Protein AF-A0A0R1P846-F1 (afdb_monomer_lite)

Organism: NCBI:txid1423771

Secondary structure (DSSP, 8-state):
--TTHHHHHHHTT---------HHHHHHHHHHHHHTTSHHHHTS-HHHHHHHHHHHHHHHHHHH-TT--HHHHHHHHHHHHHHHHH----PPP-TTHHHHHHHHHHHTTSHHHHTS-HHHHHHHHHHHHHHHHHHH-TT--HHHHHHHHHHHHHHHHH--------HHHHHHHHHHHHHTTSHHHHTS-HHHHHHHHHHHHHHHHHHH-TT--HHHHHHHHHHHHHHHHH--PPP---HHHHHHHHHHHHHTTSHHHHTS-HHHHHHHHHHHHHHHHHHH-TT--HHHHHHHHHHHHHHHHT--PPP---HHHHHHHHHHHHGGGSHHHHTS-HHHHHHHHHHHHHHHHHHH-TT--HHHHHHHHHHHHHHHHH--------HHHHHHHHHHHHHTTSHHHHTS-HHHHHHHHHHHHHHHHHHH-TT--HHHHHHHHHHHHHHHHS--PPP---HHHHHHHHHHHHHTTSHHHHTS-HHHHHHHHHHHHHHHHHHH-TT--HHHHHHHHHHHHHHHHH--------HHHHHHHHHHHHHTTSHHHHTS-HHHHHHHHHHHHHHHHHHH-TT--HHHHHHHHHHHHHHHHH--PPP---HHHHHHHHHHHHHTTSHHHHTS-HHHHHHHHHHHHHHHHHHH-TT--HHHHHHHHHHHHHHHHT--PPP---HHHHHHHHHHHHHTTSHHHHTS-HHHHHHHHHHHHHHHHHHH-TT--HHHHHHHHHHHHHHHHT--PPPPP-HHHHHHHHHHHHHHHSHHHHHS-HHHHHHHHHHHHHHHHHHH-TT--HHHHHHHHHHHHHHHHTTSSSS------------------------------------------------------------------------------------PPP---------

pLDDT: mean 81.08, std 17.82, range [26.23, 97.06]

Sequence (907 aa):
MDDADQAIKDALKNLNGQATDKSQLQNDVNQGNQTKQDDKYRNADPDKQKSLDDAINHGQDVLNDQNADQKTVDQADQAIKDALKNLNGQATDKSQLQKDIDQGNQTKQDDKYRNADPDKQKALDDAVNHGQDVLNDPTADQKKVDDADQAIKDALKNLNGQATDKTQLQKDVDQGNQTKDDDSYKNADADKQKALDDAIKHGQDVLDDKNTDQKTVDDADRAIKDALKDLNGQVTDKSQLQKDVVLGNQTKNKDTYKNASQDAQKALDDAVNHGQDVLNDQNADQKTVDQADQAIKDALKNLNGQATDKTQLQQDINQGNQIKQDDKYQKADPDKQKALDDAVKYGQDILNDPTVDQKTVDDADQTIKDALNDLNGQATDKTQLQKDVNQGNQAKNDDSYKNADADKQKALDDAIKHGQDVLNDKNADQKAVDDADQAIKNALKDLNGQVTDKTQLQKDINQGNQIKQDDKYQKADPDKQKALDDAINYGEDVLNNKNADQKTVDDADRSIKDALKDLNGKATDKSQLQNDVDQASQTKQDDKYRNADPDKQKELDDAIKHGQDVLNDPTADQKTVDAADQAIKDAQKDLNGQATDKSQLQKDVDKDKQTKQTDAYKNASQAVQKALDDAVNYGEDVLNDQNADQKTVNDADHAITDALKNLNGETTDKSQLQKDVNQASQAKNTDTYKNTDSDKQKALDDAIKHGQEVLNDPTADQKTVDAADQAIKDAQKDLNGQATDKGQLQNDVNQANQIKNGDAYKNASQAAQKALDNAIKHGQDVLNDPNADQEAVDEAAAELEQAMKAIQGNDSEIPNDNGTNQNGNSQSAATATDSKSQNNDSTAIQAPNSQSSAENQKQNGQSNMQTLPQTGNQEGAWTVLTGLMATMLGSLGLMLGKKKGHDEEKN

InterPro domains:
  IPR009063 Immunoglobulin/albumin-binding domain superfamily [SSF46997] (24-87)
  IPR009063 Immunoglobulin/albumin-binding domain superfamily [SSF46997] (96-159)
  IPR009063 Immunoglobulin/albumin-binding domain superfamily [SSF46997] (168-231)
  IPR009063 Immunoglobulin/albumin-binding domain superfamily [SSF46997] (240-303)
  IPR009063 Immunoglobulin/albumin-binding domain superfamily [SSF46997] (312-375)
  IPR009063 Immunoglobulin/albumin-binding domain superfamily [SSF46997] (384-447)
  IPR009063 Immunoglobulin/albumin-binding domain superfamily [SSF46997] (456-519)
  IPR009063 Immunoglobulin/albumin-binding domain superfamily [SSF46997] (528-591)
  IPR009063 Immunoglobulin/albumin-binding domain superfamily [SSF46997] (600-663)
  IPR009063 Immunoglobulin/albumin-binding domain superfamily [SSF46997] (672-735)
  IPR009063 Immunoglobulin/albumin-binding domain superfamily [SSF46997] (743-805)
  IPR019931 LPXTG cell wall anchor motif [PF00746] (863-900)

Foldseek 3Di:
DDPPPVVVVVVPPPDDDDDADQVLLVVLLVVLVVCCQPLLLVQFDVVLVVQLVVLSVLSVVLSPDPPDDNVSSVVSSVSNVVSSVNRPGDHADLPLLVVLLVVLVVCCQAQLLLQFDVVLVVQSVVLSVLSVVLSPDPSDHNVSSVVSSVSSVVSSVNRPGDHQDLPLLVVLLVVLVVCCQPLLLLQFDPVLVVQSVVLSVLSVVQVPDPRDHNVSSVVSSVSSVVSSVPRDGDDADLPLLVVLLVVLVVCCQAQLQLQFDPVLVVQSVVLSVLSVVLVVDPRRHNVSSVVSSVSSVVSSVPSPGDQADLPLLVVLLVVLVVCCVPQLQVQFDPVLVVQSVVLSVLSVVVVPDNRDHNVSSVVSSVSSVVSSVNRDGDQADLPLLVVLLVVLVVCCQPQLQLQFDPVLVVQSVVLSVQSVVLVPDRPRHNVSSVVSSVSSVVSSVNRDGDHADLPLLVVLLVVLVVCCVPLLQVQFDPVLVVQLVVLSVQSVVLVPPPRRHNVSSVVSSVSSVVSSVPRDGDQQDLPLLVVLLVVLVVLCQDLLLLQFDPVLVVQLVVLSVLSVVLVPDRPRHNVSSVVSSVSNVVSSVPRRGDHADLPLLVVLLVCVVVVCQDLLQVQFDPVLVVQLVVLSVQSVVLVPDPRRHNVSSVVSSVSNVVSSVPRHGDDADLPLLVVLLVVLVVCCVDQLNVQFDVVLVVQLVVLSVLSVVLVPDPRDHNVSSVVSSVSNVVSSPRRGGDDADQVLLVVLLVLLVVLLVDVLVVPADPVLNVQSVVLNVLSVVQSPDPPDHNVSRVVSNVSSVVSSVRRHDDDDDDDDDDDYYYDDDYYYDYYDDDDDDDDDDDDDDDDDDDDDDDDDDDDDDDDDDDDDDDDDDDDDDDDDDDDDDDDDDDDDDDDDDDDDDDDDDDD

Radius of gyration: 127.14 Å; chains: 1; bounding box: 257×85×390 Å

Structure (mmCIF, N/CA/C/O backbone):
data_AF-A0A0R1P846-F1
#
_entry.id   AF-A0A0R1P846-F1
#
loop_
_atom_site.group_PDB
_atom_site.id
_atom_site.type_symbol
_atom_site.label_atom_id
_atom_site.label_alt_id
_atom_site.label_comp_id
_atom_site.label_asym_id
_atom_site.label_entity_id
_atom_site.label_seq_id
_atom_site.pdbx_PDB_ins_code
_atom_site.Cartn_x
_atom_site.Cartn_y
_atom_site.Cartn_z
_atom_site.occupancy
_atom_site.B_iso_or_equiv
_atom_site.auth_seq_id
_atom_site.auth_comp_id
_atom_site.auth_asym_id
_atom_site.auth_atom_id
_atom_site.pdbx_PDB_model_num
ATOM 1 N N . MET A 1 1 ? 155.005 59.562 -192.009 1.00 41.97 1 MET A N 1
ATOM 2 C CA . MET A 1 1 ? 155.366 60.812 -191.308 1.00 41.97 1 MET A CA 1
ATOM 3 C C . MET A 1 1 ? 154.054 61.509 -190.983 1.00 41.97 1 MET A C 1
ATOM 5 O O . MET A 1 1 ? 153.473 62.096 -191.885 1.00 41.97 1 MET A O 1
ATOM 9 N N . ASP A 1 2 ? 153.472 61.328 -189.794 1.00 49.75 2 ASP A N 1
ATOM 10 C CA . ASP A 1 2 ? 154.051 60.704 -188.587 1.00 49.75 2 ASP A CA 1
ATOM 11 C C . ASP A 1 2 ? 153.063 59.778 -187.846 1.00 49.75 2 ASP A C 1
ATOM 13 O O . ASP A 1 2 ? 152.290 60.206 -186.993 1.00 49.75 2 ASP A O 1
ATOM 17 N N . ASP A 1 3 ? 153.142 58.474 -188.132 1.00 51.78 3 ASP A N 1
ATOM 18 C CA . ASP A 1 3 ? 152.271 57.407 -187.599 1.00 51.78 3 ASP A CA 1
ATOM 19 C C . ASP A 1 3 ? 152.625 56.948 -186.165 1.00 51.78 3 ASP A C 1
ATOM 21 O O . ASP A 1 3 ? 152.497 55.775 -185.823 1.00 51.78 3 ASP A O 1
ATOM 25 N N . ALA A 1 4 ? 153.106 57.862 -185.318 1.00 53.44 4 ALA A N 1
ATOM 26 C CA . ALA A 1 4 ? 153.513 57.559 -183.938 1.00 53.44 4 ALA A CA 1
ATOM 27 C C . ALA A 1 4 ? 152.973 58.571 -182.914 1.00 53.44 4 ALA A C 1
ATOM 29 O O . ALA A 1 4 ? 152.515 58.192 -181.836 1.00 53.44 4 ALA A O 1
ATOM 30 N N . ASP A 1 5 ? 152.987 59.860 -183.256 1.00 52.47 5 ASP A N 1
ATOM 31 C CA . ASP A 1 5 ? 152.788 60.937 -182.280 1.00 52.47 5 ASP A CA 1
ATOM 32 C C . ASP A 1 5 ? 151.314 61.129 -181.870 1.00 52.47 5 ASP A C 1
ATOM 34 O O . ASP A 1 5 ? 151.022 61.543 -180.747 1.00 52.47 5 ASP A O 1
ATOM 38 N N . GLN A 1 6 ? 150.370 60.784 -182.755 1.00 54.34 6 GLN A N 1
ATOM 39 C CA . GLN A 1 6 ? 148.935 60.867 -182.462 1.00 54.34 6 GLN A CA 1
ATOM 40 C C . GLN A 1 6 ? 148.482 59.756 -181.500 1.00 54.34 6 GLN A C 1
ATOM 42 O O . GLN A 1 6 ? 147.804 60.037 -180.514 1.00 54.34 6 GLN A O 1
ATOM 47 N N . ALA A 1 7 ? 148.938 58.515 -181.712 1.00 56.75 7 ALA A N 1
ATOM 48 C CA . ALA A 1 7 ? 148.606 57.380 -180.846 1.00 56.75 7 ALA A CA 1
ATOM 49 C C . ALA A 1 7 ? 149.097 57.575 -179.397 1.00 56.75 7 ALA A C 1
ATOM 51 O O . ALA A 1 7 ? 148.431 57.157 -178.452 1.00 56.75 7 ALA A O 1
ATOM 52 N N . ILE A 1 8 ? 150.237 58.252 -179.208 1.00 56.75 8 ILE A N 1
ATOM 53 C CA . ILE A 1 8 ? 150.782 58.562 -177.878 1.00 56.75 8 ILE A CA 1
ATOM 54 C C . ILE A 1 8 ? 150.009 59.708 -177.199 1.00 56.75 8 ILE A C 1
ATOM 56 O O . ILE A 1 8 ? 149.812 59.673 -175.984 1.00 56.75 8 ILE A O 1
ATOM 60 N N . LYS A 1 9 ? 149.516 60.700 -177.955 1.00 54.44 9 LYS A N 1
ATOM 61 C CA . LYS A 1 9 ? 148.683 61.787 -177.405 1.00 54.44 9 LYS A CA 1
ATOM 62 C C . LYS A 1 9 ? 147.311 61.301 -176.945 1.00 54.44 9 LYS A C 1
ATOM 64 O O . LYS A 1 9 ? 146.871 61.704 -175.869 1.00 54.44 9 LYS A O 1
ATOM 69 N N . ASP A 1 10 ? 146.681 60.402 -177.697 1.00 54.84 10 ASP A N 1
ATOM 70 C CA . ASP A 1 10 ? 145.367 59.858 -177.333 1.00 54.84 10 ASP A CA 1
ATOM 71 C C . ASP A 1 10 ? 145.452 58.865 -176.152 1.00 54.84 10 ASP A C 1
ATOM 73 O O . ASP A 1 10 ? 144.509 58.749 -175.369 1.00 54.84 10 ASP A O 1
ATOM 77 N N . ALA A 1 11 ? 146.611 58.229 -175.934 1.00 54.03 11 ALA A N 1
ATOM 78 C CA . ALA A 1 11 ? 146.864 57.382 -174.765 1.00 54.03 11 ALA A CA 1
ATOM 79 C C . ALA A 1 11 ? 147.031 58.158 -173.437 1.00 54.03 11 ALA A C 1
ATOM 81 O O . ALA A 1 11 ? 146.820 57.589 -172.366 1.00 54.03 11 ALA A O 1
ATOM 82 N N . LEU A 1 12 ? 147.403 59.445 -173.474 1.00 50.75 12 LEU A N 1
ATOM 83 C CA . LEU A 1 12 ? 147.879 60.201 -172.300 1.00 50.75 12 LEU A CA 1
ATOM 84 C C . LEU A 1 12 ? 146.830 61.087 -171.598 1.00 50.75 12 LEU A C 1
ATOM 86 O O . LEU A 1 12 ? 147.194 61.923 -170.769 1.00 50.75 12 LEU A O 1
ATOM 90 N N . LYS A 1 13 ? 145.531 60.913 -171.883 1.00 48.78 13 LYS A N 1
ATOM 91 C CA . LYS A 1 13 ? 144.443 61.650 -171.196 1.00 48.78 13 LYS A CA 1
ATOM 92 C C . LYS A 1 13 ? 143.456 60.811 -170.377 1.00 48.78 13 LYS A C 1
ATOM 94 O O . LYS A 1 13 ? 142.609 61.389 -169.699 1.00 48.78 13 LYS A O 1
ATOM 99 N N . ASN A 1 14 ? 143.606 59.488 -170.350 1.00 54.59 14 ASN A N 1
ATOM 100 C CA . ASN A 1 14 ? 142.885 58.620 -169.415 1.00 54.59 14 ASN A CA 1
ATOM 101 C C . ASN A 1 14 ? 143.639 58.515 -168.080 1.00 54.59 14 ASN A C 1
ATOM 103 O O . ASN A 1 14 ? 144.415 57.581 -167.903 1.00 54.59 14 ASN A O 1
ATOM 107 N N . LEU A 1 15 ? 143.424 59.459 -167.151 1.00 50.69 15 LEU A N 1
ATOM 108 C CA . LEU A 1 15 ? 143.822 59.315 -165.736 1.00 50.69 15 LEU A CA 1
ATOM 109 C C . LEU A 1 15 ? 143.179 60.386 -164.824 1.00 50.69 15 LEU A C 1
ATOM 111 O O . LEU A 1 15 ? 143.779 61.421 -164.546 1.00 50.69 15 LEU A O 1
ATOM 115 N N . ASN A 1 16 ? 141.958 60.131 -164.337 1.00 45.94 16 ASN A N 1
ATOM 116 C CA . ASN A 1 16 ? 141.455 60.661 -163.058 1.00 45.94 16 ASN A CA 1
ATOM 117 C C . ASN A 1 16 ? 140.252 59.820 -162.574 1.00 45.94 16 ASN A C 1
ATOM 119 O O . ASN A 1 16 ? 139.553 59.250 -163.409 1.00 45.94 16 ASN A O 1
ATOM 123 N N . GLY A 1 17 ? 140.012 59.726 -161.260 1.00 48.12 17 GLY A N 1
ATOM 124 C CA . GLY A 1 17 ? 139.004 58.820 -160.673 1.00 48.12 17 GLY A CA 1
ATOM 125 C C . GLY A 1 17 ? 137.981 59.487 -159.741 1.00 48.12 17 GLY A C 1
ATOM 126 O O . GLY A 1 17 ? 138.118 60.654 -159.383 1.00 48.12 17 GLY A O 1
ATOM 127 N N . GLN A 1 18 ? 136.968 58.716 -159.330 1.00 46.28 18 GLN A N 1
ATOM 128 C CA . GLN A 1 18 ? 135.983 59.046 -158.284 1.00 46.28 18 GLN A CA 1
ATOM 129 C C . GLN A 1 18 ? 135.829 57.855 -157.315 1.00 46.28 18 GLN A C 1
ATOM 131 O O . GLN A 1 18 ? 136.267 56.751 -157.635 1.00 46.28 18 GLN A O 1
ATOM 136 N N . ALA A 1 19 ? 135.243 58.083 -156.134 1.00 58.78 19 ALA A N 1
ATOM 137 C CA . ALA A 1 19 ? 135.142 57.108 -155.040 1.00 58.78 19 ALA A CA 1
ATOM 138 C C . ALA A 1 19 ? 133.708 56.575 -154.817 1.00 58.78 19 ALA A C 1
ATOM 140 O O . ALA A 1 19 ? 132.741 57.217 -155.222 1.00 58.78 19 ALA A O 1
ATOM 141 N N . THR A 1 20 ? 133.604 55.417 -154.155 1.00 68.50 20 THR A N 1
ATOM 142 C CA . THR A 1 20 ? 132.366 54.690 -153.798 1.00 68.50 20 THR A CA 1
ATOM 143 C C . THR A 1 20 ? 131.559 55.383 -152.684 1.00 68.50 20 THR A C 1
ATOM 145 O O . THR A 1 20 ? 132.155 55.916 -151.746 1.00 68.50 20 THR A O 1
ATOM 148 N N . ASP A 1 21 ? 130.222 55.312 -152.727 1.00 79.75 21 ASP A N 1
ATOM 149 C CA . ASP A 1 21 ? 129.320 55.722 -151.630 1.00 79.75 21 ASP A CA 1
ATOM 150 C C . ASP A 1 21 ? 128.760 54.487 -150.893 1.00 79.75 21 ASP A C 1
ATOM 152 O O . ASP A 1 21 ? 128.464 53.456 -151.499 1.00 79.75 21 ASP A O 1
ATOM 156 N N . LYS A 1 22 ? 128.620 54.596 -149.568 1.00 82.50 22 LYS A N 1
ATOM 157 C CA . LYS A 1 22 ? 128.136 53.545 -148.653 1.00 82.50 22 LYS A CA 1
ATOM 158 C C . LYS A 1 22 ? 126.974 53.974 -147.751 1.00 82.50 22 LYS A C 1
ATOM 160 O O . LYS A 1 22 ? 126.527 53.195 -146.910 1.00 82.50 22 LYS A O 1
ATOM 165 N N . SER A 1 23 ? 126.502 55.212 -147.883 1.00 84.25 23 SER A N 1
ATOM 166 C CA . SER A 1 23 ? 125.568 55.843 -146.942 1.00 84.25 23 SER A CA 1
ATOM 167 C C . SER A 1 23 ? 124.235 55.098 -146.788 1.00 84.25 23 SER A C 1
ATOM 169 O O . SER A 1 23 ? 123.730 54.987 -145.671 1.00 84.25 23 SER A O 1
ATOM 171 N N . GLN A 1 24 ? 123.690 54.535 -147.872 1.00 82.56 24 GLN A N 1
ATOM 172 C CA . GLN A 1 24 ? 122.415 53.811 -147.839 1.00 82.56 24 GLN A CA 1
ATOM 173 C C . GLN A 1 24 ? 122.496 52.504 -147.032 1.00 82.56 24 GLN A C 1
ATOM 175 O O . GLN A 1 24 ? 121.678 52.297 -146.138 1.00 82.56 24 GLN A O 1
ATOM 180 N N . LEU A 1 25 ? 123.521 51.679 -147.273 1.00 85.31 25 LEU A N 1
ATOM 181 C CA . LEU A 1 25 ? 123.703 50.377 -146.617 1.00 85.31 25 LEU A CA 1
ATOM 182 C C . LEU A 1 25 ? 123.756 50.493 -145.081 1.00 85.31 25 LEU A C 1
ATOM 184 O O . LEU A 1 25 ? 123.266 49.621 -144.365 1.00 85.31 25 LEU A O 1
ATOM 188 N N . GLN A 1 26 ? 124.294 51.599 -144.559 1.00 85.94 26 GLN A N 1
ATOM 189 C CA . GLN A 1 26 ? 124.313 51.879 -143.122 1.00 85.94 26 GLN A CA 1
ATOM 190 C C . GLN A 1 26 ? 122.911 52.143 -142.546 1.00 85.94 26 GLN A C 1
ATOM 192 O O . GLN A 1 26 ? 122.647 51.767 -141.401 1.00 85.94 26 GLN A O 1
ATOM 197 N N . ASN A 1 27 ? 122.006 52.755 -143.315 1.00 85.19 27 ASN A N 1
ATOM 198 C CA . ASN A 1 27 ? 120.617 52.955 -142.898 1.00 85.19 27 ASN A CA 1
ATOM 199 C C . ASN A 1 27 ? 119.852 51.630 -142.891 1.00 85.19 27 ASN A C 1
ATOM 201 O O . ASN A 1 27 ? 119.150 51.344 -141.924 1.00 85.19 27 ASN A O 1
ATOM 205 N N . ASP A 1 28 ? 120.037 50.799 -143.916 1.00 85.81 28 ASP A N 1
ATOM 206 C CA . ASP A 1 28 ? 119.376 49.498 -144.026 1.00 85.81 28 ASP A CA 1
ATOM 207 C C . ASP A 1 28 ? 119.837 48.510 -142.943 1.00 85.81 28 ASP A C 1
ATOM 209 O O . ASP A 1 28 ? 119.001 47.876 -142.298 1.00 85.81 28 ASP A O 1
ATOM 213 N N . VAL A 1 29 ? 121.135 48.470 -142.620 1.00 85.75 29 VAL A N 1
ATOM 214 C CA . VAL A 1 29 ? 121.665 47.763 -141.435 1.00 85.75 29 VAL A CA 1
ATOM 215 C C . VAL A 1 29 ? 120.986 48.226 -140.139 1.00 85.75 29 VAL A C 1
ATOM 217 O O . VAL A 1 29 ? 120.641 47.402 -139.286 1.00 85.75 29 VAL A O 1
ATOM 220 N N . ASN A 1 30 ? 120.777 49.535 -139.968 1.00 86.12 30 ASN A N 1
ATOM 221 C CA . ASN A 1 30 ? 120.133 50.080 -138.771 1.00 86.12 30 ASN A CA 1
ATOM 222 C C . ASN A 1 30 ? 118.638 49.727 -138.725 1.00 86.12 30 ASN A C 1
ATOM 224 O O . ASN A 1 30 ? 118.144 49.314 -137.677 1.00 86.12 30 ASN A O 1
ATOM 228 N N . GLN A 1 31 ? 117.934 49.820 -139.858 1.00 85.38 31 GLN A N 1
ATOM 229 C CA . GLN A 1 31 ? 116.527 49.440 -139.976 1.00 85.38 31 GLN A CA 1
ATOM 230 C C . GLN A 1 31 ? 116.329 47.939 -139.719 1.00 85.38 31 GLN A C 1
ATOM 232 O O . GLN A 1 31 ? 115.442 47.567 -138.956 1.00 85.38 31 GLN A O 1
ATOM 237 N N . GLY A 1 32 ? 117.202 47.088 -140.267 1.00 84.12 32 GLY A N 1
ATOM 238 C CA . GLY A 1 32 ? 117.241 45.654 -139.986 1.00 84.12 32 GLY A CA 1
ATOM 239 C C . GLY A 1 32 ? 117.342 45.354 -138.490 1.00 84.12 32 GLY A C 1
ATOM 240 O O . GLY A 1 32 ? 116.535 44.597 -137.951 1.00 84.12 32 GLY A O 1
ATOM 241 N N . ASN A 1 33 ? 118.294 45.989 -137.799 1.00 85.81 33 ASN A N 1
ATOM 242 C CA . ASN A 1 33 ? 118.468 45.820 -136.354 1.00 85.81 33 ASN A CA 1
ATOM 243 C C . ASN A 1 33 ? 117.298 46.381 -135.531 1.00 85.81 33 ASN A C 1
ATOM 245 O O . ASN A 1 33 ? 116.964 45.808 -134.494 1.00 85.81 33 ASN A O 1
ATOM 249 N N . GLN A 1 34 ? 116.648 47.458 -135.983 1.00 85.69 34 GLN A N 1
ATOM 250 C CA . GLN A 1 34 ? 115.459 47.997 -135.322 1.00 85.69 34 GLN A CA 1
ATOM 251 C C . GLN A 1 34 ? 114.259 47.047 -135.457 1.00 85.69 34 GLN A C 1
ATOM 253 O O . GLN A 1 34 ? 113.608 46.750 -134.456 1.00 85.69 34 GLN A O 1
ATOM 258 N N . THR A 1 35 ? 114.019 46.491 -136.650 1.00 84.38 35 THR A N 1
ATOM 259 C CA . THR A 1 35 ? 112.913 45.549 -136.893 1.00 84.38 35 THR A CA 1
ATOM 260 C C . THR A 1 35 ? 113.028 44.257 -136.075 1.00 84.38 35 THR A C 1
ATOM 262 O O . THR A 1 35 ? 112.005 43.626 -135.823 1.00 84.38 35 THR A O 1
ATOM 265 N N . LYS A 1 36 ? 114.211 43.890 -135.550 1.00 83.44 36 LYS A N 1
ATOM 266 C CA . LYS A 1 36 ? 114.347 42.762 -134.602 1.00 83.44 36 LYS A CA 1
ATOM 267 C C . LYS A 1 36 ? 113.536 42.919 -133.307 1.00 83.44 36 LYS A C 1
ATOM 269 O O . LYS A 1 36 ? 113.240 41.919 -132.656 1.00 83.44 36 LYS A O 1
ATOM 274 N N . GLN A 1 37 ? 113.194 44.149 -132.917 1.00 80.94 37 GLN A N 1
ATOM 275 C CA . GLN A 1 37 ? 112.365 44.421 -131.735 1.00 80.94 37 GLN A CA 1
ATOM 276 C C . GLN A 1 37 ? 110.864 44.231 -132.022 1.00 80.94 37 GLN A C 1
ATOM 278 O O . GLN A 1 37 ? 110.090 43.914 -131.112 1.00 80.94 37 GLN A O 1
ATOM 283 N N . ASP A 1 38 ? 110.447 44.390 -133.280 1.00 82.25 38 ASP A N 1
ATOM 284 C CA . ASP A 1 38 ? 109.047 44.308 -133.690 1.00 82.25 38 ASP A CA 1
ATOM 285 C C . ASP A 1 38 ? 108.532 42.861 -133.668 1.00 82.25 38 ASP A C 1
ATOM 287 O O . ASP A 1 38 ? 109.252 41.907 -133.981 1.00 82.25 38 ASP A O 1
ATOM 291 N N . ASP A 1 39 ? 107.231 42.699 -133.416 1.00 81.31 39 ASP A N 1
ATOM 292 C CA . ASP A 1 39 ? 106.509 41.429 -133.594 1.00 81.31 39 ASP A CA 1
ATOM 293 C C . ASP A 1 39 ? 106.721 40.852 -135.009 1.00 81.31 39 ASP A C 1
ATOM 295 O O . ASP A 1 39 ? 106.790 39.638 -135.195 1.00 81.31 39 ASP A O 1
ATOM 299 N N . LYS A 1 40 ? 106.920 41.726 -136.010 1.00 82.94 40 LYS A N 1
ATOM 300 C CA . LYS A 1 40 ? 107.211 41.343 -137.399 1.00 82.94 40 LYS A CA 1
ATOM 301 C C . LYS A 1 40 ? 108.490 40.506 -137.546 1.00 82.94 40 LYS A C 1
ATOM 303 O O . LYS A 1 40 ? 108.590 39.741 -138.502 1.00 82.94 40 LYS A O 1
ATOM 308 N N . TYR A 1 41 ? 109.449 40.638 -136.627 1.00 84.56 41 TYR A N 1
ATOM 309 C CA . TYR A 1 41 ? 110.582 39.720 -136.495 1.00 84.56 41 TYR A CA 1
ATOM 310 C C . TYR A 1 41 ? 110.296 38.632 -135.457 1.00 84.56 41 TYR A C 1
ATOM 312 O O . TYR A 1 41 ? 110.452 37.454 -135.772 1.00 84.56 41 TYR A O 1
ATOM 320 N N . ARG A 1 42 ? 109.850 38.990 -134.241 1.00 83.94 42 ARG A N 1
ATOM 321 C CA . ARG A 1 42 ? 109.695 38.029 -133.126 1.00 83.94 42 ARG A CA 1
ATOM 322 C C . ARG A 1 42 ? 108.750 36.862 -133.448 1.00 83.94 42 ARG A C 1
ATOM 324 O O . ARG A 1 42 ? 109.046 35.741 -133.051 1.00 83.94 42 ARG A O 1
ATOM 331 N N . ASN A 1 43 ? 107.695 37.107 -134.227 1.00 82.62 43 ASN A N 1
ATOM 332 C CA . ASN A 1 43 ? 106.727 36.105 -134.685 1.00 82.62 43 ASN A CA 1
ATOM 333 C C . ASN A 1 43 ? 106.967 35.634 -136.144 1.00 82.62 43 ASN A C 1
ATOM 335 O O . ASN A 1 43 ? 106.089 34.999 -136.726 1.00 82.62 43 ASN A O 1
ATOM 339 N N . ALA A 1 44 ? 108.097 35.974 -136.781 1.00 80.88 44 ALA A N 1
ATOM 340 C CA . ALA A 1 44 ? 108.460 35.449 -138.105 1.00 80.88 44 ALA A CA 1
ATOM 341 C C . ALA A 1 44 ? 109.078 34.046 -138.019 1.00 80.88 44 ALA A C 1
ATOM 343 O O . ALA A 1 44 ? 109.641 33.669 -136.990 1.00 80.88 44 ALA A O 1
ATOM 344 N N . ASP A 1 45 ? 109.035 33.298 -139.124 1.00 81.94 45 ASP A N 1
ATOM 345 C CA . ASP A 1 45 ? 109.613 31.951 -139.167 1.00 81.94 45 ASP A CA 1
ATOM 346 C C . ASP A 1 45 ? 111.139 32.004 -138.890 1.00 81.94 45 ASP A C 1
ATOM 348 O O . ASP A 1 45 ? 111.813 32.932 -139.361 1.00 81.94 45 ASP A O 1
ATOM 352 N N . PRO A 1 46 ? 111.730 31.029 -138.167 1.00 83.38 46 PRO A N 1
ATOM 353 C CA . PRO A 1 46 ? 113.135 31.102 -137.743 1.00 83.38 46 PRO A CA 1
ATOM 354 C C . PRO A 1 46 ? 114.162 31.193 -138.883 1.00 83.38 46 PRO A C 1
ATOM 356 O O . PRO A 1 46 ? 115.245 31.748 -138.700 1.00 83.38 46 PRO A O 1
ATOM 359 N N . ASP A 1 47 ? 113.845 30.678 -140.072 1.00 80.56 47 ASP A N 1
ATOM 360 C CA . ASP A 1 47 ? 114.673 30.808 -141.274 1.00 80.56 47 ASP A CA 1
ATOM 361 C C . ASP A 1 47 ? 114.641 32.233 -141.852 1.00 80.56 47 ASP A C 1
ATOM 363 O O . ASP A 1 47 ? 115.661 32.715 -142.347 1.00 80.56 47 ASP A O 1
ATOM 367 N N . LYS A 1 48 ? 113.515 32.945 -141.734 1.00 86.44 48 LYS A N 1
ATOM 368 C CA . LYS A 1 48 ? 113.367 34.355 -142.138 1.00 86.44 48 LYS A CA 1
ATOM 369 C C . LYS A 1 48 ? 113.992 35.305 -141.124 1.00 86.44 48 LYS A C 1
ATOM 371 O O . LYS A 1 48 ? 114.659 36.252 -141.536 1.00 86.44 48 LYS A O 1
ATOM 376 N N . GLN A 1 49 ? 113.856 35.010 -139.827 1.00 87.06 49 GLN A N 1
ATOM 377 C CA . GLN A 1 49 ? 114.639 35.659 -138.769 1.00 87.06 49 GLN A CA 1
ATOM 378 C C . GLN A 1 49 ? 116.137 35.540 -139.081 1.00 87.06 49 GLN A C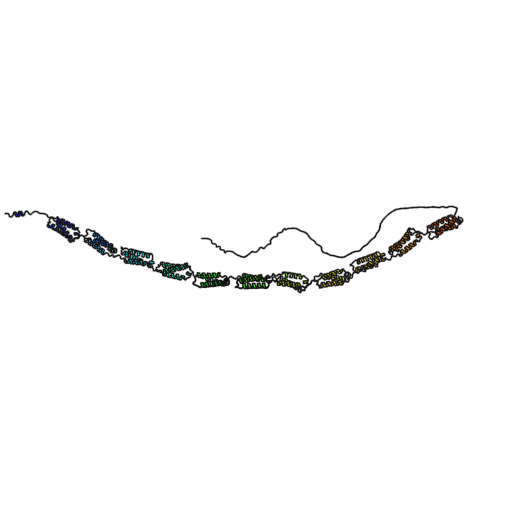 1
ATOM 380 O O . GLN A 1 49 ? 116.818 36.549 -139.259 1.00 87.06 49 GLN A O 1
ATOM 385 N N . LYS A 1 50 ? 116.632 34.306 -139.274 1.00 86.12 50 LYS A N 1
ATOM 386 C CA . LYS A 1 50 ? 118.039 34.057 -139.611 1.00 86.12 50 LYS A CA 1
ATOM 387 C C . LYS A 1 50 ? 118.464 34.719 -140.929 1.00 86.12 50 LYS A C 1
ATOM 389 O O . LYS A 1 50 ? 119.573 35.229 -141.009 1.00 86.12 50 LYS A O 1
ATOM 394 N N . SER A 1 51 ? 117.600 34.746 -141.945 1.00 86.19 51 SER A N 1
ATOM 395 C CA . SER A 1 51 ? 117.902 35.402 -143.227 1.00 86.19 51 SER A CA 1
ATOM 396 C C . SER A 1 51 ? 118.127 36.907 -143.070 1.00 86.19 51 SER A C 1
ATOM 398 O O . SER A 1 51 ? 118.999 37.461 -143.737 1.00 86.19 51 SER A O 1
ATOM 400 N N . LEU A 1 52 ? 117.379 37.572 -142.180 1.00 86.81 52 LEU A N 1
ATOM 401 C CA . LEU A 1 52 ? 117.619 38.978 -141.857 1.00 86.81 52 LEU A CA 1
ATOM 402 C C . LEU A 1 52 ? 118.904 39.160 -141.045 1.00 86.81 52 LEU A C 1
ATOM 404 O O . LEU A 1 52 ? 119.678 40.065 -141.343 1.00 86.81 52 LEU A O 1
ATOM 408 N N . ASP A 1 53 ? 119.169 38.286 -140.077 1.00 88.75 53 ASP A N 1
ATOM 409 C CA . ASP A 1 53 ? 120.414 38.300 -139.304 1.00 88.75 53 ASP A CA 1
ATOM 410 C C . ASP A 1 53 ? 121.652 38.139 -140.198 1.00 88.75 53 ASP A C 1
ATOM 412 O O . ASP A 1 53 ? 122.576 38.948 -140.122 1.00 88.75 53 ASP A O 1
ATOM 416 N N . ASP A 1 54 ? 121.648 37.147 -141.089 1.00 88.12 54 ASP A N 1
ATOM 417 C CA . ASP A 1 54 ? 122.722 36.899 -142.055 1.00 88.12 54 ASP A CA 1
ATOM 418 C C . ASP A 1 54 ? 122.917 38.099 -143.003 1.00 88.12 54 ASP A C 1
ATOM 420 O O . ASP A 1 54 ? 124.053 38.504 -143.255 1.00 88.12 54 ASP A O 1
ATOM 424 N N . ALA A 1 55 ? 121.826 38.704 -143.492 1.00 87.00 55 ALA A N 1
ATOM 425 C CA . ALA A 1 55 ? 121.884 39.864 -144.382 1.00 87.00 55 ALA A CA 1
ATOM 426 C C . ALA A 1 55 ? 122.415 41.129 -143.681 1.00 87.00 55 ALA A C 1
ATOM 428 O O . ALA A 1 55 ? 123.251 41.832 -144.248 1.00 87.00 55 ALA A O 1
ATOM 429 N N . ILE A 1 56 ? 121.979 41.402 -142.445 1.00 88.12 56 ILE A N 1
ATOM 430 C CA . ILE A 1 56 ? 122.478 42.514 -141.617 1.00 88.12 56 ILE A CA 1
ATOM 431 C C . ILE A 1 56 ? 123.985 42.371 -141.390 1.00 88.12 56 ILE A C 1
ATOM 433 O O . ILE A 1 56 ? 124.733 43.320 -141.634 1.00 88.12 56 ILE A O 1
ATOM 437 N N . ASN A 1 57 ? 124.427 41.179 -140.973 1.00 87.81 57 ASN A N 1
ATOM 438 C CA . ASN A 1 57 ? 125.839 40.884 -140.734 1.00 87.81 57 ASN A CA 1
ATOM 439 C C . ASN A 1 57 ? 126.665 41.099 -142.014 1.00 87.81 57 ASN A C 1
ATOM 441 O O . ASN A 1 57 ? 127.673 41.802 -141.985 1.00 87.81 57 ASN A O 1
ATOM 445 N N . HIS A 1 58 ? 126.197 40.583 -143.157 1.00 87.19 58 HIS A N 1
ATOM 446 C CA . HIS A 1 58 ? 126.874 40.772 -144.441 1.00 87.19 58 HIS A CA 1
ATOM 447 C C . HIS A 1 58 ? 126.940 42.250 -144.868 1.00 87.19 58 HIS A C 1
ATOM 449 O O . HIS A 1 58 ? 127.971 42.704 -145.367 1.00 87.19 58 HIS A O 1
ATOM 455 N N . GLY A 1 59 ? 125.884 43.032 -144.621 1.00 87.56 59 GLY A N 1
ATOM 456 C CA . GLY A 1 59 ? 125.907 44.480 -144.827 1.00 87.56 59 GLY A CA 1
ATOM 457 C C . GLY A 1 59 ? 126.935 45.193 -143.951 1.00 87.56 59 GLY A C 1
ATOM 458 O O . GLY A 1 59 ? 127.612 46.105 -144.422 1.00 87.56 59 GLY A O 1
ATOM 459 N N . GLN A 1 60 ? 127.123 44.750 -142.708 1.00 88.19 60 GLN A N 1
ATOM 460 C CA . GLN A 1 60 ? 128.158 45.288 -141.821 1.00 88.19 60 GLN A CA 1
ATOM 461 C C . GLN A 1 60 ? 129.575 44.905 -142.273 1.00 88.19 60 GLN A C 1
ATOM 463 O O . GLN A 1 60 ? 130.457 45.765 -142.251 1.00 88.19 60 GLN A O 1
ATOM 468 N N . ASP A 1 61 ? 129.797 43.693 -142.784 1.00 88.00 61 ASP A N 1
ATOM 469 C CA . ASP A 1 61 ? 131.073 43.322 -143.414 1.00 88.00 61 ASP A CA 1
ATOM 470 C C . ASP A 1 61 ? 131.381 44.209 -144.636 1.00 88.00 61 ASP A C 1
ATOM 472 O O . ASP A 1 61 ? 132.476 44.769 -144.751 1.00 88.00 61 ASP A O 1
ATOM 476 N N . VAL A 1 62 ? 130.397 44.414 -145.519 1.00 85.44 62 VAL A N 1
ATOM 477 C CA . VAL A 1 62 ? 130.547 45.241 -146.731 1.00 85.44 62 VAL A CA 1
ATOM 478 C C . VAL A 1 62 ? 130.700 46.732 -146.408 1.00 85.44 62 VAL A C 1
ATOM 480 O O . VAL A 1 62 ? 131.414 47.437 -147.125 1.00 85.44 62 VAL A O 1
ATOM 483 N N . LEU A 1 63 ? 130.130 47.238 -145.308 1.00 85.75 63 LEU A N 1
ATOM 484 C CA . LEU A 1 63 ? 130.416 48.593 -144.814 1.00 85.75 63 LEU A CA 1
ATOM 485 C C . LEU A 1 63 ? 131.901 48.768 -144.453 1.00 85.75 63 LEU A C 1
ATOM 487 O O . LEU A 1 63 ? 132.487 49.801 -144.789 1.00 85.75 63 LEU A O 1
ATOM 491 N N . ASN A 1 64 ? 132.529 47.747 -143.864 1.00 86.50 64 ASN A N 1
ATOM 492 C CA . ASN A 1 64 ? 133.898 47.814 -143.349 1.00 86.50 64 ASN A CA 1
ATOM 493 C C . ASN A 1 64 ? 135.010 47.712 -144.421 1.00 86.50 64 ASN A C 1
ATOM 495 O O . ASN A 1 64 ? 136.099 48.243 -144.200 1.00 86.50 64 ASN A O 1
ATOM 499 N N . ASP A 1 65 ? 134.779 47.082 -145.582 1.00 84.38 65 ASP A N 1
ATOM 500 C CA . ASP A 1 65 ? 135.828 46.914 -146.613 1.00 84.38 65 ASP A CA 1
ATOM 501 C C . ASP A 1 65 ? 136.158 48.218 -147.368 1.00 84.38 65 ASP A C 1
ATOM 503 O O . ASP A 1 65 ? 135.346 48.739 -148.133 1.00 84.38 65 ASP A O 1
ATOM 507 N N . GLN A 1 66 ? 137.378 48.737 -147.217 1.00 79.06 66 GLN A N 1
ATOM 508 C CA . GLN A 1 66 ? 137.820 49.965 -147.893 1.00 79.06 66 GLN A CA 1
ATOM 509 C C . GLN A 1 66 ? 138.037 49.825 -149.412 1.00 79.06 66 GLN A C 1
ATOM 511 O O . GLN A 1 66 ? 138.164 50.847 -150.083 1.00 79.06 66 GLN A O 1
ATOM 516 N N . ASN A 1 67 ? 138.059 48.607 -149.964 1.00 77.75 67 ASN A N 1
ATOM 517 C CA . ASN A 1 67 ? 138.232 48.361 -151.403 1.00 77.75 67 ASN A CA 1
ATOM 518 C C . ASN A 1 67 ? 136.921 48.012 -152.130 1.00 77.75 67 ASN A C 1
ATOM 520 O O . ASN A 1 67 ? 136.955 47.753 -153.334 1.00 77.75 67 ASN A O 1
ATOM 524 N N . ALA A 1 68 ? 135.785 48.004 -151.424 1.00 79.38 68 ALA A N 1
ATOM 525 C CA . ALA A 1 68 ? 134.491 47.645 -151.993 1.00 79.38 68 ALA A CA 1
ATOM 526 C C . ALA A 1 68 ? 134.121 48.538 -153.194 1.00 79.38 68 ALA A C 1
ATOM 528 O O . ALA A 1 68 ? 134.099 49.773 -153.101 1.00 79.38 68 ALA A O 1
ATOM 529 N N . ASP A 1 69 ? 133.784 47.901 -154.318 1.00 79.56 69 ASP A N 1
ATOM 530 C CA . ASP A 1 69 ? 133.167 48.585 -155.450 1.00 79.56 69 ASP A CA 1
ATOM 531 C C . ASP A 1 69 ? 131.686 48.889 -155.160 1.00 79.56 69 ASP A C 1
ATOM 533 O O . ASP A 1 69 ? 131.068 48.303 -154.267 1.00 79.56 69 ASP A O 1
ATOM 537 N N . GLN A 1 70 ? 131.101 49.823 -155.917 1.00 81.75 70 GLN A N 1
ATOM 538 C CA . GLN A 1 70 ? 129.704 50.227 -155.707 1.00 81.75 70 GLN A CA 1
ATOM 539 C C . GLN A 1 70 ? 128.746 49.035 -155.836 1.00 81.75 70 GLN A C 1
ATOM 541 O O . GLN A 1 70 ? 127.829 48.879 -155.041 1.00 81.75 70 GLN A O 1
ATOM 546 N N . LYS A 1 71 ? 129.028 48.126 -156.774 1.00 81.56 71 LYS A N 1
ATOM 547 C CA . LYS A 1 71 ? 128.230 46.924 -157.015 1.00 81.56 71 LYS A CA 1
ATOM 548 C C . LYS A 1 71 ? 128.139 46.021 -155.778 1.00 81.56 71 LYS A C 1
ATOM 550 O O . LYS A 1 71 ? 127.074 45.466 -155.523 1.00 81.56 71 LYS A O 1
ATOM 555 N N . THR A 1 72 ? 129.224 45.870 -155.021 1.00 82.06 72 THR A N 1
ATOM 556 C CA . THR A 1 72 ? 129.249 45.064 -153.790 1.00 82.06 72 THR A CA 1
ATOM 557 C C . THR A 1 72 ? 128.394 45.705 -152.691 1.00 82.06 72 THR A C 1
ATOM 559 O O . THR A 1 72 ? 127.652 45.004 -152.004 1.00 82.06 72 THR A O 1
ATOM 562 N N . VAL A 1 73 ? 128.435 47.038 -152.568 1.00 84.44 73 VAL A N 1
ATOM 563 C CA . VAL A 1 73 ? 127.585 47.808 -151.638 1.00 84.44 73 VAL A CA 1
ATOM 564 C C . VAL A 1 73 ? 126.104 47.641 -151.988 1.00 84.44 73 VAL A C 1
ATOM 566 O O . VAL A 1 73 ? 125.309 47.262 -151.127 1.00 84.44 73 VAL A O 1
ATOM 569 N N . ASP A 1 74 ? 125.751 47.850 -153.257 1.00 84.56 74 ASP A N 1
ATOM 570 C CA . ASP A 1 74 ? 124.374 47.772 -153.757 1.00 84.56 74 ASP A CA 1
ATOM 571 C C . ASP A 1 74 ? 123.775 46.355 -153.584 1.00 84.56 74 ASP A C 1
ATOM 573 O O . ASP A 1 74 ? 122.577 46.196 -153.342 1.00 84.56 74 ASP A O 1
ATOM 577 N N . GLN A 1 75 ? 124.602 45.304 -153.671 1.00 84.19 75 GLN A N 1
ATOM 578 C CA . GLN A 1 75 ? 124.173 43.915 -153.456 1.00 84.19 75 GLN A CA 1
ATOM 579 C C . GLN A 1 75 ? 123.829 43.609 -151.991 1.00 84.19 75 GLN A C 1
ATOM 581 O O . GLN A 1 75 ? 122.827 42.938 -151.736 1.00 84.19 75 GLN A O 1
ATOM 586 N N . ALA A 1 76 ? 124.622 44.096 -151.033 1.00 85.44 76 ALA A N 1
ATOM 587 C CA . ALA A 1 76 ? 124.339 43.897 -149.611 1.00 85.44 76 ALA A CA 1
ATOM 588 C C . ALA A 1 76 ? 123.110 44.703 -149.148 1.00 85.44 76 ALA A C 1
ATOM 590 O O . ALA A 1 76 ? 122.307 44.222 -148.349 1.00 85.44 76 ALA A O 1
ATOM 591 N N . ASP A 1 77 ? 122.926 45.898 -149.714 1.00 86.81 77 ASP A N 1
ATOM 592 C CA . ASP A 1 77 ? 121.777 46.774 -149.469 1.00 86.81 77 ASP A CA 1
ATOM 593 C C . ASP A 1 77 ? 120.463 46.109 -149.918 1.00 86.81 77 ASP A C 1
ATOM 595 O O . ASP A 1 77 ? 119.495 46.017 -149.157 1.00 86.81 77 ASP A O 1
ATOM 599 N N . GLN A 1 78 ? 120.458 45.529 -151.123 1.00 86.50 78 GLN A N 1
ATOM 600 C CA . GLN A 1 78 ? 119.325 44.755 -151.629 1.00 86.50 78 GLN A CA 1
ATOM 601 C C . GLN A 1 78 ? 119.046 43.493 -150.787 1.00 86.50 78 GLN A C 1
ATOM 603 O O . GLN A 1 78 ? 117.882 43.180 -150.532 1.00 86.50 78 GLN A O 1
ATOM 608 N N . ALA A 1 79 ? 120.082 42.796 -150.302 1.00 85.44 79 ALA A N 1
ATOM 609 C CA . ALA A 1 79 ? 119.917 41.598 -149.475 1.00 85.44 79 ALA A CA 1
ATOM 610 C C . ALA A 1 79 ? 119.187 41.885 -148.148 1.00 85.44 79 ALA A C 1
ATOM 612 O O . ALA A 1 79 ? 118.304 41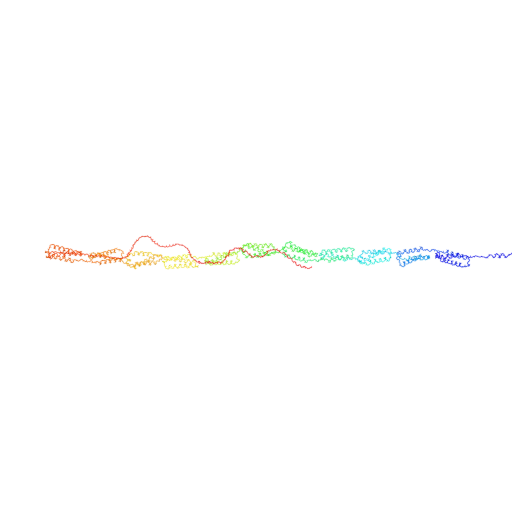.119 -147.753 1.00 85.44 79 ALA A O 1
ATOM 613 N N . ILE A 1 80 ? 119.494 43.009 -147.486 1.00 86.12 80 ILE A N 1
ATOM 614 C CA . ILE A 1 80 ? 118.793 43.426 -146.261 1.00 86.12 80 ILE A CA 1
ATOM 615 C C . ILE A 1 80 ? 117.335 43.790 -146.566 1.00 86.12 80 ILE A C 1
ATOM 617 O O . ILE A 1 80 ? 116.436 43.359 -145.841 1.00 86.12 80 ILE A O 1
ATOM 621 N N . LYS A 1 81 ? 117.077 44.512 -147.666 1.00 87.44 81 LYS A N 1
ATOM 622 C CA . LYS A 1 81 ? 115.716 44.885 -148.101 1.00 87.44 81 LYS A CA 1
ATOM 623 C C . LYS A 1 81 ? 114.851 43.666 -148.386 1.00 87.44 81 LYS A C 1
ATOM 625 O O . LYS A 1 81 ? 113.702 43.615 -147.942 1.00 87.44 81 LYS A O 1
ATOM 630 N N . ASP A 1 82 ? 115.396 42.671 -149.078 1.00 85.62 82 ASP A N 1
ATOM 631 C CA . ASP A 1 82 ? 114.677 41.435 -149.377 1.00 85.62 82 ASP A CA 1
ATOM 632 C C . ASP A 1 82 ? 114.420 40.606 -148.111 1.00 85.62 82 ASP A C 1
ATOM 634 O O . ASP A 1 82 ? 113.309 40.104 -147.935 1.00 85.62 82 ASP A O 1
ATOM 638 N N . ALA A 1 83 ? 115.366 40.535 -147.170 1.00 84.62 83 ALA A N 1
ATOM 639 C CA . ALA A 1 83 ? 115.144 39.857 -145.892 1.00 84.62 83 ALA A CA 1
ATOM 640 C C . ALA A 1 83 ? 114.098 40.572 -145.004 1.00 84.62 83 ALA A C 1
ATOM 642 O O . ALA A 1 83 ? 113.156 39.935 -144.529 1.00 84.62 83 ALA A O 1
ATOM 643 N N . LEU A 1 84 ? 114.182 41.903 -144.860 1.00 85.25 84 LEU A N 1
ATOM 644 C CA . LEU A 1 84 ? 113.185 42.742 -144.167 1.00 85.25 84 LEU A CA 1
ATOM 645 C C . LEU A 1 84 ? 111.773 42.581 -144.748 1.00 85.25 84 LEU A C 1
ATOM 647 O O . LEU A 1 84 ? 110.771 42.604 -144.021 1.00 85.25 84 LEU A O 1
ATOM 651 N N . LYS A 1 85 ? 111.685 42.428 -146.072 1.00 85.62 85 LYS A N 1
ATOM 652 C CA . LYS A 1 85 ? 110.436 42.221 -146.807 1.00 85.62 85 LYS A CA 1
ATOM 653 C C . LYS A 1 85 ? 109.899 40.797 -146.655 1.00 85.62 85 LYS A C 1
ATOM 655 O O . LYS A 1 85 ? 108.685 40.642 -146.547 1.00 85.62 85 LYS A O 1
ATOM 660 N N . ASN A 1 86 ? 110.781 39.798 -146.593 1.00 83.25 86 ASN A N 1
ATOM 661 C CA . ASN A 1 86 ? 110.434 38.386 -146.415 1.00 83.25 86 ASN A CA 1
ATOM 662 C C . ASN A 1 86 ? 110.033 38.018 -144.976 1.00 83.25 86 ASN A C 1
ATOM 664 O O . ASN A 1 86 ? 109.383 36.987 -144.799 1.00 83.25 86 ASN A O 1
ATOM 668 N N . LEU A 1 87 ? 110.355 38.842 -143.965 1.00 83.56 87 LEU A N 1
ATOM 669 C CA . LEU A 1 87 ? 109.785 38.705 -142.618 1.00 83.56 87 LEU A CA 1
ATOM 670 C C . LEU A 1 87 ? 108.250 38.650 -142.679 1.00 83.56 87 LEU A C 1
ATOM 672 O O . LEU A 1 87 ? 107.602 39.599 -143.130 1.00 83.56 87 LEU A O 1
ATOM 676 N N . ASN A 1 88 ? 107.686 37.548 -142.187 1.00 83.00 88 ASN A N 1
ATOM 677 C CA . ASN A 1 88 ? 106.260 37.226 -142.243 1.00 83.00 88 ASN A CA 1
ATOM 678 C C . ASN A 1 88 ? 105.547 37.288 -140.883 1.00 83.00 88 ASN A C 1
ATOM 680 O O . ASN A 1 88 ? 104.372 36.929 -140.818 1.00 83.00 88 ASN A O 1
ATOM 684 N N . GLY A 1 89 ? 106.238 37.716 -139.822 1.00 79.94 89 GLY A N 1
ATOM 685 C CA . GLY A 1 89 ? 105.652 37.829 -138.493 1.00 79.94 89 GLY A CA 1
ATOM 686 C C . GLY A 1 89 ? 104.474 38.801 -138.471 1.00 79.94 89 GLY A C 1
ATOM 687 O O . GLY A 1 89 ? 104.503 39.854 -139.116 1.00 79.94 89 GLY A O 1
ATOM 688 N N . GLN A 1 90 ? 103.436 38.433 -137.727 1.00 79.88 90 GLN A N 1
ATOM 689 C CA . GLN A 1 90 ? 102.273 39.276 -137.448 1.00 79.88 90 GLN A CA 1
ATOM 690 C C . GLN A 1 90 ? 102.331 39.776 -135.999 1.00 79.88 90 GLN A C 1
ATOM 692 O O . GLN A 1 90 ? 103.112 39.261 -135.197 1.00 79.88 90 GLN A O 1
ATOM 697 N N . ALA A 1 91 ? 101.527 40.787 -135.667 1.00 80.19 91 ALA A N 1
ATOM 698 C CA . ALA A 1 91 ? 101.380 41.237 -134.283 1.00 80.19 91 ALA A CA 1
ATOM 699 C C . ALA A 1 91 ? 100.787 40.119 -133.408 1.00 80.19 91 ALA A C 1
ATOM 701 O O . ALA A 1 91 ? 99.925 39.380 -133.884 1.00 80.19 91 ALA A O 1
ATOM 702 N N . THR A 1 92 ? 101.232 39.999 -132.155 1.00 83.06 92 THR A N 1
ATOM 703 C CA . THR A 1 92 ? 100.720 38.976 -131.223 1.00 83.06 92 THR A CA 1
ATOM 704 C C . THR A 1 92 ? 99.242 39.236 -130.888 1.00 83.06 92 THR A C 1
ATOM 706 O O . THR A 1 92 ? 98.906 40.292 -130.346 1.00 83.06 92 THR A O 1
ATOM 709 N N . ASP A 1 93 ? 98.351 38.274 -131.155 1.00 87.00 93 ASP A N 1
ATOM 710 C CA . ASP A 1 93 ? 96.932 38.343 -130.779 1.00 87.00 93 ASP A CA 1
ATOM 711 C C . ASP A 1 93 ? 96.699 37.674 -129.417 1.00 87.00 93 ASP A C 1
ATOM 713 O O . ASP A 1 93 ? 96.957 36.485 -129.227 1.00 87.00 93 ASP A O 1
ATOM 717 N N . LYS A 1 94 ? 96.172 38.455 -128.466 1.00 88.75 94 LYS A N 1
ATOM 718 C CA . LYS A 1 94 ? 95.818 38.024 -127.103 1.00 88.75 94 LYS A CA 1
ATOM 719 C C . LYS A 1 94 ? 94.308 37.927 -126.855 1.00 88.75 94 LYS A C 1
ATOM 721 O O . LYS A 1 94 ? 93.875 37.660 -125.734 1.00 88.75 94 LYS A O 1
ATOM 726 N N . SER A 1 95 ? 93.487 38.153 -127.881 1.00 88.88 95 SER A N 1
ATOM 727 C CA . SER A 1 95 ? 92.029 38.272 -127.766 1.00 88.88 95 SER A CA 1
ATOM 728 C C . SER A 1 95 ? 91.314 36.969 -127.405 1.00 88.88 95 SER A C 1
ATOM 730 O O . SER A 1 95 ? 90.139 37.007 -127.035 1.00 88.88 95 SER A O 1
ATOM 732 N N . GLN A 1 96 ? 91.971 35.811 -127.526 1.00 90.69 96 GLN A N 1
ATOM 733 C CA . GLN A 1 96 ? 91.435 34.540 -127.037 1.00 90.69 96 GLN A CA 1
ATOM 734 C C . GLN A 1 96 ? 91.783 34.306 -125.563 1.00 90.69 96 GLN A C 1
ATOM 736 O O . GLN A 1 96 ? 90.867 34.079 -124.779 1.00 90.69 96 GLN A O 1
ATOM 741 N N . LEU A 1 97 ? 93.046 34.507 -125.171 1.00 91.69 97 LEU A N 1
ATOM 742 C CA . LEU A 1 97 ? 93.518 34.346 -123.790 1.00 91.69 97 LEU A CA 1
ATOM 743 C C . LEU A 1 97 ? 92.677 35.142 -122.772 1.00 91.69 97 LEU A C 1
ATOM 745 O O . LEU A 1 97 ? 92.351 34.614 -121.714 1.00 91.69 97 LEU A O 1
ATOM 749 N N . GLN A 1 98 ? 92.247 36.369 -123.101 1.00 92.00 98 GLN A N 1
ATOM 750 C CA . GLN A 1 98 ? 91.321 37.135 -122.247 1.00 92.00 98 GLN A CA 1
ATOM 751 C C . GLN A 1 98 ? 89.981 36.411 -122.022 1.00 92.00 98 GLN A C 1
ATOM 753 O O . GLN A 1 98 ? 89.507 36.355 -120.893 1.00 92.00 98 GLN A O 1
ATOM 758 N N . LYS A 1 99 ? 89.375 35.831 -123.068 1.00 92.12 99 LYS A N 1
ATOM 759 C CA . LYS A 1 99 ? 88.085 35.124 -122.954 1.00 92.12 99 LYS A CA 1
ATOM 760 C C . LYS A 1 99 ? 88.212 33.870 -122.098 1.00 92.12 99 LYS A C 1
ATOM 762 O O . LYS A 1 99 ? 87.299 33.553 -121.347 1.00 92.12 99 LYS A O 1
ATOM 767 N N . ASP A 1 100 ? 89.330 33.163 -122.222 1.00 91.62 100 ASP A N 1
ATOM 768 C CA . ASP A 1 100 ? 89.596 31.959 -121.444 1.00 91.62 100 ASP A CA 1
ATOM 769 C C . ASP A 1 100 ? 89.908 32.296 -119.973 1.00 91.62 100 ASP A C 1
ATOM 771 O O . ASP A 1 100 ? 89.406 31.612 -119.084 1.00 91.62 100 ASP A O 1
ATOM 775 N N . ILE A 1 101 ? 90.595 33.411 -119.685 1.00 91.75 101 ILE A N 1
ATOM 776 C CA . ILE A 1 101 ? 90.695 33.992 -118.328 1.00 91.75 101 ILE A CA 1
ATOM 777 C C . ILE A 1 101 ? 89.304 34.339 -117.769 1.00 91.75 101 ILE A C 1
ATOM 779 O O . ILE A 1 101 ? 88.994 33.984 -116.628 1.00 91.75 101 ILE A O 1
ATOM 783 N N . ASP A 1 102 ? 88.457 35.007 -118.557 1.00 91.06 102 ASP A N 1
ATOM 784 C CA . ASP A 1 102 ? 87.106 35.408 -118.147 1.00 91.06 102 ASP A CA 1
ATOM 785 C C . ASP A 1 102 ? 86.226 34.182 -117.863 1.00 91.06 102 ASP A C 1
ATOM 787 O O . ASP A 1 102 ? 85.578 34.110 -116.817 1.00 91.06 102 ASP A O 1
ATOM 791 N N . GLN A 1 103 ? 86.254 33.177 -118.744 1.00 90.81 103 GLN A N 1
ATOM 792 C CA . GLN A 1 103 ? 85.533 31.917 -118.566 1.00 90.81 103 GLN A CA 1
ATOM 793 C C . GLN A 1 103 ? 86.090 31.108 -117.386 1.00 90.81 103 GLN A C 1
ATOM 795 O O . GLN A 1 103 ? 85.315 30.547 -116.614 1.00 90.81 103 GLN A O 1
ATOM 800 N N . GLY A 1 104 ? 87.410 31.118 -117.181 1.00 89.50 104 GLY A N 1
ATOM 801 C CA . GLY A 1 104 ? 88.071 30.580 -115.995 1.00 89.50 104 GLY A CA 1
ATOM 802 C C . GLY A 1 104 ? 87.528 31.189 -114.704 1.00 89.50 104 GLY A C 1
ATOM 803 O O . GLY A 1 104 ? 87.107 30.465 -113.804 1.00 89.50 104 GLY A O 1
ATOM 804 N N . ASN A 1 105 ? 87.477 32.520 -114.623 1.00 90.56 105 ASN A N 1
ATOM 805 C CA . ASN A 1 105 ? 86.954 33.233 -113.456 1.00 90.56 105 ASN A CA 1
ATOM 806 C C . ASN A 1 105 ? 85.432 33.099 -113.285 1.00 90.56 105 ASN A C 1
ATOM 808 O O . ASN A 1 105 ? 84.961 33.068 -112.148 1.00 90.56 105 ASN A O 1
ATOM 812 N N . GLN A 1 106 ? 84.666 32.965 -114.373 1.00 89.94 106 GLN A N 1
ATOM 813 C CA . GLN A 1 106 ? 83.238 32.659 -114.300 1.00 89.94 106 GLN A CA 1
ATOM 814 C C . GLN A 1 106 ? 83.006 31.260 -113.712 1.00 89.94 106 GLN A C 1
ATOM 816 O O . GLN A 1 106 ? 82.238 31.124 -112.763 1.00 89.94 106 GLN A O 1
ATOM 821 N N . THR A 1 107 ? 83.715 30.235 -114.201 1.00 87.62 107 THR A N 1
ATOM 822 C CA . THR A 1 107 ? 83.551 28.853 -113.720 1.00 87.62 107 THR A CA 1
ATOM 823 C C . THR A 1 107 ? 83.903 28.692 -112.237 1.00 87.62 107 THR A C 1
ATOM 825 O O . THR A 1 107 ? 83.326 27.830 -111.580 1.00 87.62 107 THR A O 1
ATOM 828 N N . LYS A 1 108 ? 84.756 29.552 -111.657 1.00 87.75 108 LYS A N 1
ATOM 829 C CA . LYS A 1 108 ? 85.027 29.575 -110.202 1.00 87.75 108 LYS A CA 1
ATOM 830 C C . LYS A 1 108 ? 83.797 29.886 -109.332 1.00 87.75 108 LYS A C 1
ATOM 832 O O . LYS A 1 108 ? 83.829 29.613 -108.136 1.00 87.75 108 LYS A O 1
ATOM 837 N N . GLN A 1 109 ? 82.731 30.450 -109.906 1.00 84.31 109 GLN A N 1
ATOM 838 C CA . GLN A 1 109 ? 81.462 30.706 -109.209 1.00 84.31 109 GLN A CA 1
ATOM 839 C C . GLN A 1 109 ? 80.475 29.526 -109.300 1.00 84.31 109 GLN A C 1
ATOM 841 O O . GLN A 1 109 ? 79.506 29.488 -108.543 1.00 84.31 109 GLN A O 1
ATOM 846 N N . ASP A 1 110 ? 80.714 28.567 -110.201 1.00 84.88 110 ASP A N 1
ATOM 847 C CA . ASP A 1 110 ? 79.822 27.432 -110.450 1.00 84.88 110 ASP A CA 1
ATOM 848 C C . ASP A 1 110 ? 80.109 26.251 -109.504 1.00 84.88 110 ASP A C 1
ATOM 850 O O . ASP A 1 110 ? 81.248 26.006 -109.091 1.00 84.88 110 ASP A O 1
ATOM 854 N N . ASP A 1 111 ? 79.097 25.412 -109.257 1.00 82.94 111 ASP A N 1
ATOM 855 C CA . ASP A 1 111 ? 79.239 24.135 -108.533 1.00 82.94 111 ASP A CA 1
ATOM 856 C C . ASP A 1 111 ? 80.344 23.239 -109.115 1.00 82.94 111 ASP A C 1
ATOM 858 O O . ASP A 1 111 ? 81.039 22.536 -108.381 1.00 82.94 111 ASP A O 1
ATOM 862 N N . LYS A 1 112 ? 80.564 23.312 -110.438 1.00 84.81 112 LYS A N 1
ATOM 863 C CA . LYS A 1 112 ? 81.616 22.562 -111.139 1.00 84.81 112 LYS A CA 1
ATOM 864 C C . LYS A 1 112 ? 83.028 22.895 -110.631 1.00 84.81 112 LYS A C 1
ATOM 866 O O . LYS A 1 112 ? 83.935 22.084 -110.803 1.00 84.81 112 LYS A O 1
ATOM 871 N N . TYR A 1 113 ? 83.215 24.068 -110.024 1.00 87.44 113 TYR A N 1
ATOM 872 C CA . TYR A 1 113 ? 84.418 24.428 -109.279 1.00 87.44 113 TYR A CA 1
ATOM 873 C C . TYR A 1 113 ? 84.274 24.109 -107.789 1.00 87.44 113 TYR A C 1
ATOM 875 O O . TYR A 1 113 ? 85.133 23.423 -107.239 1.00 87.44 113 TYR A O 1
ATOM 883 N N . ARG A 1 114 ? 83.183 24.546 -107.138 1.00 87.25 114 ARG A N 1
ATOM 884 C CA . ARG A 1 114 ? 82.984 24.382 -105.680 1.00 87.25 114 ARG A CA 1
ATOM 885 C C . ARG A 1 114 ? 83.079 22.927 -105.212 1.00 87.25 114 ARG A C 1
ATOM 887 O O . ARG A 1 114 ? 83.708 22.663 -104.195 1.00 87.25 114 ARG A O 1
ATOM 894 N N . ASN A 1 115 ? 82.533 21.998 -105.995 1.00 86.38 115 ASN A N 1
ATOM 895 C CA . ASN A 1 115 ? 82.528 20.560 -105.717 1.00 86.38 115 ASN A CA 1
ATOM 896 C C . ASN A 1 115 ? 83.663 19.788 -106.432 1.00 86.38 115 ASN A C 1
ATOM 898 O O . ASN A 1 115 ? 83.625 18.560 -106.471 1.00 86.38 115 ASN A O 1
ATOM 902 N N . ALA A 1 116 ? 84.635 20.466 -107.060 1.00 85.12 116 ALA A N 1
ATOM 903 C CA . ALA A 1 116 ? 85.815 19.812 -107.637 1.00 85.12 116 ALA A CA 1
ATOM 904 C C . ALA A 1 116 ? 86.876 19.510 -106.568 1.00 85.12 116 ALA A C 1
ATOM 906 O O . ALA A 1 116 ? 86.932 20.172 -105.532 1.00 85.12 116 ALA A O 1
ATOM 907 N N . ASP A 1 117 ? 87.756 18.545 -106.844 1.00 85.56 117 ASP A N 1
ATOM 908 C CA . ASP A 1 117 ? 88.833 18.200 -105.909 1.00 85.56 117 ASP A CA 1
ATOM 909 C C . ASP A 1 117 ? 89.764 19.421 -105.681 1.00 85.56 117 ASP A C 1
ATOM 911 O O . ASP A 1 117 ? 90.043 20.160 -106.636 1.00 85.56 117 ASP A O 1
ATOM 915 N N . PRO A 1 118 ? 90.291 19.653 -104.460 1.00 86.69 118 PRO A N 1
ATOM 916 C CA . PRO A 1 118 ? 91.059 20.867 -104.148 1.00 86.69 118 PRO A CA 1
ATOM 917 C C . PRO A 1 118 ? 92.326 21.085 -104.992 1.00 86.69 118 PRO A C 1
ATOM 919 O O . PRO A 1 118 ? 92.756 22.221 -105.187 1.00 86.69 118 PRO A O 1
ATOM 922 N N . ASP A 1 119 ? 92.932 20.020 -105.522 1.00 84.88 119 ASP A N 1
ATOM 923 C CA . ASP A 1 119 ? 94.062 20.102 -106.453 1.00 84.88 119 ASP A CA 1
ATOM 924 C C . ASP A 1 119 ? 93.636 20.606 -107.842 1.00 84.88 119 ASP A C 1
ATOM 926 O O . ASP A 1 119 ? 94.372 21.368 -108.469 1.00 84.88 119 ASP A O 1
ATOM 930 N N . LYS A 1 120 ? 92.426 20.260 -108.299 1.00 90.31 120 LYS A N 1
ATOM 931 C CA . LYS A 1 120 ? 91.835 20.738 -109.563 1.00 90.31 120 LYS A CA 1
ATOM 932 C C . LYS A 1 120 ? 91.293 22.158 -109.448 1.00 90.31 120 LYS A C 1
ATOM 934 O O . LYS A 1 120 ? 91.444 22.930 -110.393 1.00 90.31 120 LYS A O 1
ATOM 939 N N . GLN A 1 121 ? 90.734 22.519 -108.290 1.00 90.00 121 GLN A N 1
ATOM 940 C CA . GLN A 1 121 ? 90.438 23.914 -107.951 1.00 90.00 121 GLN A CA 1
ATOM 941 C C . GLN A 1 121 ? 91.712 24.761 -108.070 1.00 90.00 121 GLN A C 1
ATOM 943 O O . GLN A 1 121 ? 91.776 25.693 -108.875 1.00 90.00 121 GLN A O 1
ATOM 948 N N . LYS A 1 122 ? 92.778 24.351 -107.365 1.00 90.62 122 LYS A N 1
ATOM 949 C CA . LYS A 1 122 ? 94.074 25.034 -107.415 1.00 90.62 122 LYS A CA 1
ATOM 950 C C . LYS A 1 122 ? 94.674 25.068 -108.826 1.00 90.62 122 LYS A C 1
ATOM 952 O O . LYS A 1 122 ? 95.235 26.087 -109.209 1.00 90.62 122 LYS A O 1
ATOM 957 N N . ALA A 1 123 ? 94.543 24.000 -109.615 1.00 90.56 123 ALA A N 1
ATOM 958 C CA . ALA A 1 123 ? 95.043 23.972 -110.990 1.00 90.56 123 ALA A CA 1
ATOM 959 C C . ALA A 1 123 ? 94.367 25.023 -111.891 1.00 90.56 123 ALA A C 1
ATOM 961 O O . ALA A 1 123 ? 95.041 25.620 -112.729 1.00 90.56 123 ALA A O 1
ATOM 962 N N . LEU A 1 124 ? 93.067 25.292 -111.705 1.00 92.12 124 LEU A N 1
ATOM 963 C CA . LEU A 1 124 ? 92.386 26.387 -112.404 1.00 92.12 124 LEU A CA 1
ATOM 964 C C . LEU A 1 124 ? 92.821 27.761 -111.884 1.00 92.12 124 LEU A C 1
ATOM 966 O O . LEU A 1 124 ? 93.024 28.668 -112.689 1.00 92.12 124 LEU A O 1
ATOM 970 N N . ASP A 1 125 ? 92.980 27.929 -110.570 1.00 92.81 125 ASP A N 1
ATOM 971 C CA . ASP A 1 125 ? 93.516 29.171 -110.001 1.00 92.81 125 ASP A CA 1
ATOM 972 C C . ASP A 1 125 ? 94.911 29.489 -110.559 1.00 92.81 125 ASP A C 1
ATOM 974 O O . ASP A 1 125 ? 95.120 30.578 -111.093 1.00 92.81 125 ASP A O 1
ATOM 978 N N . ASP A 1 126 ? 95.835 28.527 -110.513 1.00 92.19 126 ASP A N 1
ATOM 979 C CA . ASP A 1 126 ? 97.198 28.661 -111.033 1.00 92.19 126 ASP A CA 1
ATOM 980 C C . ASP A 1 126 ? 97.206 28.980 -112.540 1.00 92.19 126 ASP A C 1
ATOM 982 O O . ASP A 1 126 ? 97.914 29.892 -112.969 1.00 92.19 126 ASP A O 1
ATOM 986 N N . ALA A 1 127 ? 96.400 28.274 -113.345 1.00 92.69 127 ALA A N 1
ATOM 987 C CA . ALA A 1 127 ? 96.340 28.477 -114.794 1.00 92.69 127 ALA A CA 1
ATOM 988 C C . ALA A 1 127 ? 95.759 29.847 -115.179 1.00 92.69 127 ALA A C 1
ATOM 990 O O . ALA A 1 127 ? 96.315 30.531 -116.038 1.00 92.69 127 ALA A O 1
ATOM 991 N N . VAL A 1 128 ? 94.671 30.280 -114.530 1.00 93.00 128 VAL A N 1
ATOM 992 C CA . VAL A 1 128 ? 94.047 31.589 -114.795 1.00 93.00 128 VAL A CA 1
ATOM 993 C C . VAL A 1 128 ? 94.968 32.733 -114.364 1.00 93.00 128 VAL A C 1
ATOM 995 O O . VAL A 1 128 ? 95.101 33.713 -115.097 1.00 93.00 128 VAL A O 1
ATOM 998 N N . ASN A 1 129 ? 95.663 32.592 -113.230 1.00 92.75 129 ASN A N 1
ATOM 999 C CA . ASN A 1 129 ? 96.667 33.564 -112.792 1.00 92.75 129 ASN A CA 1
ATOM 1000 C C . ASN A 1 129 ? 97.843 33.641 -113.783 1.00 92.75 129 ASN A C 1
ATOM 1002 O O . ASN A 1 129 ? 98.225 34.734 -114.195 1.00 92.75 129 ASN A O 1
ATOM 1006 N N . HIS A 1 130 ? 98.368 32.499 -114.240 1.00 92.38 130 HIS A N 1
ATOM 1007 C CA . HIS A 1 130 ? 99.452 32.479 -115.226 1.00 92.38 130 HIS A CA 1
ATOM 1008 C C . HIS A 1 130 ? 99.036 33.087 -116.576 1.00 92.38 130 HIS A C 1
ATOM 1010 O O . HIS A 1 130 ? 99.794 33.856 -117.170 1.00 92.38 130 HIS A O 1
ATOM 1016 N N . GLY A 1 131 ? 97.814 32.810 -117.041 1.00 92.56 131 GLY A N 1
ATOM 1017 C CA . GLY A 1 131 ? 97.258 33.468 -118.221 1.00 92.56 131 GLY A CA 1
ATOM 1018 C C . GLY A 1 131 ? 97.159 34.982 -118.049 1.00 92.56 131 GLY A C 1
ATOM 1019 O O . GLY A 1 131 ? 97.500 35.721 -118.970 1.00 92.56 131 GLY A O 1
ATOM 1020 N N . GLN A 1 132 ? 96.770 35.460 -116.864 1.00 92.19 132 GLN A N 1
ATOM 1021 C CA . GLN A 1 132 ? 96.712 36.889 -116.563 1.00 92.19 132 GLN A CA 1
ATOM 1022 C C . GLN A 1 132 ? 98.097 37.559 -116.621 1.00 92.19 132 GLN A C 1
ATOM 1024 O O . GLN A 1 132 ? 98.203 38.668 -117.149 1.00 92.19 132 GLN A O 1
ATOM 1029 N N . ASP A 1 133 ? 99.157 36.885 -116.163 1.00 93.25 133 ASP A N 1
ATOM 1030 C CA . ASP A 1 133 ? 100.544 37.356 -116.304 1.00 93.25 133 ASP A CA 1
ATOM 1031 C C . ASP A 1 133 ? 100.977 37.426 -117.781 1.00 93.25 133 ASP A C 1
ATOM 1033 O O . ASP A 1 133 ? 101.500 38.447 -118.236 1.00 93.25 133 ASP A O 1
ATOM 1037 N N . VAL A 1 134 ? 100.710 36.371 -118.563 1.00 91.94 134 VAL A N 1
ATOM 1038 C CA . VAL A 1 134 ? 101.040 36.313 -120.002 1.00 91.94 134 VAL A CA 1
ATOM 1039 C C . VAL A 1 134 ? 100.238 37.333 -120.814 1.00 91.94 134 VAL A C 1
ATOM 1041 O O . VAL A 1 134 ? 100.761 37.910 -121.772 1.00 91.94 134 VAL A O 1
ATOM 1044 N N . LEU A 1 135 ? 98.997 37.633 -120.420 1.00 90.56 135 LEU A N 1
ATOM 1045 C CA . LEU A 1 135 ? 98.204 38.713 -121.006 1.00 90.56 135 LEU A CA 1
ATOM 1046 C C . LEU A 1 135 ? 98.908 40.070 -120.832 1.00 90.56 135 LEU A C 1
ATOM 1048 O O . LEU A 1 135 ? 98.992 40.849 -121.785 1.00 90.56 135 LEU A O 1
ATOM 1052 N N . ASN A 1 136 ? 99.482 40.308 -119.652 1.00 90.75 136 ASN A N 1
ATOM 1053 C CA . ASN A 1 136 ? 100.104 41.573 -119.266 1.00 90.75 136 ASN A CA 1
ATOM 1054 C C . ASN A 1 136 ? 101.539 41.779 -119.807 1.00 90.75 136 ASN A C 1
ATOM 1056 O O . ASN A 1 136 ? 101.971 42.926 -119.894 1.00 90.75 136 ASN A O 1
ATOM 1060 N N . ASP A 1 137 ? 102.274 40.729 -120.203 1.00 88.50 137 ASP A N 1
ATOM 1061 C CA . ASP A 1 137 ? 103.637 40.837 -120.771 1.00 88.50 137 ASP A CA 1
ATOM 1062 C C . ASP A 1 137 ? 103.639 41.457 -122.194 1.00 88.50 137 ASP A C 1
ATOM 1064 O O . ASP A 1 137 ? 103.222 40.787 -123.146 1.00 88.50 137 ASP A O 1
ATOM 1068 N N . PRO A 1 138 ? 104.143 42.690 -122.415 1.00 81.50 138 PRO A N 1
ATOM 1069 C CA . PRO A 1 138 ? 104.191 43.301 -123.749 1.00 81.50 138 PRO A CA 1
ATOM 1070 C C . PRO A 1 138 ? 105.245 42.670 -124.677 1.00 81.50 138 PRO A C 1
ATOM 1072 O O . PRO A 1 138 ? 105.273 42.980 -125.864 1.00 81.50 138 PRO A O 1
ATOM 1075 N N . THR A 1 139 ? 106.124 41.804 -124.162 1.00 81.81 139 THR A N 1
ATOM 1076 C CA . THR A 1 139 ? 107.176 41.121 -124.935 1.00 81.81 139 THR A CA 1
ATOM 1077 C C . THR A 1 139 ? 106.782 39.708 -125.372 1.00 81.81 139 THR A C 1
ATOM 1079 O O . THR A 1 139 ? 107.557 39.049 -126.070 1.00 81.81 139 THR A O 1
ATOM 1082 N N . ALA A 1 140 ? 105.583 39.244 -125.000 1.00 86.06 140 ALA A N 1
ATOM 1083 C CA . ALA A 1 140 ? 105.091 37.915 -125.337 1.00 86.06 140 ALA A CA 1
ATOM 1084 C C . ALA A 1 140 ? 104.990 37.694 -126.860 1.00 86.06 140 ALA A C 1
ATOM 1086 O O . ALA A 1 140 ? 104.291 38.414 -127.577 1.00 86.06 140 ALA A O 1
ATOM 1087 N N . ASP A 1 141 ? 105.689 36.667 -127.337 1.00 84.75 141 ASP A N 1
ATOM 1088 C CA . ASP A 1 141 ? 105.451 36.029 -128.631 1.00 84.75 141 ASP A CA 1
ATOM 1089 C C . ASP A 1 141 ? 104.116 35.263 -128.631 1.00 84.75 141 ASP A C 1
ATOM 1091 O O . ASP A 1 141 ? 103.551 34.968 -127.572 1.00 84.75 141 ASP A O 1
ATOM 1095 N N . GLN A 1 142 ? 103.617 34.916 -129.821 1.00 87.19 142 GLN A N 1
ATOM 1096 C CA . GLN A 1 142 ? 102.348 34.190 -129.949 1.00 87.19 142 GLN A CA 1
ATOM 1097 C C . GLN A 1 142 ? 102.370 32.828 -129.235 1.00 87.19 142 GLN A C 1
ATOM 1099 O O . GLN A 1 142 ? 101.373 32.439 -128.633 1.00 87.19 142 GLN A O 1
ATOM 1104 N N . LYS A 1 143 ? 103.510 32.123 -129.219 1.00 85.94 143 LYS A N 1
ATOM 1105 C CA . LYS A 1 143 ? 103.586 30.773 -128.647 1.00 85.94 143 LYS A CA 1
ATOM 1106 C C . LYS A 1 143 ? 103.336 30.775 -127.135 1.00 85.94 143 LYS A C 1
ATOM 1108 O O . LYS A 1 143 ? 102.638 29.895 -126.643 1.00 85.94 143 LYS A O 1
ATOM 1113 N N . LYS A 1 144 ? 103.853 31.765 -126.396 1.00 88.56 144 LYS A N 1
ATOM 1114 C CA . LYS A 1 144 ? 103.540 31.936 -124.962 1.00 88.56 144 LYS A CA 1
ATOM 1115 C C . LYS A 1 144 ? 102.046 32.148 -124.709 1.00 88.56 144 LYS A C 1
ATOM 1117 O O . LYS A 1 144 ? 101.522 31.646 -123.719 1.00 88.56 144 LYS A O 1
ATOM 1122 N N . VAL A 1 145 ? 101.379 32.915 -125.575 1.00 88.81 145 VAL A N 1
ATOM 1123 C CA . VAL A 1 145 ? 99.940 33.199 -125.466 1.00 88.81 145 VAL A CA 1
ATOM 1124 C C . VAL A 1 145 ? 99.136 31.920 -125.696 1.00 88.81 145 VAL A C 1
ATOM 1126 O O . VAL A 1 145 ? 98.276 31.600 -124.879 1.00 88.81 145 VAL A O 1
ATOM 1129 N N . ASP A 1 146 ? 99.478 31.163 -126.739 1.00 89.00 146 ASP A N 1
ATOM 1130 C CA . ASP A 1 146 ? 98.841 29.887 -127.080 1.00 89.00 146 ASP A CA 1
ATOM 1131 C C . ASP A 1 146 ? 99.067 28.815 -125.986 1.00 89.00 146 ASP A C 1
ATOM 1133 O O . ASP A 1 146 ? 98.144 28.079 -125.635 1.00 89.00 146 ASP A O 1
ATOM 1137 N N . ASP A 1 147 ? 100.268 28.751 -125.393 1.00 89.69 147 ASP A N 1
ATOM 1138 C CA . ASP A 1 147 ? 100.586 27.840 -124.279 1.00 89.69 147 ASP A CA 1
ATOM 1139 C C . ASP A 1 147 ? 99.725 28.132 -123.031 1.00 89.69 147 ASP A C 1
ATOM 1141 O O . ASP A 1 147 ? 99.230 27.207 -122.380 1.00 89.69 147 ASP A O 1
ATOM 1145 N N . ALA A 1 148 ? 99.531 29.412 -122.691 1.00 92.00 148 ALA A N 1
ATOM 1146 C CA . ALA A 1 148 ? 98.744 29.830 -121.529 1.00 92.00 148 ALA A CA 1
ATOM 1147 C C . ALA A 1 148 ? 97.229 29.652 -121.743 1.00 92.00 148 ALA A C 1
ATOM 1149 O O . ALA A 1 148 ? 96.513 29.217 -120.840 1.00 92.00 148 ALA A O 1
ATOM 1150 N N . ASP A 1 149 ? 96.754 29.934 -122.957 1.00 91.12 149 ASP A N 1
ATOM 1151 C CA . ASP A 1 149 ? 95.382 29.695 -123.410 1.00 91.12 149 ASP A CA 1
ATOM 1152 C C . ASP A 1 149 ? 95.021 28.198 -123.319 1.00 91.12 149 ASP A C 1
ATOM 1154 O O . ASP A 1 149 ? 93.989 27.826 -122.751 1.00 91.12 149 ASP A O 1
ATOM 1158 N N . GLN A 1 150 ? 95.922 27.316 -123.764 1.00 92.50 150 GLN A N 1
ATOM 1159 C CA . GLN A 1 150 ? 95.759 25.868 -123.632 1.00 92.50 150 GLN A CA 1
ATOM 1160 C C . GLN A 1 150 ? 95.775 25.398 -122.163 1.00 92.50 150 GLN A C 1
ATOM 1162 O O . GLN A 1 150 ? 94.976 24.535 -121.791 1.00 92.50 150 GLN A O 1
ATOM 1167 N N . ALA A 1 151 ? 96.623 25.980 -121.306 1.00 92.56 151 ALA A N 1
ATOM 1168 C CA . ALA A 1 151 ? 96.689 25.623 -119.885 1.00 92.56 151 ALA A CA 1
ATOM 1169 C C . ALA A 1 151 ? 95.366 25.891 -119.139 1.00 92.56 151 ALA A C 1
ATOM 1171 O O . ALA A 1 151 ? 94.926 25.057 -118.341 1.00 92.56 151 ALA A O 1
ATOM 1172 N N . ILE A 1 152 ? 94.692 27.012 -119.428 1.00 92.31 152 ILE A N 1
ATOM 1173 C CA . ILE A 1 152 ? 93.373 27.319 -118.850 1.00 92.31 152 ILE A CA 1
ATOM 1174 C C . ILE A 1 152 ? 92.310 26.335 -119.361 1.00 92.31 152 ILE A C 1
ATOM 1176 O O . ILE A 1 152 ? 91.521 25.816 -118.566 1.00 92.31 152 ILE A O 1
ATOM 1180 N N . LYS A 1 153 ? 92.321 26.010 -120.662 1.00 92.31 153 LYS A N 1
ATOM 1181 C CA . LYS A 1 153 ? 91.388 25.042 -121.272 1.00 92.31 153 LYS A CA 1
ATOM 1182 C C . LYS A 1 153 ? 91.505 23.656 -120.652 1.00 92.31 153 LYS A C 1
ATOM 1184 O O . LYS A 1 153 ? 90.483 23.036 -120.348 1.00 92.31 153 LYS A O 1
ATOM 1189 N N . ASP A 1 154 ? 92.725 23.178 -120.421 1.00 90.62 154 ASP A N 1
ATOM 1190 C CA . ASP A 1 154 ? 92.941 21.883 -119.778 1.00 90.62 154 ASP A CA 1
ATOM 1191 C C . ASP A 1 154 ? 92.534 21.896 -118.297 1.00 90.62 154 ASP A C 1
ATOM 1193 O O . ASP A 1 154 ? 91.909 20.938 -117.839 1.00 90.62 154 ASP A O 1
ATOM 1197 N N . ALA A 1 155 ? 92.768 22.985 -117.555 1.00 90.62 155 ALA A N 1
ATOM 1198 C CA . ALA A 1 155 ? 92.274 23.113 -116.181 1.00 90.62 155 ALA A CA 1
ATOM 1199 C C . ALA A 1 155 ? 90.729 23.111 -116.109 1.00 90.62 155 ALA A C 1
ATOM 1201 O O . ALA A 1 155 ? 90.145 22.307 -115.377 1.00 90.62 155 ALA A O 1
ATOM 1202 N N . LEU A 1 156 ? 90.054 23.924 -116.933 1.00 90.00 156 LEU A N 1
ATOM 1203 C CA . LEU A 1 156 ? 88.586 23.977 -117.047 1.00 90.00 156 LEU A CA 1
ATOM 1204 C C . LEU A 1 156 ? 87.963 22.618 -117.405 1.00 90.00 156 LEU A C 1
ATOM 1206 O O . LEU A 1 156 ? 86.893 22.246 -116.901 1.00 90.00 156 LEU A O 1
ATOM 1210 N N . LYS A 1 157 ? 88.637 21.864 -118.276 1.00 89.31 157 LYS A N 1
ATOM 1211 C CA . LYS A 1 157 ? 88.246 20.517 -118.702 1.00 89.31 157 LYS A CA 1
ATOM 1212 C C . LYS A 1 157 ? 88.446 19.475 -117.599 1.00 89.31 157 LYS A C 1
ATOM 1214 O O . LYS A 1 157 ? 87.594 18.600 -117.459 1.00 89.31 157 LYS A O 1
ATOM 1219 N N . ASN A 1 158 ? 89.519 19.588 -116.815 1.00 88.56 158 ASN A N 1
ATOM 1220 C CA . ASN A 1 158 ? 89.869 18.652 -115.744 1.00 88.56 158 ASN A CA 1
ATOM 1221 C C . ASN A 1 158 ? 89.074 18.853 -114.440 1.00 88.56 158 ASN A C 1
ATOM 1223 O O . ASN A 1 158 ? 89.073 17.947 -113.605 1.00 88.56 158 ASN A O 1
ATOM 1227 N N . LEU A 1 159 ? 88.364 19.980 -114.270 1.00 88.94 159 LEU A N 1
ATOM 1228 C CA . LEU A 1 159 ? 87.364 20.143 -113.205 1.00 88.94 159 LEU A CA 1
ATOM 1229 C C . LEU A 1 159 ? 86.354 18.985 -113.218 1.00 88.94 159 LEU A C 1
ATOM 1231 O O . LEU A 1 159 ? 85.634 18.792 -114.202 1.00 88.94 159 LEU A O 1
ATOM 1235 N N . ASN A 1 160 ? 86.275 18.261 -112.103 1.00 87.62 160 ASN A N 1
ATOM 1236 C CA . ASN A 1 160 ? 85.419 17.088 -111.914 1.00 87.62 160 ASN A CA 1
ATOM 1237 C C . ASN A 1 160 ? 84.193 17.339 -111.022 1.00 87.62 160 ASN A C 1
ATOM 1239 O O . ASN A 1 160 ? 83.429 16.400 -110.796 1.00 87.62 160 ASN A O 1
ATOM 1243 N N . GLY A 1 161 ? 84.014 18.563 -110.516 1.00 83.25 161 GLY A N 1
ATOM 1244 C CA . GLY A 1 161 ? 82.874 18.914 -109.677 1.00 83.25 161 GLY A CA 1
ATOM 1245 C C . GLY A 1 161 ? 81.547 18.726 -110.406 1.00 83.25 161 GLY A C 1
ATOM 1246 O O . GLY A 1 161 ? 81.435 18.979 -111.609 1.00 83.25 161 GLY A O 1
ATOM 1247 N N . GLN A 1 162 ? 80.542 18.269 -109.666 1.00 83.50 162 GLN A N 1
ATOM 1248 C CA . GLN A 1 162 ? 79.163 18.124 -110.136 1.00 83.50 162 GLN A CA 1
ATOM 1249 C C . GLN A 1 162 ? 78.282 19.216 -109.512 1.00 83.50 162 GLN A C 1
ATOM 1251 O O . GLN A 1 162 ? 78.720 19.920 -108.603 1.00 83.50 162 GLN A O 1
ATOM 1256 N N . ALA A 1 163 ? 77.053 19.376 -110.008 1.00 84.50 163 ALA A N 1
ATOM 1257 C CA . ALA A 1 163 ? 76.060 20.227 -109.350 1.00 84.50 163 ALA A CA 1
ATOM 1258 C C . ALA A 1 163 ? 75.740 19.688 -107.944 1.00 84.50 163 ALA A C 1
ATOM 1260 O O . ALA A 1 163 ? 75.729 18.471 -107.761 1.00 84.50 163 ALA A O 1
ATOM 1261 N N . THR A 1 164 ? 75.476 20.568 -106.975 1.00 86.62 164 THR A N 1
ATOM 1262 C CA . THR A 1 164 ? 75.132 20.149 -105.604 1.00 86.62 164 THR A CA 1
ATOM 1263 C C . THR A 1 164 ? 73.744 19.486 -105.587 1.00 86.62 164 THR A C 1
ATOM 1265 O O . THR A 1 164 ? 72.731 20.146 -105.830 1.00 86.62 164 THR A O 1
ATOM 1268 N N . ASP A 1 165 ? 73.675 18.185 -105.289 1.00 89.38 165 ASP A N 1
ATOM 1269 C CA . ASP A 1 165 ? 72.428 17.418 -105.186 1.00 89.38 165 ASP A CA 1
ATOM 1270 C C . ASP A 1 165 ? 71.900 17.437 -103.745 1.00 89.38 165 ASP A C 1
ATOM 1272 O O . ASP A 1 165 ? 72.492 16.861 -102.830 1.00 89.38 165 ASP A O 1
ATOM 1276 N N . LYS A 1 166 ? 70.744 18.084 -103.560 1.00 91.38 166 LYS A N 1
ATOM 1277 C CA . LYS A 1 166 ? 70.027 18.174 -102.278 1.00 91.38 166 LYS A CA 1
ATOM 1278 C C . LYS A 1 166 ? 68.813 17.246 -102.172 1.00 91.38 166 LYS A C 1
ATOM 1280 O O . LYS A 1 166 ? 68.076 17.304 -101.188 1.00 91.38 166 LYS A O 1
ATOM 1285 N N . THR A 1 167 ? 68.558 16.408 -103.178 1.00 92.31 167 THR A N 1
ATOM 1286 C CA . THR A 1 167 ? 67.315 15.627 -103.272 1.00 92.31 167 THR A CA 1
ATOM 1287 C C . THR A 1 167 ? 67.173 14.574 -102.180 1.00 92.31 167 THR A C 1
ATOM 1289 O O . THR A 1 167 ? 66.049 14.162 -101.904 1.00 92.31 167 THR A O 1
ATOM 1292 N N . GLN A 1 168 ? 68.266 14.128 -101.552 1.00 92.62 168 GLN A N 1
ATOM 1293 C CA . GLN A 1 168 ? 68.181 13.246 -100.389 1.00 92.62 168 GLN A CA 1
ATOM 1294 C C . GLN A 1 168 ? 67.902 14.027 -99.099 1.00 92.62 168 GLN A C 1
ATOM 1296 O O . GLN A 1 168 ? 66.938 13.695 -98.417 1.00 92.62 168 GLN A O 1
ATOM 1301 N N . LEU A 1 169 ? 68.631 15.121 -98.843 1.00 94.19 169 LEU A N 1
ATOM 1302 C CA . LEU A 1 169 ? 68.427 15.981 -97.671 1.00 94.19 169 LEU A CA 1
ATOM 1303 C C . LEU A 1 169 ? 66.971 16.462 -97.532 1.00 94.19 169 LEU A C 1
ATOM 1305 O O . LEU A 1 169 ? 66.445 16.474 -96.424 1.00 94.19 169 LEU A O 1
ATOM 1309 N N . GLN A 1 170 ? 66.288 16.785 -98.640 1.00 94.50 170 GLN A N 1
ATOM 1310 C CA . GLN A 1 170 ? 64.858 17.126 -98.602 1.00 94.50 170 GLN A CA 1
ATOM 1311 C C . GLN A 1 170 ? 63.998 15.972 -98.063 1.00 94.50 170 GLN A C 1
ATOM 1313 O O . GLN A 1 170 ? 63.168 16.199 -97.191 1.00 94.50 170 GLN A O 1
ATOM 1318 N N . LYS A 1 171 ? 64.209 14.733 -98.532 1.00 94.00 171 LYS A N 1
ATOM 1319 C CA . LYS A 1 171 ? 63.439 13.563 -98.066 1.00 94.00 171 LYS A CA 1
ATOM 1320 C C . LYS A 1 171 ? 63.679 13.289 -96.588 1.00 94.00 171 LYS A C 1
ATOM 1322 O O . LYS A 1 171 ? 62.755 12.885 -95.897 1.00 94.00 171 LYS A O 1
ATOM 1327 N N . ASP A 1 172 ? 64.908 13.483 -96.120 1.00 93.62 172 ASP A N 1
ATOM 1328 C CA . ASP A 1 172 ? 65.269 13.275 -94.722 1.00 93.62 172 ASP A CA 1
ATOM 1329 C C . ASP A 1 172 ? 64.700 14.385 -93.817 1.00 93.62 172 ASP A C 1
ATOM 1331 O O . ASP A 1 172 ? 64.186 14.080 -92.743 1.00 93.62 172 ASP A O 1
ATOM 1335 N N . VAL A 1 173 ? 64.653 15.643 -94.275 1.00 93.56 173 VAL A N 1
ATOM 1336 C CA . VAL A 1 173 ? 63.895 16.731 -93.619 1.00 93.56 173 VAL A CA 1
ATOM 1337 C C . VAL A 1 173 ? 62.389 16.431 -93.586 1.00 93.56 173 VAL A C 1
ATOM 1339 O O . VAL A 1 173 ? 61.750 16.611 -92.546 1.00 93.56 173 VAL A O 1
ATOM 1342 N N . ASP A 1 174 ? 61.813 15.938 -94.685 1.00 92.44 174 ASP A N 1
ATOM 1343 C CA . ASP A 1 174 ? 60.392 15.574 -94.769 1.00 92.44 174 ASP A CA 1
ATOM 1344 C C . ASP A 1 174 ? 60.065 14.400 -93.825 1.00 92.44 174 ASP A C 1
ATOM 1346 O O . ASP A 1 174 ? 59.119 14.476 -93.037 1.00 92.44 174 ASP A O 1
ATOM 1350 N N . GLN A 1 175 ? 60.888 13.343 -93.841 1.00 92.62 175 GLN A N 1
ATOM 1351 C CA . GLN A 1 175 ? 60.773 12.181 -92.955 1.00 92.62 175 GLN A CA 1
ATOM 1352 C C . GLN A 1 175 ? 60.947 12.582 -91.487 1.00 92.62 175 GLN A C 1
ATOM 1354 O O . GLN A 1 175 ? 60.147 12.177 -90.649 1.00 92.62 175 GLN A O 1
ATOM 1359 N N . GLY A 1 176 ? 61.940 13.420 -91.176 1.00 91.25 176 GLY A N 1
ATOM 1360 C CA . GLY A 1 176 ? 62.162 13.952 -89.836 1.00 91.25 176 GLY A CA 1
ATOM 1361 C C . GLY A 1 176 ? 60.943 14.693 -89.289 1.00 91.25 176 GLY A C 1
ATOM 1362 O O . GLY A 1 176 ? 60.584 14.513 -88.127 1.00 91.25 176 GLY A O 1
ATOM 1363 N N . ASN A 1 177 ? 60.272 15.497 -90.119 1.00 91.31 177 ASN A N 1
ATOM 1364 C CA . ASN A 1 177 ? 59.030 16.158 -89.722 1.00 91.31 177 ASN A CA 1
ATOM 1365 C C . ASN A 1 177 ? 57.867 15.168 -89.566 1.00 91.31 177 ASN A C 1
ATOM 1367 O O . ASN A 1 177 ? 57.121 15.285 -88.597 1.00 91.31 177 ASN A O 1
ATOM 1371 N N . GLN A 1 178 ? 57.738 14.171 -90.449 1.00 91.38 178 GLN A N 1
ATOM 1372 C CA . GLN A 1 178 ? 56.705 13.135 -90.332 1.00 91.38 178 GLN A CA 1
ATOM 1373 C C . GLN A 1 178 ? 56.858 12.291 -89.053 1.00 91.38 178 GLN A C 1
ATOM 1375 O O . GLN A 1 178 ? 55.861 11.955 -88.417 1.00 91.38 178 GLN A O 1
ATOM 1380 N N . THR A 1 179 ? 58.087 11.978 -88.632 1.00 89.56 179 THR A N 1
ATOM 1381 C CA . THR A 1 179 ? 58.346 11.200 -87.409 1.00 89.56 179 THR A CA 1
ATOM 1382 C C . THR A 1 179 ? 57.886 11.917 -86.131 1.00 89.56 179 THR A C 1
ATOM 1384 O O . THR A 1 179 ? 57.650 11.251 -85.130 1.00 89.56 179 THR A O 1
ATOM 1387 N N . LYS A 1 180 ? 57.653 13.239 -86.144 1.00 88.12 180 LYS A N 1
ATOM 1388 C CA . LYS A 1 180 ? 57.144 13.971 -84.964 1.00 88.12 180 LYS A CA 1
ATOM 1389 C C . LYS A 1 180 ? 55.719 13.580 -84.558 1.00 88.12 180 LYS A C 1
ATOM 1391 O O . LYS A 1 180 ? 55.342 13.758 -83.400 1.00 88.12 180 LYS A O 1
ATOM 1396 N N . ASP A 1 181 ? 54.947 13.020 -85.488 1.00 83.25 181 ASP A N 1
ATOM 1397 C CA . ASP A 1 181 ? 53.610 12.484 -85.220 1.00 83.25 181 ASP A CA 1
ATOM 1398 C C . ASP A 1 181 ? 53.626 11.034 -84.694 1.00 83.25 181 ASP A C 1
ATOM 1400 O O . ASP A 1 181 ? 52.575 10.517 -84.309 1.00 83.25 181 ASP A O 1
ATOM 1404 N N . ASP A 1 182 ? 54.789 10.384 -84.624 1.00 83.88 182 ASP A N 1
ATOM 1405 C CA . ASP A 1 182 ? 54.958 8.998 -84.174 1.00 83.88 182 ASP A CA 1
ATOM 1406 C C . ASP A 1 182 ? 55.279 8.916 -82.665 1.00 83.88 182 ASP A C 1
ATOM 1408 O O . ASP A 1 182 ? 55.936 9.797 -82.098 1.00 83.88 182 ASP A O 1
ATOM 1412 N N . ASP A 1 183 ? 54.848 7.839 -82.000 1.00 81.75 183 ASP A N 1
ATOM 1413 C CA . ASP A 1 183 ? 55.165 7.555 -80.589 1.00 81.75 183 ASP A CA 1
ATOM 1414 C C . ASP A 1 183 ? 56.684 7.511 -80.338 1.00 81.75 183 ASP A C 1
ATOM 1416 O O . ASP A 1 183 ? 57.154 7.926 -79.276 1.00 81.75 183 ASP A O 1
ATOM 1420 N N . SER A 1 184 ? 57.466 7.075 -81.333 1.00 83.44 184 SER A N 1
ATOM 1421 C CA . SER A 1 184 ? 58.933 7.061 -81.290 1.00 83.44 184 SER A CA 1
ATOM 1422 C C . SER A 1 184 ? 59.562 8.443 -81.098 1.00 83.44 184 SER A C 1
ATOM 1424 O O . SER A 1 184 ? 60.649 8.523 -80.527 1.00 83.44 184 SER A O 1
ATOM 1426 N N . TYR A 1 185 ? 58.872 9.522 -81.484 1.00 86.56 185 TYR A N 1
ATOM 1427 C CA . TYR A 1 185 ? 59.221 10.895 -81.115 1.00 86.56 185 TYR A CA 1
ATOM 1428 C C . TYR A 1 185 ? 58.483 11.352 -79.854 1.00 86.56 185 TYR A C 1
ATOM 1430 O O . TYR A 1 185 ? 59.116 11.823 -78.910 1.00 86.56 185 TYR A O 1
ATOM 1438 N N . LYS A 1 186 ? 57.151 11.209 -79.806 1.00 84.38 186 LYS A N 1
ATOM 1439 C CA . LYS A 1 186 ? 56.301 11.761 -78.730 1.00 84.38 186 LYS A CA 1
ATOM 1440 C C . LYS A 1 186 ? 56.679 11.255 -77.335 1.00 84.38 186 LYS A C 1
ATOM 1442 O O . LYS A 1 186 ? 56.687 12.043 -76.394 1.00 84.38 186 LYS A O 1
ATOM 1447 N N . ASN A 1 187 ? 57.046 9.978 -77.223 1.00 83.00 187 ASN A N 1
ATOM 1448 C CA . ASN A 1 187 ? 57.465 9.336 -75.975 1.00 83.00 187 ASN A CA 1
ATOM 1449 C C . ASN A 1 187 ? 59.005 9.291 -75.794 1.00 83.00 187 ASN A C 1
ATOM 1451 O O . ASN A 1 187 ? 59.479 8.619 -74.879 1.00 83.00 187 ASN A O 1
ATOM 1455 N N . ALA A 1 188 ? 59.802 9.937 -76.660 1.00 84.12 188 ALA A N 1
ATOM 1456 C CA . ALA A 1 188 ? 61.263 10.004 -76.515 1.00 84.12 188 ALA A CA 1
ATOM 1457 C C . ALA A 1 188 ? 61.708 11.005 -75.436 1.00 84.12 188 ALA A C 1
ATOM 1459 O O . ALA A 1 188 ? 60.962 11.911 -75.061 1.00 84.12 188 ALA A O 1
ATOM 1460 N N . ASP A 1 189 ? 62.961 10.885 -74.982 1.00 84.44 189 ASP A N 1
ATOM 1461 C CA . ASP A 1 189 ? 63.545 11.874 -74.069 1.00 84.44 189 ASP A CA 1
ATOM 1462 C C . ASP A 1 189 ? 63.586 13.275 -74.718 1.00 84.44 189 ASP A C 1
ATOM 1464 O O . ASP A 1 189 ? 63.856 13.436 -75.912 1.00 84.44 189 ASP A O 1
ATOM 1468 N N . ALA A 1 190 ? 63.330 14.317 -73.923 1.00 85.31 190 ALA A N 1
ATOM 1469 C CA . ALA A 1 190 ? 63.154 15.683 -74.427 1.00 85.31 190 ALA A CA 1
ATOM 1470 C C . ALA A 1 190 ? 64.421 16.290 -75.069 1.00 85.31 190 ALA A C 1
ATOM 1472 O O . ALA A 1 190 ? 64.325 17.189 -75.905 1.00 85.31 190 ALA A O 1
ATOM 1473 N N . ASP A 1 191 ? 65.614 15.812 -74.707 1.00 84.62 191 ASP A N 1
ATOM 1474 C CA . ASP A 1 191 ? 66.874 16.182 -75.358 1.00 84.62 191 ASP A CA 1
ATOM 1475 C C . ASP A 1 191 ? 67.014 15.550 -76.752 1.00 84.62 191 ASP A C 1
ATOM 1477 O O . ASP A 1 191 ? 67.555 16.187 -77.655 1.00 84.62 191 ASP A O 1
ATOM 1481 N N . LYS A 1 192 ? 66.453 14.355 -76.964 1.00 90.44 192 LYS A N 1
ATOM 1482 C CA . LYS A 1 192 ? 66.418 13.656 -78.259 1.00 90.44 192 LYS A CA 1
ATOM 1483 C C . LYS A 1 192 ? 65.355 14.204 -79.200 1.00 90.44 192 LYS A C 1
ATOM 1485 O O . LYS A 1 192 ? 65.640 14.400 -80.379 1.00 90.44 192 LYS A O 1
ATOM 1490 N N . GLN A 1 193 ? 64.174 14.534 -78.670 1.00 90.44 193 GLN A N 1
ATOM 1491 C CA . GLN A 1 193 ? 63.170 15.324 -79.395 1.00 90.44 193 GLN A CA 1
ATOM 1492 C C . GLN A 1 193 ? 63.810 16.613 -79.931 1.00 90.44 193 GLN A C 1
ATOM 1494 O O . GLN A 1 193 ? 63.793 16.878 -81.134 1.00 90.44 193 GLN A O 1
ATOM 1499 N N . LYS A 1 194 ? 64.491 17.354 -79.044 1.00 91.81 194 LYS A N 1
ATOM 1500 C CA . LYS A 1 194 ? 65.204 18.581 -79.405 1.00 91.81 194 LYS A CA 1
ATOM 1501 C C . LYS A 1 194 ? 66.349 18.341 -80.400 1.00 91.81 194 LYS A C 1
ATOM 1503 O O . LYS A 1 194 ? 66.546 19.165 -81.288 1.00 91.81 194 LYS A O 1
ATOM 1508 N N . ALA A 1 195 ? 67.100 17.245 -80.278 1.00 92.25 195 ALA A N 1
ATOM 1509 C CA . ALA A 1 195 ? 68.176 16.916 -81.214 1.00 92.25 195 ALA A CA 1
ATOM 1510 C C . ALA A 1 195 ? 67.648 16.714 -82.644 1.00 92.25 195 ALA A C 1
ATOM 1512 O O . ALA A 1 195 ? 68.255 17.212 -83.592 1.00 92.25 195 ALA A O 1
ATOM 1513 N N . LEU A 1 196 ? 66.493 16.056 -82.802 1.00 93.88 196 LEU A N 1
ATOM 1514 C CA . LEU A 1 196 ? 65.839 15.919 -84.102 1.00 93.88 196 LEU A CA 1
ATOM 1515 C C . LEU A 1 196 ? 65.268 17.256 -84.608 1.00 93.88 196 LEU A C 1
ATOM 1517 O O . LEU A 1 196 ? 65.446 17.576 -85.782 1.00 93.88 196 LEU A O 1
ATOM 1521 N N . ASP A 1 197 ? 64.647 18.068 -83.746 1.00 94.56 197 ASP A N 1
ATOM 1522 C CA . ASP A 1 197 ? 64.198 19.427 -84.098 1.00 94.56 197 ASP A CA 1
ATOM 1523 C C . ASP A 1 197 ? 65.350 20.312 -84.612 1.00 94.56 197 ASP A C 1
ATOM 1525 O O . ASP A 1 197 ? 65.223 20.951 -85.662 1.00 94.56 197 ASP A O 1
ATOM 1529 N N . ASP A 1 198 ? 66.483 20.330 -83.900 1.00 93.81 198 ASP A N 1
ATOM 1530 C CA . ASP A 1 198 ? 67.681 21.085 -84.279 1.00 93.81 198 ASP A CA 1
ATOM 1531 C C . ASP A 1 198 ? 68.277 20.563 -85.603 1.00 93.81 198 ASP A C 1
ATOM 1533 O O . ASP A 1 198 ? 68.654 21.364 -86.463 1.00 93.81 198 ASP A O 1
ATOM 1537 N N . ALA A 1 199 ? 68.337 19.238 -85.795 1.00 94.62 199 ALA A N 1
ATOM 1538 C CA . ALA A 1 199 ? 68.879 18.615 -87.005 1.00 94.62 199 ALA A CA 1
ATOM 1539 C C . ALA A 1 199 ? 68.013 18.890 -88.246 1.00 94.62 199 ALA A C 1
ATOM 1541 O O . ALA A 1 199 ? 68.540 19.288 -89.285 1.00 94.62 199 ALA A O 1
ATOM 1542 N N . ILE A 1 200 ? 66.687 18.750 -88.134 1.00 94.81 200 ILE A N 1
ATOM 1543 C CA . ILE A 1 200 ? 65.731 19.085 -89.205 1.00 94.81 200 ILE A CA 1
ATOM 1544 C C . ILE A 1 200 ? 65.863 20.555 -89.591 1.00 94.81 200 ILE A C 1
ATOM 1546 O O . ILE A 1 200 ? 65.915 20.883 -90.777 1.00 94.81 200 ILE A O 1
ATOM 1550 N N . LYS A 1 201 ? 65.945 21.445 -88.595 1.00 94.75 201 LYS A N 1
ATOM 1551 C CA . LYS A 1 201 ? 66.126 22.873 -88.841 1.00 94.75 201 LYS A CA 1
ATOM 1552 C C . LYS A 1 201 ? 67.436 23.149 -89.581 1.00 94.75 201 LYS A C 1
ATOM 1554 O O . LYS A 1 201 ? 67.417 23.877 -90.568 1.00 94.75 201 LYS A O 1
ATOM 1559 N N . HIS A 1 202 ? 68.544 22.546 -89.150 1.00 93.31 202 HIS A N 1
ATOM 1560 C CA . HIS A 1 202 ? 69.825 22.707 -89.833 1.00 93.31 202 HIS A CA 1
ATOM 1561 C C . HIS A 1 202 ? 69.777 22.182 -91.278 1.00 93.31 202 HIS A C 1
ATOM 1563 O O . HIS A 1 202 ? 70.297 22.838 -92.179 1.00 93.31 202 HIS A O 1
ATOM 1569 N N . GLY A 1 203 ? 69.092 21.060 -91.520 1.00 94.31 203 GLY A N 1
ATOM 1570 C CA . GLY A 1 203 ? 68.831 20.557 -92.869 1.00 94.31 203 GLY A CA 1
ATOM 1571 C C . GLY A 1 203 ? 68.038 21.539 -93.732 1.00 94.31 203 GLY A C 1
ATOM 1572 O O . GLY A 1 203 ? 68.398 21.745 -94.887 1.00 94.31 203 GLY A O 1
ATOM 1573 N N . GLN A 1 204 ? 67.023 22.208 -93.177 1.00 93.88 204 GLN A N 1
ATOM 1574 C CA . GLN A 1 204 ? 66.282 23.259 -93.884 1.00 93.88 204 GLN A CA 1
ATOM 1575 C C . GLN A 1 204 ? 67.155 24.488 -94.190 1.00 93.88 204 GLN A C 1
ATOM 1577 O O . GLN A 1 204 ? 67.151 24.966 -95.323 1.00 93.88 204 GLN A O 1
ATOM 1582 N N . ASP A 1 205 ? 67.962 24.950 -93.227 1.00 93.94 205 ASP A N 1
ATOM 1583 C CA . ASP A 1 205 ? 68.912 26.053 -93.435 1.00 93.94 205 ASP A CA 1
ATOM 1584 C C . ASP A 1 205 ? 69.917 25.715 -94.572 1.00 93.94 205 ASP A C 1
ATOM 1586 O O . ASP A 1 205 ? 70.244 26.568 -95.401 1.00 93.94 205 ASP A O 1
ATOM 1590 N N . VAL A 1 206 ? 70.365 24.453 -94.664 1.00 93.19 206 VAL A N 1
ATOM 1591 C CA . VAL A 1 206 ? 71.254 23.952 -95.735 1.00 93.19 206 VAL A CA 1
ATOM 1592 C C . VAL A 1 206 ? 70.516 23.726 -97.061 1.00 93.19 206 VAL A C 1
ATOM 1594 O O . VAL A 1 206 ? 71.116 23.905 -98.123 1.00 93.19 206 VAL A O 1
ATOM 1597 N N . LEU A 1 207 ? 69.222 23.387 -97.059 1.00 91.38 207 LEU A N 1
ATOM 1598 C CA . LEU A 1 207 ? 68.395 23.321 -98.274 1.00 91.38 207 LEU A CA 1
ATOM 1599 C C . LEU A 1 207 ? 68.262 24.701 -98.933 1.00 91.38 207 LEU A C 1
ATOM 1601 O O . LEU A 1 207 ? 68.455 24.811 -100.150 1.00 91.38 207 LEU A O 1
ATOM 1605 N N . ASP A 1 208 ? 68.045 25.747 -98.137 1.00 91.56 208 ASP A N 1
ATOM 1606 C CA . ASP A 1 208 ? 67.818 27.111 -98.624 1.00 91.56 208 ASP A CA 1
ATOM 1607 C C . ASP A 1 208 ? 69.102 27.819 -99.121 1.00 91.56 208 ASP A C 1
ATOM 1609 O O . ASP A 1 208 ? 69.024 28.691 -99.997 1.00 91.56 208 ASP A O 1
ATOM 1613 N N . ASP A 1 209 ? 70.298 27.432 -98.647 1.00 90.38 209 ASP A N 1
ATOM 1614 C CA . ASP A 1 209 ? 71.570 28.019 -99.107 1.00 90.38 209 ASP A CA 1
ATOM 1615 C C . ASP A 1 209 ? 71.953 27.593 -100.539 1.00 90.38 209 ASP A C 1
ATOM 1617 O O . ASP A 1 209 ? 72.468 26.502 -100.797 1.00 90.38 209 ASP A O 1
ATOM 1621 N N . LYS A 1 210 ? 71.773 28.505 -101.496 1.00 83.50 210 LYS A N 1
ATOM 1622 C CA . LYS A 1 210 ? 72.105 28.321 -102.922 1.00 83.50 210 LYS A CA 1
ATOM 1623 C C . LYS A 1 210 ? 73.607 28.215 -103.227 1.00 83.50 210 LYS A C 1
ATOM 1625 O O . LYS A 1 210 ? 73.960 27.968 -104.379 1.00 83.50 210 LYS A O 1
ATOM 1630 N N . ASN A 1 211 ? 74.479 28.442 -102.246 1.00 82.94 211 ASN A N 1
ATOM 1631 C CA . ASN A 1 211 ? 75.932 28.439 -102.418 1.00 82.94 211 ASN A CA 1
ATOM 1632 C C . ASN A 1 211 ? 76.657 27.305 -101.680 1.00 82.94 211 ASN A C 1
ATOM 1634 O O . ASN A 1 211 ? 77.886 27.253 -101.724 1.00 82.94 211 ASN A O 1
ATOM 1638 N N . THR A 1 212 ? 75.908 26.404 -101.044 1.00 87.56 212 THR A N 1
ATOM 1639 C CA . THR A 1 212 ? 76.451 25.290 -100.263 1.00 87.56 212 THR A CA 1
ATOM 1640 C C . THR A 1 212 ? 77.149 24.230 -101.133 1.00 87.56 212 THR A C 1
ATOM 1642 O O . THR A 1 212 ? 76.755 23.984 -102.280 1.00 87.56 212 THR A O 1
ATOM 1645 N N . ASP A 1 213 ? 78.180 23.590 -100.579 1.00 87.19 213 ASP A N 1
ATOM 1646 C CA . ASP A 1 213 ? 78.890 22.471 -101.209 1.00 87.19 213 ASP A CA 1
ATOM 1647 C C . ASP A 1 213 ? 78.223 21.118 -100.901 1.00 87.19 213 ASP A C 1
ATOM 1649 O O . ASP A 1 213 ? 77.415 20.989 -99.976 1.00 87.19 213 ASP A O 1
ATOM 1653 N N . GLN A 1 214 ? 78.561 20.082 -101.676 1.00 89.00 214 GLN A N 1
ATOM 1654 C CA . GLN A 1 214 ? 77.987 18.746 -101.472 1.00 89.00 214 GLN A CA 1
ATOM 1655 C C . GLN A 1 214 ? 78.302 18.179 -100.080 1.00 89.00 214 GLN A C 1
ATOM 1657 O O . GLN A 1 214 ? 77.462 17.516 -99.480 1.00 89.00 214 GLN A O 1
ATOM 1662 N N . LYS A 1 215 ? 79.484 18.470 -99.523 1.00 88.19 215 LYS A N 1
ATOM 1663 C CA . LYS A 1 215 ? 79.885 17.954 -98.207 1.00 88.19 215 LYS A CA 1
ATOM 1664 C C . LYS A 1 215 ? 78.970 18.481 -97.093 1.00 88.19 215 LYS A C 1
ATOM 1666 O O . LYS A 1 215 ? 78.638 17.742 -96.171 1.00 88.19 215 LYS A O 1
ATOM 1671 N N . THR A 1 216 ? 78.563 19.743 -97.174 1.00 91.38 216 THR A N 1
ATOM 1672 C CA . THR A 1 216 ? 77.665 20.382 -96.205 1.00 91.38 216 THR A CA 1
ATOM 1673 C C . THR A 1 216 ? 76.261 19.773 -96.268 1.00 91.38 216 THR A C 1
ATOM 1675 O O . THR A 1 216 ? 75.646 19.541 -95.227 1.00 91.38 216 THR A O 1
ATOM 1678 N N . VAL A 1 217 ? 75.790 19.417 -97.469 1.00 91.69 217 VAL A N 1
ATOM 1679 C CA . VAL A 1 217 ? 74.546 18.651 -97.664 1.00 91.69 217 VAL A CA 1
ATOM 1680 C C . VAL A 1 217 ? 74.661 17.247 -97.060 1.00 91.69 217 VAL A C 1
ATOM 1682 O O . VAL A 1 217 ? 73.799 16.854 -96.275 1.00 91.69 217 VAL A O 1
ATOM 1685 N N . ASP A 1 218 ? 75.741 16.521 -97.361 1.00 91.62 218 ASP A N 1
ATOM 1686 C CA . ASP A 1 218 ? 75.989 15.151 -96.887 1.00 91.62 218 ASP A CA 1
ATOM 1687 C C . ASP A 1 218 ? 76.167 15.061 -95.356 1.00 91.62 218 ASP A C 1
ATOM 1689 O O . ASP A 1 218 ? 75.912 14.015 -94.752 1.00 91.62 218 ASP A O 1
ATOM 1693 N N . ASP A 1 219 ? 76.639 16.133 -94.711 1.00 92.12 219 ASP A N 1
ATOM 1694 C CA . ASP A 1 219 ? 76.772 16.218 -93.254 1.00 92.12 219 ASP A CA 1
ATOM 1695 C C . ASP A 1 219 ? 75.433 16.540 -92.564 1.00 92.12 219 ASP A C 1
ATOM 1697 O O . ASP A 1 219 ? 75.135 15.943 -91.527 1.00 92.12 219 ASP A O 1
ATOM 1701 N N . ALA A 1 220 ? 74.598 17.407 -93.149 1.00 94.31 220 ALA A N 1
ATOM 1702 C CA . ALA A 1 220 ? 73.248 17.686 -92.647 1.00 94.31 220 ALA A CA 1
ATOM 1703 C C . ALA A 1 220 ? 72.305 16.474 -92.807 1.00 94.31 220 ALA A C 1
ATOM 1705 O O . ALA A 1 220 ? 71.555 16.140 -91.889 1.00 94.31 220 ALA A O 1
ATOM 1706 N N . ASP A 1 221 ? 72.407 15.769 -93.938 1.00 94.06 221 ASP A N 1
ATOM 1707 C CA . ASP A 1 221 ? 71.713 14.506 -94.229 1.00 94.06 221 ASP A CA 1
ATOM 1708 C C . ASP A 1 221 ? 71.994 13.450 -93.147 1.00 94.06 221 ASP A C 1
ATOM 1710 O O . ASP A 1 221 ? 71.083 12.816 -92.607 1.00 94.06 221 ASP A O 1
ATOM 1714 N N . ARG A 1 222 ? 73.266 13.321 -92.758 1.00 94.12 222 ARG A N 1
ATOM 1715 C CA . ARG A 1 222 ? 73.702 12.398 -91.707 1.00 94.12 222 ARG A CA 1
ATOM 1716 C C . ARG A 1 222 ? 73.209 12.806 -90.323 1.00 94.12 222 ARG A C 1
ATOM 1718 O O . ARG A 1 222 ? 72.759 11.943 -89.577 1.00 94.12 222 ARG A O 1
ATOM 1725 N N . ALA A 1 223 ? 73.248 14.100 -89.997 1.00 94.12 223 ALA A N 1
ATOM 1726 C CA . ALA A 1 223 ? 72.783 14.608 -88.707 1.00 94.12 223 ALA A CA 1
ATOM 1727 C C . ALA A 1 223 ? 71.300 14.284 -88.451 1.00 94.12 223 ALA A C 1
ATOM 1729 O O . ALA A 1 223 ? 70.942 13.898 -87.339 1.00 94.12 223 ALA A O 1
ATOM 1730 N N . ILE A 1 224 ? 70.448 14.372 -89.481 1.00 94.31 224 ILE A N 1
ATOM 1731 C CA . ILE A 1 224 ? 69.031 13.994 -89.373 1.00 94.31 224 ILE A CA 1
ATOM 1732 C C . ILE A 1 224 ? 68.875 12.477 -89.201 1.00 94.31 224 ILE A C 1
ATOM 1734 O O . ILE A 1 224 ? 68.107 12.044 -88.344 1.00 94.31 224 ILE A O 1
ATOM 1738 N N . LYS A 1 225 ? 69.629 11.660 -89.948 1.00 93.75 225 LYS A N 1
ATOM 1739 C CA . LYS A 1 225 ? 69.585 10.186 -89.843 1.00 93.75 225 LYS A CA 1
ATOM 1740 C C . LYS A 1 225 ? 70.038 9.669 -88.483 1.00 93.75 225 LYS A C 1
ATOM 1742 O O . LYS A 1 225 ? 69.421 8.747 -87.951 1.00 93.75 225 LYS A O 1
ATOM 1747 N N . ASP A 1 226 ? 71.089 10.256 -87.916 1.00 92.50 226 ASP A N 1
ATOM 1748 C CA . ASP A 1 226 ? 71.563 9.900 -86.581 1.00 92.50 226 ASP A CA 1
ATOM 1749 C C . ASP A 1 226 ? 70.556 10.351 -85.503 1.00 92.50 226 ASP A C 1
ATOM 1751 O O . ASP A 1 226 ? 70.198 9.548 -84.643 1.00 92.50 226 ASP A O 1
ATOM 1755 N N . ALA A 1 227 ? 69.986 11.561 -85.602 1.00 92.75 227 ALA A N 1
ATOM 1756 C CA . ALA A 1 227 ? 68.952 12.027 -84.670 1.00 92.75 227 ALA A CA 1
ATOM 1757 C C . ALA A 1 227 ? 67.651 11.197 -84.732 1.00 92.75 227 ALA A C 1
ATOM 1759 O O . ALA A 1 227 ? 67.096 10.849 -83.691 1.00 92.75 227 ALA A O 1
ATOM 1760 N N . LEU A 1 228 ? 67.194 10.817 -85.934 1.00 91.62 228 LEU A N 1
ATOM 1761 C CA . LEU A 1 228 ? 66.055 9.908 -86.147 1.00 91.62 228 LEU A CA 1
ATOM 1762 C C . LEU A 1 228 ? 66.271 8.529 -85.512 1.00 91.62 228 LEU A C 1
ATOM 1764 O O . LEU A 1 228 ? 65.318 7.891 -85.071 1.00 91.62 228 LEU A O 1
ATOM 1768 N N . LYS A 1 229 ? 67.517 8.054 -85.495 1.00 90.75 229 LYS A N 1
ATOM 1769 C CA . LYS A 1 229 ? 67.905 6.734 -84.986 1.00 90.75 229 LYS A CA 1
ATOM 1770 C C . LYS A 1 229 ? 68.122 6.716 -83.470 1.00 90.75 229 LYS A C 1
ATOM 1772 O O . LYS A 1 229 ? 67.916 5.673 -82.854 1.00 90.75 229 LYS A O 1
ATOM 1777 N N . ASP A 1 230 ? 68.540 7.835 -82.883 1.00 90.94 230 ASP A N 1
ATOM 1778 C CA . ASP A 1 230 ? 68.749 7.959 -81.436 1.00 90.94 230 ASP A CA 1
ATOM 1779 C C . ASP A 1 230 ? 67.441 8.185 -80.652 1.00 90.94 230 ASP A C 1
ATOM 1781 O O . ASP A 1 230 ? 67.433 8.007 -79.425 1.00 90.94 230 ASP A O 1
ATOM 1785 N N . LEU A 1 231 ? 66.334 8.505 -81.341 1.00 90.50 231 LEU A N 1
ATOM 1786 C CA . LEU A 1 231 ? 64.976 8.463 -80.789 1.00 90.50 231 LEU A CA 1
ATOM 1787 C C . LEU A 1 231 ? 64.706 7.134 -80.068 1.00 90.50 231 LEU A C 1
ATOM 1789 O O . LEU A 1 231 ? 65.008 6.048 -80.559 1.00 90.50 231 LEU A O 1
ATOM 1793 N N . ASN A 1 232 ? 64.117 7.228 -78.879 1.00 86.06 232 ASN A N 1
ATOM 1794 C CA . ASN A 1 232 ? 63.860 6.090 -77.996 1.00 86.06 232 ASN A CA 1
ATOM 1795 C C . ASN A 1 232 ? 62.441 6.058 -77.424 1.00 86.06 232 ASN A C 1
ATOM 1797 O O . ASN A 1 232 ? 62.199 5.318 -76.468 1.00 86.06 232 ASN A O 1
ATOM 1801 N N . GLY A 1 233 ? 61.515 6.825 -78.006 1.00 80.88 233 GLY A N 1
ATOM 1802 C CA . GLY A 1 233 ? 60.104 6.677 -77.693 1.00 80.88 233 GLY A CA 1
ATOM 1803 C C . GLY A 1 233 ? 59.648 5.254 -77.997 1.00 80.88 233 GLY A C 1
ATOM 1804 O O . GLY A 1 233 ? 60.015 4.662 -79.015 1.00 80.88 233 GLY A O 1
ATOM 1805 N N . GLN A 1 234 ? 58.879 4.685 -77.079 1.00 78.56 234 GLN A N 1
ATOM 1806 C CA . GLN A 1 234 ? 58.203 3.408 -77.282 1.00 78.56 234 GLN A CA 1
ATOM 1807 C C . GLN A 1 234 ? 56.728 3.676 -77.570 1.00 78.56 234 GLN A C 1
ATOM 1809 O O . GLN A 1 234 ? 56.207 4.730 -77.204 1.00 78.56 234 GLN A O 1
ATOM 1814 N N . VAL A 1 235 ? 56.058 2.721 -78.215 1.00 80.69 235 VAL A N 1
ATOM 1815 C CA . VAL A 1 235 ? 54.599 2.767 -78.375 1.00 80.69 235 VAL A CA 1
ATOM 1816 C C . VAL A 1 235 ? 53.923 2.850 -77.005 1.00 80.69 235 VAL A C 1
ATOM 1818 O O . VAL A 1 235 ? 54.346 2.151 -76.082 1.00 80.69 235 VAL A O 1
ATOM 1821 N N . THR A 1 236 ? 52.894 3.686 -76.862 1.00 83.00 236 THR A N 1
ATOM 1822 C CA . THR A 1 236 ? 52.229 3.900 -75.564 1.00 83.00 236 THR A CA 1
ATOM 1823 C C . THR A 1 236 ? 51.607 2.594 -75.027 1.00 83.00 236 THR A C 1
ATOM 1825 O O . THR A 1 236 ? 50.647 2.066 -75.599 1.00 83.00 236 THR A O 1
ATOM 1828 N N . ASP A 1 237 ? 52.104 2.078 -73.894 1.00 86.88 237 ASP A N 1
ATOM 1829 C CA . ASP A 1 237 ? 51.559 0.889 -73.225 1.00 86.88 237 ASP A CA 1
ATOM 1830 C C . ASP A 1 237 ? 50.392 1.254 -72.300 1.00 86.88 237 ASP A C 1
ATOM 1832 O O . ASP A 1 237 ? 50.553 1.776 -71.196 1.00 86.88 237 ASP A O 1
ATOM 1836 N N . LYS A 1 238 ? 49.188 0.893 -72.747 1.00 89.81 238 LYS A N 1
ATOM 1837 C CA . LYS A 1 238 ? 47.926 1.052 -72.013 1.00 89.81 238 LYS A CA 1
ATOM 1838 C C . LYS A 1 238 ? 47.535 -0.166 -71.166 1.00 89.81 238 LYS A C 1
ATOM 1840 O O . LYS A 1 238 ? 46.481 -0.160 -70.524 1.00 89.81 238 LYS A O 1
ATOM 1845 N N . SER A 1 239 ? 48.343 -1.228 -71.164 1.00 90.38 239 SER A N 1
ATOM 1846 C CA . SER A 1 239 ? 47.972 -2.529 -70.600 1.00 90.38 239 SER A CA 1
ATOM 1847 C C . SER A 1 239 ? 47.763 -2.503 -69.087 1.00 90.38 239 SER A C 1
ATOM 1849 O O . SER A 1 239 ? 46.963 -3.289 -68.582 1.00 90.38 239 SER A O 1
ATOM 1851 N N . GLN A 1 240 ? 48.449 -1.624 -68.347 1.00 91.19 240 GLN A N 1
ATOM 1852 C CA . GLN A 1 240 ? 48.239 -1.495 -66.905 1.00 91.19 240 GLN A CA 1
ATOM 1853 C C . GLN A 1 240 ? 46.973 -0.696 -66.583 1.00 91.19 240 GLN A C 1
ATOM 1855 O O . GLN A 1 240 ? 46.108 -1.228 -65.890 1.00 91.19 240 GLN A O 1
ATOM 1860 N N . LEU A 1 241 ? 46.795 0.480 -67.194 1.00 94.31 241 LEU A N 1
ATOM 1861 C CA . LEU A 1 241 ? 45.580 1.292 -67.069 1.00 94.31 241 LEU A CA 1
ATOM 1862 C C . LEU A 1 241 ? 44.306 0.472 -67.352 1.00 94.31 241 LEU A C 1
ATOM 1864 O O . LEU A 1 241 ? 43.310 0.596 -66.641 1.00 94.31 241 LEU A O 1
ATOM 1868 N N . GLN A 1 242 ? 44.342 -0.432 -68.338 1.00 94.12 242 GLN A N 1
ATOM 1869 C CA . GLN A 1 242 ? 43.213 -1.317 -68.641 1.00 94.12 242 GLN A CA 1
ATOM 1870 C C . GLN A 1 242 ? 42.871 -2.289 -67.494 1.00 94.12 242 GLN A C 1
ATOM 1872 O O . GLN A 1 242 ? 41.692 -2.565 -67.259 1.00 94.12 242 GLN A O 1
ATOM 1877 N N . LYS A 1 243 ? 43.866 -2.801 -66.757 1.00 93.44 243 LYS A N 1
ATOM 1878 C CA . LYS A 1 243 ? 43.642 -3.660 -65.578 1.00 93.44 243 LYS A CA 1
ATOM 1879 C C . LYS A 1 243 ? 43.058 -2.848 -64.425 1.00 93.44 243 LYS A C 1
ATOM 1881 O O . LYS A 1 243 ? 42.131 -3.316 -63.766 1.00 93.44 243 LYS A O 1
ATOM 1886 N N . ASP A 1 244 ? 43.562 -1.638 -64.208 1.00 93.62 244 ASP A N 1
ATOM 1887 C CA . ASP A 1 244 ? 43.162 -0.788 -63.089 1.00 93.62 244 ASP A CA 1
ATOM 1888 C C . ASP A 1 244 ? 41.756 -0.187 -63.296 1.00 93.62 244 ASP A C 1
ATOM 1890 O O . ASP A 1 244 ? 40.951 -0.209 -62.365 1.00 93.62 244 ASP A O 1
ATOM 1894 N N . VAL A 1 245 ? 41.366 0.180 -64.527 1.00 93.56 245 VAL A N 1
ATOM 1895 C CA . VAL A 1 245 ? 39.965 0.508 -64.890 1.00 93.56 245 VAL A CA 1
ATOM 1896 C C . VAL A 1 245 ? 39.013 -0.668 -64.611 1.00 93.56 245 VAL A C 1
ATOM 1898 O O . VAL A 1 245 ? 37.901 -0.473 -64.104 1.00 93.56 245 VAL A O 1
ATOM 1901 N N . VAL A 1 246 ? 39.433 -1.909 -64.885 1.00 93.69 246 VAL A N 1
ATOM 1902 C CA . VAL A 1 246 ? 38.645 -3.113 -64.558 1.00 93.69 246 VAL A CA 1
ATOM 1903 C C . VAL A 1 246 ? 38.573 -3.340 -63.042 1.00 93.69 246 VAL A C 1
ATOM 1905 O O . VAL A 1 246 ? 37.488 -3.607 -62.522 1.00 93.69 246 VAL A O 1
ATOM 1908 N N . LEU A 1 247 ? 39.683 -3.191 -62.314 1.00 93.56 247 LEU A N 1
ATOM 1909 C CA . LEU A 1 247 ? 39.744 -3.339 -60.854 1.00 93.56 247 LEU A CA 1
ATOM 1910 C C . LEU A 1 247 ? 38.902 -2.279 -60.124 1.00 93.56 247 LEU A C 1
ATOM 1912 O O . LEU A 1 247 ? 38.217 -2.604 -59.147 1.00 93.56 247 LEU A O 1
ATOM 1916 N N . GLY A 1 248 ? 38.909 -1.041 -60.622 1.00 91.94 248 GLY A N 1
ATOM 1917 C CA . GLY A 1 248 ? 38.051 0.051 -60.173 1.00 91.94 248 GLY A CA 1
ATOM 1918 C C . GLY A 1 248 ? 36.576 -0.321 -60.285 1.00 91.94 248 GLY A C 1
ATOM 1919 O O . GLY A 1 248 ? 35.877 -0.380 -59.275 1.00 91.94 248 GLY A O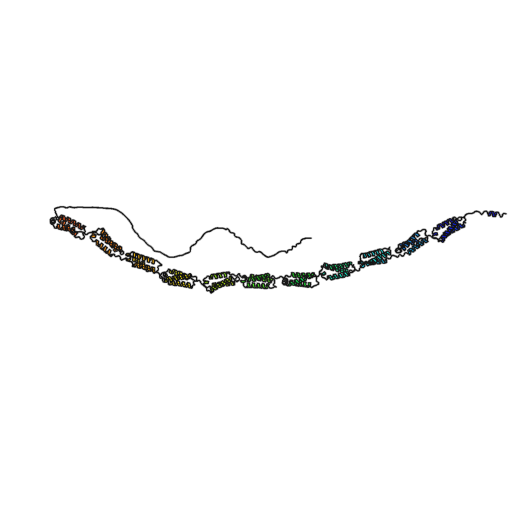 1
ATOM 1920 N N . ASN A 1 249 ? 36.120 -0.688 -61.487 1.00 91.31 249 ASN A N 1
ATOM 1921 C CA . ASN A 1 249 ? 34.734 -1.108 -61.719 1.00 91.31 249 ASN A CA 1
ATOM 1922 C C . ASN A 1 249 ? 34.325 -2.358 -60.917 1.00 91.31 249 ASN A C 1
ATOM 1924 O O . ASN A 1 249 ? 33.221 -2.400 -60.378 1.00 91.31 249 ASN A O 1
ATOM 1928 N N . GLN A 1 250 ? 35.205 -3.353 -60.759 1.00 91.25 250 GLN A N 1
ATOM 1929 C CA . GLN A 1 250 ? 34.936 -4.513 -59.895 1.00 91.25 250 GLN A CA 1
ATOM 1930 C C . GLN A 1 250 ? 34.800 -4.134 -58.414 1.00 91.25 250 GLN A C 1
ATOM 1932 O O . GLN A 1 250 ? 34.065 -4.787 -57.672 1.00 91.25 250 GLN A O 1
ATOM 1937 N N . THR A 1 251 ? 35.505 -3.094 -57.966 1.00 90.19 251 THR A N 1
ATOM 1938 C CA . THR A 1 251 ? 35.496 -2.657 -56.565 1.00 90.19 251 THR A CA 1
ATOM 1939 C C . THR A 1 251 ? 34.223 -1.894 -56.196 1.00 90.19 251 THR A C 1
ATOM 1941 O O . THR A 1 251 ? 33.810 -1.985 -55.044 1.00 90.19 251 THR A O 1
ATOM 1944 N N . LYS A 1 252 ? 33.511 -1.296 -57.166 1.00 88.00 252 LYS A N 1
ATOM 1945 C CA . LYS A 1 252 ? 32.194 -0.655 -56.950 1.00 88.00 252 LYS A CA 1
ATOM 1946 C C . LYS A 1 252 ? 31.126 -1.600 -56.371 1.00 88.00 252 LYS A C 1
ATOM 1948 O O . LYS A 1 252 ? 30.196 -1.158 -55.709 1.00 88.00 252 LYS A O 1
ATOM 1953 N N . ASN A 1 253 ? 31.281 -2.913 -56.568 1.00 84.62 253 ASN A N 1
ATOM 1954 C CA . ASN A 1 253 ? 30.367 -3.930 -56.034 1.00 84.62 253 ASN A CA 1
ATOM 1955 C C . ASN A 1 253 ? 30.680 -4.369 -54.587 1.00 84.62 253 ASN A C 1
ATOM 1957 O O . ASN A 1 253 ? 29.914 -5.147 -54.018 1.00 84.62 253 ASN A O 1
ATOM 1961 N N . LYS A 1 254 ? 31.794 -3.913 -53.997 1.00 85.19 254 LYS A N 1
ATOM 1962 C CA . LYS A 1 254 ? 32.259 -4.312 -52.657 1.00 85.19 254 LYS A CA 1
ATOM 1963 C C . LYS A 1 254 ? 31.836 -3.301 -51.593 1.00 85.19 254 LYS A C 1
ATOM 1965 O O . LYS A 1 254 ? 31.758 -2.104 -51.860 1.00 85.19 254 LYS A O 1
ATOM 1970 N N . ASP A 1 255 ? 31.688 -3.773 -50.362 1.00 82.75 255 ASP A N 1
ATOM 1971 C CA . ASP A 1 255 ? 31.381 -2.966 -49.173 1.00 82.75 255 ASP A CA 1
ATOM 1972 C C . ASP A 1 255 ? 32.366 -1.800 -48.989 1.00 82.75 255 ASP A C 1
ATOM 1974 O O . ASP A 1 255 ? 31.961 -0.687 -48.671 1.00 82.75 255 ASP A O 1
ATOM 1978 N N . THR A 1 256 ? 33.647 -2.011 -49.317 1.00 84.69 256 THR A N 1
ATOM 1979 C CA . THR A 1 256 ? 34.693 -0.974 -49.280 1.00 84.69 256 THR A CA 1
ATOM 1980 C C . THR A 1 256 ? 34.417 0.226 -50.188 1.00 84.69 256 THR A C 1
ATOM 1982 O O . THR A 1 256 ? 35.012 1.278 -49.991 1.00 84.69 256 THR A O 1
ATOM 1985 N N . TYR A 1 257 ? 33.534 0.082 -51.180 1.00 88.56 257 TYR A N 1
ATOM 1986 C CA . TYR A 1 257 ? 32.987 1.183 -51.971 1.00 88.56 257 TYR A CA 1
ATOM 1987 C C . TYR A 1 257 ? 31.598 1.599 -51.473 1.00 88.56 257 TYR A C 1
ATOM 1989 O O . TYR A 1 257 ? 31.378 2.781 -51.224 1.00 88.56 257 TYR A O 1
ATOM 1997 N N . LYS A 1 258 ? 30.665 0.652 -51.281 1.00 85.44 258 LYS A N 1
ATOM 1998 C CA . LYS A 1 258 ? 29.279 0.953 -50.855 1.00 85.44 258 LYS A CA 1
ATOM 1999 C C . LYS A 1 258 ? 29.215 1.768 -49.558 1.00 85.44 258 LYS A C 1
ATOM 2001 O O . LYS A 1 258 ? 28.434 2.706 -49.468 1.00 85.44 258 LYS A O 1
ATOM 2006 N N . ASN A 1 259 ? 30.073 1.431 -48.598 1.00 87.31 259 ASN A N 1
ATOM 2007 C CA . ASN A 1 259 ? 30.155 2.057 -47.279 1.00 87.31 259 ASN A CA 1
ATOM 2008 C C . ASN A 1 259 ? 31.194 3.196 -47.224 1.00 87.31 259 ASN A C 1
ATOM 2010 O O . ASN A 1 259 ? 31.476 3.712 -46.144 1.00 87.31 259 ASN A O 1
ATOM 2014 N N . ALA A 1 260 ? 31.813 3.563 -48.353 1.00 86.62 260 ALA A N 1
ATOM 2015 C CA . ALA A 1 260 ? 32.715 4.710 -48.432 1.00 86.62 260 ALA A CA 1
ATOM 2016 C C . ALA A 1 260 ? 31.934 6.034 -48.453 1.00 86.62 260 ALA A C 1
ATOM 2018 O O . ALA A 1 260 ? 30.758 6.077 -48.815 1.00 86.62 260 ALA A O 1
ATOM 2019 N N . SER A 1 261 ? 32.592 7.141 -48.100 1.00 86.81 261 SER A N 1
ATOM 2020 C CA . SER A 1 261 ? 31.989 8.470 -48.228 1.00 86.81 261 SER A CA 1
ATOM 2021 C C . SER A 1 261 ? 31.702 8.808 -49.694 1.00 86.81 261 SER A C 1
ATOM 2023 O O . SER A 1 261 ? 32.422 8.378 -50.597 1.00 86.81 261 SER A O 1
ATOM 2025 N N . GLN A 1 262 ? 30.674 9.628 -49.935 1.00 87.62 262 GLN A N 1
ATOM 2026 C CA . GLN A 1 262 ? 30.269 10.030 -51.289 1.00 87.62 262 GLN A CA 1
ATOM 2027 C C . GLN A 1 262 ? 31.425 10.656 -52.085 1.00 87.62 262 GLN A C 1
ATOM 2029 O O . GLN A 1 262 ? 31.562 10.380 -53.273 1.00 87.62 262 GLN A O 1
ATOM 2034 N N . ASP A 1 263 ? 32.310 11.416 -51.431 1.00 84.62 263 ASP A N 1
ATOM 2035 C CA . ASP A 1 263 ? 33.516 11.969 -52.063 1.00 84.62 263 ASP A CA 1
ATOM 2036 C C . ASP A 1 263 ? 34.504 10.883 -52.522 1.00 84.62 263 ASP A C 1
ATOM 2038 O O . ASP A 1 263 ? 35.102 11.011 -53.586 1.00 84.62 263 ASP A O 1
ATOM 2042 N N . ALA A 1 264 ? 34.665 9.797 -51.755 1.00 89.50 264 ALA A N 1
ATOM 2043 C CA . ALA A 1 264 ? 35.560 8.688 -52.095 1.00 89.50 264 ALA A CA 1
ATOM 2044 C C . ALA A 1 264 ? 34.959 7.778 -53.182 1.00 89.50 264 ALA A C 1
ATOM 2046 O O . ALA A 1 264 ? 35.675 7.342 -54.085 1.00 89.50 264 ALA A O 1
ATOM 2047 N N . GLN A 1 265 ? 33.639 7.553 -53.145 1.00 90.75 265 GLN A N 1
ATOM 2048 C CA . GLN A 1 265 ? 32.899 6.908 -54.235 1.00 90.75 265 GLN A CA 1
ATOM 2049 C C . GLN A 1 265 ? 33.059 7.704 -55.535 1.00 90.75 265 GLN A C 1
ATOM 2051 O O . GLN A 1 265 ? 33.533 7.168 -56.538 1.00 90.75 265 GLN A O 1
ATOM 2056 N N . LYS A 1 266 ? 32.763 9.011 -55.487 1.00 92.00 266 LYS A N 1
ATOM 2057 C CA . LYS A 1 266 ? 32.876 9.917 -56.632 1.00 92.00 266 LYS A CA 1
ATOM 2058 C C . LYS A 1 266 ? 34.312 10.013 -57.151 1.00 92.00 266 LYS A C 1
ATOM 2060 O O . LYS A 1 266 ? 34.502 10.000 -58.360 1.00 92.00 266 LYS A O 1
ATOM 2065 N N . ALA A 1 267 ? 35.318 10.065 -56.277 1.00 92.19 267 ALA A N 1
ATOM 2066 C CA . ALA A 1 267 ? 36.720 10.084 -56.694 1.00 92.19 267 ALA A CA 1
ATOM 2067 C C . ALA A 1 267 ? 37.110 8.822 -57.483 1.00 92.19 267 ALA A C 1
ATOM 2069 O O . ALA A 1 267 ? 37.832 8.928 -58.474 1.00 92.19 267 ALA A O 1
ATOM 2070 N N . LEU A 1 268 ? 36.606 7.641 -57.096 1.00 94.56 268 LEU A N 1
ATOM 2071 C CA . LEU A 1 268 ? 36.816 6.417 -57.872 1.00 94.56 268 LEU A CA 1
ATOM 2072 C C . LEU A 1 268 ? 36.017 6.416 -59.180 1.00 94.56 268 LEU A C 1
ATOM 2074 O O . LEU A 1 268 ? 36.551 5.990 -60.201 1.00 94.56 268 LEU A O 1
ATOM 2078 N N . ASP A 1 269 ? 34.768 6.887 -59.177 1.00 94.94 269 ASP A N 1
ATOM 2079 C CA . ASP A 1 269 ? 33.973 7.031 -60.402 1.00 94.94 269 ASP A CA 1
ATOM 2080 C C . ASP A 1 269 ? 34.652 7.969 -61.410 1.00 94.94 269 ASP A C 1
ATOM 2082 O O . ASP A 1 269 ? 34.877 7.570 -62.552 1.00 94.94 269 ASP A O 1
ATOM 2086 N N . ASP A 1 270 ? 35.036 9.175 -60.983 1.00 94.56 270 ASP A N 1
ATOM 2087 C CA . ASP A 1 270 ? 35.732 10.173 -61.799 1.00 94.56 270 ASP A CA 1
ATOM 2088 C C . ASP A 1 270 ? 37.053 9.614 -62.356 1.00 94.56 270 ASP A C 1
ATOM 2090 O O . ASP A 1 270 ? 37.303 9.716 -63.558 1.00 94.56 270 ASP A O 1
ATOM 2094 N N . ALA A 1 271 ? 37.883 8.981 -61.515 1.00 95.12 271 ALA A N 1
ATOM 2095 C CA . ALA A 1 271 ? 39.172 8.424 -61.930 1.00 95.12 271 ALA A CA 1
ATOM 2096 C C . ALA A 1 271 ? 39.020 7.250 -62.913 1.00 95.12 271 ALA A C 1
ATOM 2098 O O . ALA A 1 271 ? 39.751 7.169 -63.899 1.00 95.12 271 ALA A O 1
ATOM 2099 N N . VAL A 1 272 ? 38.055 6.353 -62.683 1.00 95.12 272 VAL A N 1
ATOM 2100 C CA . VAL A 1 272 ? 37.778 5.214 -63.574 1.00 95.12 272 VAL A CA 1
ATOM 2101 C C . VAL A 1 272 ? 37.199 5.678 -64.912 1.00 95.12 272 VAL A C 1
ATOM 2103 O O . VAL A 1 272 ? 37.569 5.127 -65.948 1.00 95.12 272 VAL A O 1
ATOM 2106 N N . ASN A 1 273 ? 36.341 6.702 -64.911 1.00 94.44 273 ASN A N 1
ATOM 2107 C CA . ASN A 1 273 ? 35.823 7.311 -66.137 1.00 94.44 273 ASN A CA 1
ATOM 2108 C C . ASN A 1 273 ? 36.954 7.992 -66.925 1.00 94.44 273 ASN A C 1
ATOM 2110 O O . ASN A 1 273 ? 37.136 7.692 -68.102 1.00 94.44 273 ASN A O 1
ATOM 2114 N N . HIS A 1 274 ? 37.781 8.811 -66.267 1.00 93.19 274 HIS A N 1
ATOM 2115 C CA . HIS A 1 274 ? 38.930 9.459 -66.903 1.00 93.19 274 HIS A CA 1
ATOM 2116 C C . HIS A 1 274 ? 39.936 8.442 -67.467 1.00 93.19 274 HIS A C 1
ATOM 2118 O O . HIS A 1 274 ? 40.396 8.591 -68.597 1.00 93.19 274 HIS A O 1
ATOM 2124 N N . GLY A 1 275 ? 40.226 7.364 -66.733 1.00 94.31 275 GLY A N 1
ATOM 2125 C CA . GLY A 1 275 ? 41.044 6.265 -67.241 1.00 94.31 275 GLY A CA 1
ATOM 2126 C C . GLY A 1 275 ? 40.428 5.574 -68.455 1.00 94.31 275 GLY A C 1
ATOM 2127 O O . GLY A 1 275 ? 41.144 5.244 -69.396 1.00 94.31 275 GLY A O 1
ATOM 2128 N N . GLN A 1 276 ? 39.104 5.410 -68.494 1.00 94.00 276 GLN A N 1
ATOM 2129 C CA . GLN A 1 276 ? 38.415 4.872 -69.666 1.00 94.00 276 GLN A CA 1
ATOM 2130 C C . GLN A 1 276 ? 38.481 5.823 -70.877 1.00 94.00 276 GLN A C 1
ATOM 2132 O O . GLN A 1 276 ? 38.639 5.344 -72.002 1.00 94.00 276 GLN A O 1
ATOM 2137 N N . ASP A 1 277 ? 38.439 7.141 -70.671 1.00 94.44 277 ASP A N 1
ATOM 2138 C CA . ASP A 1 277 ? 38.651 8.132 -71.735 1.00 94.44 277 ASP A CA 1
ATOM 2139 C C . ASP A 1 277 ? 40.096 8.096 -72.263 1.00 94.44 277 ASP A C 1
ATOM 2141 O O . ASP A 1 277 ? 40.313 8.031 -73.474 1.00 94.44 277 ASP A O 1
ATOM 2145 N N . VAL A 1 278 ? 41.092 8.030 -71.371 1.00 92.81 278 VAL A N 1
ATOM 2146 C CA . VAL A 1 278 ? 42.519 7.915 -71.735 1.00 92.81 278 VAL A CA 1
ATOM 2147 C C . VAL A 1 278 ? 42.834 6.580 -72.421 1.00 92.81 278 VAL A C 1
ATOM 2149 O O . VAL A 1 278 ? 43.694 6.530 -73.301 1.00 92.81 278 VAL A O 1
ATOM 2152 N N . LEU A 1 279 ? 42.113 5.494 -72.116 1.00 91.31 279 LEU A N 1
ATOM 2153 C CA . LEU A 1 279 ? 42.180 4.260 -72.910 1.00 91.31 279 LEU A CA 1
ATOM 2154 C C . LEU A 1 279 ? 41.698 4.485 -74.352 1.00 91.31 279 LEU A C 1
ATOM 2156 O O . LEU A 1 279 ? 42.348 4.006 -75.285 1.00 91.31 279 LEU A O 1
ATOM 2160 N N . ASN A 1 280 ? 40.609 5.238 -74.529 1.00 91.00 280 ASN A N 1
ATOM 2161 C CA . ASN A 1 280 ? 39.958 5.474 -75.819 1.00 91.00 280 ASN A CA 1
ATOM 2162 C C . ASN A 1 280 ? 40.700 6.477 -76.727 1.00 91.00 280 ASN A C 1
ATOM 2164 O O . ASN A 1 280 ? 40.607 6.350 -77.949 1.00 91.00 280 ASN A O 1
ATOM 2168 N N . ASP A 1 281 ? 41.439 7.449 -76.177 1.00 88.88 281 ASP A N 1
ATOM 2169 C CA . ASP A 1 281 ? 42.199 8.420 -76.981 1.00 88.88 281 ASP A CA 1
ATOM 2170 C C . ASP A 1 281 ? 43.405 7.773 -77.683 1.00 88.88 281 ASP A C 1
ATOM 2172 O O . ASP A 1 281 ? 44.371 7.351 -77.047 1.00 88.88 281 ASP A O 1
ATOM 2176 N N . GLN A 1 282 ? 43.380 7.723 -79.014 1.00 81.81 282 GLN A N 1
ATOM 2177 C CA . GLN A 1 282 ? 44.457 7.148 -79.824 1.00 81.81 282 GLN A CA 1
ATOM 2178 C C . GLN A 1 282 ? 45.760 7.970 -79.819 1.00 81.81 282 GLN A C 1
ATOM 2180 O O . GLN A 1 282 ? 46.764 7.467 -80.307 1.00 81.81 282 GLN A O 1
ATOM 2185 N N . ASN A 1 283 ? 45.764 9.189 -79.266 1.00 80.88 283 ASN A N 1
ATOM 2186 C CA . ASN A 1 283 ? 46.927 10.087 -79.237 1.00 80.88 283 ASN A CA 1
ATOM 2187 C C . ASN A 1 283 ? 47.531 10.273 -77.835 1.00 80.88 283 ASN A C 1
ATOM 2189 O O . ASN A 1 283 ? 48.428 11.101 -77.674 1.00 80.88 283 ASN A O 1
ATOM 2193 N N . ALA A 1 284 ? 47.039 9.548 -76.825 1.00 84.75 284 ALA A N 1
ATOM 2194 C CA . ALA A 1 284 ? 47.547 9.652 -75.460 1.00 84.75 284 ALA A CA 1
ATOM 2195 C C . ALA A 1 284 ? 49.039 9.271 -75.387 1.00 84.75 284 ALA A C 1
ATOM 2197 O O . ALA A 1 284 ? 49.426 8.169 -75.789 1.00 84.75 284 ALA A O 1
ATOM 2198 N N . ASP A 1 285 ? 49.860 10.167 -74.834 1.00 84.56 285 ASP A N 1
ATOM 2199 C CA . ASP A 1 285 ? 51.257 9.879 -74.501 1.00 84.56 285 ASP A CA 1
ATOM 2200 C C . ASP A 1 285 ? 51.353 8.960 -73.266 1.00 84.56 285 ASP A C 1
ATOM 2202 O O . ASP A 1 285 ? 50.396 8.809 -72.494 1.00 84.56 285 ASP A O 1
ATOM 2206 N N . GLN A 1 286 ? 52.517 8.333 -73.059 1.00 86.31 286 GLN A N 1
ATOM 2207 C CA . GLN A 1 286 ? 52.708 7.420 -71.923 1.00 86.31 286 GLN A CA 1
ATOM 2208 C C . GLN A 1 286 ? 52.460 8.121 -70.578 1.00 86.31 286 GLN A C 1
ATOM 2210 O O . GLN A 1 286 ? 51.869 7.551 -69.666 1.00 86.31 286 GLN A O 1
ATOM 2215 N N . LYS A 1 287 ? 52.839 9.396 -70.474 1.00 85.62 287 LYS A N 1
ATOM 2216 C CA . LYS A 1 287 ? 52.674 10.211 -69.267 1.00 85.62 287 LYS A CA 1
ATOM 2217 C C . LYS A 1 287 ? 51.201 10.408 -68.886 1.00 85.62 287 LYS A C 1
ATOM 2219 O O . LYS A 1 287 ? 50.878 10.383 -67.700 1.00 85.62 287 LYS A O 1
ATOM 2224 N N . THR A 1 288 ? 50.315 10.595 -69.860 1.00 90.00 288 THR A N 1
ATOM 2225 C CA . THR A 1 288 ? 48.866 10.731 -69.652 1.00 90.00 288 THR A CA 1
ATOM 2226 C C . THR A 1 288 ? 48.258 9.403 -69.198 1.00 90.00 288 THR A C 1
ATOM 2228 O O . THR A 1 288 ? 47.418 9.381 -68.298 1.00 90.00 288 THR A O 1
ATOM 2231 N N . VAL A 1 289 ? 48.730 8.285 -69.760 1.00 90.81 289 VAL A N 1
ATOM 2232 C CA . VAL A 1 289 ? 48.342 6.929 -69.335 1.00 90.81 289 VAL A CA 1
ATOM 2233 C C . VAL A 1 289 ? 48.779 6.650 -67.895 1.00 90.81 289 VAL A C 1
ATOM 2235 O O . VAL A 1 289 ? 47.948 6.242 -67.082 1.00 90.81 289 VAL A O 1
ATOM 2238 N N . ASP A 1 290 ? 50.037 6.938 -67.555 1.00 90.50 290 ASP A N 1
ATOM 2239 C CA . ASP A 1 290 ? 50.596 6.755 -66.209 1.00 90.50 290 ASP A CA 1
ATOM 2240 C C . ASP A 1 290 ? 49.874 7.626 -65.162 1.00 90.50 290 ASP A C 1
ATOM 2242 O O . ASP A 1 290 ? 49.631 7.191 -64.035 1.00 90.50 290 ASP A O 1
ATOM 2246 N N . GLN A 1 291 ? 49.482 8.854 -65.527 1.00 92.69 291 GLN A N 1
ATOM 2247 C CA . GLN A 1 291 ? 48.715 9.745 -64.648 1.00 92.69 291 GLN A CA 1
ATOM 2248 C C . GLN A 1 291 ? 47.299 9.224 -64.371 1.00 92.69 291 GLN A C 1
ATOM 2250 O O . GLN A 1 291 ? 46.856 9.264 -63.221 1.00 92.69 291 GLN A O 1
ATOM 2255 N N . ALA A 1 292 ? 46.600 8.705 -65.383 1.00 94.44 292 ALA A N 1
ATOM 2256 C CA . ALA A 1 292 ? 45.271 8.122 -65.203 1.00 94.44 292 ALA A CA 1
ATOM 2257 C C . ALA A 1 292 ? 45.313 6.810 -64.392 1.00 94.44 292 ALA A C 1
ATOM 2259 O O . ALA A 1 292 ? 44.456 6.570 -63.540 1.00 94.44 292 ALA A O 1
ATOM 2260 N N . ASP A 1 293 ? 46.342 5.989 -64.610 1.00 93.88 293 ASP A N 1
ATOM 2261 C CA . ASP A 1 293 ? 46.597 4.747 -63.875 1.00 93.88 293 ASP A CA 1
ATOM 2262 C C . ASP A 1 293 ? 46.877 5.025 -62.386 1.00 93.88 293 ASP A C 1
ATOM 2264 O O . ASP A 1 293 ? 46.243 4.437 -61.503 1.00 93.88 293 ASP A O 1
ATOM 2268 N N . GLN A 1 294 ? 47.737 6.006 -62.090 1.00 93.31 294 GLN A N 1
ATOM 2269 C CA . GLN A 1 294 ? 48.002 6.444 -60.720 1.00 93.31 294 GLN A CA 1
ATOM 2270 C C . GLN A 1 294 ? 46.759 7.059 -60.047 1.00 93.31 294 GLN A C 1
ATOM 2272 O O . GLN A 1 294 ? 46.509 6.783 -58.873 1.00 93.31 294 GLN A O 1
ATOM 2277 N N . ALA A 1 295 ? 45.940 7.829 -60.775 1.00 94.50 295 ALA A N 1
ATOM 2278 C CA . ALA A 1 295 ? 44.706 8.407 -60.237 1.00 94.50 295 ALA A CA 1
ATOM 2279 C C . ALA A 1 295 ? 43.703 7.332 -59.776 1.00 94.50 295 ALA A C 1
ATOM 2281 O O . ALA A 1 295 ? 43.104 7.467 -58.706 1.00 94.50 295 ALA A O 1
ATOM 2282 N N . ILE A 1 296 ? 43.555 6.235 -60.529 1.00 94.50 296 ILE A N 1
ATOM 2283 C CA . ILE A 1 296 ? 42.705 5.102 -60.127 1.00 94.50 296 ILE A CA 1
ATOM 2284 C C . ILE A 1 296 ? 43.283 4.395 -58.895 1.00 94.50 296 ILE A C 1
ATOM 2286 O O . ILE A 1 296 ? 42.531 4.065 -57.975 1.00 94.50 296 ILE A O 1
ATOM 2290 N N . LYS A 1 297 ? 44.606 4.200 -58.831 1.00 92.88 297 LYS A N 1
ATOM 2291 C CA . LYS A 1 297 ? 45.282 3.575 -57.679 1.00 92.88 297 LYS A CA 1
ATOM 2292 C C . LYS A 1 297 ? 45.111 4.380 -56.397 1.00 92.88 297 LYS A C 1
ATOM 2294 O O . LYS A 1 297 ? 44.800 3.801 -55.356 1.00 92.88 297 LYS A O 1
ATOM 2299 N N . ASP A 1 298 ? 45.263 5.701 -56.464 1.00 91.94 298 ASP A N 1
ATOM 2300 C CA . ASP A 1 298 ? 45.051 6.568 -55.305 1.00 91.94 298 ASP A CA 1
ATOM 2301 C C . ASP A 1 298 ? 43.569 6.650 -54.913 1.00 91.94 298 ASP A C 1
ATOM 2303 O O . ASP A 1 298 ? 43.262 6.586 -53.724 1.00 91.94 298 ASP A O 1
ATOM 2307 N N . ALA A 1 299 ? 42.632 6.687 -55.868 1.00 93.25 299 ALA A N 1
ATOM 2308 C CA . ALA A 1 299 ? 41.202 6.622 -55.558 1.00 93.25 299 ALA A CA 1
ATOM 2309 C C . ALA A 1 299 ? 40.806 5.291 -54.884 1.00 93.25 299 ALA A C 1
ATOM 2311 O O . ALA A 1 299 ? 40.124 5.302 -53.861 1.00 93.25 299 ALA A O 1
ATOM 2312 N N . LEU A 1 300 ? 41.298 4.151 -55.389 1.00 91.62 300 LEU A N 1
ATOM 2313 C CA . LEU A 1 300 ? 41.112 2.826 -54.779 1.00 91.62 300 LEU A CA 1
ATOM 2314 C C . LEU A 1 300 ? 41.685 2.747 -53.357 1.00 91.62 300 LEU A C 1
ATOM 2316 O O . LEU A 1 300 ? 41.071 2.148 -52.477 1.00 91.62 300 LEU A O 1
ATOM 2320 N N . LYS A 1 301 ? 42.856 3.347 -53.131 1.00 90.06 301 LYS A N 1
ATOM 2321 C CA . LYS A 1 301 ? 43.538 3.394 -51.829 1.00 90.06 301 LYS A CA 1
ATOM 2322 C C . LYS A 1 301 ? 42.846 4.323 -50.824 1.00 90.06 301 LYS A C 1
ATOM 2324 O O . LYS A 1 301 ? 42.922 4.072 -49.625 1.00 90.06 301 LYS A O 1
ATOM 2329 N N . ASN A 1 302 ? 42.188 5.375 -51.308 1.00 88.38 302 ASN A N 1
ATOM 2330 C CA . ASN A 1 302 ? 41.466 6.354 -50.494 1.00 88.38 302 ASN A CA 1
ATOM 2331 C C . ASN A 1 302 ? 40.000 5.959 -50.218 1.00 88.38 302 ASN A C 1
ATOM 2333 O O . ASN A 1 302 ? 39.288 6.708 -49.546 1.00 88.38 302 ASN A O 1
ATOM 2337 N N . LEU A 1 303 ? 39.548 4.785 -50.680 1.00 90.44 303 LEU A N 1
ATOM 2338 C CA . LEU A 1 303 ? 38.282 4.195 -50.243 1.00 90.44 303 LEU A CA 1
ATOM 2339 C C . LEU A 1 303 ? 38.306 3.950 -48.728 1.00 90.44 303 LEU A C 1
ATOM 2341 O O . LEU A 1 303 ? 39.042 3.107 -48.220 1.00 90.44 303 LEU A O 1
ATOM 2345 N N . ASN A 1 304 ? 37.464 4.689 -48.012 1.00 85.62 304 ASN A N 1
ATOM 2346 C CA . ASN A 1 304 ? 37.331 4.654 -46.555 1.00 85.62 304 ASN A CA 1
ATOM 2347 C C . ASN A 1 304 ? 36.194 3.735 -46.062 1.00 85.62 304 ASN A C 1
ATOM 2349 O O . ASN A 1 304 ? 35.951 3.666 -44.858 1.00 85.62 304 ASN A O 1
ATOM 2353 N N . GLY A 1 305 ? 35.513 3.028 -46.970 1.00 82.75 305 GLY A N 1
ATOM 2354 C CA . GLY A 1 305 ? 34.435 2.104 -46.631 1.00 82.75 305 GLY A CA 1
ATOM 2355 C C . GLY A 1 305 ? 34.940 0.854 -45.913 1.00 82.75 305 GLY A C 1
ATOM 2356 O O . GLY A 1 305 ? 35.927 0.239 -46.318 1.00 82.75 305 GLY A O 1
ATOM 2357 N N . GLN A 1 306 ? 34.235 0.461 -44.856 1.00 82.81 306 GLN A N 1
ATOM 2358 C CA . GLN A 1 306 ? 34.491 -0.773 -44.109 1.00 82.81 306 GLN A CA 1
ATOM 2359 C C . GLN A 1 306 ? 33.524 -1.884 -44.551 1.00 82.81 306 GLN A C 1
ATOM 2361 O O . GLN A 1 306 ? 32.566 -1.628 -45.282 1.00 82.81 306 GLN A O 1
ATOM 2366 N N . ALA A 1 307 ? 33.774 -3.128 -44.134 1.00 82.75 307 ALA A N 1
ATOM 2367 C CA . ALA A 1 307 ? 32.791 -4.204 -44.290 1.00 82.75 307 ALA A CA 1
ATOM 2368 C C . ALA A 1 307 ? 31.525 -3.881 -43.479 1.00 82.75 307 ALA A C 1
ATOM 2370 O O . ALA A 1 307 ? 31.637 -3.280 -42.411 1.00 82.75 307 ALA A O 1
ATOM 2371 N N . THR A 1 308 ? 30.345 -4.269 -43.970 1.00 85.19 308 THR A N 1
ATOM 2372 C CA . THR A 1 308 ? 29.076 -3.983 -43.280 1.00 85.19 308 THR A CA 1
ATOM 2373 C C . THR A 1 308 ? 28.999 -4.742 -41.944 1.00 85.19 308 THR A C 1
ATOM 2375 O O . THR A 1 308 ? 28.935 -5.974 -41.930 1.00 85.19 308 THR A O 1
ATOM 2378 N N . ASP A 1 309 ? 28.989 -4.021 -40.820 1.00 86.69 309 ASP A N 1
ATOM 2379 C CA . ASP A 1 309 ? 28.863 -4.584 -39.473 1.00 86.69 309 ASP A CA 1
ATOM 2380 C C . ASP A 1 309 ? 27.387 -4.691 -39.066 1.00 86.69 309 ASP A C 1
ATOM 2382 O O . ASP A 1 309 ? 26.651 -3.706 -39.045 1.00 86.69 309 ASP A O 1
ATOM 2386 N N . LYS A 1 310 ? 26.966 -5.910 -38.713 1.00 89.31 310 LYS A N 1
ATOM 2387 C CA . LYS A 1 310 ? 25.604 -6.250 -38.265 1.00 89.31 310 LYS A CA 1
ATOM 2388 C C . LYS A 1 310 ? 25.540 -6.667 -36.791 1.00 89.31 310 LYS A C 1
ATOM 2390 O O . LYS A 1 310 ? 24.535 -7.219 -36.338 1.00 89.31 310 LYS A O 1
ATOM 2395 N N . THR A 1 311 ? 26.616 -6.450 -36.035 1.00 89.88 311 THR A N 1
ATOM 2396 C CA . THR A 1 311 ? 26.746 -6.918 -34.647 1.00 89.88 311 THR A CA 1
ATOM 2397 C C . THR A 1 311 ? 25.784 -6.195 -33.704 1.00 89.88 311 THR A C 1
ATOM 2399 O O . THR A 1 311 ? 25.293 -6.812 -32.755 1.00 89.88 311 THR A O 1
ATOM 2402 N N . GLN A 1 312 ? 25.467 -4.920 -33.961 1.00 91.19 312 GLN A N 1
ATOM 2403 C CA . GLN A 1 312 ? 24.441 -4.200 -33.199 1.00 91.19 312 GLN A CA 1
ATOM 2404 C C . GLN A 1 312 ? 23.027 -4.645 -33.604 1.00 91.19 312 GLN A C 1
ATOM 2406 O O . GLN A 1 312 ? 22.263 -5.036 -32.728 1.00 91.19 312 GLN A O 1
ATOM 2411 N N . LEU A 1 313 ? 22.733 -4.768 -34.904 1.00 94.06 313 LEU A N 1
ATOM 2412 C CA . LEU A 1 313 ? 21.451 -5.283 -35.405 1.00 94.06 313 LEU A CA 1
ATOM 2413 C C . LEU A 1 313 ? 21.078 -6.634 -34.786 1.00 94.06 313 LEU A C 1
ATOM 2415 O O . LEU A 1 313 ? 19.946 -6.847 -34.353 1.00 94.06 313 LEU A O 1
ATOM 2419 N N . GLN A 1 314 ? 22.047 -7.544 -34.666 1.00 93.06 314 GLN A N 1
ATOM 2420 C CA . GLN A 1 314 ? 21.834 -8.827 -34.002 1.00 93.06 314 GLN A CA 1
ATOM 2421 C C . GLN A 1 314 ? 21.535 -8.681 -32.494 1.00 93.06 314 GLN A C 1
ATOM 2423 O O . GLN A 1 314 ? 20.746 -9.466 -31.962 1.00 93.06 314 GLN A O 1
ATOM 2428 N N . GLN A 1 315 ? 22.122 -7.708 -31.790 1.00 92.31 315 GLN A N 1
ATOM 2429 C CA . GLN A 1 315 ? 21.794 -7.418 -30.385 1.00 92.31 315 GLN A CA 1
ATOM 2430 C C . GLN A 1 315 ? 20.388 -6.823 -30.250 1.00 92.31 315 GLN A C 1
ATOM 2432 O O . GLN A 1 315 ? 19.610 -7.293 -29.421 1.00 92.31 315 GLN A O 1
ATOM 2437 N N . ASP A 1 316 ? 20.034 -5.871 -31.107 1.00 93.44 316 ASP A N 1
ATOM 2438 C CA . ASP A 1 316 ? 18.739 -5.193 -31.108 1.00 93.44 316 ASP A CA 1
ATOM 2439 C C . ASP A 1 316 ? 17.591 -6.159 -31.433 1.00 93.44 316 ASP A C 1
ATOM 2441 O O . ASP A 1 316 ? 16.583 -6.188 -30.727 1.00 93.44 316 ASP A O 1
ATOM 2445 N N . ILE A 1 317 ? 17.772 -7.046 -32.419 1.00 93.19 317 ILE A N 1
ATOM 2446 C CA . ILE A 1 317 ? 16.852 -8.163 -32.705 1.00 93.19 317 ILE A CA 1
ATOM 2447 C C . ILE A 1 317 ? 16.690 -9.072 -31.479 1.00 93.19 317 ILE A C 1
ATOM 2449 O O . ILE A 1 317 ? 15.583 -9.537 -31.192 1.00 93.19 317 ILE A O 1
ATOM 2453 N N . ASN A 1 318 ? 17.768 -9.345 -30.739 1.00 92.12 318 ASN A N 1
ATOM 2454 C CA . ASN A 1 318 ? 17.698 -10.175 -29.537 1.00 92.12 318 ASN A CA 1
ATOM 2455 C C . ASN A 1 318 ? 16.944 -9.457 -28.405 1.00 92.12 318 ASN A C 1
ATOM 2457 O O . ASN A 1 318 ? 16.078 -10.070 -27.782 1.00 92.12 318 ASN A O 1
ATOM 2461 N N . GLN A 1 319 ? 17.192 -8.164 -28.184 1.00 92.31 319 GLN A N 1
ATOM 2462 C CA . GLN A 1 319 ? 16.471 -7.343 -27.205 1.00 92.31 319 GLN A CA 1
ATOM 2463 C C . GLN A 1 319 ? 14.979 -7.218 -27.559 1.00 92.31 319 GLN A C 1
ATOM 2465 O O . GLN A 1 319 ? 14.117 -7.439 -26.705 1.00 92.31 319 GLN A O 1
ATOM 2470 N N . GLY A 1 320 ? 14.670 -6.962 -28.833 1.00 91.12 320 GLY A N 1
ATOM 2471 C CA . GLY A 1 320 ? 13.314 -6.911 -29.378 1.00 91.12 320 GLY A CA 1
ATOM 2472 C C . GLY A 1 320 ? 12.543 -8.223 -29.246 1.00 91.12 320 GLY A C 1
ATOM 2473 O O . GLY A 1 320 ? 11.328 -8.191 -29.087 1.00 91.12 320 GLY A O 1
ATOM 2474 N N . ASN A 1 321 ? 13.217 -9.379 -29.241 1.00 91.75 321 ASN A N 1
ATOM 2475 C CA . ASN A 1 321 ? 12.582 -10.667 -28.946 1.00 91.75 321 ASN A CA 1
ATOM 2476 C C . ASN A 1 321 ? 12.502 -10.985 -27.442 1.00 91.75 321 ASN A C 1
ATOM 2478 O O . ASN A 1 321 ? 11.528 -11.602 -27.014 1.00 91.75 321 ASN A O 1
ATOM 2482 N N . GLN A 1 322 ? 13.474 -10.557 -26.630 1.00 91.25 322 GLN A N 1
ATOM 2483 C CA . GLN A 1 322 ? 13.456 -10.763 -25.175 1.00 91.25 322 GLN A CA 1
ATOM 2484 C C . GLN A 1 322 ? 12.337 -9.973 -24.486 1.00 91.25 322 GLN A C 1
ATOM 2486 O O . GLN A 1 322 ? 11.633 -10.530 -23.644 1.00 91.25 322 GLN A O 1
ATOM 2491 N N . ILE A 1 323 ? 12.123 -8.709 -24.872 1.00 90.31 323 ILE A N 1
ATOM 2492 C CA . ILE A 1 323 ? 11.124 -7.843 -24.224 1.00 90.31 323 ILE A CA 1
ATOM 2493 C C . ILE A 1 323 ? 9.679 -8.331 -24.414 1.00 90.31 323 ILE A C 1
ATOM 2495 O O . ILE A 1 323 ? 8.796 -7.927 -23.669 1.00 90.31 323 ILE A O 1
ATOM 2499 N N . LYS A 1 324 ? 9.426 -9.259 -25.349 1.00 87.12 324 LYS A N 1
ATOM 2500 C CA . LYS A 1 324 ? 8.100 -9.862 -25.572 1.00 87.12 324 LYS A CA 1
ATOM 2501 C C . LYS A 1 324 ? 7.593 -10.690 -24.383 1.00 87.12 324 LYS A C 1
ATOM 2503 O O . LYS A 1 324 ? 6.425 -11.062 -24.364 1.00 87.12 324 LYS A O 1
ATOM 2508 N N . GLN A 1 325 ? 8.446 -10.983 -23.399 1.00 82.31 325 GLN A N 1
ATOM 2509 C CA . GLN A 1 325 ? 8.071 -11.622 -22.128 1.00 82.31 325 GLN A CA 1
ATOM 2510 C C . GLN A 1 325 ? 7.814 -10.614 -20.990 1.00 82.31 325 GLN A C 1
ATOM 2512 O O . GLN A 1 325 ? 7.449 -11.027 -19.892 1.00 82.31 325 GLN A O 1
ATOM 2517 N N . ASP A 1 326 ? 8.025 -9.317 -21.228 1.00 85.88 326 ASP A N 1
ATOM 2518 C CA . ASP A 1 326 ? 7.887 -8.246 -20.237 1.00 85.88 326 ASP A CA 1
ATOM 2519 C C . ASP A 1 326 ? 6.501 -7.579 -20.316 1.00 85.88 326 ASP A C 1
ATOM 2521 O O . ASP A 1 326 ? 5.902 -7.484 -21.394 1.00 85.88 326 ASP A O 1
ATOM 2525 N N . ASP A 1 327 ? 6.007 -7.060 -19.188 1.00 82.31 327 ASP A N 1
ATOM 2526 C CA . ASP A 1 327 ? 4.763 -6.279 -19.121 1.00 82.31 327 ASP A CA 1
ATOM 2527 C C . ASP A 1 327 ? 4.804 -5.052 -20.051 1.00 82.31 327 ASP A C 1
ATOM 2529 O O . ASP A 1 327 ? 3.772 -4.687 -20.621 1.00 82.31 327 ASP A O 1
ATOM 2533 N N . LYS A 1 328 ? 5.988 -4.460 -20.290 1.00 84.62 328 LYS A N 1
ATOM 2534 C CA . LYS A 1 328 ? 6.168 -3.352 -21.243 1.00 84.62 328 LYS A CA 1
ATOM 2535 C C . LYS A 1 328 ? 5.748 -3.725 -22.667 1.00 84.62 328 LYS A C 1
ATOM 2537 O O . LYS A 1 328 ? 5.345 -2.842 -23.416 1.00 84.62 328 LYS A O 1
ATOM 2542 N N . TYR A 1 329 ? 5.822 -5.005 -23.045 1.00 87.44 329 TYR A N 1
ATOM 2543 C CA . TYR A 1 329 ? 5.276 -5.511 -24.307 1.00 87.44 329 TYR A CA 1
ATOM 2544 C C . TYR A 1 329 ? 3.859 -6.058 -24.132 1.00 87.44 329 TYR A C 1
ATOM 2546 O O . TYR A 1 329 ? 2.944 -5.626 -24.827 1.00 87.44 329 TYR A O 1
ATOM 2554 N N . GLN A 1 330 ? 3.658 -6.989 -23.194 1.00 84.94 330 GLN A N 1
ATOM 2555 C CA . GLN A 1 330 ? 2.401 -7.735 -23.038 1.00 84.94 330 GLN A CA 1
ATOM 2556 C C . GLN A 1 330 ? 1.192 -6.834 -22.734 1.00 84.94 330 GLN A C 1
ATOM 2558 O O . GLN A 1 330 ? 0.076 -7.167 -23.126 1.00 84.94 330 GLN A O 1
ATOM 2563 N N . LYS A 1 331 ? 1.415 -5.679 -22.089 1.00 80.69 331 LYS A N 1
ATOM 2564 C CA . LYS A 1 331 ? 0.385 -4.681 -21.751 1.00 80.69 331 LYS A CA 1
ATOM 2565 C C . LYS A 1 331 ? 0.471 -3.399 -22.606 1.00 80.69 331 LYS A C 1
ATOM 2567 O O . LYS A 1 331 ? -0.175 -2.413 -22.262 1.00 80.69 331 LYS A O 1
ATOM 2572 N N . ALA A 1 332 ? 1.278 -3.374 -23.674 1.00 83.44 332 ALA A N 1
ATOM 2573 C CA . ALA A 1 332 ? 1.298 -2.270 -24.645 1.00 83.44 332 ALA A CA 1
ATOM 2574 C C . ALA A 1 332 ? 0.099 -2.327 -25.604 1.00 83.44 332 ALA A C 1
ATOM 2576 O O . ALA A 1 332 ? -0.503 -3.385 -25.790 1.00 83.44 332 ALA A O 1
ATOM 2577 N N . ASP A 1 333 ? -0.203 -1.205 -26.265 1.00 83.38 333 ASP A N 1
ATOM 2578 C CA . ASP A 1 333 ? -1.243 -1.171 -27.298 1.00 83.38 333 ASP A CA 1
ATOM 2579 C C . ASP A 1 333 ? -0.937 -2.184 -28.424 1.00 83.38 333 ASP A C 1
ATOM 2581 O O . ASP A 1 333 ? 0.223 -2.292 -28.843 1.00 83.38 333 ASP A O 1
ATOM 2585 N N . PRO A 1 334 ? -1.947 -2.877 -28.993 1.00 85.88 334 PRO A N 1
ATOM 2586 C CA . PRO A 1 334 ? -1.738 -3.861 -30.061 1.00 85.88 334 PRO A CA 1
ATOM 2587 C C . PRO A 1 334 ? -0.974 -3.312 -31.274 1.00 85.88 334 PRO A C 1
ATOM 2589 O O . PRO A 1 334 ? -0.169 -4.021 -31.878 1.00 85.88 334 PRO A O 1
ATOM 2592 N N . ASP A 1 335 ? -1.166 -2.031 -31.597 1.00 87.69 335 ASP A N 1
ATOM 2593 C CA . ASP A 1 335 ? -0.458 -1.354 -32.686 1.00 87.69 335 ASP A CA 1
ATOM 2594 C C . ASP A 1 335 ? 1.046 -1.185 -32.388 1.00 87.69 335 ASP A C 1
ATOM 2596 O O . ASP A 1 335 ? 1.869 -1.261 -33.300 1.00 87.69 335 ASP A O 1
ATOM 2600 N N . LYS A 1 336 ? 1.427 -1.011 -31.111 1.00 90.44 336 LYS A N 1
ATOM 2601 C CA . LYS A 1 336 ? 2.827 -0.906 -30.654 1.00 90.44 336 LYS A CA 1
ATOM 2602 C C . LYS A 1 336 ? 3.491 -2.276 -30.546 1.00 90.44 336 LYS A C 1
ATOM 2604 O O . LYS A 1 336 ? 4.639 -2.427 -30.959 1.00 90.44 336 LYS A O 1
ATOM 2609 N N . GLN A 1 337 ? 2.755 -3.284 -30.066 1.00 90.44 337 GLN A N 1
ATOM 2610 C CA . GLN A 1 337 ? 3.184 -4.687 -30.125 1.00 90.44 337 GLN A CA 1
ATOM 2611 C C . GLN A 1 337 ? 3.514 -5.077 -31.572 1.00 90.44 337 GLN A C 1
ATOM 2613 O O . GLN A 1 337 ? 4.632 -5.502 -31.868 1.00 90.44 337 GLN A O 1
ATOM 2618 N N . LYS A 1 338 ? 2.574 -4.821 -32.494 1.00 93.31 338 LYS A N 1
ATOM 2619 C CA . LYS A 1 338 ? 2.752 -5.084 -33.923 1.00 93.31 338 LYS A CA 1
ATOM 2620 C C . LYS A 1 338 ? 3.916 -4.291 -34.523 1.00 93.31 338 LYS A C 1
ATOM 2622 O O . LYS A 1 338 ? 4.671 -4.860 -35.305 1.00 93.31 338 LYS A O 1
ATOM 2627 N N . ALA A 1 339 ? 4.092 -3.019 -34.158 1.00 94.38 339 ALA A N 1
ATOM 2628 C CA . ALA A 1 339 ? 5.211 -2.211 -34.644 1.00 94.38 339 ALA A CA 1
ATOM 2629 C C . ALA A 1 339 ? 6.575 -2.821 -34.273 1.00 94.38 339 ALA A C 1
ATOM 2631 O O . ALA A 1 339 ? 7.467 -2.860 -35.119 1.00 94.38 339 ALA A O 1
ATOM 2632 N N . LEU A 1 340 ? 6.733 -3.360 -33.056 1.00 95.19 340 LEU A N 1
ATOM 2633 C CA . LEU A 1 340 ? 7.961 -4.065 -32.675 1.00 95.19 340 LEU A CA 1
ATOM 2634 C C . LEU A 1 340 ? 8.095 -5.434 -33.361 1.00 95.19 340 LEU A C 1
ATOM 2636 O O . LEU A 1 340 ? 9.201 -5.792 -33.761 1.00 95.19 340 LEU A O 1
ATOM 2640 N N . ASP A 1 341 ? 7.009 -6.193 -33.530 1.00 94.81 341 ASP A N 1
ATOM 2641 C CA . ASP A 1 341 ? 7.032 -7.448 -34.300 1.00 94.81 341 ASP A CA 1
ATOM 2642 C C . ASP A 1 341 ? 7.465 -7.215 -35.762 1.00 94.81 341 ASP A C 1
ATOM 2644 O O . ASP A 1 341 ? 8.345 -7.921 -36.262 1.00 94.81 341 ASP A O 1
ATOM 2648 N N . ASP A 1 342 ? 6.910 -6.193 -36.425 1.00 95.75 342 ASP A N 1
ATOM 2649 C CA . ASP A 1 342 ? 7.284 -5.789 -37.785 1.00 95.75 342 ASP A CA 1
ATOM 2650 C C . ASP A 1 342 ? 8.741 -5.282 -37.843 1.00 95.75 342 ASP A C 1
ATOM 2652 O O . ASP A 1 342 ? 9.483 -5.671 -38.745 1.00 95.75 342 ASP A O 1
ATOM 2656 N N . ALA A 1 343 ? 9.179 -4.458 -36.881 1.00 95.75 343 ALA A N 1
ATOM 2657 C CA . ALA A 1 343 ? 10.541 -3.913 -36.822 1.00 95.75 343 ALA A CA 1
ATOM 2658 C C . ALA A 1 343 ? 11.604 -5.001 -36.599 1.00 95.75 343 ALA A C 1
ATOM 2660 O O . ALA A 1 343 ? 12.615 -5.045 -37.299 1.00 95.75 343 ALA A O 1
ATOM 2661 N N . VAL A 1 344 ? 11.360 -5.921 -35.659 1.00 94.88 344 VAL A N 1
ATOM 2662 C CA . VAL A 1 344 ? 12.242 -7.069 -35.397 1.00 94.88 344 VAL A CA 1
ATOM 2663 C C . VAL A 1 344 ? 12.316 -7.983 -36.616 1.00 94.88 344 VAL A C 1
ATOM 2665 O O . VAL A 1 344 ? 13.398 -8.476 -36.937 1.00 94.88 344 VAL A O 1
ATOM 2668 N N . LYS A 1 345 ? 11.200 -8.180 -37.329 1.00 95.31 345 LYS A N 1
ATOM 2669 C CA . LYS A 1 345 ? 11.196 -8.924 -38.589 1.00 95.31 345 LYS A CA 1
ATOM 2670 C C . LYS A 1 345 ? 11.997 -8.204 -39.679 1.00 95.31 345 LYS A C 1
ATOM 2672 O O . LYS A 1 345 ? 12.827 -8.841 -40.317 1.00 95.31 345 LYS A O 1
ATOM 2677 N N . TYR A 1 346 ? 11.796 -6.900 -39.868 1.00 93.88 346 TYR A N 1
ATOM 2678 C CA . TYR A 1 346 ? 12.563 -6.108 -40.834 1.00 93.88 346 TYR A CA 1
ATOM 2679 C C . TYR A 1 346 ? 14.070 -6.205 -40.559 1.00 93.88 346 TYR A C 1
ATOM 2681 O O . TYR A 1 346 ? 14.842 -6.507 -41.466 1.00 93.88 346 TYR A O 1
ATOM 2689 N N . GLY A 1 347 ? 14.485 -6.078 -39.295 1.00 93.81 347 GLY A N 1
ATOM 2690 C CA . GLY A 1 347 ? 15.873 -6.309 -38.904 1.00 93.81 347 GLY A CA 1
ATOM 2691 C C . GLY A 1 347 ? 16.361 -7.727 -39.206 1.00 93.81 347 GLY A C 1
ATOM 2692 O O . GLY A 1 347 ? 17.485 -7.888 -39.667 1.00 93.81 347 GLY A O 1
ATOM 2693 N N . GLN A 1 348 ? 15.540 -8.763 -39.009 1.00 93.94 348 GLN A N 1
ATOM 2694 C CA . GLN A 1 348 ? 15.892 -10.139 -39.388 1.00 93.94 348 GLN A CA 1
ATOM 2695 C C . GLN A 1 348 ? 16.050 -10.308 -40.907 1.00 93.94 348 GLN A C 1
ATOM 2697 O O . GLN A 1 348 ? 16.968 -11.005 -41.340 1.00 93.94 348 GLN A O 1
ATOM 2702 N N . ASP A 1 349 ? 15.218 -9.657 -41.720 1.00 94.31 349 ASP A N 1
ATOM 2703 C CA . ASP A 1 349 ? 15.350 -9.674 -43.180 1.00 94.31 349 ASP A CA 1
ATOM 2704 C C . ASP A 1 349 ? 16.658 -8.958 -43.612 1.00 94.31 349 ASP A C 1
ATOM 2706 O O . ASP A 1 349 ? 17.465 -9.539 -44.344 1.00 94.31 349 ASP A O 1
ATOM 2710 N N . ILE A 1 350 ? 16.955 -7.770 -43.060 1.00 93.38 350 ILE A N 1
ATOM 2711 C CA . ILE A 1 350 ? 18.213 -7.026 -43.300 1.00 93.38 350 ILE A CA 1
ATOM 2712 C C . ILE A 1 350 ? 19.451 -7.764 -42.766 1.00 93.38 350 ILE A C 1
ATOM 2714 O O . ILE A 1 350 ? 20.515 -7.716 -43.386 1.00 93.38 350 ILE A O 1
ATOM 2718 N N . LEU A 1 351 ? 19.348 -8.492 -41.650 1.00 90.81 351 LEU A N 1
ATOM 2719 C CA . LEU A 1 351 ? 20.435 -9.309 -41.103 1.00 90.81 351 LEU A CA 1
ATOM 2720 C C . LEU A 1 351 ? 20.850 -10.408 -42.094 1.00 90.81 351 LEU A C 1
ATOM 2722 O O . LEU A 1 351 ? 22.047 -10.606 -42.318 1.00 90.81 351 LEU A O 1
ATOM 2726 N N . ASN A 1 352 ? 19.872 -11.066 -42.722 1.00 89.81 352 ASN A N 1
ATOM 2727 C CA . ASN A 1 352 ? 20.087 -12.188 -43.636 1.00 89.81 352 ASN A CA 1
ATOM 2728 C C . ASN A 1 352 ? 20.528 -11.785 -45.057 1.00 89.81 352 ASN A C 1
ATOM 2730 O O . ASN A 1 352 ? 21.145 -12.606 -45.733 1.00 89.81 352 ASN A O 1
ATOM 2734 N N . ASP A 1 353 ? 20.257 -10.560 -45.523 1.00 87.94 353 ASP A N 1
ATOM 2735 C CA . ASP A 1 353 ? 20.687 -10.098 -46.855 1.00 87.94 353 ASP A CA 1
ATOM 2736 C C . ASP A 1 353 ? 22.202 -9.770 -46.884 1.00 87.94 353 ASP A C 1
ATOM 2738 O O . ASP A 1 353 ? 22.638 -8.822 -46.227 1.00 87.94 353 ASP A O 1
ATOM 2742 N N . PRO A 1 354 ? 23.049 -10.499 -47.637 1.00 78.56 354 PRO A N 1
ATOM 2743 C CA . PRO A 1 354 ? 24.495 -10.269 -47.664 1.00 78.56 354 PRO A CA 1
ATOM 2744 C C . PRO A 1 354 ? 24.923 -9.083 -48.551 1.00 78.56 354 PRO A C 1
ATOM 2746 O O . PRO A 1 354 ? 26.116 -8.902 -48.776 1.00 78.56 354 PRO A O 1
ATOM 2749 N N . THR A 1 355 ? 23.986 -8.314 -49.116 1.00 81.50 355 THR A N 1
ATOM 2750 C CA . THR A 1 355 ? 24.265 -7.271 -50.118 1.00 81.50 355 THR A CA 1
ATOM 2751 C C . THR A 1 355 ? 24.049 -5.837 -49.630 1.00 81.50 355 THR A C 1
ATOM 2753 O O . THR A 1 355 ? 24.466 -4.908 -50.330 1.00 81.50 355 THR A O 1
ATOM 2756 N N . VAL A 1 356 ? 23.459 -5.655 -48.444 1.00 86.31 356 VAL A N 1
ATOM 2757 C CA . VAL A 1 356 ? 23.134 -4.347 -47.847 1.00 86.31 356 VAL A CA 1
ATOM 2758 C C . VAL A 1 356 ? 24.368 -3.517 -47.472 1.00 86.31 356 VAL A C 1
ATOM 2760 O O . VAL A 1 356 ? 25.415 -4.047 -47.089 1.00 86.31 356 VAL A O 1
ATOM 2763 N N . ASP A 1 357 ? 24.224 -2.196 -47.569 1.00 85.06 357 ASP A N 1
ATOM 2764 C CA . ASP A 1 357 ? 25.186 -1.228 -47.038 1.00 85.06 357 ASP A CA 1
ATOM 2765 C C . ASP A 1 357 ? 24.995 -0.997 -45.527 1.00 85.06 357 ASP A C 1
ATOM 2767 O O . ASP A 1 357 ? 24.000 -1.418 -44.928 1.00 85.06 357 ASP A O 1
ATOM 2771 N N . GLN A 1 358 ? 25.961 -0.319 -44.903 1.00 87.31 358 GLN A N 1
ATOM 2772 C CA . GLN A 1 358 ? 25.908 0.008 -43.478 1.00 87.31 358 GLN A CA 1
ATOM 2773 C C . GLN A 1 358 ? 24.698 0.882 -43.135 1.00 87.31 358 GLN A C 1
ATOM 2775 O O . GLN A 1 358 ? 24.054 0.656 -42.118 1.00 87.31 358 GLN A O 1
ATOM 2780 N N . LYS A 1 359 ? 24.325 1.830 -44.003 1.00 86.56 359 LYS A N 1
ATOM 2781 C CA . LYS A 1 359 ? 23.203 2.741 -43.739 1.00 86.56 359 LYS A CA 1
ATOM 2782 C C . LYS A 1 359 ? 21.873 1.986 -43.614 1.00 86.56 359 LYS A C 1
ATOM 2784 O O . LYS A 1 359 ? 21.052 2.321 -42.768 1.00 86.56 359 LYS A O 1
ATOM 2789 N N . THR A 1 360 ? 21.671 0.954 -44.429 1.00 90.62 360 THR A N 1
ATOM 2790 C CA . THR A 1 360 ? 20.485 0.087 -44.381 1.00 90.62 360 THR A CA 1
ATOM 2791 C C . THR A 1 360 ? 20.430 -0.728 -43.084 1.00 90.62 360 THR A C 1
ATOM 2793 O O . THR A 1 360 ? 19.346 -0.973 -42.553 1.00 90.62 360 THR A O 1
ATOM 2796 N N . VAL A 1 361 ? 21.592 -1.120 -42.547 1.00 91.00 361 VAL A N 1
ATOM 2797 C CA . VAL A 1 361 ? 21.703 -1.763 -41.229 1.00 91.00 361 VAL A CA 1
ATOM 2798 C C . VAL A 1 361 ? 21.396 -0.760 -40.117 1.00 91.00 361 VAL A C 1
ATOM 2800 O O . VAL A 1 361 ? 20.526 -1.039 -39.299 1.00 91.00 361 VAL A O 1
ATOM 2803 N N . ASP A 1 362 ? 22.016 0.422 -40.141 1.00 90.25 362 ASP A N 1
ATOM 2804 C CA . ASP A 1 362 ? 21.820 1.491 -39.153 1.00 90.25 362 ASP A CA 1
ATOM 2805 C C . ASP A 1 362 ? 20.349 1.970 -39.092 1.00 90.25 362 ASP A C 1
ATOM 2807 O O . ASP A 1 362 ? 19.809 2.221 -38.011 1.00 90.25 362 ASP A O 1
ATOM 2811 N N . ASP A 1 363 ? 19.663 2.039 -40.241 1.00 91.88 363 ASP A N 1
ATOM 2812 C CA . ASP A 1 363 ? 18.228 2.345 -40.333 1.00 91.88 363 ASP A CA 1
ATOM 2813 C C . ASP A 1 363 ? 17.358 1.244 -39.687 1.00 91.88 363 ASP A C 1
ATOM 2815 O O . ASP A 1 363 ? 16.352 1.542 -39.036 1.00 91.88 363 ASP A O 1
ATOM 2819 N N . ALA A 1 364 ? 17.721 -0.034 -39.850 1.00 93.75 364 ALA A N 1
ATOM 2820 C CA . ALA A 1 364 ? 17.005 -1.167 -39.253 1.00 93.75 364 ALA A CA 1
ATOM 2821 C C . ALA A 1 364 ? 17.225 -1.248 -37.733 1.00 93.75 364 ALA A C 1
ATOM 2823 O O . ALA A 1 364 ? 16.269 -1.432 -36.977 1.00 93.75 364 ALA A O 1
ATOM 2824 N N . ASP A 1 365 ? 18.464 -1.017 -37.296 1.00 91.94 365 ASP A N 1
ATOM 2825 C CA . ASP A 1 365 ? 18.866 -0.763 -35.913 1.00 91.94 365 ASP A CA 1
ATOM 2826 C C . ASP A 1 365 ? 17.965 0.299 -35.270 1.00 91.94 365 ASP A C 1
ATOM 2828 O O . ASP A 1 365 ? 17.321 0.057 -34.248 1.00 91.94 365 ASP A O 1
ATOM 2832 N N . GLN A 1 366 ? 17.889 1.484 -35.882 1.00 93.56 366 GLN A N 1
ATOM 2833 C CA . GLN A 1 366 ? 17.105 2.598 -35.354 1.00 93.56 366 GLN A CA 1
ATOM 2834 C C . GLN A 1 366 ? 15.604 2.272 -35.327 1.00 93.56 366 GLN A C 1
ATOM 2836 O O . GLN A 1 366 ? 14.939 2.563 -34.337 1.00 93.56 366 GLN A O 1
ATOM 2841 N N . THR A 1 367 ? 15.090 1.580 -36.349 1.00 95.88 367 THR A N 1
ATOM 2842 C CA . THR A 1 367 ? 13.685 1.137 -36.410 1.00 95.88 367 THR A CA 1
ATOM 2843 C C . THR A 1 367 ? 13.318 0.212 -35.237 1.00 95.88 367 THR A C 1
ATOM 2845 O O . THR A 1 367 ? 12.237 0.350 -34.660 1.00 95.88 367 THR A O 1
ATOM 2848 N N . ILE A 1 368 ? 14.215 -0.697 -34.829 1.00 93.88 368 ILE A N 1
ATOM 2849 C CA . ILE A 1 368 ? 14.000 -1.549 -33.645 1.00 93.88 368 ILE A CA 1
ATOM 2850 C C . ILE A 1 368 ? 14.121 -0.736 -32.349 1.00 93.88 368 ILE A C 1
ATOM 2852 O O . ILE A 1 368 ? 13.266 -0.881 -31.473 1.00 93.88 368 ILE A O 1
ATOM 2856 N N . LYS A 1 369 ? 15.132 0.138 -32.218 1.00 93.75 369 LYS A N 1
ATOM 2857 C CA . LYS A 1 369 ? 15.296 1.012 -31.037 1.00 93.75 369 LYS A CA 1
ATOM 2858 C C . LYS A 1 369 ? 14.073 1.904 -30.815 1.00 93.75 369 LYS A C 1
ATOM 2860 O O . LYS A 1 369 ? 13.610 2.029 -29.682 1.00 93.75 369 LYS A O 1
ATOM 2865 N N . ASP A 1 370 ? 13.522 2.482 -31.877 1.00 91.94 370 ASP A N 1
ATOM 2866 C CA . ASP A 1 370 ? 12.334 3.329 -31.795 1.00 91.94 370 ASP A CA 1
ATOM 2867 C C . ASP A 1 370 ? 11.103 2.517 -31.389 1.00 91.94 370 ASP A C 1
ATOM 2869 O O . ASP A 1 370 ? 10.450 2.878 -30.412 1.00 91.94 370 ASP A O 1
ATOM 2873 N N . ALA A 1 371 ? 10.842 1.363 -32.013 1.00 93.44 371 ALA A N 1
ATOM 2874 C CA . ALA A 1 371 ? 9.734 0.491 -31.610 1.00 93.44 371 ALA A CA 1
ATOM 2875 C C . ALA A 1 371 ? 9.860 -0.018 -30.154 1.00 93.44 371 ALA A C 1
ATOM 2877 O O . ALA A 1 371 ? 8.863 -0.101 -29.438 1.00 93.44 371 ALA A O 1
ATOM 2878 N N . LEU A 1 372 ? 11.082 -0.303 -29.680 1.00 91.62 372 LEU A N 1
ATOM 2879 C CA . LEU A 1 372 ? 11.372 -0.649 -28.280 1.00 91.62 372 LEU A CA 1
ATOM 2880 C C . LEU A 1 372 ? 11.053 0.494 -27.306 1.00 91.62 372 LEU A C 1
ATOM 2882 O O . LEU A 1 372 ? 10.549 0.250 -26.201 1.00 91.62 372 LEU A O 1
ATOM 2886 N N . ASN A 1 373 ? 11.349 1.735 -27.695 1.00 90.19 373 ASN A N 1
ATOM 2887 C CA . ASN A 1 373 ? 11.048 2.926 -26.904 1.00 90.19 373 ASN A CA 1
ATOM 2888 C C . ASN A 1 373 ? 9.538 3.193 -26.857 1.00 90.19 373 ASN A C 1
ATOM 2890 O O . ASN A 1 373 ? 9.005 3.417 -25.769 1.00 90.19 373 ASN A O 1
ATOM 2894 N N . ASP A 1 374 ? 8.870 3.078 -28.006 1.00 91.12 374 ASP A N 1
ATOM 2895 C CA . ASP A 1 374 ? 7.457 3.399 -28.245 1.00 91.12 374 ASP A CA 1
ATOM 2896 C C . ASP A 1 374 ? 6.467 2.372 -27.644 1.00 91.12 374 ASP A C 1
ATOM 2898 O O . ASP A 1 374 ? 5.263 2.628 -27.575 1.00 91.12 374 ASP A O 1
ATOM 2902 N N . LEU A 1 375 ? 6.966 1.226 -27.148 1.00 89.62 375 LEU A N 1
ATOM 2903 C CA . LEU A 1 375 ? 6.217 0.340 -26.249 1.00 89.62 375 LEU A CA 1
ATOM 2904 C C . LEU A 1 375 ? 5.745 1.108 -25.004 1.00 89.62 375 LEU A C 1
ATOM 2906 O O . LEU A 1 375 ? 6.561 1.589 -24.214 1.00 89.62 375 LEU A O 1
ATOM 2910 N N . ASN A 1 376 ? 4.431 1.162 -24.801 1.00 85.56 376 ASN A N 1
ATOM 2911 C CA . ASN A 1 376 ? 3.778 1.930 -23.740 1.00 85.56 376 ASN A CA 1
ATOM 2912 C C . ASN A 1 376 ? 3.148 1.080 -22.623 1.00 85.56 376 ASN A C 1
ATOM 2914 O O . ASN A 1 376 ? 2.504 1.640 -21.735 1.00 85.56 376 ASN A O 1
ATOM 2918 N N . GLY A 1 377 ? 3.349 -0.242 -22.637 1.00 76.00 377 GLY A N 1
ATOM 2919 C CA . GLY A 1 377 ? 2.892 -1.118 -21.563 1.00 76.00 377 GLY A CA 1
ATOM 2920 C C . GLY A 1 377 ? 3.523 -0.740 -20.224 1.00 76.00 377 GLY A C 1
ATOM 2921 O O . GLY A 1 377 ? 4.700 -0.375 -20.157 1.00 76.00 377 GLY A O 1
ATOM 2922 N N . GLN A 1 378 ? 2.739 -0.823 -19.151 1.00 73.75 378 GLN A N 1
ATOM 2923 C CA . GLN A 1 378 ? 3.206 -0.582 -17.787 1.00 73.75 378 GLN A CA 1
ATOM 2924 C C . GLN A 1 378 ? 2.888 -1.785 -16.904 1.00 73.75 378 GLN A C 1
ATOM 2926 O O . GLN A 1 378 ? 1.809 -2.373 -17.002 1.00 73.75 378 GLN A O 1
ATOM 2931 N N . ALA A 1 379 ? 3.829 -2.128 -16.024 1.00 72.00 379 ALA A N 1
ATOM 2932 C CA . ALA A 1 379 ? 3.603 -3.125 -14.990 1.00 72.00 379 ALA A CA 1
ATOM 2933 C C . ALA A 1 379 ? 2.485 -2.657 -14.048 1.00 72.00 379 ALA A C 1
ATOM 2935 O O . ALA A 1 379 ? 2.456 -1.501 -13.627 1.00 72.00 379 ALA A O 1
ATOM 2936 N N . THR A 1 380 ? 1.559 -3.556 -13.728 1.00 79.44 380 THR A N 1
ATOM 2937 C CA . THR A 1 380 ? 0.369 -3.232 -12.931 1.00 79.44 380 THR A CA 1
ATOM 2938 C C . THR A 1 380 ? 0.737 -3.087 -11.448 1.00 79.44 380 THR A C 1
ATOM 2940 O O . THR A 1 380 ? 1.165 -4.060 -10.821 1.00 79.44 380 THR A O 1
ATOM 2943 N N . ASP A 1 381 ? 0.568 -1.894 -10.864 1.00 83.50 381 ASP A N 1
ATOM 2944 C CA . ASP A 1 381 ? 0.903 -1.642 -9.457 1.00 83.50 381 ASP A CA 1
ATOM 2945 C C . ASP A 1 381 ? -0.190 -2.183 -8.533 1.00 83.50 381 ASP A C 1
ATOM 2947 O O . ASP A 1 381 ? -1.231 -1.570 -8.295 1.00 83.50 381 ASP A O 1
ATOM 2951 N N . LYS A 1 382 ? 0.097 -3.357 -7.974 1.00 87.88 382 LYS A N 1
ATOM 2952 C CA . LYS A 1 382 ? -0.738 -4.072 -7.006 1.00 87.88 382 LYS A CA 1
ATOM 2953 C C . LYS A 1 382 ? -0.430 -3.725 -5.545 1.00 87.88 382 LYS A C 1
ATOM 2955 O O . LYS A 1 382 ? -1.049 -4.285 -4.637 1.00 87.88 382 LYS A O 1
ATOM 2960 N N . THR A 1 383 ? 0.534 -2.841 -5.277 1.00 89.31 383 THR A N 1
ATOM 2961 C CA . THR A 1 383 ? 1.036 -2.608 -3.914 1.00 89.31 383 THR A CA 1
ATOM 2962 C C . THR A 1 383 ? 0.021 -1.924 -3.008 1.00 89.31 383 THR A C 1
ATOM 2964 O O . THR A 1 383 ? 0.055 -2.166 -1.802 1.00 89.31 383 THR A O 1
ATOM 2967 N N . GLN A 1 384 ? -0.887 -1.100 -3.543 1.00 91.19 384 GLN A N 1
ATOM 2968 C CA . GLN A 1 384 ? -1.950 -0.491 -2.740 1.00 91.19 384 GLN A CA 1
ATOM 2969 C C . GLN A 1 384 ? -3.056 -1.502 -2.416 1.00 91.19 384 GLN A C 1
ATOM 2971 O O . GLN A 1 384 ? -3.280 -1.756 -1.237 1.00 91.19 384 GLN A O 1
ATOM 2976 N N . LEU A 1 385 ? -3.603 -2.197 -3.421 1.00 94.50 385 LEU A N 1
ATOM 2977 C CA . LEU A 1 385 ? -4.584 -3.272 -3.225 1.00 94.50 385 LEU A CA 1
ATOM 2978 C C . LEU A 1 385 ? -4.108 -4.329 -2.210 1.00 94.50 385 LEU A C 1
ATOM 2980 O O . LEU A 1 385 ? -4.888 -4.807 -1.390 1.00 94.50 385 LEU A O 1
ATOM 2984 N N . GLN A 1 386 ? -2.813 -4.664 -2.197 1.00 94.81 386 GLN A N 1
ATOM 2985 C CA . GLN A 1 386 ? -2.246 -5.579 -1.203 1.00 94.81 386 GLN A CA 1
ATOM 2986 C C . GLN A 1 386 ? -2.274 -5.016 0.234 1.00 94.81 386 GLN A C 1
ATOM 2988 O O . GLN A 1 386 ? -2.443 -5.791 1.179 1.00 94.81 386 GLN A O 1
ATOM 2993 N N . LYS A 1 387 ? -2.131 -3.698 0.434 1.00 93.38 387 LYS A N 1
ATOM 2994 C CA . LYS A 1 387 ? -2.314 -3.060 1.753 1.00 93.38 387 LYS A CA 1
ATOM 2995 C C . LYS A 1 387 ? -3.784 -3.078 2.153 1.00 93.38 387 LYS A C 1
ATOM 2997 O O . LYS A 1 387 ? -4.075 -3.435 3.289 1.00 93.38 387 LYS A O 1
ATOM 3002 N N . ASP A 1 388 ? -4.688 -2.755 1.237 1.00 94.88 388 ASP A N 1
ATOM 3003 C CA . ASP A 1 388 ? -6.120 -2.650 1.518 1.00 94.88 388 ASP A CA 1
ATOM 3004 C C . ASP A 1 388 ? -6.750 -4.027 1.792 1.00 94.88 388 ASP A C 1
ATOM 3006 O O . ASP A 1 388 ? -7.465 -4.185 2.780 1.00 94.88 388 ASP A O 1
ATOM 3010 N N . VAL A 1 389 ? -6.358 -5.079 1.059 1.00 95.75 389 VAL A N 1
ATOM 3011 C CA . VAL A 1 389 ? -6.660 -6.485 1.410 1.00 95.75 389 VAL A CA 1
ATOM 3012 C C . VAL A 1 389 ? -6.165 -6.835 2.821 1.00 95.75 389 VAL A C 1
ATOM 3014 O O . VAL A 1 389 ? -6.857 -7.539 3.562 1.00 95.75 389 VAL A O 1
ATOM 3017 N N . ASN A 1 390 ? -4.992 -6.344 3.233 1.00 93.69 390 ASN A N 1
ATOM 3018 C CA . ASN A 1 390 ? -4.475 -6.583 4.583 1.00 93.69 390 ASN A CA 1
ATOM 3019 C C . ASN A 1 390 ? -5.236 -5.773 5.650 1.00 93.69 390 ASN A C 1
ATOM 3021 O O . ASN A 1 390 ? -5.524 -6.318 6.714 1.00 93.69 390 ASN A O 1
ATOM 3025 N N . GLN A 1 391 ? -5.616 -4.522 5.370 1.00 93.38 391 GLN A N 1
ATOM 3026 C CA . GLN A 1 391 ? -6.435 -3.694 6.264 1.00 93.38 391 GLN A CA 1
ATOM 3027 C C . GLN A 1 391 ? -7.840 -4.275 6.445 1.00 93.38 391 GLN A C 1
ATOM 3029 O O . GLN A 1 391 ? -8.296 -4.410 7.578 1.00 93.38 391 GLN A O 1
ATOM 3034 N N . GLY A 1 392 ? -8.486 -4.721 5.364 1.00 93.31 392 GLY A N 1
ATOM 3035 C CA . GLY A 1 392 ? -9.772 -5.414 5.429 1.00 93.31 392 GLY A CA 1
ATOM 3036 C C . GLY A 1 392 ? -9.712 -6.675 6.298 1.00 93.31 392 GLY A C 1
ATOM 3037 O O . GLY A 1 392 ? -10.581 -6.889 7.139 1.00 93.31 392 GLY A O 1
ATOM 3038 N N . ASN A 1 393 ? -8.660 -7.492 6.166 1.00 93.69 393 ASN A N 1
ATOM 3039 C CA . ASN A 1 393 ? -8.481 -8.672 7.022 1.00 93.69 393 ASN A CA 1
ATOM 3040 C C . ASN A 1 393 ? -8.131 -8.324 8.481 1.00 93.69 393 ASN A C 1
ATOM 3042 O O . ASN A 1 393 ? -8.472 -9.092 9.379 1.00 93.69 393 ASN A O 1
ATOM 3046 N N . GLN A 1 394 ? -7.496 -7.177 8.747 1.00 91.00 394 GLN A N 1
ATOM 3047 C CA . GLN A 1 394 ? -7.291 -6.683 10.114 1.00 91.00 394 GLN A CA 1
ATOM 3048 C C . GLN A 1 394 ? -8.606 -6.204 10.743 1.00 91.00 394 GLN A C 1
ATOM 3050 O O . GLN A 1 394 ? -8.894 -6.594 11.876 1.00 91.00 394 GLN A O 1
ATOM 3055 N N . ALA A 1 395 ? -9.429 -5.456 10.000 1.00 90.56 395 ALA A N 1
ATOM 3056 C CA . ALA A 1 395 ? -10.713 -4.917 10.458 1.00 90.56 395 ALA A CA 1
ATOM 3057 C C . ALA A 1 395 ? -11.690 -5.997 10.952 1.00 90.56 395 ALA A C 1
ATOM 3059 O O . ALA A 1 395 ? -12.453 -5.741 11.874 1.00 90.56 395 ALA A O 1
ATOM 3060 N N . LYS A 1 396 ? -11.601 -7.240 10.451 1.00 89.38 396 LYS A N 1
ATOM 3061 C CA . LYS A 1 396 ? -12.388 -8.387 10.959 1.00 89.38 396 LYS A CA 1
ATOM 3062 C C . LYS A 1 396 ? -12.225 -8.674 12.457 1.00 89.38 396 LYS A C 1
ATOM 3064 O O . LYS A 1 396 ? -13.061 -9.354 13.044 1.00 89.38 396 LYS A O 1
ATOM 3069 N N . ASN A 1 397 ? -11.143 -8.193 13.067 1.00 85.06 397 ASN A N 1
ATOM 3070 C CA . ASN A 1 397 ? -10.858 -8.355 14.494 1.00 85.06 397 ASN A CA 1
ATOM 3071 C C . ASN A 1 397 ? -11.362 -7.169 15.334 1.00 85.06 397 ASN A C 1
ATOM 3073 O O . ASN A 1 397 ? -11.311 -7.231 16.563 1.00 85.06 397 ASN A O 1
ATOM 3077 N N . ASP A 1 398 ? -11.824 -6.098 14.692 1.00 85.88 398 ASP A N 1
ATOM 3078 C CA . ASP A 1 398 ? -12.331 -4.886 15.326 1.00 85.88 398 ASP A CA 1
ATOM 3079 C C . ASP A 1 398 ? -13.851 -4.963 15.545 1.00 85.88 398 ASP A C 1
ATOM 3081 O O . ASP A 1 398 ? -14.577 -5.681 14.850 1.00 85.88 398 ASP A O 1
ATOM 3085 N N . ASP A 1 399 ? -14.340 -4.214 16.527 1.00 84.50 399 ASP A N 1
ATOM 3086 C CA . ASP A 1 399 ? -15.761 -4.165 16.882 1.00 84.50 399 ASP A CA 1
ATOM 3087 C C . ASP A 1 399 ? -16.597 -3.531 15.759 1.00 84.50 399 ASP A C 1
ATOM 3089 O O . ASP A 1 399 ? -17.742 -3.932 15.538 1.00 84.50 399 ASP A O 1
ATOM 3093 N N . SER A 1 400 ? -15.979 -2.640 14.971 1.00 86.25 400 SER A N 1
ATOM 3094 C CA . SER A 1 400 ? -16.545 -2.083 13.737 1.00 86.25 400 SER A CA 1
ATOM 3095 C C . SER A 1 400 ? -16.980 -3.153 12.729 1.00 86.25 400 SER A C 1
ATOM 3097 O O . SER A 1 400 ? -17.952 -2.931 12.014 1.00 86.25 400 SER A O 1
ATOM 3099 N N . TYR A 1 401 ? -16.328 -4.324 12.704 1.00 90.25 401 TYR A N 1
ATOM 3100 C CA . TYR A 1 401 ? -16.760 -5.486 11.923 1.00 90.25 401 TYR A CA 1
ATOM 3101 C C . TYR A 1 401 ? -17.647 -6.434 12.732 1.00 90.25 401 TYR A C 1
ATOM 3103 O O . TYR A 1 401 ? -18.731 -6.792 12.272 1.00 90.25 401 TYR A O 1
ATOM 3111 N N . LYS A 1 402 ? -17.214 -6.848 13.935 1.00 86.19 402 LYS A N 1
ATOM 3112 C CA . LYS A 1 402 ? -17.920 -7.857 14.755 1.00 86.19 402 LYS A CA 1
ATOM 3113 C C . LYS A 1 402 ? -19.382 -7.484 15.019 1.00 86.19 402 LYS A C 1
ATOM 3115 O O . LYS A 1 402 ? -20.248 -8.349 14.944 1.00 86.19 402 LYS A O 1
ATOM 3120 N N . ASN A 1 403 ? -19.638 -6.203 15.290 1.00 85.88 403 ASN A N 1
ATOM 3121 C CA . ASN A 1 403 ? -20.958 -5.670 15.621 1.00 85.88 403 ASN A CA 1
ATOM 3122 C C . ASN A 1 403 ? -21.679 -5.035 14.409 1.00 85.88 403 ASN A C 1
ATOM 3124 O O . ASN A 1 403 ? -22.723 -4.412 14.597 1.00 85.88 403 ASN A O 1
ATOM 3128 N N . ALA A 1 404 ? -21.131 -5.129 13.189 1.00 87.38 404 ALA A N 1
ATOM 3129 C CA . ALA A 1 404 ? -21.791 -4.641 11.973 1.00 87.38 404 ALA A CA 1
ATOM 3130 C C . ALA A 1 404 ? -22.908 -5.579 11.496 1.00 87.38 404 ALA A C 1
ATOM 3132 O O . ALA A 1 404 ? -22.910 -6.775 11.797 1.00 87.38 404 ALA A O 1
ATOM 3133 N N . ASP A 1 405 ? -23.821 -5.049 10.678 1.00 87.38 405 ASP A N 1
ATOM 3134 C CA . ASP A 1 405 ? -24.847 -5.864 10.027 1.00 87.38 405 ASP A CA 1
ATOM 3135 C C . ASP A 1 405 ? -24.213 -6.961 9.153 1.00 87.38 405 ASP A C 1
ATOM 3137 O O . ASP A 1 405 ? -23.209 -6.751 8.464 1.00 87.38 405 ASP A O 1
ATOM 3141 N N . ALA A 1 406 ? -24.847 -8.136 9.121 1.00 89.25 406 ALA A N 1
ATOM 3142 C CA . ALA A 1 406 ? -24.336 -9.306 8.404 1.00 89.25 406 ALA A CA 1
ATOM 3143 C C . ALA A 1 406 ? -24.160 -9.078 6.885 1.00 89.25 406 ALA A C 1
ATOM 3145 O O . ALA A 1 406 ? -23.342 -9.747 6.254 1.00 89.25 406 ALA A O 1
ATOM 3146 N N . ASP A 1 407 ? -24.888 -8.129 6.283 1.00 90.19 407 ASP A N 1
ATOM 3147 C CA . ASP A 1 407 ? -24.690 -7.747 4.881 1.00 90.19 407 ASP A CA 1
ATOM 3148 C C . ASP A 1 407 ? -23.427 -6.887 4.678 1.00 90.19 407 ASP A C 1
ATOM 3150 O O . ASP A 1 407 ? -22.766 -7.036 3.653 1.00 90.19 407 ASP A O 1
ATOM 3154 N N . LYS A 1 408 ? -23.035 -6.060 5.661 1.00 92.81 408 LYS A N 1
ATOM 3155 C CA . LYS A 1 408 ? -21.778 -5.284 5.648 1.00 92.81 408 LYS A CA 1
ATOM 3156 C C . LYS A 1 408 ? -20.569 -6.168 5.917 1.00 92.81 408 LYS A C 1
ATOM 3158 O O . LYS A 1 408 ? -19.574 -6.066 5.203 1.00 92.81 408 LYS A O 1
ATOM 3163 N N . GLN A 1 409 ? -20.688 -7.091 6.876 1.00 92.56 409 GLN A N 1
ATOM 3164 C CA . GLN A 1 409 ? -19.689 -8.140 7.095 1.00 92.56 409 GLN A CA 1
ATOM 3165 C C . GLN A 1 409 ? -19.433 -8.912 5.793 1.00 92.56 409 GLN A C 1
ATOM 3167 O O . GLN A 1 409 ? -18.295 -8.992 5.325 1.00 92.56 409 GLN A O 1
ATOM 3172 N N . LYS A 1 410 ? -20.508 -9.383 5.142 1.00 94.00 410 LYS A N 1
ATOM 3173 C CA . LYS A 1 410 ? -20.416 -10.084 3.857 1.00 94.00 410 LYS A CA 1
ATOM 3174 C C . LYS A 1 410 ? -19.858 -9.201 2.732 1.00 94.00 410 LYS A C 1
ATOM 3176 O O . LYS A 1 410 ? -19.069 -9.693 1.932 1.00 94.00 410 LYS A O 1
ATOM 3181 N N . ALA A 1 411 ? -20.232 -7.923 2.659 1.00 94.81 411 ALA A N 1
ATOM 3182 C CA . ALA A 1 411 ? -19.711 -7.005 1.645 1.00 94.81 411 ALA A CA 1
ATOM 3183 C C . ALA A 1 411 ? -18.187 -6.834 1.757 1.00 94.81 411 ALA A C 1
ATOM 3185 O O . ALA A 1 411 ? -17.497 -6.841 0.737 1.00 94.81 411 ALA A O 1
ATOM 3186 N N . LEU A 1 412 ? -17.649 -6.750 2.979 1.00 96.44 412 LEU A N 1
ATOM 3187 C CA . LEU A 1 412 ? -16.204 -6.711 3.196 1.00 96.44 412 LEU A CA 1
ATOM 3188 C C . LEU A 1 412 ? -15.534 -8.062 2.894 1.00 96.44 412 LEU A C 1
ATOM 3190 O O . LEU A 1 412 ? -14.471 -8.075 2.275 1.00 96.44 412 LEU A O 1
ATOM 3194 N N . ASP A 1 413 ? -16.147 -9.189 3.267 1.00 96.12 413 ASP A N 1
ATOM 3195 C CA . ASP A 1 413 ? -15.667 -10.531 2.896 1.00 96.12 413 ASP A CA 1
ATOM 3196 C C . ASP A 1 413 ? -15.567 -10.712 1.370 1.00 96.12 413 ASP A C 1
ATOM 3198 O O . ASP A 1 413 ? -14.524 -11.138 0.862 1.00 96.12 413 ASP A O 1
ATOM 3202 N N . ASP A 1 414 ? -16.624 -10.353 0.634 1.00 96.06 414 ASP A N 1
ATOM 3203 C CA . ASP A 1 414 ? -16.676 -10.427 -0.828 1.00 96.06 414 ASP A CA 1
ATOM 3204 C C . ASP A 1 414 ? -15.637 -9.487 -1.471 1.00 96.06 414 ASP A C 1
ATOM 3206 O O . ASP A 1 414 ? -14.937 -9.893 -2.402 1.00 96.06 414 ASP A O 1
ATOM 3210 N N . ALA A 1 415 ? -15.489 -8.254 -0.964 1.00 96.88 415 ALA A N 1
ATOM 3211 C CA . ALA A 1 415 ? -14.529 -7.275 -1.479 1.00 96.88 415 ALA A CA 1
ATOM 3212 C C . ALA A 1 415 ? -13.070 -7.699 -1.240 1.00 96.88 415 ALA A C 1
ATOM 3214 O O . ALA A 1 415 ? -12.253 -7.641 -2.159 1.00 96.88 415 ALA A O 1
ATOM 3215 N N . ILE A 1 416 ? -12.741 -8.189 -0.037 1.00 97.06 416 ILE A N 1
ATOM 3216 C CA . ILE A 1 416 ? -11.415 -8.744 0.281 1.00 97.06 416 ILE A CA 1
ATOM 3217 C C . ILE A 1 416 ? -11.096 -9.916 -0.643 1.00 97.06 416 ILE A C 1
ATOM 3219 O O . ILE A 1 416 ? -9.987 -9.990 -1.174 1.00 97.06 416 ILE A O 1
ATOM 3223 N N . LYS A 1 417 ? -12.057 -10.825 -0.843 1.00 96.25 417 LYS A N 1
ATOM 3224 C CA . LYS A 1 417 ? -11.881 -11.973 -1.730 1.00 96.25 417 LYS A CA 1
ATOM 3225 C C . LYS A 1 417 ? -11.649 -11.527 -3.174 1.00 96.25 417 LYS A C 1
ATOM 3227 O O . LYS A 1 417 ? -10.706 -11.998 -3.798 1.00 96.25 417 LYS A O 1
ATOM 3232 N N . HIS A 1 418 ? -12.449 -10.591 -3.684 1.00 94.62 418 HIS A N 1
ATOM 3233 C CA . HIS A 1 418 ? -12.264 -10.059 -5.033 1.00 94.62 418 HIS A CA 1
ATOM 3234 C C . HIS A 1 418 ? -10.886 -9.401 -5.199 1.00 94.62 418 HIS A C 1
ATOM 3236 O O . HIS A 1 418 ? -10.198 -9.669 -6.183 1.00 94.62 418 HIS A O 1
ATOM 3242 N N . GLY A 1 419 ? -10.430 -8.635 -4.203 1.00 95.88 419 GLY A N 1
ATOM 3243 C CA . GLY A 1 419 ? -9.070 -8.101 -4.167 1.00 95.88 419 GLY A CA 1
ATOM 3244 C C . GLY A 1 419 ? -7.997 -9.190 -4.178 1.00 95.88 419 GLY A C 1
ATOM 3245 O O . GLY A 1 419 ? -7.019 -9.072 -4.906 1.00 95.88 419 GLY A O 1
ATOM 3246 N N . GLN A 1 420 ? -8.180 -10.289 -3.443 1.00 95.50 420 GLN A N 1
ATOM 3247 C CA . GLN A 1 420 ? -7.269 -11.441 -3.479 1.00 95.50 420 GLN A CA 1
ATOM 3248 C C . GLN A 1 420 ? -7.261 -12.143 -4.848 1.00 95.50 420 GLN A C 1
ATOM 3250 O O . GLN A 1 420 ? -6.188 -12.498 -5.336 1.00 95.50 420 GLN A O 1
ATOM 3255 N N . ASP A 1 421 ? -8.414 -12.305 -5.496 1.00 94.94 421 ASP A N 1
ATOM 3256 C CA . ASP A 1 421 ? -8.506 -12.869 -6.848 1.00 94.94 421 ASP A CA 1
ATOM 3257 C C . ASP A 1 421 ? -7.773 -11.965 -7.868 1.00 94.94 421 ASP A C 1
ATOM 3259 O O . ASP A 1 421 ? -6.937 -12.445 -8.636 1.00 94.94 421 ASP A O 1
ATOM 3263 N N . VAL A 1 422 ? -7.978 -10.641 -7.800 1.00 93.31 422 VAL A N 1
ATOM 3264 C CA . VAL A 1 422 ? -7.289 -9.640 -8.642 1.00 93.31 422 VAL A CA 1
ATOM 3265 C C . VAL A 1 422 ? -5.787 -9.552 -8.343 1.00 93.31 422 VAL A C 1
ATOM 3267 O O . VAL A 1 422 ? -4.991 -9.360 -9.263 1.00 93.31 422 VAL A O 1
ATOM 3270 N N . LEU A 1 423 ? -5.346 -9.739 -7.094 1.00 91.50 423 LEU A N 1
ATOM 3271 C CA . LEU A 1 423 ? -3.918 -9.828 -6.759 1.00 91.50 423 LEU A CA 1
ATOM 3272 C C . LEU A 1 423 ? -3.257 -11.036 -7.442 1.00 91.50 423 LEU A C 1
ATOM 3274 O O . LEU A 1 423 ? -2.170 -10.892 -8.009 1.00 91.50 423 LEU A O 1
ATOM 3278 N N . ASN A 1 424 ? -3.931 -12.189 -7.442 1.00 90.31 424 ASN A N 1
ATOM 3279 C CA . ASN A 1 424 ? -3.425 -13.440 -8.010 1.00 90.31 424 ASN A CA 1
ATOM 3280 C C . ASN A 1 424 ? -3.455 -13.493 -9.550 1.00 90.31 424 ASN A C 1
ATOM 3282 O O . ASN A 1 424 ? -2.614 -14.175 -10.142 1.00 90.31 424 ASN A O 1
ATOM 3286 N N . ASP A 1 425 ? -4.375 -12.785 -10.215 1.00 87.19 425 ASP A N 1
ATOM 3287 C CA . ASP A 1 425 ? -4.429 -12.754 -11.681 1.00 87.19 425 ASP A CA 1
ATOM 3288 C C . ASP A 1 425 ? -3.264 -11.952 -12.288 1.00 87.19 425 ASP A C 1
ATOM 3290 O O . ASP A 1 425 ? -3.184 -10.730 -12.168 1.00 87.19 425 ASP A O 1
ATOM 3294 N N . LYS A 1 426 ? -2.360 -12.632 -12.995 1.00 79.94 426 LYS A N 1
ATOM 3295 C CA . LYS A 1 426 ? -1.220 -12.010 -13.695 1.00 79.94 426 LYS A CA 1
ATOM 3296 C C . LYS A 1 426 ? -1.658 -11.052 -14.809 1.00 79.94 426 LYS A C 1
ATOM 3298 O O . LYS A 1 426 ? -0.947 -10.094 -15.107 1.00 79.94 426 LYS A O 1
ATOM 3303 N N . ASN A 1 427 ? -2.829 -11.293 -15.394 1.00 80.00 427 ASN A N 1
ATOM 3304 C CA . ASN A 1 427 ? -3.329 -10.551 -16.543 1.00 80.00 427 ASN A CA 1
ATOM 3305 C C . ASN A 1 427 ? -4.167 -9.327 -16.149 1.00 80.00 427 ASN A C 1
ATOM 3307 O O . ASN A 1 427 ? -4.473 -8.525 -17.028 1.00 80.00 427 ASN A O 1
ATOM 3311 N N . ALA A 1 428 ? -4.479 -9.150 -14.858 1.00 82.81 428 ALA A N 1
ATOM 3312 C CA . ALA A 1 428 ? -5.197 -7.986 -14.350 1.00 82.81 428 ALA A CA 1
ATOM 3313 C C . ALA A 1 428 ? -4.570 -6.675 -14.857 1.00 82.81 428 ALA A C 1
ATOM 3315 O O . ALA A 1 428 ? -3.349 -6.489 -14.793 1.00 82.81 428 ALA A O 1
ATOM 3316 N N . ASP A 1 429 ? -5.415 -5.779 -15.363 1.00 84.00 429 ASP A N 1
ATOM 3317 C CA . ASP A 1 429 ? -5.039 -4.409 -15.699 1.00 84.00 429 ASP A CA 1
ATOM 3318 C C . ASP A 1 429 ? -5.120 -3.496 -14.461 1.00 84.00 429 ASP A C 1
ATOM 3320 O O . ASP A 1 429 ? -5.567 -3.904 -13.383 1.00 84.00 429 ASP A O 1
ATOM 3324 N N . GLN A 1 430 ? -4.666 -2.247 -14.599 1.00 84.81 430 GLN A N 1
ATOM 3325 C CA . GLN A 1 430 ? -4.692 -1.300 -13.482 1.00 84.81 430 GLN A CA 1
ATOM 3326 C C . GLN A 1 430 ? -6.121 -0.934 -13.064 1.00 84.81 430 GLN A C 1
ATOM 3328 O O . GLN A 1 430 ? -6.366 -0.718 -11.883 1.00 84.81 430 GLN A O 1
ATOM 3333 N N . LYS A 1 431 ? -7.090 -0.934 -13.989 1.00 86.12 431 LYS A N 1
ATOM 3334 C CA . LYS A 1 431 ? -8.478 -0.599 -13.666 1.00 86.12 431 LYS A CA 1
ATOM 3335 C C . LYS A 1 431 ? -9.111 -1.673 -12.777 1.00 86.12 431 LYS A C 1
ATOM 3337 O O . LYS A 1 431 ? -9.807 -1.327 -11.832 1.00 86.12 431 LYS A O 1
ATOM 3342 N N . ALA A 1 432 ? -8.846 -2.953 -13.034 1.00 89.69 432 ALA A N 1
ATOM 3343 C CA . ALA A 1 432 ? -9.298 -4.052 -12.183 1.00 89.69 432 ALA A CA 1
ATOM 3344 C C . ALA A 1 432 ? -8.697 -3.972 -10.767 1.00 89.69 432 ALA A C 1
ATOM 3346 O O . ALA A 1 432 ? -9.378 -4.278 -9.787 1.00 89.69 432 ALA A O 1
ATOM 3347 N N . VAL A 1 433 ? -7.439 -3.529 -10.650 1.00 91.25 433 VAL A N 1
ATOM 3348 C CA . VAL A 1 433 ? -6.783 -3.283 -9.356 1.00 91.25 433 VAL A CA 1
ATOM 3349 C C . VAL A 1 433 ? -7.418 -2.099 -8.627 1.00 91.25 433 VAL A C 1
ATOM 3351 O O . VAL A 1 433 ? -7.783 -2.244 -7.461 1.00 91.25 433 VAL A O 1
ATOM 3354 N N . ASP A 1 434 ? -7.604 -0.970 -9.310 1.00 90.50 434 ASP A N 1
ATOM 3355 C CA . ASP A 1 434 ? -8.181 0.255 -8.747 1.00 90.50 434 ASP A CA 1
ATOM 3356 C C . ASP A 1 434 ? -9.666 0.066 -8.357 1.00 90.50 434 ASP A C 1
ATOM 3358 O O . ASP A 1 434 ? -10.098 0.534 -7.302 1.00 90.50 434 ASP A O 1
ATOM 3362 N N . ASP A 1 435 ? -10.445 -0.672 -9.159 1.00 92.31 435 ASP A N 1
ATOM 3363 C CA . ASP A 1 435 ? -11.837 -1.041 -8.862 1.00 92.31 435 ASP A CA 1
ATOM 3364 C C . ASP A 1 435 ? -11.927 -1.896 -7.582 1.00 92.31 435 ASP A C 1
ATOM 3366 O O . ASP A 1 435 ? -12.772 -1.639 -6.719 1.00 92.31 435 ASP A O 1
ATOM 3370 N N . ALA A 1 436 ? -11.056 -2.903 -7.436 1.00 95.56 436 ALA A N 1
ATOM 3371 C CA . ALA A 1 436 ? -11.039 -3.792 -6.271 1.00 95.56 436 ALA A CA 1
ATOM 3372 C C . ALA A 1 436 ? -10.535 -3.085 -4.999 1.00 95.56 436 ALA A C 1
ATOM 3374 O O . ALA A 1 436 ? -11.068 -3.300 -3.908 1.00 95.56 436 ALA A O 1
ATOM 3375 N N . ASP A 1 437 ? -9.548 -2.201 -5.141 1.00 94.00 437 ASP A N 1
ATOM 3376 C CA . ASP A 1 437 ? -9.016 -1.351 -4.074 1.00 94.00 437 ASP A CA 1
ATOM 3377 C C . ASP A 1 437 ? -10.102 -0.389 -3.556 1.00 94.00 437 ASP A C 1
ATOM 3379 O O . ASP A 1 437 ? -10.379 -0.327 -2.354 1.00 94.00 437 ASP A O 1
ATOM 3383 N N . GLN A 1 438 ? -10.830 0.268 -4.466 1.00 95.12 438 GLN A N 1
ATOM 3384 C CA . GLN A 1 438 ? -11.969 1.116 -4.116 1.00 95.12 438 GLN A CA 1
ATOM 3385 C C . GLN A 1 438 ? -13.143 0.319 -3.518 1.00 95.12 438 GLN A C 1
ATOM 3387 O O . GLN A 1 438 ? -13.822 0.827 -2.621 1.00 95.12 438 GLN A O 1
ATOM 3392 N N . ALA A 1 439 ? -13.381 -0.923 -3.955 1.00 96.06 439 ALA A N 1
ATOM 3393 C CA . ALA A 1 439 ? -14.410 -1.791 -3.380 1.00 96.06 439 ALA A CA 1
ATOM 3394 C C . ALA A 1 439 ? -14.124 -2.132 -1.907 1.00 96.06 439 ALA A C 1
ATOM 3396 O O . ALA A 1 439 ? -15.027 -2.034 -1.074 1.00 96.06 439 ALA A O 1
ATOM 3397 N N . ILE A 1 440 ? -12.871 -2.455 -1.560 1.00 95.81 440 ILE A N 1
ATOM 3398 C CA . ILE A 1 440 ? -12.467 -2.715 -0.168 1.00 95.81 440 ILE A CA 1
ATOM 3399 C C . ILE A 1 440 ? -12.581 -1.440 0.677 1.00 95.81 440 ILE A C 1
ATOM 3401 O O . ILE A 1 440 ? -13.146 -1.487 1.769 1.00 95.81 440 ILE A O 1
ATOM 3405 N N . LYS A 1 441 ? -12.131 -0.287 0.162 1.00 95.44 441 LYS A N 1
ATOM 3406 C CA . LYS A 1 441 ? -12.264 1.017 0.843 1.00 95.44 441 LYS A CA 1
ATOM 3407 C C . LYS A 1 441 ? -13.716 1.394 1.128 1.00 95.44 441 LYS A C 1
ATOM 3409 O O . LYS A 1 441 ? -14.007 1.928 2.197 1.00 95.44 441 LYS A O 1
ATOM 3414 N N . ASN A 1 442 ? -14.624 1.109 0.195 1.00 94.31 442 ASN A N 1
ATOM 3415 C CA . ASN A 1 442 ? -16.056 1.327 0.388 1.00 94.31 442 ASN A CA 1
ATOM 3416 C C . ASN A 1 442 ? -16.612 0.377 1.457 1.00 94.31 442 ASN A C 1
ATOM 3418 O O . ASN A 1 442 ? -17.204 0.844 2.424 1.00 94.31 442 ASN A O 1
ATOM 3422 N N . ALA A 1 443 ? -16.348 -0.929 1.352 1.00 95.31 443 ALA A N 1
ATOM 3423 C CA . ALA A 1 443 ? -16.850 -1.913 2.311 1.00 95.31 443 ALA A CA 1
ATOM 3424 C C . ALA A 1 443 ? -16.321 -1.692 3.743 1.00 95.31 443 ALA A C 1
ATOM 3426 O O . ALA A 1 443 ? -17.075 -1.853 4.698 1.00 95.31 443 ALA A O 1
ATOM 3427 N N . LEU A 1 444 ? -15.062 -1.259 3.900 1.00 93.56 444 LEU A N 1
ATOM 3428 C CA . LEU A 1 444 ? -14.485 -0.831 5.183 1.00 93.56 444 LEU A CA 1
ATOM 3429 C C . LEU A 1 444 ? -15.197 0.394 5.776 1.00 93.56 444 LEU A C 1
ATOM 3431 O O . LEU A 1 444 ? -15.331 0.499 6.991 1.00 93.56 444 LEU A O 1
ATOM 3435 N N . LYS A 1 445 ? -15.626 1.333 4.927 1.00 92.25 445 LYS A N 1
ATOM 3436 C CA . LYS A 1 445 ? -16.293 2.577 5.333 1.00 92.25 445 LYS A CA 1
ATOM 3437 C C . LYS A 1 445 ? -17.786 2.389 5.623 1.00 92.25 445 LYS A C 1
ATOM 3439 O O . LYS A 1 445 ? -18.338 3.134 6.429 1.00 92.25 445 LYS A O 1
ATOM 3444 N N . ASP A 1 446 ? -18.411 1.401 4.988 1.00 92.38 446 ASP A N 1
ATOM 3445 C CA . ASP A 1 446 ? -19.814 1.029 5.190 1.00 92.38 446 ASP A CA 1
ATOM 3446 C C . ASP A 1 446 ? -20.014 0.078 6.394 1.00 92.38 446 ASP A C 1
ATOM 3448 O O . ASP A 1 446 ? -21.154 -0.264 6.725 1.00 92.38 446 ASP A O 1
ATOM 3452 N N . LEU A 1 447 ? -18.932 -0.325 7.079 1.00 92.38 447 LEU A N 1
ATOM 3453 C CA . LEU A 1 447 ? -18.995 -0.992 8.382 1.00 92.38 447 LEU A CA 1
ATOM 3454 C C . LEU A 1 447 ? -19.683 -0.088 9.414 1.00 92.38 447 LEU A C 1
ATOM 3456 O O . LEU A 1 447 ? -19.231 1.022 9.697 1.00 92.38 447 LEU A O 1
ATOM 3460 N N . ASN A 1 448 ? -20.767 -0.585 10.007 1.00 88.12 448 ASN A N 1
ATOM 3461 C CA . ASN A 1 448 ? -21.607 0.160 10.944 1.00 88.12 448 ASN A CA 1
ATOM 3462 C C . ASN A 1 448 ? -21.568 -0.365 12.390 1.00 88.12 448 ASN A C 1
ATOM 3464 O O . ASN A 1 448 ? -22.359 0.090 13.221 1.00 88.12 448 ASN A O 1
ATOM 3468 N N . GLY A 1 449 ? -20.650 -1.286 12.702 1.00 83.00 449 GLY A N 1
ATOM 3469 C CA . GLY A 1 449 ? -20.492 -1.831 14.046 1.00 83.00 449 GLY A CA 1
ATOM 3470 C C . GLY A 1 449 ? -20.132 -0.754 15.067 1.00 83.00 449 GLY A C 1
ATOM 3471 O O . GLY A 1 449 ? -19.187 0.014 14.885 1.00 83.00 449 GLY A O 1
ATOM 3472 N N . GLN A 1 450 ? -20.901 -0.694 16.154 1.00 81.81 450 GLN A N 1
ATOM 3473 C CA . GLN A 1 450 ? -20.561 0.120 17.321 1.00 81.81 450 GLN A CA 1
ATOM 3474 C C . GLN A 1 450 ? -19.459 -0.569 18.141 1.00 81.81 450 GLN A C 1
ATOM 3476 O O . GLN A 1 450 ? -19.331 -1.794 18.120 1.00 81.81 450 GLN A O 1
ATOM 3481 N N . VAL A 1 451 ? -18.699 0.211 18.913 1.00 83.94 451 VAL A N 1
ATOM 3482 C CA . VAL A 1 451 ? -17.822 -0.336 19.963 1.00 83.94 451 VAL A CA 1
ATOM 3483 C C . VAL A 1 451 ? -18.686 -1.051 21.004 1.00 83.94 451 VAL A C 1
ATOM 3485 O O . VAL A 1 451 ? -19.733 -0.529 21.382 1.00 83.94 451 VAL A O 1
ATOM 3488 N N . THR A 1 452 ? -18.250 -2.220 21.474 1.00 85.38 452 THR A N 1
ATOM 3489 C CA . THR A 1 452 ? -19.019 -3.041 22.419 1.00 85.38 452 THR A CA 1
ATOM 3490 C C . THR A 1 452 ? -19.212 -2.330 23.769 1.00 85.38 452 THR A C 1
ATOM 3492 O O . THR A 1 452 ? -18.258 -2.154 24.533 1.00 85.38 452 THR A O 1
ATOM 3495 N N . ASP A 1 453 ? -20.450 -1.948 24.095 1.00 86.44 453 ASP A N 1
ATOM 3496 C CA . ASP A 1 453 ? -20.812 -1.291 25.354 1.00 86.44 453 ASP A CA 1
ATOM 3497 C C . ASP A 1 453 ? -21.097 -2.326 26.450 1.00 86.44 453 ASP A C 1
ATOM 3499 O O . ASP A 1 453 ? -22.107 -3.032 26.438 1.00 86.44 453 ASP A O 1
ATOM 3503 N N . LYS A 1 454 ? -20.202 -2.372 27.443 1.00 89.81 454 LYS A N 1
ATOM 3504 C CA . LYS A 1 454 ? -20.308 -3.226 28.637 1.00 89.81 454 LYS A CA 1
ATOM 3505 C C . LYS A 1 454 ? -20.760 -2.477 29.893 1.00 89.81 454 LYS A C 1
ATOM 3507 O O . LYS A 1 454 ? -20.773 -3.052 30.982 1.00 89.81 454 LYS A O 1
ATOM 3512 N N . THR A 1 455 ? -21.106 -1.193 29.783 1.00 89.94 455 THR A N 1
ATOM 3513 C CA . THR A 1 455 ? -21.422 -0.349 30.944 1.00 89.94 455 THR A CA 1
ATOM 3514 C C . THR A 1 455 ? -22.688 -0.791 31.665 1.00 89.94 455 THR A C 1
ATOM 3516 O O . THR A 1 455 ? -22.768 -0.609 32.879 1.00 89.94 455 THR A O 1
ATOM 3519 N N . GLN A 1 456 ? -23.664 -1.384 30.968 1.00 91.56 456 GLN A N 1
ATOM 3520 C CA . GLN A 1 456 ? -24.851 -1.935 31.621 1.00 91.56 456 GLN A CA 1
ATOM 3521 C C . GLN A 1 456 ? -24.542 -3.261 32.327 1.00 91.56 456 GLN A C 1
ATOM 3523 O O . GLN A 1 456 ? -24.768 -3.343 33.530 1.00 91.56 456 GLN A O 1
ATOM 3528 N N . LEU A 1 457 ? -23.892 -4.213 31.646 1.00 94.25 457 LEU A N 1
ATOM 3529 C CA . LEU A 1 457 ? -23.433 -5.475 32.242 1.00 94.25 457 LEU A CA 1
ATOM 3530 C C . LEU A 1 457 ? -22.629 -5.247 33.539 1.00 94.25 457 LEU A C 1
ATOM 3532 O O . LEU A 1 457 ? -22.868 -5.910 34.543 1.00 94.25 457 LEU A O 1
ATOM 3536 N N . GLN A 1 458 ? -21.736 -4.251 33.565 1.00 94.25 458 GLN A N 1
ATOM 3537 C CA . GLN A 1 458 ? -20.992 -3.884 34.774 1.00 94.25 458 GLN A CA 1
ATOM 3538 C C . GLN A 1 458 ? -21.893 -3.393 35.927 1.00 94.25 458 GLN A C 1
ATOM 3540 O O . GLN A 1 458 ? -21.595 -3.684 37.088 1.00 94.25 458 GLN A O 1
ATOM 3545 N N . LYS A 1 459 ? -22.979 -2.653 35.651 1.00 92.31 459 LYS A N 1
ATOM 3546 C CA . LYS A 1 459 ? -23.953 -2.239 36.683 1.00 92.31 459 LYS A CA 1
ATOM 3547 C C . LYS A 1 459 ? -24.727 -3.440 37.209 1.00 92.31 459 LYS A C 1
ATOM 3549 O O . LYS A 1 459 ? -24.899 -3.548 38.417 1.00 92.31 459 LYS A O 1
ATOM 3554 N N . ASP A 1 460 ? -25.155 -4.335 36.326 1.00 94.19 460 ASP A N 1
ATOM 3555 C CA . ASP A 1 460 ? -25.946 -5.510 36.684 1.00 94.19 460 ASP A CA 1
ATOM 3556 C C . ASP A 1 460 ? -25.124 -6.544 37.474 1.00 94.19 460 ASP A C 1
ATOM 3558 O O . ASP A 1 460 ? -25.615 -7.055 38.478 1.00 94.19 460 ASP A O 1
ATOM 3562 N N . ILE A 1 461 ? -23.839 -6.745 37.149 1.00 94.75 461 ILE A N 1
ATOM 3563 C CA . ILE A 1 461 ? -22.873 -7.476 38.000 1.00 94.75 461 ILE A CA 1
ATOM 3564 C C . ILE A 1 461 ? -22.796 -6.851 39.402 1.00 94.75 461 ILE A C 1
ATOM 3566 O O . ILE A 1 461 ? -22.885 -7.555 40.411 1.00 94.75 461 ILE A O 1
ATOM 3570 N N . ASN A 1 462 ? -22.673 -5.522 39.488 1.00 92.25 462 ASN A N 1
ATOM 3571 C CA . ASN A 1 462 ? -22.589 -4.818 40.770 1.00 92.25 462 ASN A CA 1
ATOM 3572 C C . ASN A 1 462 ? -23.897 -4.923 41.575 1.00 92.25 462 ASN A C 1
ATOM 3574 O O . ASN A 1 462 ? -23.849 -5.137 42.784 1.00 92.25 462 ASN A O 1
ATOM 3578 N N . GLN A 1 463 ? -25.056 -4.823 40.919 1.00 92.50 463 GLN A N 1
ATOM 3579 C CA . GLN A 1 463 ? -26.370 -5.010 41.539 1.00 92.50 463 GLN A CA 1
ATOM 3580 C C . GLN A 1 463 ? -26.563 -6.458 42.011 1.00 92.50 463 GLN A C 1
ATOM 3582 O O . GLN A 1 463 ? -27.037 -6.680 43.123 1.00 92.50 463 GLN A O 1
ATOM 3587 N N . GLY A 1 464 ? -26.139 -7.438 41.211 1.00 91.88 464 GLY A N 1
ATOM 3588 C CA . GLY A 1 464 ? -26.103 -8.852 41.574 1.00 91.88 464 GLY A CA 1
ATOM 3589 C C . GLY A 1 464 ? -25.274 -9.108 42.831 1.00 91.88 464 GLY A C 1
ATOM 3590 O O . GLY A 1 464 ? -25.769 -9.693 43.792 1.00 91.88 464 GLY A O 1
ATOM 3591 N N . ASN A 1 465 ? -24.040 -8.602 42.868 1.00 92.38 465 ASN A N 1
ATOM 3592 C CA . ASN A 1 465 ? -23.149 -8.747 44.021 1.00 92.38 465 ASN A CA 1
ATOM 3593 C C . ASN A 1 465 ? -23.607 -7.944 45.261 1.00 92.38 465 ASN A C 1
ATOM 3595 O O . ASN A 1 465 ? -23.323 -8.367 46.381 1.00 92.38 465 ASN A O 1
ATOM 3599 N N . GLN A 1 466 ? -24.364 -6.848 45.105 1.00 90.56 466 GLN A N 1
ATOM 3600 C CA . GLN A 1 466 ? -25.040 -6.168 46.225 1.00 90.56 466 GLN A CA 1
ATOM 3601 C C . GLN A 1 466 ? -26.209 -6.994 46.781 1.00 90.56 466 GLN A C 1
ATOM 3603 O O . GLN A 1 466 ? -26.305 -7.180 47.993 1.00 90.56 466 GLN A O 1
ATOM 3608 N N . ILE A 1 467 ? -27.059 -7.540 45.905 1.00 89.94 467 ILE A N 1
ATOM 3609 C CA . ILE A 1 467 ? -28.220 -8.366 46.275 1.00 89.94 467 ILE A CA 1
ATOM 3610 C C . ILE A 1 467 ? -27.818 -9.616 47.075 1.00 89.94 467 ILE A C 1
ATOM 3612 O O . ILE A 1 467 ? -28.601 -10.071 47.902 1.00 89.94 467 ILE A O 1
ATOM 3616 N N . LYS A 1 468 ? -26.584 -10.124 46.936 1.00 87.69 468 LYS A N 1
ATOM 3617 C CA . LYS A 1 468 ? -26.062 -11.224 47.775 1.00 87.69 468 LYS A CA 1
ATOM 3618 C C . LYS A 1 468 ? -26.051 -10.928 49.282 1.00 87.69 468 LYS A C 1
ATOM 3620 O O . LYS A 1 468 ? -25.962 -11.868 50.067 1.00 87.69 468 LYS A O 1
ATOM 3625 N N . GLN A 1 469 ? -26.137 -9.664 49.700 1.00 82.56 469 GLN A N 1
ATOM 3626 C CA . GLN A 1 469 ? -26.229 -9.266 51.114 1.00 82.56 469 GLN A CA 1
ATOM 3627 C C . GLN A 1 469 ? -27.682 -9.104 51.609 1.00 82.56 469 GLN A C 1
ATOM 3629 O O . GLN A 1 469 ? -27.897 -8.830 52.786 1.00 82.56 469 GLN A O 1
ATOM 3634 N N . ASP A 1 470 ? -28.671 -9.249 50.724 1.00 84.69 470 ASP A N 1
ATOM 3635 C CA . ASP A 1 470 ? -30.099 -9.090 51.014 1.00 84.69 470 ASP A CA 1
ATOM 3636 C C . ASP A 1 470 ? -30.728 -10.433 51.439 1.00 84.69 470 ASP A C 1
ATOM 3638 O O . ASP A 1 470 ? -30.356 -11.500 50.935 1.00 84.69 470 ASP A O 1
ATOM 3642 N N . ASP A 1 471 ? -31.744 -10.389 52.307 1.00 81.50 471 ASP A N 1
ATOM 3643 C CA . ASP A 1 471 ? -32.606 -11.535 52.633 1.00 81.50 471 ASP A CA 1
ATOM 3644 C C . ASP A 1 471 ? -33.212 -12.168 51.366 1.00 81.50 471 ASP A C 1
ATOM 3646 O O . ASP A 1 471 ? -33.387 -13.388 51.297 1.00 81.50 471 ASP A O 1
ATOM 3650 N N . LYS A 1 472 ? -33.466 -11.365 50.320 1.00 83.88 472 LYS A N 1
ATOM 3651 C CA . LYS A 1 472 ? -33.934 -11.841 49.012 1.00 83.88 472 LYS A CA 1
ATOM 3652 C C . LYS A 1 472 ? -32.979 -12.852 48.361 1.00 83.88 472 LYS A C 1
ATOM 3654 O O . LYS A 1 472 ? -33.437 -13.682 47.578 1.00 83.88 472 LYS A O 1
ATOM 3659 N N . TYR A 1 473 ? -31.682 -12.798 48.672 1.00 89.44 473 TYR A N 1
ATOM 3660 C CA . TYR A 1 473 ? -30.696 -13.804 48.269 1.00 89.44 473 TYR A CA 1
ATOM 3661 C C . TYR A 1 473 ? -30.457 -14.839 49.367 1.00 89.44 473 TYR A C 1
ATOM 3663 O O . TYR A 1 473 ? -30.592 -16.036 49.123 1.00 89.44 473 TYR A O 1
ATOM 3671 N N . GLN A 1 474 ? -30.134 -14.393 50.585 1.00 85.12 474 GLN A N 1
ATOM 3672 C CA . GLN A 1 474 ? -29.715 -15.266 51.690 1.00 85.12 474 GLN A CA 1
ATOM 3673 C C . GLN A 1 474 ? -30.787 -16.298 52.081 1.00 85.12 474 GLN A C 1
ATOM 3675 O O . GLN A 1 474 ? -30.448 -17.398 52.512 1.00 85.12 474 GLN A O 1
ATOM 3680 N N . LYS A 1 475 ? -32.073 -15.975 51.872 1.00 81.44 475 LYS A N 1
ATOM 3681 C CA . LYS A 1 475 ? -33.228 -16.846 52.154 1.00 81.44 475 LYS A CA 1
ATOM 3682 C C . LYS A 1 475 ? -33.902 -17.404 50.883 1.00 81.44 475 LYS A C 1
ATOM 3684 O O . LYS A 1 475 ? -35.026 -17.892 50.964 1.00 81.44 475 LYS A O 1
ATOM 3689 N N . ALA A 1 476 ? -33.263 -17.301 49.712 1.00 86.19 476 ALA A N 1
ATOM 3690 C CA . ALA A 1 476 ? -33.720 -17.941 48.470 1.00 86.19 476 ALA A CA 1
ATOM 3691 C C . ALA A 1 476 ? -33.328 -19.428 48.408 1.00 86.19 476 ALA A C 1
ATOM 3693 O O . ALA A 1 476 ? -32.422 -19.866 49.117 1.00 86.19 476 ALA A O 1
ATOM 3694 N N . ASP A 1 477 ? -33.969 -20.197 47.521 1.00 84.44 477 ASP A N 1
ATOM 3695 C CA . ASP A 1 477 ? -33.589 -21.600 47.296 1.00 84.44 477 ASP A CA 1
ATOM 3696 C C . ASP A 1 477 ? -32.117 -21.713 46.836 1.00 84.44 477 ASP A C 1
ATOM 3698 O O . ASP A 1 477 ? -31.683 -20.903 46.008 1.00 84.44 477 ASP A O 1
ATOM 3702 N N . PRO A 1 478 ? -31.353 -22.740 47.262 1.00 87.62 478 PRO A N 1
ATOM 3703 C CA . PRO A 1 478 ? -29.947 -22.903 46.872 1.00 87.62 478 PRO A CA 1
ATOM 3704 C C . PRO A 1 478 ? -29.708 -22.929 45.355 1.00 87.62 478 PRO A C 1
ATOM 3706 O O . PRO A 1 478 ? -28.720 -22.380 44.874 1.00 87.62 478 PRO A O 1
ATOM 3709 N N . ASP A 1 479 ? -30.638 -23.494 44.579 1.00 89.94 479 ASP A N 1
ATOM 3710 C CA . ASP A 1 479 ? -30.561 -23.498 43.111 1.00 89.94 479 ASP A CA 1
ATOM 3711 C C . ASP A 1 479 ? -30.746 -22.089 42.511 1.00 89.94 479 ASP A C 1
ATOM 3713 O O . ASP A 1 479 ? -30.187 -21.787 41.457 1.00 89.94 479 ASP A O 1
ATOM 3717 N N . LYS A 1 480 ? -31.495 -21.199 43.182 1.00 92.19 480 LYS A N 1
ATOM 3718 C CA . LYS A 1 480 ? -31.674 -19.790 42.785 1.00 92.19 480 LYS A CA 1
ATOM 3719 C C . LYS A 1 480 ? -30.497 -18.920 43.211 1.00 92.19 480 LYS A C 1
ATOM 3721 O O . LYS A 1 480 ? -30.080 -18.061 42.437 1.00 92.19 480 LYS A O 1
ATOM 3726 N N . GLN A 1 481 ? -29.925 -19.183 44.388 1.00 91.88 481 GLN A N 1
ATOM 3727 C CA . GLN A 1 481 ? -28.649 -18.597 44.806 1.00 91.88 481 GLN A CA 1
ATOM 3728 C C . GLN A 1 481 ? -27.560 -18.927 43.776 1.00 91.88 481 GLN A C 1
ATOM 3730 O O . GLN A 1 481 ? -26.980 -18.026 43.169 1.00 91.88 481 GLN A O 1
ATOM 3735 N N . LYS A 1 482 ? -27.386 -20.222 43.473 1.00 93.94 482 LYS A N 1
ATOM 3736 C CA . LYS A 1 482 ? -26.418 -20.698 42.481 1.00 93.94 482 LYS A CA 1
ATOM 3737 C C . LYS A 1 482 ? -26.674 -20.127 41.082 1.00 93.94 482 LYS A C 1
ATOM 3739 O O . LYS A 1 482 ? -25.718 -19.765 40.408 1.00 93.94 482 LYS A O 1
ATOM 3744 N N . ALA A 1 483 ? -27.930 -20.009 40.645 1.00 95.31 483 ALA A N 1
ATOM 3745 C CA . ALA A 1 483 ? -28.248 -19.418 39.343 1.00 95.31 483 ALA A CA 1
ATOM 3746 C C . ALA A 1 483 ? -27.776 -17.956 39.222 1.00 95.31 483 ALA A C 1
ATOM 3748 O O . ALA A 1 483 ? -27.305 -17.561 38.156 1.00 95.31 483 ALA A O 1
ATOM 3749 N N . LEU A 1 484 ? -27.853 -17.164 40.300 1.00 95.75 484 LEU A N 1
ATOM 3750 C CA . LEU A 1 484 ? -27.319 -15.800 40.306 1.00 95.75 484 LEU A CA 1
ATOM 3751 C C . LEU A 1 484 ? -25.786 -15.772 40.415 1.00 95.75 484 LEU A C 1
ATOM 3753 O O . LEU A 1 484 ? -25.163 -14.958 39.738 1.00 95.75 484 LEU A O 1
ATOM 3757 N N . ASP A 1 485 ? -25.168 -16.657 41.205 1.00 95.31 485 ASP A N 1
ATOM 3758 C CA . ASP A 1 485 ? -23.705 -16.813 41.221 1.00 95.31 485 ASP A CA 1
ATOM 3759 C C . ASP A 1 485 ? -23.164 -17.176 39.824 1.00 95.31 485 ASP A C 1
ATOM 3761 O O . ASP A 1 485 ? -22.266 -16.503 39.320 1.00 95.31 485 ASP A O 1
ATOM 3765 N N . ASP A 1 486 ? -23.745 -18.181 39.161 1.00 95.88 486 ASP A N 1
ATOM 3766 C CA . ASP A 1 486 ? -23.375 -18.608 37.806 1.00 95.88 486 ASP A CA 1
ATOM 3767 C C . ASP A 1 486 ? -23.561 -17.477 36.777 1.00 95.88 486 ASP A C 1
ATOM 3769 O O . ASP A 1 486 ? -22.681 -17.251 35.945 1.00 95.88 486 ASP A O 1
ATOM 3773 N N . ALA A 1 487 ? -24.677 -16.738 36.844 1.00 96.31 487 ALA A N 1
ATOM 3774 C CA . ALA A 1 487 ? -24.953 -15.623 35.938 1.00 96.31 487 ALA A CA 1
ATOM 3775 C C . ALA A 1 487 ? -23.984 -14.444 36.134 1.00 96.31 487 ALA A C 1
ATOM 3777 O O . ALA A 1 487 ? -23.550 -13.840 35.154 1.00 96.31 487 ALA A O 1
ATOM 3778 N N . ILE A 1 488 ? -23.611 -14.132 37.381 1.00 95.81 488 ILE A N 1
ATOM 3779 C CA . ILE A 1 488 ? -22.613 -13.099 37.688 1.00 95.81 488 ILE A CA 1
ATOM 3780 C C . ILE A 1 488 ? -21.230 -13.527 37.198 1.00 95.81 488 ILE A C 1
ATOM 3782 O O . ILE A 1 488 ? -20.572 -12.735 36.532 1.00 95.81 488 ILE A O 1
ATOM 3786 N N . ASN A 1 489 ? -20.821 -14.777 37.439 1.00 94.94 489 ASN A N 1
ATOM 3787 C CA . ASN A 1 489 ? -19.549 -15.311 36.940 1.00 94.94 489 ASN A CA 1
ATOM 3788 C C . ASN A 1 489 ? -19.477 -15.242 35.402 1.00 94.94 489 ASN A C 1
ATOM 3790 O O . ASN A 1 489 ? -18.486 -14.765 34.853 1.00 94.94 489 ASN A O 1
ATOM 3794 N N . TYR A 1 490 ? -20.549 -15.634 34.702 1.00 95.38 490 TYR A N 1
ATOM 3795 C CA . TYR A 1 490 ? -20.643 -15.495 33.244 1.00 95.38 490 TYR A CA 1
ATOM 3796 C C . TYR A 1 490 ? -20.565 -14.026 32.795 1.00 95.38 490 TYR A C 1
ATOM 3798 O O . TYR A 1 490 ? -19.876 -13.708 31.825 1.00 95.38 490 TYR A O 1
ATOM 3806 N N . GLY A 1 491 ? -21.208 -13.115 33.530 1.00 95.31 491 GLY A N 1
ATOM 3807 C CA . GLY A 1 491 ? -21.076 -11.678 33.312 1.00 95.31 491 GLY A CA 1
ATOM 3808 C C . GLY A 1 491 ? -19.645 -11.170 33.486 1.00 95.31 491 GLY A C 1
ATOM 3809 O O . GLY A 1 491 ? -19.170 -10.410 32.647 1.00 95.31 491 GLY A O 1
ATOM 3810 N N . GLU A 1 492 ? -18.937 -11.601 34.529 1.00 94.38 492 GLU A N 1
ATOM 3811 C CA . GLU A 1 492 ? -17.547 -11.218 34.789 1.00 94.38 492 GLU A CA 1
ATOM 3812 C C . GLU A 1 492 ? -16.586 -11.789 33.724 1.00 94.38 492 GLU A C 1
ATOM 3814 O O . GLU A 1 492 ? -15.707 -11.065 33.249 1.00 94.38 492 GLU A O 1
ATOM 3819 N N . ASP A 1 493 ? -16.793 -13.020 33.246 1.00 95.00 493 ASP A N 1
ATOM 3820 C CA . ASP A 1 493 ? -16.057 -13.588 32.103 1.00 95.00 493 ASP A CA 1
ATOM 3821 C C . ASP A 1 493 ? -16.292 -12.779 30.813 1.00 95.00 493 ASP A C 1
ATOM 3823 O O . ASP A 1 493 ? -15.346 -12.400 30.113 1.00 95.00 493 ASP A O 1
ATOM 3827 N N . VAL A 1 494 ? -17.553 -12.456 30.501 1.00 93.06 494 VAL A N 1
ATOM 3828 C CA . VAL A 1 494 ? -17.924 -11.668 29.314 1.00 93.06 494 VAL A CA 1
ATOM 3829 C C . VAL A 1 494 ? -17.431 -10.224 29.413 1.00 93.06 494 VAL A C 1
ATOM 3831 O O . VAL A 1 494 ? -16.985 -9.661 28.409 1.00 93.06 494 VAL A O 1
ATOM 3834 N N . LEU A 1 495 ? -17.425 -9.629 30.607 1.00 90.81 495 LEU A N 1
ATOM 3835 C CA . LEU A 1 495 ? -16.847 -8.314 30.884 1.00 90.81 495 LEU A CA 1
ATOM 3836 C C . LEU A 1 495 ? -15.342 -8.306 30.569 1.00 90.81 495 LEU A C 1
ATOM 3838 O O . LEU A 1 495 ? -14.883 -7.468 29.785 1.00 90.81 495 LEU A O 1
ATOM 3842 N N . ASN A 1 496 ? -14.599 -9.285 31.096 1.00 90.06 496 ASN A N 1
ATOM 3843 C CA . ASN A 1 496 ? -13.151 -9.422 30.911 1.00 90.06 496 ASN A CA 1
ATOM 3844 C C . ASN A 1 496 ? -12.738 -9.837 29.483 1.00 90.06 496 ASN A C 1
ATOM 3846 O O . ASN A 1 496 ? -11.640 -9.494 29.031 1.00 90.06 496 ASN A O 1
ATOM 3850 N N . ASN A 1 497 ? -13.601 -10.532 28.734 1.00 87.06 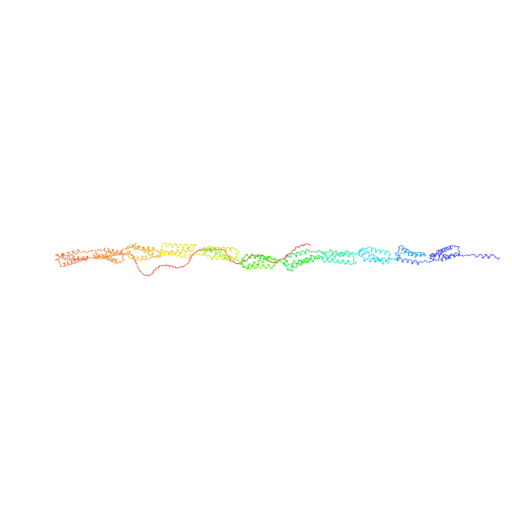497 ASN A N 1
ATOM 3851 C CA . ASN A 1 497 ? -13.324 -10.944 27.358 1.00 87.06 497 ASN A CA 1
ATOM 3852 C C . ASN A 1 497 ? -13.251 -9.741 26.391 1.00 87.06 497 ASN A C 1
ATOM 3854 O O . ASN A 1 497 ? -14.269 -9.223 25.929 1.00 87.06 497 ASN A O 1
ATOM 3858 N N . LYS A 1 498 ? -12.035 -9.337 26.008 1.00 80.75 498 LYS A N 1
ATOM 3859 C CA . LYS A 1 498 ? -11.766 -8.252 25.037 1.00 80.75 498 LYS A CA 1
ATOM 3860 C C . LYS A 1 498 ? -12.293 -8.497 23.612 1.00 80.75 498 LYS A C 1
ATOM 3862 O O . LYS A 1 498 ? -12.224 -7.588 22.798 1.00 80.75 498 LYS A O 1
ATOM 3867 N N . ASN A 1 499 ? -12.774 -9.702 23.304 1.00 82.00 499 ASN A N 1
ATOM 3868 C CA . ASN A 1 499 ? -13.337 -10.079 22.005 1.00 82.00 499 ASN A CA 1
ATOM 3869 C C . ASN A 1 499 ? -14.820 -10.481 22.074 1.00 82.00 499 ASN A C 1
ATOM 3871 O O . ASN A 1 499 ? -15.327 -11.031 21.100 1.00 82.00 499 ASN A O 1
ATOM 3875 N N . ALA A 1 500 ? -15.508 -10.244 23.196 1.00 84.50 500 ALA A N 1
ATOM 3876 C CA . ALA A 1 500 ? -16.961 -10.389 23.247 1.00 84.50 500 ALA A CA 1
ATOM 3877 C C . ALA A 1 500 ? -17.622 -9.367 22.309 1.00 84.50 500 ALA A C 1
ATOM 3879 O O . ALA A 1 500 ? -17.275 -8.190 22.365 1.00 84.50 500 ALA A O 1
ATOM 3880 N N . ASP A 1 501 ? -18.561 -9.825 21.483 1.00 85.94 501 ASP A N 1
ATOM 3881 C CA . ASP A 1 501 ? -19.457 -8.966 20.704 1.00 85.94 501 ASP A CA 1
ATOM 3882 C C . ASP A 1 501 ? -20.602 -8.415 21.577 1.00 85.94 501 ASP A C 1
ATOM 3884 O O . ASP A 1 501 ? -20.829 -8.872 22.706 1.00 85.94 501 ASP A O 1
ATOM 3888 N N . GLN A 1 502 ? -21.349 -7.436 21.056 1.00 87.75 502 GLN A N 1
ATOM 3889 C CA . GLN A 1 502 ? -22.466 -6.833 21.793 1.00 87.75 502 GLN A CA 1
ATOM 3890 C C . GLN A 1 502 ? -23.539 -7.864 22.160 1.00 87.75 502 GLN A C 1
ATOM 3892 O O . GLN A 1 502 ? -24.076 -7.825 23.262 1.00 87.75 502 GLN A O 1
ATOM 3897 N N . LYS A 1 503 ? -23.810 -8.841 21.286 1.00 87.00 503 LYS A N 1
ATOM 3898 C CA . LYS A 1 503 ? -24.810 -9.883 21.555 1.00 87.00 503 LYS A CA 1
ATOM 3899 C C . LYS A 1 503 ? -24.430 -10.727 22.778 1.00 87.00 503 LYS A C 1
ATOM 3901 O O . LYS A 1 503 ? -25.288 -11.043 23.596 1.00 87.00 503 LYS A O 1
ATOM 3906 N N . THR A 1 504 ? -23.155 -11.080 22.915 1.00 90.31 504 THR A N 1
ATOM 3907 C CA . THR A 1 504 ? -22.626 -11.838 24.056 1.00 90.31 504 THR A CA 1
ATOM 3908 C C . THR A 1 504 ? -22.759 -11.040 25.356 1.00 90.31 504 THR A C 1
ATOM 3910 O O . THR A 1 504 ? -23.091 -11.606 26.397 1.00 90.31 504 THR A O 1
ATOM 3913 N N . VAL A 1 505 ? -22.554 -9.720 25.297 1.00 91.62 505 VAL A N 1
ATOM 3914 C CA . VAL A 1 505 ? -22.754 -8.806 26.434 1.00 91.62 505 VAL A CA 1
ATOM 3915 C C . VAL A 1 505 ? -24.233 -8.703 26.815 1.00 91.62 505 VAL A C 1
ATOM 3917 O O . VAL A 1 505 ? -24.559 -8.860 27.991 1.00 91.62 505 VAL A O 1
ATOM 3920 N N . ASP A 1 506 ? -25.123 -8.526 25.838 1.00 91.25 506 ASP A N 1
ATOM 3921 C CA . ASP A 1 506 ? -26.576 -8.444 26.038 1.00 91.25 506 ASP A CA 1
ATOM 3922 C C . ASP A 1 506 ? -27.174 -9.755 26.588 1.00 91.25 506 ASP A C 1
ATOM 3924 O O . ASP A 1 506 ? -28.130 -9.736 27.366 1.00 91.25 506 ASP A O 1
ATOM 3928 N N . ASP A 1 507 ? -26.631 -10.911 26.194 1.00 91.94 507 ASP A N 1
ATOM 3929 C CA . ASP A 1 507 ? -27.064 -12.221 26.693 1.00 91.94 507 ASP A CA 1
ATOM 3930 C C . ASP A 1 507 ? -26.600 -12.475 28.141 1.00 91.94 507 ASP A C 1
ATOM 3932 O O . ASP A 1 507 ? -27.357 -13.043 28.937 1.00 91.94 507 ASP A O 1
ATOM 3936 N N . ALA A 1 508 ? -25.405 -12.010 28.524 1.00 94.44 508 ALA A N 1
ATOM 3937 C CA . ALA A 1 508 ? -24.929 -12.061 29.910 1.00 94.44 508 ALA A CA 1
ATOM 3938 C C . ALA A 1 508 ? -25.698 -11.088 30.826 1.00 94.44 508 ALA A C 1
ATOM 3940 O O . ALA A 1 508 ? -26.140 -11.469 31.910 1.00 94.44 508 ALA A O 1
ATOM 3941 N N . ASP A 1 509 ? -25.936 -9.862 30.354 1.00 93.69 509 ASP A N 1
ATOM 3942 C CA . ASP A 1 509 ? -26.747 -8.838 31.021 1.00 93.69 509 ASP A CA 1
ATOM 3943 C C . ASP A 1 509 ? -28.177 -9.342 31.295 1.00 93.69 509 ASP A C 1
ATOM 3945 O O . ASP A 1 509 ? -28.678 -9.253 32.421 1.00 93.69 509 ASP A O 1
ATOM 3949 N N . ARG A 1 510 ? -28.805 -9.984 30.300 1.00 94.44 510 ARG A N 1
ATOM 3950 C CA . ARG A 1 510 ? -30.111 -10.637 30.462 1.00 94.44 510 ARG A CA 1
ATOM 3951 C C . ARG A 1 510 ? -30.078 -11.786 31.468 1.00 94.44 510 ARG A C 1
ATOM 3953 O O . ARG A 1 510 ? -30.986 -11.884 32.289 1.00 94.44 510 ARG A O 1
ATOM 3960 N N . SER A 1 511 ? -29.029 -12.610 31.449 1.00 95.50 511 SER A N 1
ATOM 3961 C CA . SER A 1 511 ? -28.888 -13.748 32.369 1.00 95.50 511 SER A CA 1
ATOM 3962 C C . SER A 1 511 ? -28.850 -13.306 33.838 1.00 95.50 511 SER A C 1
ATOM 3964 O O . SER A 1 511 ? -29.503 -13.923 34.680 1.00 95.50 511 SER A O 1
ATOM 3966 N N . ILE A 1 512 ? -28.162 -12.201 34.151 1.00 94.88 512 ILE A N 1
ATOM 3967 C CA . ILE A 1 512 ? -28.145 -11.634 35.509 1.00 94.88 512 ILE A CA 1
ATOM 3968 C C . ILE A 1 512 ? -29.526 -11.078 35.887 1.00 94.88 512 ILE A C 1
ATOM 3970 O O . ILE A 1 512 ? -30.005 -11.338 36.991 1.00 94.88 512 ILE A O 1
ATOM 3974 N N . LYS A 1 513 ? -30.201 -10.363 34.976 1.00 93.88 513 LYS A N 1
ATOM 3975 C CA . LYS A 1 513 ? -31.543 -9.795 35.215 1.00 93.88 513 LYS A CA 1
ATOM 3976 C C . LYS A 1 513 ? -32.597 -10.863 35.482 1.00 93.88 513 LYS A C 1
ATOM 3978 O O . LYS A 1 513 ? -33.399 -10.708 36.405 1.00 93.88 513 LYS A O 1
ATOM 3983 N N . ASP A 1 514 ? -32.582 -11.948 34.713 1.00 93.56 514 ASP A N 1
ATOM 3984 C CA . ASP A 1 514 ? -33.506 -13.061 34.909 1.00 93.56 514 ASP A CA 1
ATOM 3985 C C . ASP A 1 514 ? -33.207 -13.804 36.224 1.00 93.56 514 ASP A C 1
ATOM 3987 O O . ASP A 1 514 ? -34.133 -14.040 36.999 1.00 93.56 514 ASP A O 1
ATOM 3991 N N . ALA A 1 515 ? -31.937 -14.052 36.574 1.00 94.50 515 ALA A N 1
ATOM 3992 C CA . ALA A 1 515 ? -31.577 -14.645 37.869 1.00 94.50 515 ALA A CA 1
ATOM 3993 C C . ALA A 1 515 ? -31.963 -13.754 39.073 1.00 94.50 515 ALA A C 1
ATOM 3995 O O . ALA A 1 515 ? -32.537 -14.238 40.050 1.00 94.50 515 ALA A O 1
ATOM 3996 N N . LEU A 1 516 ? -31.730 -12.436 38.992 1.00 91.94 516 LEU A N 1
ATOM 3997 C CA . LEU A 1 516 ? -32.144 -11.448 40.002 1.00 91.94 516 LEU A CA 1
ATOM 3998 C C . LEU A 1 516 ? -33.662 -11.422 40.223 1.00 91.94 516 LEU A C 1
ATOM 4000 O O . LEU A 1 516 ? -34.136 -11.208 41.347 1.00 91.94 516 LEU A O 1
ATOM 4004 N N . LYS A 1 517 ? -34.429 -11.614 39.149 1.00 91.00 517 LYS A N 1
ATOM 4005 C CA . LYS A 1 517 ? -35.892 -11.674 39.159 1.00 91.00 517 LYS A CA 1
ATOM 4006 C C . LYS A 1 517 ? -36.401 -12.979 39.775 1.00 91.00 517 LYS A C 1
ATOM 4008 O O . LYS A 1 517 ? -37.345 -12.922 40.560 1.00 91.00 517 LYS A O 1
ATOM 4013 N N . ASP A 1 518 ? -35.740 -14.096 39.478 1.00 92.19 518 ASP A N 1
ATOM 4014 C CA . ASP A 1 518 ? -36.079 -15.447 39.944 1.00 92.19 518 ASP A CA 1
ATOM 4015 C C . ASP A 1 518 ? -35.723 -15.735 41.416 1.00 92.19 518 ASP A C 1
ATOM 4017 O O . ASP A 1 518 ? -36.176 -16.745 41.961 1.00 92.19 518 ASP A O 1
ATOM 4021 N N . LEU A 1 519 ? -34.952 -14.861 42.078 1.00 90.81 519 LEU A N 1
ATOM 4022 C CA . LEU A 1 519 ? -34.743 -14.920 43.528 1.00 90.81 519 LEU A CA 1
ATOM 4023 C C . LEU A 1 519 ? -36.076 -14.848 44.286 1.00 90.81 519 LEU A C 1
ATOM 4025 O O . LEU A 1 519 ? -36.830 -13.879 44.158 1.00 90.81 519 LEU A O 1
ATOM 4029 N N . ASN A 1 520 ? -36.321 -15.853 45.124 1.00 86.31 520 ASN A N 1
ATOM 4030 C CA . ASN A 1 520 ? -37.569 -16.056 45.859 1.00 86.31 520 ASN A CA 1
ATOM 4031 C C . ASN A 1 520 ? -37.445 -15.892 47.385 1.00 86.31 520 ASN A C 1
ATOM 4033 O O . ASN A 1 520 ? -38.439 -16.092 48.089 1.00 86.31 520 ASN A O 1
ATOM 4037 N N . GLY A 1 521 ? -36.268 -15.500 47.887 1.00 79.62 521 GLY A N 1
ATOM 4038 C CA . GLY A 1 521 ? -36.073 -15.165 49.295 1.00 79.62 521 GLY A CA 1
ATOM 4039 C C . GLY A 1 521 ? -36.980 -14.018 49.736 1.00 79.62 521 GLY A C 1
ATOM 4040 O O . GLY A 1 521 ? -37.299 -13.114 48.958 1.00 79.62 521 GLY A O 1
ATOM 4041 N N . LYS A 1 522 ? -37.415 -14.067 50.995 1.00 76.81 522 LYS A N 1
ATOM 4042 C CA . LYS A 1 522 ? -38.273 -13.055 51.615 1.00 76.81 522 LYS A CA 1
ATOM 4043 C C . LYS A 1 522 ? -37.652 -12.590 52.922 1.00 76.81 522 LYS A C 1
ATOM 4045 O O . LYS A 1 522 ? -37.119 -13.408 53.669 1.00 76.81 522 LYS A O 1
ATOM 4050 N N . ALA A 1 523 ? -37.784 -11.297 53.199 1.00 73.56 523 ALA A N 1
ATOM 4051 C CA . ALA A 1 523 ? -37.488 -10.759 54.516 1.00 73.56 523 ALA A CA 1
ATOM 4052 C C . ALA A 1 523 ? -38.424 -11.367 55.571 1.00 73.56 523 ALA A C 1
ATOM 4054 O O . ALA A 1 523 ? -39.599 -11.616 55.286 1.00 73.56 523 ALA A O 1
ATOM 4055 N N . THR A 1 524 ? -37.907 -11.586 56.781 1.00 78.81 524 THR A N 1
ATOM 4056 C CA . THR A 1 524 ? -38.735 -11.970 57.933 1.00 78.81 524 THR A CA 1
ATOM 4057 C C . THR A 1 524 ? -39.506 -10.739 58.423 1.00 78.81 524 THR A C 1
ATOM 4059 O O . THR A 1 524 ? -38.882 -9.755 58.824 1.00 78.81 524 THR A O 1
ATOM 4062 N N . ASP A 1 525 ? -40.840 -10.774 58.421 1.00 83.12 525 ASP A N 1
ATOM 4063 C CA . ASP A 1 525 ? -41.654 -9.687 58.972 1.00 83.12 525 ASP A CA 1
ATOM 4064 C C . ASP A 1 525 ? -41.762 -9.835 60.492 1.00 83.12 525 ASP A C 1
ATOM 4066 O O . ASP A 1 525 ? -42.320 -10.804 61.007 1.00 83.12 525 ASP A O 1
ATOM 4070 N N . LYS A 1 526 ? -41.205 -8.852 61.202 1.00 85.81 526 LYS A N 1
ATOM 4071 C CA . LYS A 1 526 ? -41.161 -8.762 62.666 1.00 85.81 526 LYS A CA 1
ATOM 4072 C C . LYS A 1 526 ? -42.109 -7.708 63.245 1.00 85.81 526 LYS A C 1
ATOM 4074 O O . LYS A 1 526 ? -42.136 -7.516 64.459 1.00 85.81 526 LYS A O 1
ATOM 4079 N N . SER A 1 527 ? -42.863 -7.003 62.399 1.00 86.44 527 SER A N 1
ATOM 4080 C CA . SER A 1 527 ? -43.648 -5.831 62.804 1.00 86.44 527 SER A CA 1
ATOM 4081 C C . SER A 1 527 ? -44.748 -6.165 63.817 1.00 86.44 527 SER A C 1
ATOM 4083 O O . SER A 1 527 ? -44.907 -5.441 64.798 1.00 86.44 527 SER A O 1
ATOM 4085 N N . GLN A 1 528 ? -45.452 -7.287 63.637 1.00 88.56 528 GLN A N 1
ATOM 4086 C CA . GLN A 1 528 ? -46.494 -7.724 64.571 1.00 88.56 528 GLN A CA 1
ATOM 4087 C C . GLN A 1 528 ? -45.915 -8.106 65.943 1.00 88.56 528 GLN A C 1
ATOM 4089 O O . GLN A 1 528 ? -46.392 -7.605 66.960 1.00 88.56 528 GLN A O 1
ATOM 4094 N N . LEU A 1 529 ? -44.825 -8.884 65.967 1.00 92.38 529 LEU A N 1
ATOM 4095 C CA . LEU A 1 529 ? -44.137 -9.266 67.204 1.00 92.38 529 LEU A CA 1
ATOM 4096 C C . LEU A 1 529 ? -43.644 -8.040 67.991 1.00 92.38 529 LEU A C 1
ATOM 4098 O O . LEU A 1 529 ? -43.755 -8.019 69.213 1.00 92.38 529 LEU A O 1
ATOM 4102 N N . GLN A 1 530 ? -43.137 -7.004 67.310 1.00 92.44 530 GLN A N 1
ATOM 4103 C CA . GLN A 1 530 ? -42.740 -5.747 67.957 1.00 92.44 530 GLN A CA 1
ATOM 4104 C C . GLN A 1 530 ? -43.941 -5.060 68.624 1.00 92.44 530 GLN A C 1
ATOM 4106 O O . GLN A 1 530 ? -43.878 -4.738 69.809 1.00 92.44 530 GLN A O 1
ATOM 4111 N N . ASN A 1 531 ? -45.052 -4.900 67.893 1.00 89.94 531 ASN A N 1
ATOM 4112 C CA . ASN A 1 531 ? -46.272 -4.283 68.422 1.00 89.94 531 ASN A CA 1
ATOM 4113 C C . ASN A 1 531 ? -46.802 -5.014 69.665 1.00 89.94 531 ASN A C 1
ATOM 4115 O O . ASN A 1 531 ? -47.275 -4.369 70.603 1.00 89.94 531 ASN A O 1
ATOM 4119 N N . ASP A 1 532 ? -46.733 -6.345 69.678 1.00 91.88 532 ASP A N 1
ATOM 4120 C CA . ASP A 1 532 ? -47.328 -7.144 70.748 1.00 91.88 532 ASP A CA 1
ATOM 4121 C C . ASP A 1 532 ? -46.379 -7.320 71.946 1.00 91.88 532 ASP A C 1
ATOM 4123 O O . ASP A 1 532 ? -46.848 -7.325 73.083 1.00 91.88 532 ASP A O 1
ATOM 4127 N N . VAL A 1 533 ? -45.052 -7.297 71.742 1.00 92.62 533 VAL A N 1
ATOM 4128 C CA . VAL A 1 533 ? -44.061 -7.063 72.816 1.00 92.62 533 VAL A CA 1
ATOM 4129 C C . VAL A 1 533 ? -44.308 -5.715 73.507 1.00 92.62 533 VAL A C 1
ATOM 4131 O O . VAL A 1 533 ? -44.297 -5.645 74.742 1.00 92.62 533 VAL A O 1
ATOM 4134 N N . ASP A 1 534 ? -44.561 -4.651 72.741 1.00 89.94 534 ASP A N 1
ATOM 4135 C CA . ASP A 1 534 ? -44.791 -3.306 73.282 1.00 89.94 534 ASP A CA 1
ATOM 4136 C C . ASP A 1 534 ? -46.149 -3.181 73.997 1.00 89.94 534 ASP A C 1
ATOM 4138 O O . ASP A 1 534 ? -46.246 -2.504 75.026 1.00 89.94 534 ASP A O 1
ATOM 4142 N N . GLN A 1 535 ? -47.198 -3.857 73.512 1.00 89.06 535 GLN A N 1
ATOM 4143 C CA . GLN A 1 535 ? -48.497 -3.935 74.196 1.00 89.06 535 GLN A CA 1
ATOM 4144 C C . GLN A 1 535 ? -48.424 -4.776 75.476 1.00 89.06 535 GLN A C 1
ATOM 4146 O O . GLN A 1 535 ? -48.888 -4.335 76.526 1.00 89.06 535 GLN A O 1
ATOM 4151 N N . ALA A 1 536 ? -47.799 -5.953 75.431 1.00 89.81 536 ALA A N 1
ATOM 4152 C CA . ALA A 1 536 ? -47.625 -6.814 76.600 1.00 89.81 536 ALA A CA 1
ATOM 4153 C C . ALA A 1 536 ? -46.788 -6.148 77.702 1.00 89.81 536 ALA A C 1
ATOM 4155 O O . ALA A 1 536 ? -47.090 -6.282 78.889 1.00 89.81 536 ALA A O 1
ATOM 4156 N N . SER A 1 537 ? -45.790 -5.349 77.316 1.00 88.12 537 SER A N 1
ATOM 4157 C CA . SER A 1 537 ? -45.011 -4.525 78.249 1.00 88.12 537 SER A CA 1
ATOM 4158 C C . SER A 1 537 ? -45.856 -3.446 78.944 1.00 88.12 537 SER A C 1
ATOM 4160 O O . SER A 1 537 ? -45.569 -3.100 80.091 1.00 88.12 537 SER A O 1
ATOM 4162 N N . GLN A 1 538 ? -46.917 -2.946 78.298 1.00 88.06 538 GLN A N 1
ATOM 4163 C CA . GLN A 1 538 ? -47.887 -2.023 78.906 1.00 88.06 538 GLN A CA 1
ATOM 4164 C C . GLN A 1 538 ? -48.888 -2.747 79.819 1.00 88.06 538 GLN A C 1
ATOM 4166 O O . GLN A 1 538 ? -49.212 -2.215 80.879 1.00 88.06 538 GLN A O 1
ATOM 4171 N N . THR A 1 539 ? -49.300 -3.980 79.485 1.00 86.94 539 THR A N 1
ATOM 4172 C CA . THR A 1 539 ? -50.215 -4.801 80.312 1.00 86.94 539 THR A CA 1
ATOM 4173 C C . THR A 1 539 ? -49.709 -4.997 81.750 1.00 86.94 539 THR A C 1
ATOM 4175 O O . THR A 1 539 ? -50.508 -5.181 82.663 1.00 86.94 539 THR A O 1
ATOM 4178 N N . LYS A 1 540 ? -48.395 -4.876 81.999 1.00 86.00 540 LYS A N 1
ATOM 4179 C CA . LYS A 1 540 ? -47.812 -4.908 83.355 1.00 86.00 540 LYS A CA 1
ATOM 4180 C C . LYS A 1 540 ? -48.311 -3.801 84.299 1.00 86.00 540 LYS A C 1
ATOM 4182 O O . LYS A 1 540 ? -48.118 -3.910 85.507 1.00 86.00 540 LYS A O 1
ATOM 4187 N N . GLN A 1 541 ? -48.908 -2.733 83.766 1.00 83.44 541 GLN A N 1
ATOM 4188 C CA . GLN A 1 541 ? -49.488 -1.640 84.555 1.00 83.44 541 GLN A CA 1
ATOM 4189 C C . GLN A 1 541 ? -50.957 -1.889 84.939 1.00 83.44 541 GLN A C 1
ATOM 4191 O O . GLN A 1 541 ? -51.453 -1.229 85.850 1.00 83.44 541 GLN A O 1
ATOM 4196 N N . ASP A 1 542 ? -51.648 -2.829 84.283 1.00 86.00 542 ASP A N 1
ATOM 4197 C CA . ASP A 1 542 ? -53.049 -3.148 84.570 1.00 86.00 542 ASP A CA 1
ATOM 4198 C C . ASP A 1 542 ? -53.204 -3.971 85.855 1.00 86.00 542 ASP A C 1
ATOM 4200 O O . ASP A 1 542 ? -52.416 -4.877 86.143 1.00 86.00 542 ASP A O 1
ATOM 4204 N N . ASP A 1 543 ? -54.325 -3.780 86.554 1.00 83.88 543 ASP A N 1
ATOM 4205 C CA . ASP A 1 543 ? -54.776 -4.673 87.633 1.00 83.88 543 ASP A CA 1
ATOM 4206 C C . ASP A 1 543 ? -54.843 -6.144 87.187 1.00 83.88 543 ASP A C 1
ATOM 4208 O O . ASP A 1 543 ? -54.557 -7.044 87.977 1.00 83.88 543 ASP A O 1
ATOM 4212 N N . LYS A 1 544 ? -55.141 -6.401 85.901 1.00 87.00 544 LYS A N 1
ATOM 4213 C CA . LYS A 1 544 ? -55.151 -7.756 85.323 1.00 87.00 544 LYS A CA 1
ATOM 4214 C C . LYS A 1 544 ? -53.791 -8.453 85.436 1.00 87.00 544 LYS A C 1
ATOM 4216 O O . LYS A 1 544 ? -53.762 -9.677 85.491 1.00 87.00 544 LYS A O 1
ATOM 4221 N N . TYR A 1 545 ? -52.687 -7.702 85.475 1.00 90.06 545 TYR A N 1
ATOM 4222 C CA . TYR A 1 545 ? -51.352 -8.216 85.785 1.00 90.06 545 TYR A CA 1
ATOM 4223 C C . TYR A 1 545 ? -51.050 -8.118 87.285 1.00 90.06 545 TYR A C 1
ATOM 4225 O O . TYR A 1 545 ? -50.667 -9.117 87.891 1.00 90.06 545 TYR A O 1
ATOM 4233 N N . ARG A 1 546 ? -51.252 -6.947 87.908 1.00 87.31 546 ARG A N 1
ATOM 4234 C CA . ARG A 1 546 ? -50.868 -6.697 89.314 1.00 87.31 546 ARG A CA 1
ATOM 4235 C C . ARG A 1 546 ? -51.535 -7.656 90.304 1.00 87.31 546 ARG A C 1
ATOM 4237 O O . ARG A 1 546 ? -50.871 -8.137 91.213 1.00 87.31 546 ARG A O 1
ATOM 4244 N N . ASN A 1 547 ? -52.807 -7.983 90.075 1.00 87.62 547 ASN A N 1
ATOM 4245 C CA . ASN A 1 547 ? -53.595 -8.905 90.896 1.00 87.62 547 ASN A CA 1
ATOM 4246 C C . ASN A 1 547 ? -53.639 -10.346 90.333 1.00 87.62 547 ASN A C 1
ATOM 4248 O O . ASN A 1 547 ? -54.467 -11.138 90.784 1.00 87.62 547 ASN A O 1
ATOM 4252 N N . ALA A 1 548 ? -52.826 -10.690 89.324 1.00 89.00 548 ALA A N 1
ATOM 4253 C CA . ALA A 1 548 ? -52.716 -12.063 88.816 1.00 89.00 548 ALA A CA 1
ATOM 4254 C C . ALA A 1 548 ? -51.845 -12.948 89.718 1.00 89.00 548 ALA A C 1
ATOM 4256 O O . ALA A 1 548 ? -51.017 -12.453 90.484 1.00 89.00 548 ALA A O 1
ATOM 4257 N N . ASP A 1 549 ? -51.980 -14.268 89.570 1.00 88.31 549 ASP A N 1
ATOM 4258 C CA . ASP A 1 549 ? -51.089 -15.216 90.243 1.00 88.31 549 ASP A CA 1
ATOM 4259 C C . ASP A 1 549 ? -49.618 -14.991 89.822 1.00 88.31 549 ASP A C 1
ATOM 4261 O O . ASP A 1 549 ? -49.354 -14.756 88.636 1.00 88.31 549 ASP A O 1
ATOM 4265 N N . PRO A 1 550 ? -48.632 -15.131 90.734 1.00 89.06 550 PRO A N 1
ATOM 4266 C CA . PRO A 1 550 ? -47.215 -14.905 90.422 1.00 89.06 550 PRO A CA 1
ATOM 4267 C C . PRO A 1 550 ? -46.678 -15.748 89.257 1.00 89.06 550 PRO A C 1
ATOM 4269 O O . PRO A 1 550 ? -45.832 -15.281 88.495 1.00 89.06 550 PRO A O 1
ATOM 4272 N N . ASP A 1 551 ? -47.193 -16.967 89.073 1.00 89.25 551 ASP A N 1
ATOM 4273 C CA . ASP A 1 551 ? -46.831 -17.813 87.932 1.00 89.25 551 ASP A CA 1
ATOM 4274 C C . ASP A 1 551 ? -47.345 -17.228 86.603 1.00 89.25 551 ASP A C 1
ATOM 4276 O O . ASP A 1 551 ? -46.630 -17.268 85.604 1.00 89.25 551 ASP A O 1
ATOM 4280 N N . LYS A 1 552 ? -48.530 -16.597 86.587 1.00 91.88 552 LYS A N 1
ATOM 4281 C CA . LYS A 1 552 ? -49.084 -15.922 85.398 1.00 91.88 552 LYS A CA 1
ATOM 4282 C C . LYS A 1 552 ? -48.412 -14.586 85.099 1.00 91.88 552 LYS A C 1
ATOM 4284 O O . LYS A 1 552 ? -48.205 -14.262 83.931 1.00 91.88 552 LYS A O 1
ATOM 4289 N N . GLN A 1 553 ? -47.994 -13.850 86.129 1.00 91.12 553 GLN A N 1
ATOM 4290 C CA . GLN A 1 553 ? -47.091 -12.705 85.960 1.00 91.12 553 GLN A CA 1
ATOM 4291 C C . GLN A 1 553 ? -45.777 -13.152 85.295 1.00 91.12 553 GLN A C 1
ATOM 4293 O O . GLN A 1 553 ? -45.349 -12.576 84.295 1.00 91.12 553 GLN A O 1
ATOM 4298 N N . LYS A 1 554 ? -45.176 -14.238 85.800 1.00 92.62 554 LYS A N 1
ATOM 4299 C CA . LYS A 1 554 ? -43.918 -14.787 85.283 1.00 92.62 554 LYS A CA 1
ATOM 4300 C C . LYS A 1 554 ? -44.031 -15.332 83.852 1.00 92.62 554 LYS A C 1
ATOM 4302 O O . LYS A 1 554 ? -43.112 -15.118 83.065 1.00 92.62 554 LYS A O 1
ATOM 4307 N N . GLU A 1 555 ? -45.120 -16.019 83.504 1.00 93.56 555 GLU A N 1
ATOM 4308 C CA . GLU A 1 555 ? -45.368 -16.496 82.134 1.00 93.56 555 GLU A CA 1
ATOM 4309 C C . GLU A 1 555 ? -45.358 -15.341 81.119 1.00 93.56 555 GLU A C 1
ATOM 4311 O O . GLU A 1 555 ? -44.730 -15.460 80.066 1.00 93.56 555 GLU A O 1
ATOM 4316 N N . LEU A 1 556 ? -45.989 -14.205 81.446 1.00 94.25 556 LEU A N 1
ATOM 4317 C CA . LEU A 1 556 ? -45.972 -13.022 80.583 1.00 94.25 556 LEU A CA 1
ATOM 4318 C C . LEU A 1 556 ? -44.579 -12.380 80.503 1.00 94.25 556 LEU A C 1
ATOM 4320 O O . LEU A 1 556 ? -44.149 -11.981 79.421 1.00 94.25 556 LEU A O 1
ATOM 4324 N N . ASP A 1 557 ? -43.853 -12.316 81.618 1.00 94.00 557 ASP A N 1
ATOM 4325 C CA . ASP A 1 557 ? -42.491 -11.777 81.663 1.00 94.00 557 ASP A CA 1
ATOM 4326 C C . ASP A 1 557 ? -41.499 -12.586 80.813 1.00 94.00 557 ASP A C 1
ATOM 4328 O O . ASP A 1 557 ? -40.720 -12.001 80.053 1.00 94.00 557 ASP A O 1
ATOM 4332 N N . ASP A 1 558 ? -41.562 -13.919 80.880 1.00 93.94 558 ASP A N 1
ATOM 4333 C CA . ASP A 1 558 ? -40.750 -14.802 80.038 1.00 93.94 558 ASP A CA 1
ATOM 4334 C C . ASP A 1 558 ? -41.164 -14.720 78.555 1.00 93.94 558 ASP A C 1
ATOM 4336 O O . ASP A 1 558 ? -40.293 -14.726 77.682 1.00 93.94 558 ASP A O 1
ATOM 4340 N N . ALA A 1 559 ? -42.463 -14.590 78.249 1.00 95.19 559 ALA A N 1
ATOM 4341 C CA . ALA A 1 559 ? -42.955 -14.450 76.876 1.00 95.19 559 ALA A CA 1
ATOM 4342 C C . ALA A 1 559 ? -42.506 -13.128 76.223 1.00 95.19 559 ALA A C 1
ATOM 4344 O O . ALA A 1 559 ? -41.980 -13.143 75.108 1.00 95.19 559 ALA A O 1
ATOM 4345 N N . ILE A 1 560 ? -42.632 -11.997 76.932 1.00 94.06 560 ILE A N 1
ATOM 4346 C CA . ILE A 1 560 ? -42.135 -10.682 76.482 1.00 94.06 560 ILE A CA 1
ATOM 4347 C C . ILE A 1 560 ? -40.634 -10.755 76.197 1.00 94.06 560 ILE A C 1
ATOM 4349 O O . ILE A 1 560 ? -40.176 -10.302 75.146 1.00 94.06 560 ILE A O 1
ATOM 4353 N N . LYS A 1 561 ? -39.865 -11.355 77.113 1.00 94.12 561 LYS A N 1
ATOM 4354 C CA . LYS A 1 561 ? -38.421 -11.518 76.947 1.00 94.12 561 LYS A CA 1
ATOM 4355 C C . LYS A 1 561 ? -38.083 -12.385 75.731 1.00 94.12 561 LYS A C 1
ATOM 4357 O O . LYS A 1 561 ? -37.223 -12.001 74.945 1.00 94.12 561 LYS A O 1
ATOM 4362 N N . HIS A 1 562 ? -38.766 -13.514 75.539 1.00 93.50 562 HIS A N 1
ATOM 4363 C CA . HIS A 1 562 ? -38.530 -14.368 74.375 1.00 93.50 562 HIS A CA 1
ATOM 4364 C C . HIS A 1 562 ? -38.846 -13.641 73.059 1.00 93.50 562 HIS A C 1
ATOM 4366 O O . HIS A 1 562 ? -38.069 -13.742 72.109 1.00 93.50 562 HIS A O 1
ATOM 4372 N N . GLY A 1 563 ? -39.918 -12.842 73.021 1.00 94.19 563 GLY A N 1
ATOM 4373 C CA . GLY A 1 563 ? -40.208 -11.955 71.895 1.00 94.19 563 GLY A CA 1
ATOM 4374 C C . GLY A 1 563 ? -39.084 -10.955 71.629 1.00 94.19 563 GLY A C 1
ATOM 4375 O O . GLY A 1 563 ? -38.660 -10.810 70.488 1.00 94.19 563 GLY A O 1
ATOM 4376 N N . GLN A 1 564 ? -38.529 -10.325 72.668 1.00 93.25 564 GLN A N 1
ATOM 4377 C CA . GLN A 1 564 ? -37.373 -9.426 72.539 1.00 93.25 564 GLN A CA 1
ATOM 4378 C C . GLN A 1 564 ? -36.116 -10.148 72.025 1.00 93.25 564 GLN A C 1
ATOM 4380 O O . GLN A 1 564 ? -35.427 -9.613 71.156 1.00 93.25 564 GLN A O 1
ATOM 4385 N N . ASP A 1 565 ? -35.827 -11.364 72.490 1.00 92.75 565 ASP A N 1
ATOM 4386 C CA . ASP A 1 565 ? -34.707 -12.168 71.981 1.00 92.75 565 ASP A CA 1
ATOM 4387 C C . ASP A 1 565 ? -34.901 -12.501 70.481 1.00 92.75 565 ASP A C 1
ATOM 4389 O O . ASP A 1 565 ? -33.991 -12.304 69.672 1.00 92.75 565 ASP A O 1
ATOM 4393 N N . VAL A 1 566 ? -36.114 -12.905 70.074 1.00 91.69 566 VAL A N 1
ATOM 4394 C CA . VAL A 1 566 ? -36.467 -13.212 68.671 1.00 91.69 566 VAL A CA 1
ATOM 4395 C C . VAL A 1 566 ? -36.507 -11.962 67.783 1.00 91.69 566 VAL A C 1
ATOM 4397 O O . VAL A 1 566 ? -36.160 -12.037 66.602 1.00 91.69 566 VAL A O 1
ATOM 4400 N N . LEU A 1 567 ? -36.862 -10.790 68.317 1.00 90.06 567 LEU A N 1
ATOM 4401 C CA . LEU A 1 567 ? -36.760 -9.513 67.602 1.00 90.06 567 LEU A CA 1
ATOM 4402 C C . LEU A 1 567 ? -35.300 -9.173 67.272 1.00 90.06 567 LEU A C 1
ATOM 4404 O O . LEU A 1 567 ? -35.008 -8.789 66.136 1.00 90.06 567 LEU A O 1
ATOM 4408 N N . ASN A 1 568 ? -34.386 -9.393 68.221 1.00 88.50 568 ASN A N 1
ATOM 4409 C CA . ASN A 1 568 ? -32.964 -9.075 68.080 1.00 88.50 568 ASN A CA 1
ATOM 4410 C C . ASN A 1 568 ? -32.155 -10.080 67.231 1.00 88.50 568 ASN A C 1
ATOM 4412 O O . ASN A 1 568 ? -31.110 -9.698 66.708 1.00 88.50 568 ASN A O 1
ATOM 4416 N N . ASP A 1 569 ? -32.603 -11.329 67.052 1.00 82.81 569 ASP A N 1
ATOM 4417 C CA . ASP A 1 569 ? -31.907 -12.321 66.208 1.00 82.81 569 ASP A CA 1
ATOM 4418 C C . ASP A 1 569 ? -32.093 -12.035 64.699 1.00 82.81 569 ASP A C 1
ATOM 4420 O O . ASP A 1 569 ? -33.199 -12.212 64.177 1.00 82.81 569 ASP A O 1
ATOM 4424 N N . PRO A 1 570 ? -31.050 -11.638 63.941 1.00 76.19 570 PRO A N 1
ATOM 4425 C CA . PRO A 1 570 ? -31.178 -11.379 62.505 1.00 76.19 570 PRO A CA 1
ATOM 4426 C C . PRO A 1 570 ? -31.432 -12.645 61.670 1.00 76.19 570 PRO A C 1
ATOM 4428 O O . PRO A 1 570 ? -31.870 -12.534 60.525 1.00 76.19 570 PRO A O 1
ATOM 4431 N N . THR A 1 571 ? -31.179 -13.840 62.212 1.00 79.12 571 THR A N 1
ATOM 4432 C CA . THR A 1 571 ? -31.358 -15.113 61.497 1.00 79.12 571 THR A CA 1
ATOM 4433 C C . THR A 1 571 ? -32.729 -15.761 61.717 1.00 79.12 571 THR A C 1
ATOM 4435 O O . THR A 1 571 ? -33.056 -16.715 61.012 1.00 79.12 571 THR A O 1
ATOM 4438 N N . ALA A 1 572 ? -33.558 -15.216 62.618 1.00 81.00 572 ALA A N 1
ATOM 4439 C CA . ALA A 1 572 ? -34.906 -15.706 62.899 1.00 81.00 572 ALA A CA 1
ATOM 4440 C C . ALA A 1 572 ? -35.770 -15.833 61.626 1.00 81.00 572 ALA A C 1
ATOM 4442 O O . ALA A 1 572 ? -35.934 -14.878 60.854 1.00 81.00 572 ALA A O 1
ATOM 4443 N N . ASP A 1 573 ? -36.355 -17.017 61.428 1.00 83.12 573 ASP A N 1
ATOM 4444 C CA . ASP A 1 573 ? -37.330 -17.278 60.370 1.00 83.12 573 ASP A CA 1
ATOM 4445 C C . ASP A 1 573 ? -38.741 -16.823 60.782 1.00 83.12 573 ASP A C 1
ATOM 4447 O O . ASP A 1 573 ? -39.017 -16.551 61.954 1.00 83.12 573 ASP A O 1
ATOM 4451 N N . GLN A 1 574 ? -39.657 -16.742 59.812 1.00 83.12 574 GLN A N 1
ATOM 4452 C CA . GLN A 1 574 ? -41.027 -16.292 60.083 1.00 83.12 574 GLN A CA 1
ATOM 4453 C C . GLN A 1 574 ? -41.723 -17.190 61.112 1.00 83.12 574 GLN A C 1
ATOM 4455 O O . GLN A 1 574 ? -42.408 -16.698 61.996 1.00 83.12 574 GLN A O 1
ATOM 4460 N N . LYS A 1 575 ? -41.471 -18.501 61.069 1.00 84.31 575 LYS A N 1
ATOM 4461 C CA . LYS A 1 575 ? -42.054 -19.467 62.003 1.00 84.31 575 LYS A CA 1
ATOM 4462 C C . LYS A 1 575 ? -41.634 -19.209 63.456 1.00 84.31 575 LYS A C 1
ATOM 4464 O O . LYS A 1 575 ? -42.436 -19.418 64.361 1.00 84.31 575 LYS A O 1
ATOM 4469 N N . THR A 1 576 ? -40.395 -18.778 63.684 1.00 87.81 576 THR A N 1
ATOM 4470 C CA . THR A 1 576 ? -39.879 -18.419 65.013 1.00 87.81 576 THR A CA 1
ATOM 4471 C C . THR A 1 576 ? -40.504 -17.115 65.511 1.00 87.81 576 THR A C 1
ATOM 4473 O O . THR A 1 576 ? -40.877 -17.025 66.679 1.00 87.81 576 THR A O 1
ATOM 4476 N N . VAL A 1 577 ? -40.692 -16.137 64.619 1.00 88.75 577 VAL A N 1
ATOM 4477 C CA . VAL A 1 577 ? -41.395 -14.879 64.923 1.00 88.75 577 VAL A CA 1
ATOM 4478 C C . VAL A 1 577 ? -42.864 -15.133 65.265 1.00 88.75 577 VAL A C 1
ATOM 4480 O O . VAL A 1 577 ? -43.302 -14.744 66.345 1.00 88.75 577 VAL A O 1
ATOM 4483 N N . ASP A 1 578 ? -43.592 -15.854 64.410 1.00 90.12 578 ASP A N 1
ATOM 4484 C CA . ASP A 1 578 ? -45.007 -16.202 64.594 1.00 90.12 578 ASP A CA 1
ATOM 4485 C C . ASP A 1 578 ? -45.238 -17.008 65.893 1.00 90.12 578 ASP A C 1
ATOM 4487 O O . ASP A 1 578 ? -46.268 -16.871 66.554 1.00 90.12 578 ASP A O 1
ATOM 4491 N N . ALA A 1 579 ? -44.273 -17.846 66.294 1.00 90.88 579 ALA A N 1
ATOM 4492 C CA . ALA A 1 579 ? -44.347 -18.620 67.534 1.00 90.88 579 ALA A CA 1
ATOM 4493 C C . ALA A 1 579 ? -44.158 -17.759 68.796 1.00 90.88 579 ALA A C 1
ATOM 4495 O O . ALA A 1 579 ? -44.888 -17.947 69.771 1.00 90.88 579 ALA A O 1
ATOM 4496 N N . ALA A 1 580 ? -43.213 -16.812 68.788 1.00 93.25 580 ALA A N 1
ATOM 4497 C CA . ALA A 1 580 ? -43.023 -15.873 69.897 1.00 93.25 580 ALA A CA 1
ATOM 4498 C C . ALA A 1 580 ? -44.206 -14.892 70.018 1.00 93.25 580 ALA A C 1
ATOM 4500 O O . ALA A 1 580 ? -44.661 -14.587 71.121 1.00 93.25 580 ALA A O 1
ATOM 4501 N N . ASP A 1 581 ? -44.744 -14.466 68.876 1.00 92.75 581 ASP A N 1
ATOM 4502 C CA . ASP A 1 581 ? -45.917 -13.601 68.747 1.00 92.75 581 ASP A CA 1
ATOM 4503 C C . ASP A 1 581 ? -47.176 -14.243 69.358 1.00 92.75 581 ASP A C 1
ATOM 4505 O O . ASP A 1 581 ? -47.878 -13.628 70.168 1.00 92.75 581 ASP A O 1
ATOM 4509 N N . GLN A 1 582 ? -47.418 -15.519 69.047 1.00 92.81 582 GLN A N 1
ATOM 4510 C CA . GLN A 1 582 ? -48.505 -16.298 69.639 1.00 92.81 582 GLN A CA 1
ATOM 4511 C C . GLN A 1 582 ? -48.299 -16.535 71.147 1.00 92.81 582 GLN A C 1
ATOM 4513 O O . GLN A 1 582 ? -49.255 -16.417 71.915 1.00 92.81 582 GLN A O 1
ATOM 4518 N N . ALA A 1 583 ? -47.067 -16.811 71.594 1.00 94.19 583 ALA A N 1
ATOM 4519 C CA . ALA A 1 583 ? -46.765 -17.042 73.010 1.00 94.19 583 ALA A CA 1
ATOM 4520 C C . ALA A 1 583 ? -47.074 -15.818 73.895 1.00 94.19 583 ALA A C 1
ATOM 4522 O O . ALA A 1 583 ? -47.593 -15.973 75.001 1.00 94.19 583 ALA A O 1
ATOM 4523 N N . ILE A 1 584 ? -46.816 -14.603 73.399 1.00 94.19 584 ILE A N 1
ATOM 4524 C CA . ILE A 1 584 ? -47.168 -13.357 74.097 1.00 94.19 584 ILE A CA 1
ATOM 4525 C C . ILE A 1 584 ? -48.689 -13.189 74.193 1.00 94.19 584 ILE A C 1
ATOM 4527 O O . ILE A 1 584 ? -49.206 -12.929 75.283 1.00 94.19 584 ILE A O 1
ATOM 4531 N N . LYS A 1 585 ? -49.416 -13.397 73.085 1.00 92.75 585 LYS A N 1
ATOM 4532 C CA . LYS A 1 585 ? -50.888 -13.314 73.056 1.00 92.75 585 LYS A CA 1
ATOM 4533 C C . LYS A 1 585 ? -51.541 -14.284 74.039 1.00 92.75 585 LYS A C 1
ATOM 4535 O O . LYS A 1 585 ? -52.485 -13.907 74.737 1.00 92.75 585 LYS A O 1
ATOM 4540 N N . ASP A 1 586 ? -51.046 -15.519 74.108 1.00 91.88 586 ASP A N 1
ATOM 4541 C CA . ASP A 1 586 ? -51.564 -16.517 75.042 1.00 91.88 586 ASP A CA 1
ATOM 4542 C C . ASP A 1 586 ? -51.247 -16.148 76.501 1.00 91.88 586 ASP A C 1
ATOM 4544 O O . ASP A 1 586 ? -52.148 -16.201 77.336 1.00 91.88 586 ASP A O 1
ATOM 4548 N N . ALA A 1 587 ? -50.043 -15.655 76.816 1.00 92.81 587 ALA A N 1
ATOM 4549 C CA . ALA A 1 587 ? -49.707 -15.217 78.174 1.00 92.81 587 ALA A CA 1
ATOM 4550 C C . ALA A 1 587 ? -50.530 -13.992 78.643 1.00 92.81 587 ALA A C 1
ATOM 4552 O O . ALA A 1 587 ? -51.035 -13.976 79.767 1.00 92.81 587 ALA A O 1
ATOM 4553 N N . GLN A 1 588 ? -50.751 -12.984 77.784 1.00 90.06 588 GLN A N 1
ATOM 4554 C CA . GLN A 1 588 ? -51.622 -11.834 78.103 1.00 90.06 588 GLN A CA 1
ATOM 4555 C C . GLN A 1 588 ? -53.074 -12.260 78.376 1.00 90.06 588 GLN A C 1
ATOM 4557 O O . GLN A 1 588 ? -53.772 -11.688 79.225 1.00 90.06 588 GLN A O 1
ATOM 4562 N N . LYS A 1 589 ? -53.551 -13.263 77.636 1.00 90.00 589 LYS A N 1
ATOM 4563 C CA . LYS A 1 589 ? -54.888 -13.838 77.779 1.00 90.00 589 LYS A CA 1
ATOM 4564 C C . LYS A 1 589 ? -55.023 -14.605 79.097 1.00 90.00 589 LYS A C 1
ATOM 4566 O O . LYS A 1 589 ? -56.003 -14.360 79.803 1.00 90.00 589 LYS A O 1
ATOM 4571 N N . ASP A 1 590 ? -54.030 -15.426 79.443 1.00 91.88 590 ASP A N 1
ATOM 4572 C CA . ASP A 1 590 ? -53.992 -16.277 80.642 1.00 91.88 590 ASP A CA 1
ATOM 4573 C C . ASP A 1 590 ? -53.799 -15.520 81.972 1.00 91.88 590 ASP A C 1
ATOM 4575 O O . ASP A 1 590 ? -54.057 -16.095 83.031 1.00 91.88 590 ASP A O 1
ATOM 4579 N N . LEU A 1 591 ? -53.423 -14.231 81.948 1.00 91.56 591 LEU A N 1
ATOM 4580 C CA . LEU A 1 591 ? -53.495 -13.362 83.132 1.00 91.56 591 LEU A CA 1
ATOM 4581 C C . LEU A 1 591 ? -54.897 -13.408 83.766 1.00 91.56 591 LEU A C 1
ATOM 4583 O O . LEU A 1 591 ? -55.889 -13.096 83.104 1.00 91.56 591 LEU A O 1
ATOM 4587 N N . ASN A 1 592 ? -54.978 -13.732 85.054 1.00 89.25 592 ASN A N 1
ATOM 4588 C CA . ASN A 1 592 ? -56.235 -13.959 85.772 1.00 89.25 592 ASN A CA 1
ATOM 4589 C C . ASN A 1 592 ? -56.596 -12.871 86.802 1.00 89.25 592 ASN A C 1
ATOM 4591 O O . ASN A 1 592 ? -57.645 -12.971 87.446 1.00 89.25 592 ASN A O 1
ATOM 4595 N N . GLY A 1 593 ? -55.774 -11.825 86.931 1.00 85.62 593 GLY A N 1
ATOM 4596 C CA . GLY A 1 593 ? -56.007 -10.727 87.866 1.00 85.62 593 GLY A CA 1
ATOM 4597 C C . GLY A 1 593 ? -57.332 -10.005 87.625 1.00 85.62 593 GLY A C 1
ATOM 4598 O O . GLY A 1 593 ? -57.777 -9.837 86.487 1.00 85.62 593 GLY A O 1
ATOM 4599 N N . GLN A 1 594 ? -57.971 -9.594 88.717 1.00 84.88 594 GLN A N 1
ATOM 4600 C CA . GLN A 1 594 ? -59.202 -8.800 88.712 1.00 84.88 594 GLN A CA 1
ATOM 4601 C C . GLN A 1 594 ? -58.883 -7.331 89.020 1.00 84.88 594 GLN A C 1
ATOM 4603 O O . GLN A 1 594 ? -57.820 -7.036 89.563 1.00 84.88 594 GLN A O 1
ATOM 4608 N N . ALA A 1 595 ? -59.802 -6.416 88.705 1.00 85.62 595 ALA A N 1
ATOM 4609 C CA . ALA A 1 595 ? -59.700 -5.023 89.149 1.00 85.62 595 ALA A CA 1
ATOM 4610 C C . ALA A 1 595 ? -59.689 -4.938 90.687 1.00 85.62 595 ALA A C 1
ATOM 4612 O O . ALA A 1 595 ? -60.410 -5.697 91.338 1.00 85.62 595 ALA A O 1
ATOM 4613 N N . THR A 1 596 ? -58.904 -4.023 91.260 1.00 87.75 596 THR A N 1
ATOM 4614 C CA . THR A 1 596 ? -58.805 -3.861 92.720 1.00 87.75 596 THR A CA 1
ATOM 4615 C C . THR A 1 596 ? -60.127 -3.332 93.304 1.00 87.75 596 THR A C 1
ATOM 4617 O O . THR A 1 596 ? -60.503 -2.177 93.092 1.00 87.75 596 THR A O 1
ATOM 4620 N N . ASP A 1 597 ? -60.829 -4.155 94.089 1.00 88.69 597 ASP A N 1
ATOM 4621 C CA . ASP A 1 597 ? -62.045 -3.774 94.812 1.00 88.69 597 ASP A CA 1
ATOM 4622 C C . ASP A 1 597 ? -61.698 -3.058 96.125 1.00 88.69 597 ASP A C 1
ATOM 4624 O O . ASP A 1 597 ? -61.278 -3.670 97.110 1.00 88.69 597 ASP A O 1
ATOM 4628 N N . LYS A 1 598 ? -61.924 -1.741 96.131 1.00 90.31 598 LYS A N 1
ATOM 4629 C CA . LYS A 1 598 ? -61.770 -0.848 97.291 1.00 90.31 598 LYS A CA 1
ATOM 4630 C C . LYS A 1 598 ? -63.065 -0.613 98.076 1.00 90.31 598 LYS A C 1
ATOM 4632 O O . LYS A 1 598 ? -63.090 0.174 99.024 1.00 90.31 598 LYS A O 1
ATOM 4637 N N . SER A 1 599 ? -64.165 -1.253 97.682 1.00 89.88 599 SER A N 1
ATOM 4638 C CA . SER A 1 599 ? -65.504 -0.915 98.165 1.00 89.88 599 SER A CA 1
ATOM 4639 C C . SER A 1 599 ? -65.743 -1.262 99.631 1.00 89.88 599 SER A C 1
ATOM 4641 O O . SER A 1 599 ? -66.686 -0.726 100.208 1.00 89.88 599 SER A O 1
ATOM 4643 N N . GLN A 1 600 ? -64.965 -2.158 100.248 1.00 89.56 600 GLN A N 1
ATOM 4644 C CA . GLN A 1 600 ? -65.070 -2.446 101.684 1.00 89.56 600 GLN A CA 1
ATOM 4645 C C . GLN A 1 600 ? -64.283 -1.432 102.520 1.00 89.56 600 GLN A C 1
ATOM 4647 O O . GLN A 1 600 ? -64.894 -0.766 103.355 1.00 89.56 600 GLN A O 1
ATOM 4652 N N . LEU A 1 601 ? -63.021 -1.184 102.158 1.00 91.94 601 LEU A N 1
ATOM 4653 C CA . LEU A 1 601 ? -62.156 -0.183 102.786 1.00 91.94 601 LEU A CA 1
ATOM 4654 C C . LEU A 1 601 ? -62.817 1.206 102.866 1.00 91.94 601 LEU A C 1
ATOM 4656 O O . LEU A 1 601 ? -62.790 1.851 103.912 1.00 91.94 601 LEU A O 1
ATOM 4660 N N . GLN A 1 602 ? -63.494 1.639 101.794 1.00 92.25 602 GLN A N 1
ATOM 4661 C CA . GLN A 1 602 ? -64.238 2.906 101.775 1.00 92.25 602 GLN A CA 1
ATOM 4662 C C . GLN A 1 602 ? -65.340 2.973 102.851 1.00 92.25 602 GLN A C 1
ATOM 4664 O O . GLN A 1 602 ? -65.533 4.019 103.470 1.00 92.25 602 GLN A O 1
ATOM 4669 N N . LYS A 1 603 ? -66.063 1.869 103.102 1.00 89.62 603 LYS A N 1
ATOM 4670 C CA . LYS A 1 603 ? -67.128 1.820 104.123 1.00 89.62 603 LYS A CA 1
ATOM 4671 C C . LYS A 1 603 ? -66.546 1.906 105.530 1.00 89.62 603 LYS A C 1
ATOM 4673 O O . LYS A 1 603 ? -67.128 2.577 106.381 1.00 89.62 603 LYS A O 1
ATOM 4678 N N . ASP A 1 604 ? -65.431 1.221 105.772 1.00 89.38 604 ASP A N 1
ATOM 4679 C CA . ASP A 1 604 ? -64.790 1.177 107.085 1.00 89.38 604 ASP A CA 1
ATOM 4680 C C . ASP A 1 604 ? -64.104 2.518 107.422 1.00 89.38 604 ASP A C 1
ATOM 4682 O O . ASP A 1 604 ? -64.218 2.973 108.561 1.00 89.38 604 ASP A O 1
ATOM 4686 N N . VAL A 1 605 ? -63.548 3.229 106.428 1.00 90.25 605 VAL A N 1
ATOM 4687 C CA . VAL A 1 605 ? -63.135 4.644 106.553 1.00 90.25 605 VAL A CA 1
ATOM 4688 C C . VAL A 1 605 ? -64.329 5.561 106.857 1.00 90.25 605 VAL A C 1
ATOM 4690 O O . VAL A 1 605 ? -64.298 6.314 107.828 1.00 90.25 605 VAL A O 1
ATOM 4693 N N . ASP A 1 606 ? -65.425 5.504 106.089 1.00 88.25 606 ASP A N 1
ATOM 4694 C CA . ASP A 1 606 ? -66.573 6.405 106.307 1.00 88.25 606 ASP A CA 1
ATOM 4695 C C . ASP A 1 606 ? -67.290 6.195 107.655 1.00 88.25 606 ASP A C 1
ATOM 4697 O O . ASP A 1 606 ? -67.906 7.121 108.196 1.00 88.25 606 ASP A O 1
ATOM 4701 N N . LYS A 1 607 ? -67.180 4.994 108.228 1.00 86.81 607 LYS A N 1
ATOM 4702 C CA . LYS A 1 607 ? -67.736 4.616 109.534 1.00 86.81 607 LYS A CA 1
ATOM 4703 C C . LYS A 1 607 ? -67.062 5.331 110.711 1.00 86.81 607 LYS A C 1
ATOM 4705 O O . LYS A 1 607 ? -67.734 5.598 111.709 1.00 86.81 607 LYS A O 1
ATOM 4710 N N . ASP A 1 608 ? -65.785 5.701 110.595 1.00 87.12 608 ASP A N 1
ATOM 4711 C CA . ASP A 1 608 ? -65.021 6.427 111.625 1.00 87.12 608 ASP A CA 1
ATOM 4712 C C . ASP A 1 608 ? -65.745 7.690 112.130 1.00 87.12 608 ASP A C 1
ATOM 4714 O O . ASP A 1 608 ? -65.896 7.908 113.335 1.00 87.12 608 ASP A O 1
ATOM 4718 N N . LYS A 1 609 ? -66.309 8.466 111.196 1.00 82.12 609 LYS A N 1
ATOM 4719 C CA . LYS A 1 609 ? -67.042 9.720 111.453 1.00 82.12 609 LYS A CA 1
ATOM 4720 C C . LYS A 1 609 ? -68.220 9.536 112.420 1.00 82.12 609 LYS A C 1
ATOM 4722 O O . LYS A 1 609 ? -68.570 10.469 113.142 1.00 82.12 609 LYS A O 1
ATOM 4727 N N . GLN A 1 610 ? -68.829 8.347 112.439 1.00 84.12 610 GLN A N 1
ATOM 4728 C CA . GLN A 1 610 ? -69.896 7.982 113.377 1.00 84.12 610 GLN A CA 1
ATOM 4729 C C . GLN A 1 610 ? -69.315 7.434 114.685 1.00 84.12 610 GLN A C 1
ATOM 4731 O O . GLN A 1 610 ? -69.717 7.861 115.767 1.00 84.12 610 GLN A O 1
ATOM 4736 N N . THR A 1 611 ? -68.328 6.538 114.589 1.00 85.81 611 THR A N 1
ATOM 4737 C CA . THR A 1 611 ? -67.622 5.935 115.728 1.00 85.81 611 THR A CA 1
ATOM 4738 C C . THR A 1 611 ? -67.085 6.987 116.702 1.00 85.81 611 THR A C 1
ATOM 4740 O O . THR A 1 611 ? -67.322 6.883 117.908 1.00 85.81 611 THR A O 1
ATOM 4743 N N . LYS A 1 612 ? -66.448 8.049 116.192 1.00 86.12 612 LYS A N 1
ATOM 4744 C CA . LYS A 1 612 ? -65.861 9.140 116.992 1.00 86.12 612 LYS A CA 1
ATOM 4745 C C . LYS A 1 612 ? -66.861 9.950 117.824 1.00 86.12 612 LYS A C 1
ATOM 4747 O O . LYS A 1 612 ? -66.457 10.672 118.732 1.00 86.12 612 LYS A O 1
ATOM 4752 N N . GLN A 1 613 ? -68.164 9.822 117.562 1.00 81.56 613 GLN A N 1
ATOM 4753 C CA . GLN A 1 613 ? -69.212 10.466 118.365 1.00 81.56 613 GLN A CA 1
ATOM 4754 C C . GLN A 1 613 ? -69.678 9.623 119.562 1.00 81.56 613 GLN A C 1
ATOM 4756 O O . GLN A 1 613 ? -70.383 10.146 120.428 1.00 81.56 613 GLN A O 1
ATOM 4761 N N . THR A 1 614 ? -69.286 8.349 119.634 1.00 84.50 614 THR A N 1
ATOM 4762 C CA . THR A 1 614 ? -69.708 7.415 120.690 1.00 84.50 614 THR A CA 1
ATOM 4763 C C . THR A 1 614 ? -68.834 7.504 121.942 1.00 84.50 614 THR A C 1
ATOM 4765 O O . THR A 1 614 ? -67.637 7.783 121.858 1.00 84.50 614 THR A O 1
ATOM 4768 N N . ASP A 1 615 ? -69.410 7.188 123.104 1.00 80.44 615 ASP A N 1
ATOM 4769 C CA . ASP A 1 615 ? -68.691 7.036 124.380 1.00 80.44 615 ASP A CA 1
ATOM 4770 C C . ASP A 1 615 ? -67.531 6.033 124.262 1.00 80.44 615 ASP A C 1
ATOM 4772 O O . ASP A 1 615 ? -66.444 6.277 124.781 1.00 80.44 615 ASP A O 1
ATOM 4776 N N . ALA A 1 616 ? -67.724 4.964 123.477 1.00 83.56 616 ALA A N 1
ATOM 4777 C CA . ALA A 1 616 ? -66.713 3.946 123.191 1.00 83.56 616 ALA A CA 1
ATOM 4778 C C . ALA A 1 616 ? -65.436 4.500 122.534 1.00 83.56 616 ALA A C 1
ATOM 4780 O O . ALA A 1 616 ? -64.386 3.872 122.656 1.00 83.56 616 ALA A O 1
ATOM 4781 N N . TYR A 1 617 ? -65.507 5.670 121.884 1.00 86.50 617 TYR A N 1
ATOM 4782 C CA . TYR A 1 617 ? -64.346 6.448 121.447 1.00 86.50 617 TYR A CA 1
ATOM 4783 C C . TYR A 1 617 ? -63.995 7.575 122.430 1.00 86.50 617 TYR A C 1
ATOM 4785 O O . TYR A 1 617 ? -62.836 7.708 122.814 1.00 86.50 617 TYR A O 1
ATOM 4793 N N . LYS A 1 618 ? -64.970 8.388 122.863 1.00 83.75 618 LYS A N 1
ATOM 4794 C CA . LYS A 1 618 ? -64.734 9.577 123.711 1.00 83.75 618 LYS A CA 1
ATOM 4795 C C . LYS A 1 618 ? -64.067 9.240 125.046 1.00 83.75 618 LYS A C 1
ATOM 4797 O O . LYS A 1 618 ? -63.109 9.905 125.426 1.00 83.75 618 LYS A O 1
ATOM 4802 N N . ASN A 1 619 ? -64.538 8.182 125.704 1.00 82.38 619 ASN A N 1
ATOM 4803 C CA . ASN A 1 619 ? -64.024 7.695 126.983 1.00 82.38 619 ASN A CA 1
ATOM 4804 C C . ASN A 1 619 ? -62.894 6.650 126.805 1.00 82.38 619 ASN A C 1
ATOM 4806 O O . ASN A 1 619 ? -62.406 6.104 127.793 1.00 82.38 619 ASN A O 1
ATOM 4810 N N . ALA A 1 620 ? -62.468 6.348 125.568 1.00 85.81 620 ALA A N 1
ATOM 4811 C CA . ALA A 1 620 ? -61.347 5.443 125.308 1.00 85.81 620 ALA A CA 1
ATOM 4812 C C . ALA A 1 620 ? -59.996 6.068 125.682 1.00 85.81 620 ALA A C 1
ATOM 4814 O O . ALA A 1 620 ? -59.827 7.287 125.744 1.00 85.81 620 ALA A O 1
ATOM 4815 N N . SER A 1 621 ? -58.984 5.221 125.868 1.00 85.75 621 SER A N 1
ATOM 4816 C CA . SER A 1 621 ? -57.618 5.709 126.091 1.00 85.75 621 SER A CA 1
ATOM 4817 C C . SER A 1 621 ? -57.052 6.419 124.850 1.00 85.75 621 SER A C 1
ATOM 4819 O O . SER A 1 621 ? -57.286 5.992 123.719 1.00 85.75 621 SER A O 1
ATOM 4821 N N . GLN A 1 622 ? -56.227 7.454 125.047 1.00 87.12 622 GLN A N 1
ATOM 4822 C CA . GLN A 1 622 ? -55.610 8.223 123.950 1.00 87.12 622 GLN A CA 1
ATOM 4823 C C . GLN A 1 622 ? -54.805 7.356 122.963 1.00 87.12 622 GLN A C 1
ATOM 4825 O O . GLN A 1 622 ? -54.742 7.665 121.777 1.00 87.12 622 GLN A O 1
ATOM 4830 N N . ALA A 1 623 ? -54.211 6.252 123.433 1.00 87.88 623 ALA A N 1
ATOM 4831 C CA . ALA A 1 623 ? -53.501 5.304 122.575 1.00 87.88 623 ALA A CA 1
ATOM 4832 C C . ALA A 1 623 ? -54.450 4.534 121.637 1.00 87.88 623 ALA A C 1
ATOM 4834 O O . ALA A 1 623 ? -54.106 4.296 120.485 1.00 87.88 623 ALA A O 1
ATOM 4835 N N . VAL A 1 624 ? -55.650 4.186 122.114 1.00 89.81 624 VAL A N 1
ATOM 4836 C CA . VAL A 1 624 ? -56.703 3.527 121.324 1.00 89.81 624 VAL A CA 1
ATOM 4837 C C . VAL A 1 624 ? -57.344 4.508 120.337 1.00 89.81 624 VAL A C 1
ATOM 4839 O O . VAL A 1 624 ? -57.536 4.154 119.178 1.00 89.81 624 VAL A O 1
ATOM 4842 N N . GLN A 1 625 ? -57.591 5.754 120.758 1.00 89.44 625 GLN A N 1
ATOM 4843 C CA . GLN A 1 625 ? -58.054 6.829 119.868 1.00 89.44 625 GLN A CA 1
ATOM 4844 C C . GLN A 1 625 ? -57.074 7.031 118.699 1.00 89.44 625 GLN A C 1
ATOM 4846 O O . GLN A 1 625 ? -57.466 6.913 117.539 1.00 89.44 625 GLN A O 1
ATOM 4851 N N . LYS A 1 626 ? -55.776 7.208 118.998 1.00 91.94 626 LYS A N 1
ATOM 4852 C CA . LYS A 1 626 ? -54.736 7.371 117.972 1.00 91.94 626 LYS A CA 1
ATOM 4853 C C . LYS A 1 626 ? -54.572 6.132 117.080 1.00 91.94 626 LYS A C 1
ATOM 4855 O O . LYS A 1 626 ? -54.305 6.280 115.896 1.00 91.94 626 LYS A O 1
ATOM 4860 N N . ALA A 1 627 ? -54.727 4.919 117.616 1.00 91.44 627 ALA A N 1
ATOM 4861 C CA . ALA A 1 627 ? -54.640 3.700 116.809 1.00 91.44 627 ALA A CA 1
ATOM 4862 C C . ALA A 1 627 ? -55.750 3.623 115.744 1.00 91.44 627 ALA A C 1
ATOM 4864 O O . ALA A 1 627 ? -55.497 3.134 114.644 1.00 91.44 627 ALA A O 1
ATOM 4865 N N . LEU A 1 628 ? -56.950 4.141 116.042 1.00 92.31 628 LEU A N 1
ATOM 4866 C CA . LEU A 1 628 ? -58.012 4.291 115.046 1.00 92.31 628 LEU A CA 1
ATOM 4867 C C . LEU A 1 628 ? -57.689 5.396 114.032 1.00 92.31 628 LEU A C 1
ATOM 4869 O O . LEU A 1 628 ? -57.829 5.154 112.838 1.00 92.31 628 LEU A O 1
ATOM 4873 N N . ASP A 1 629 ? -57.197 6.558 114.476 1.00 91.94 629 ASP A N 1
ATOM 4874 C CA . ASP A 1 629 ? -56.751 7.625 113.565 1.00 91.94 629 ASP A CA 1
ATOM 4875 C C . ASP A 1 629 ? -55.675 7.131 112.581 1.00 91.94 629 ASP A C 1
ATOM 4877 O O . ASP A 1 629 ? -55.805 7.318 111.374 1.00 91.94 629 ASP A O 1
ATOM 4881 N N . ASP A 1 630 ? -54.627 6.465 113.073 1.00 93.50 630 ASP A N 1
ATOM 4882 C CA . ASP A 1 630 ? -53.525 5.947 112.252 1.00 93.50 630 ASP A CA 1
ATOM 4883 C C . ASP A 1 630 ? -54.009 4.908 111.225 1.00 93.50 630 ASP A C 1
ATOM 4885 O O . ASP A 1 630 ? -53.587 4.940 110.068 1.00 93.50 630 ASP A O 1
ATOM 4889 N N . ALA A 1 631 ? -54.920 4.014 111.625 1.00 93.69 631 ALA A N 1
ATOM 4890 C CA . ALA A 1 631 ? -55.494 3.009 110.733 1.00 93.69 631 ALA A CA 1
ATOM 4891 C C . ALA A 1 631 ? -56.403 3.628 109.657 1.00 93.69 631 ALA A C 1
ATOM 4893 O O . ALA A 1 631 ? -56.336 3.228 108.495 1.00 93.69 631 ALA A O 1
ATOM 4894 N N . VAL A 1 632 ? -57.223 4.621 110.020 1.00 92.88 632 VAL A N 1
ATOM 4895 C CA . VAL A 1 632 ? -58.101 5.332 109.076 1.00 92.88 632 VAL A CA 1
ATOM 4896 C C . VAL A 1 632 ? -57.279 6.137 108.069 1.00 92.88 632 VAL A C 1
ATOM 4898 O O . VAL A 1 632 ? -57.559 6.051 106.877 1.00 92.88 632 VAL A O 1
ATOM 4901 N N . ASN A 1 633 ? -56.212 6.818 108.507 1.00 93.44 633 ASN A N 1
ATOM 4902 C CA . ASN A 1 633 ? -55.276 7.504 107.608 1.00 93.44 633 ASN A CA 1
ATOM 4903 C C . ASN A 1 633 ? -54.623 6.529 106.607 1.00 93.44 633 ASN A C 1
ATOM 4905 O O . ASN A 1 633 ? -54.587 6.816 105.414 1.00 93.44 633 ASN A O 1
ATOM 4909 N N . TYR A 1 634 ? -54.169 5.351 107.059 1.00 93.50 634 TYR A N 1
ATOM 4910 C CA . TYR A 1 634 ? -53.624 4.321 106.161 1.00 93.50 634 TYR A CA 1
ATOM 4911 C C . TYR A 1 634 ? -54.669 3.823 105.147 1.00 93.50 634 TYR A C 1
ATOM 4913 O O . TYR A 1 634 ? -54.349 3.614 103.976 1.00 93.50 634 TYR A O 1
ATOM 4921 N N . GLY A 1 635 ? -55.934 3.698 105.560 1.00 92.94 635 GLY A N 1
ATOM 4922 C CA . GLY A 1 635 ? -57.036 3.415 104.645 1.00 92.94 635 GLY A CA 1
ATOM 4923 C C . GLY A 1 635 ? -57.282 4.524 103.624 1.00 92.94 635 GLY A C 1
ATOM 4924 O O . GLY A 1 635 ? -57.467 4.221 102.449 1.00 92.94 635 GLY A O 1
ATOM 4925 N N . GLU A 1 636 ? -57.238 5.797 104.024 1.00 93.12 636 GLU A N 1
ATOM 4926 C CA . GLU A 1 636 ? -57.358 6.929 103.097 1.00 93.12 636 GLU A CA 1
ATOM 4927 C C . GLU A 1 636 ? -56.188 6.984 102.096 1.00 93.12 636 GLU A C 1
ATOM 4929 O O . GLU A 1 636 ? -56.427 7.162 100.900 1.00 93.12 636 GLU A O 1
ATOM 4934 N N . ASP A 1 637 ? -54.944 6.743 102.521 1.00 93.94 637 ASP A N 1
ATOM 4935 C CA . ASP A 1 637 ? -53.788 6.638 101.615 1.00 93.94 637 ASP A CA 1
ATOM 4936 C C . ASP A 1 637 ? -53.977 5.506 100.584 1.00 93.94 637 ASP A C 1
ATOM 4938 O O . ASP A 1 637 ? -53.832 5.715 99.375 1.00 93.94 637 ASP A O 1
ATOM 4942 N N . VAL A 1 638 ? -54.380 4.314 101.039 1.00 92.81 638 VAL A N 1
ATOM 4943 C CA . VAL A 1 638 ? -54.603 3.141 100.174 1.00 92.81 638 VAL A CA 1
ATOM 4944 C C . VAL A 1 638 ? -55.848 3.290 99.290 1.00 92.81 638 VAL A C 1
ATOM 4946 O O . VAL A 1 638 ? -55.885 2.740 98.186 1.00 92.81 638 VAL A O 1
ATOM 4949 N N . LEU A 1 639 ? -56.851 4.080 99.688 1.00 90.88 639 LEU A N 1
ATOM 4950 C CA . LEU A 1 639 ? -57.956 4.479 98.809 1.00 90.88 639 LEU A CA 1
ATOM 4951 C C . LEU A 1 639 ? -57.463 5.376 97.666 1.00 90.88 639 LEU A C 1
ATOM 4953 O O . LEU A 1 639 ? -57.822 5.131 96.509 1.00 90.88 639 LEU A O 1
ATOM 4957 N N . ASN A 1 640 ? -56.598 6.347 97.969 1.00 90.75 640 ASN A N 1
ATOM 4958 C CA . ASN A 1 640 ? -56.068 7.312 97.004 1.00 90.75 640 ASN A CA 1
ATOM 4959 C C . ASN A 1 640 ? -55.035 6.724 96.019 1.00 90.75 640 ASN A C 1
ATOM 4961 O O . ASN A 1 640 ? -54.953 7.202 94.885 1.00 90.75 640 ASN A O 1
ATOM 4965 N N . ASP A 1 641 ? -54.273 5.688 96.391 1.00 89.00 641 ASP A N 1
ATOM 4966 C CA . ASP A 1 641 ? -53.295 5.069 95.482 1.00 89.00 641 ASP A CA 1
ATOM 4967 C C . ASP A 1 641 ? -53.965 4.289 94.332 1.00 89.00 641 ASP A C 1
ATOM 4969 O O . ASP A 1 641 ? -54.481 3.185 94.511 1.00 89.00 641 ASP A O 1
ATOM 4973 N N . GLN A 1 642 ? -53.917 4.835 93.115 1.00 84.31 642 GLN A N 1
ATOM 4974 C CA . GLN A 1 642 ? -54.442 4.200 91.894 1.00 84.31 642 GLN A CA 1
ATOM 4975 C C . GLN A 1 642 ? -53.707 2.905 91.489 1.00 84.31 642 GLN A C 1
ATOM 4977 O O . GLN A 1 642 ? -54.148 2.217 90.567 1.00 84.31 642 GLN A O 1
ATOM 4982 N N . ASN A 1 643 ? -52.600 2.569 92.156 1.00 84.81 643 ASN A N 1
ATOM 4983 C CA . ASN A 1 643 ? -51.781 1.393 91.876 1.00 84.81 643 ASN A CA 1
ATOM 4984 C C . ASN A 1 643 ? -51.806 0.329 92.983 1.00 84.81 643 ASN A C 1
ATOM 4986 O O . ASN A 1 643 ? -51.130 -0.690 92.838 1.00 84.81 643 ASN A O 1
ATOM 4990 N N . ALA A 1 644 ? -52.591 0.536 94.045 1.00 87.06 644 ALA A N 1
ATOM 4991 C CA . ALA A 1 644 ? -52.741 -0.432 95.124 1.00 87.06 644 ALA A CA 1
ATOM 4992 C C . ALA A 1 644 ? -53.264 -1.782 94.598 1.00 87.06 644 ALA A C 1
ATOM 4994 O O . ALA A 1 644 ? -54.302 -1.850 93.930 1.00 87.06 644 ALA A O 1
ATOM 4995 N N . ASP A 1 645 ? -52.559 -2.860 94.940 1.00 88.25 645 ASP A N 1
ATOM 4996 C CA . ASP A 1 645 ? -53.027 -4.224 94.710 1.00 88.25 645 ASP A CA 1
ATOM 4997 C C . ASP A 1 645 ? -54.126 -4.613 95.718 1.00 88.25 645 ASP A C 1
ATOM 4999 O O . ASP A 1 645 ? -54.333 -3.970 96.757 1.00 88.25 645 ASP A O 1
ATOM 5003 N N . GLN A 1 646 ? -54.851 -5.695 95.427 1.00 89.06 646 GLN A N 1
ATOM 5004 C CA . GLN A 1 646 ? -55.919 -6.173 96.309 1.00 89.06 646 GLN A CA 1
ATOM 5005 C C . GLN A 1 646 ? -55.392 -6.560 97.700 1.00 89.06 646 GLN A C 1
ATOM 5007 O O . GLN A 1 646 ? -56.133 -6.481 98.681 1.00 89.06 646 GLN A O 1
ATOM 5012 N N . LYS A 1 647 ? -54.117 -6.956 97.819 1.00 88.00 647 LYS A N 1
ATOM 5013 C CA . LYS A 1 647 ? -53.518 -7.301 99.112 1.00 88.00 647 LYS A CA 1
ATOM 5014 C C . LYS A 1 647 ? -53.396 -6.062 100.002 1.00 88.00 647 LYS A C 1
ATOM 5016 O O . LYS A 1 647 ? -53.836 -6.107 101.144 1.00 88.00 647 LYS A O 1
ATOM 5021 N N . THR A 1 648 ? -52.866 -4.966 99.471 1.00 90.00 648 THR A N 1
ATOM 5022 C CA . THR A 1 648 ? -52.674 -3.686 100.165 1.00 90.00 648 THR A CA 1
ATOM 5023 C C . THR A 1 648 ? -54.014 -3.120 100.639 1.00 90.00 648 THR A C 1
ATOM 5025 O O . THR A 1 648 ? -54.135 -2.672 101.777 1.00 90.00 648 THR A O 1
ATOM 5028 N N . VAL A 1 649 ? -55.053 -3.216 99.802 1.00 91.50 649 VAL A N 1
ATOM 5029 C CA . VAL A 1 649 ? -56.426 -2.832 100.175 1.00 91.50 649 VAL A CA 1
ATOM 5030 C C . VAL A 1 649 ? -56.972 -3.705 101.306 1.00 91.50 649 VAL A C 1
ATOM 5032 O O . VAL A 1 649 ? -57.523 -3.177 102.270 1.00 91.50 649 VAL A O 1
ATOM 5035 N N . ASN A 1 650 ? -56.780 -5.024 101.231 1.00 91.19 650 ASN A N 1
ATOM 5036 C CA . ASN A 1 650 ? -57.225 -5.947 102.276 1.00 91.19 650 ASN A CA 1
ATOM 5037 C C . ASN A 1 650 ? -56.459 -5.750 103.599 1.00 91.19 650 ASN A C 1
ATOM 5039 O O . ASN A 1 650 ? -57.062 -5.875 104.664 1.00 91.19 650 ASN A O 1
ATOM 5043 N N . ASP A 1 651 ? -55.157 -5.443 103.551 1.00 91.19 651 ASP A N 1
ATOM 5044 C CA . ASP A 1 651 ? -54.330 -5.157 104.731 1.00 91.19 651 ASP A CA 1
ATOM 5045 C C . ASP A 1 651 ? -54.818 -3.881 105.452 1.00 91.19 651 ASP A C 1
ATOM 5047 O O . ASP A 1 651 ? -54.932 -3.865 106.680 1.00 91.19 651 ASP A O 1
ATOM 5051 N N . ALA A 1 652 ? -55.156 -2.825 104.699 1.00 92.50 652 ALA A N 1
ATOM 5052 C CA . ALA A 1 652 ? -55.700 -1.578 105.245 1.00 92.50 652 ALA A CA 1
ATOM 5053 C C . ALA A 1 652 ? -57.117 -1.748 105.826 1.00 92.50 652 ALA A C 1
ATOM 5055 O O . ALA A 1 652 ? -57.421 -1.202 106.888 1.00 92.50 652 ALA A O 1
ATOM 5056 N N . ASP A 1 653 ? -57.963 -2.556 105.178 1.00 92.19 653 ASP A N 1
ATOM 5057 C CA . ASP A 1 653 ? -59.312 -2.885 105.658 1.00 92.19 653 ASP A CA 1
ATOM 5058 C C . ASP A 1 653 ? -59.246 -3.610 107.014 1.00 92.19 653 ASP A C 1
ATOM 5060 O O . ASP A 1 653 ? -59.906 -3.216 107.979 1.00 92.19 653 ASP A O 1
ATOM 5064 N N . HIS A 1 654 ? -58.339 -4.590 107.138 1.00 91.56 654 HIS A N 1
ATOM 5065 C CA . HIS A 1 654 ? -58.060 -5.260 108.411 1.00 91.56 654 HIS A CA 1
ATOM 5066 C C . HIS A 1 654 ? -57.550 -4.290 109.481 1.00 91.56 654 HIS A C 1
ATOM 5068 O O . HIS A 1 654 ? -58.003 -4.377 110.622 1.00 91.56 654 HIS A O 1
ATOM 5074 N N . ALA A 1 655 ? -56.658 -3.353 109.138 1.00 92.50 655 ALA A N 1
ATOM 5075 C CA . ALA A 1 655 ? -56.123 -2.384 110.094 1.00 92.50 655 ALA A CA 1
ATOM 5076 C C . ALA A 1 655 ? -57.228 -1.518 110.728 1.00 92.50 655 ALA A C 1
ATOM 5078 O O . ALA A 1 655 ? -57.264 -1.376 111.953 1.00 92.50 655 ALA A O 1
ATOM 5079 N N . ILE A 1 656 ? -58.166 -0.994 109.929 1.00 91.81 656 ILE A N 1
ATOM 5080 C CA . ILE A 1 656 ? -59.305 -0.218 110.451 1.00 91.81 656 ILE A CA 1
ATOM 5081 C C . ILE A 1 656 ? -60.243 -1.119 111.250 1.00 91.81 656 ILE A C 1
ATOM 5083 O O . ILE A 1 656 ? -60.609 -0.784 112.379 1.00 91.81 656 ILE A O 1
ATOM 5087 N N . THR A 1 657 ? -60.620 -2.277 110.704 1.00 90.56 657 THR A N 1
ATOM 5088 C CA . THR A 1 657 ? -61.585 -3.159 111.367 1.00 90.56 657 THR A CA 1
ATOM 5089 C C . THR A 1 657 ? -61.035 -3.740 112.683 1.00 90.56 657 THR A C 1
ATOM 5091 O O . THR A 1 657 ? -61.812 -3.968 113.611 1.00 90.56 657 THR A O 1
ATOM 5094 N N . ASP A 1 658 ? -59.716 -3.911 112.835 1.00 90.56 658 ASP A N 1
ATOM 5095 C CA . ASP A 1 658 ? -59.077 -4.259 114.112 1.00 90.56 658 ASP A CA 1
ATOM 5096 C C . ASP A 1 658 ? -58.928 -3.058 115.058 1.00 90.56 658 ASP A C 1
ATOM 5098 O O . ASP A 1 658 ? -59.175 -3.206 116.257 1.00 90.56 658 ASP A O 1
ATOM 5102 N N . ALA A 1 659 ? -58.617 -1.854 114.571 1.00 90.94 659 ALA A N 1
ATOM 5103 C CA . ALA A 1 659 ? -58.615 -0.659 115.418 1.00 90.94 659 ALA A CA 1
ATOM 5104 C C . ALA A 1 659 ? -60.013 -0.372 116.008 1.00 90.94 659 ALA A C 1
ATOM 5106 O O . ALA A 1 659 ? -60.140 -0.117 117.207 1.00 90.94 659 ALA A O 1
ATOM 5107 N N . LEU A 1 660 ? -61.075 -0.534 115.208 1.00 88.69 660 LEU A N 1
ATOM 5108 C CA . LEU A 1 660 ? -62.472 -0.420 115.647 1.00 88.69 660 LEU A CA 1
ATOM 5109 C C . LEU A 1 660 ? -62.855 -1.447 116.732 1.00 88.69 660 LEU A C 1
ATOM 5111 O O . LEU A 1 660 ? -63.655 -1.127 117.609 1.00 88.69 660 LEU A O 1
ATOM 5115 N N . LYS A 1 661 ? -62.294 -2.667 116.713 1.00 87.94 661 LYS A N 1
ATOM 5116 C CA . LYS A 1 661 ? -62.532 -3.691 117.757 1.00 87.94 661 LYS A CA 1
ATOM 5117 C C . LYS A 1 661 ? -61.882 -3.347 119.099 1.00 87.94 661 LYS A C 1
ATOM 5119 O O . LYS A 1 661 ? -62.329 -3.853 120.123 1.00 87.94 661 LYS A O 1
ATOM 5124 N N . ASN A 1 662 ? -60.829 -2.529 119.097 1.00 88.62 662 ASN A N 1
ATOM 5125 C CA . ASN A 1 662 ? -60.036 -2.204 120.286 1.00 88.62 662 ASN A CA 1
ATOM 5126 C C . ASN A 1 662 ? -60.566 -0.992 121.080 1.00 88.62 662 ASN A C 1
ATOM 5128 O O . ASN A 1 662 ? -59.969 -0.616 122.090 1.00 88.62 662 ASN A O 1
ATOM 5132 N N . LEU A 1 663 ? -61.680 -0.388 120.650 1.00 87.44 663 LEU A N 1
ATOM 5133 C CA . LEU A 1 663 ? -62.351 0.712 121.347 1.00 87.44 663 LEU A CA 1
ATOM 5134 C C . LEU A 1 663 ? -62.796 0.296 122.754 1.00 87.44 663 LEU A C 1
ATOM 5136 O O . LEU A 1 663 ? -63.510 -0.691 122.925 1.00 87.44 663 LEU A O 1
ATOM 5140 N N . ASN A 1 664 ? -62.355 1.055 123.762 1.00 82.81 664 ASN A N 1
ATOM 5141 C CA . ASN A 1 664 ? -62.439 0.660 125.169 1.00 82.81 664 ASN A CA 1
ATOM 5142 C C . ASN A 1 664 ? -63.049 1.717 126.107 1.00 82.81 664 ASN A C 1
ATOM 5144 O O . ASN A 1 664 ? -62.849 1.632 127.316 1.00 82.81 664 ASN A O 1
ATOM 5148 N N . GLY A 1 665 ? -63.771 2.707 125.572 1.00 81.56 665 GLY A N 1
ATOM 5149 C CA . GLY A 1 665 ? -64.530 3.652 126.393 1.00 81.56 665 GLY A CA 1
ATOM 5150 C C . GLY A 1 665 ? -65.795 3.023 126.986 1.00 81.56 665 GLY A C 1
ATOM 5151 O O . GLY A 1 665 ? -66.584 2.409 126.268 1.00 81.56 665 GLY A O 1
ATOM 5152 N N . GLU A 1 666 ? -66.007 3.196 128.290 1.00 79.56 666 GLU A N 1
ATOM 5153 C CA . GLU A 1 666 ? -67.273 2.850 128.949 1.00 79.56 666 GLU A CA 1
ATOM 5154 C C . GLU A 1 666 ? -68.317 3.969 128.758 1.00 79.56 666 GLU A C 1
ATOM 5156 O O . GLU A 1 666 ? -67.976 5.104 128.421 1.00 79.56 666 GLU A O 1
ATOM 5161 N N . THR A 1 667 ? -69.601 3.660 128.955 1.00 80.75 667 THR A N 1
ATOM 5162 C CA . THR A 1 667 ? -70.693 4.651 128.905 1.00 80.75 667 THR A CA 1
ATOM 5163 C C . THR A 1 667 ? -70.617 5.618 130.080 1.00 80.75 667 THR A C 1
ATOM 5165 O O . THR A 1 667 ? -70.430 5.162 131.207 1.00 80.75 667 THR A O 1
ATOM 5168 N N . THR A 1 668 ? -70.853 6.913 129.856 1.00 82.69 668 THR A N 1
ATOM 5169 C CA . THR A 1 668 ? -70.819 7.920 130.932 1.00 82.69 668 THR A CA 1
ATOM 5170 C C . THR A 1 668 ? -71.887 7.651 132.016 1.00 82.69 668 THR A C 1
ATOM 5172 O O . THR A 1 668 ? -73.086 7.808 131.764 1.00 82.69 668 THR A O 1
ATOM 5175 N N . ASP A 1 669 ? -71.475 7.301 133.242 1.00 84.50 669 ASP A N 1
ATOM 5176 C CA . ASP A 1 669 ? -72.360 7.160 134.406 1.00 84.50 669 ASP A CA 1
ATOM 5177 C C . ASP A 1 669 ? -72.537 8.492 135.145 1.00 84.50 669 ASP A C 1
ATOM 5179 O O . ASP A 1 669 ? -71.599 9.058 135.709 1.00 84.50 669 ASP A O 1
ATOM 5183 N N . LYS A 1 670 ? -73.790 8.954 135.216 1.00 86.69 670 LYS A N 1
ATOM 5184 C CA . LYS A 1 670 ? -74.202 10.145 135.977 1.00 86.69 670 LYS A CA 1
ATOM 5185 C C . LYS A 1 670 ? -74.894 9.828 137.302 1.00 86.69 670 LYS A C 1
ATOM 5187 O O . LYS A 1 670 ? -75.402 10.733 137.968 1.00 86.69 670 LYS A O 1
ATOM 5192 N N . SER A 1 671 ? -74.951 8.554 137.696 1.00 86.25 671 SER A N 1
ATOM 5193 C CA . SER A 1 671 ? -75.717 8.098 138.856 1.00 86.25 671 SER A CA 1
ATOM 5194 C C . SER A 1 671 ? -75.228 8.692 140.174 1.00 86.25 671 SER A C 1
ATOM 5196 O O . SER A 1 671 ? -76.022 8.795 141.107 1.00 86.25 671 SER A O 1
ATOM 5198 N N . GLN A 1 672 ? -73.947 9.057 140.296 1.00 86.38 672 GLN A N 1
ATOM 5199 C CA . GLN A 1 672 ? -73.417 9.690 141.506 1.00 86.38 672 GLN A CA 1
ATOM 5200 C C . GLN A 1 672 ? -73.750 11.184 141.559 1.00 86.38 672 GLN A C 1
ATOM 5202 O O . GLN A 1 672 ? -74.428 11.600 142.499 1.00 86.38 672 GLN A O 1
ATOM 5207 N N . LEU A 1 673 ? -73.447 11.927 140.488 1.00 88.69 673 LEU A N 1
ATOM 5208 C CA . LEU A 1 673 ? -73.831 13.333 140.330 1.00 88.69 673 LEU A CA 1
ATOM 5209 C C . LEU A 1 673 ? -75.327 13.555 140.618 1.00 88.69 673 LEU A C 1
ATOM 5211 O O . LEU A 1 673 ? -75.704 14.478 141.339 1.00 88.69 673 LEU A O 1
ATOM 5215 N N . GLN A 1 674 ? -76.192 12.660 140.125 1.00 89.31 674 GLN A N 1
ATOM 5216 C CA . GLN A 1 674 ? -77.633 12.738 140.369 1.00 89.31 674 GLN A CA 1
ATOM 5217 C C . GLN A 1 674 ? -78.021 12.552 141.846 1.00 89.31 674 GLN A C 1
ATOM 5219 O O . GLN A 1 674 ? -78.988 13.172 142.295 1.00 89.31 674 GLN A O 1
ATOM 5224 N N . LYS A 1 675 ? -77.309 11.721 142.619 1.00 88.56 675 LYS A N 1
ATOM 5225 C CA . LYS A 1 675 ? -77.562 11.577 144.065 1.00 88.56 675 LYS A CA 1
ATOM 5226 C C . LYS A 1 675 ? -77.151 12.841 144.804 1.00 88.56 675 LYS A C 1
ATOM 5228 O O . LYS A 1 675 ? -77.889 13.293 145.675 1.00 88.56 675 LYS A O 1
ATOM 5233 N N . ASP A 1 676 ? -76.008 13.414 144.453 1.00 88.25 676 ASP A N 1
ATOM 5234 C CA . ASP A 1 676 ? -75.377 14.426 145.296 1.00 88.25 676 ASP A CA 1
ATOM 5235 C C . ASP A 1 676 ? -75.964 15.822 145.026 1.00 88.25 676 ASP A C 1
ATOM 5237 O O . ASP A 1 676 ? -76.247 16.544 145.979 1.00 88.25 676 ASP A O 1
ATOM 5241 N N . VAL A 1 677 ? -76.384 16.111 143.782 1.00 88.94 677 VAL A N 1
ATOM 5242 C CA . VAL A 1 677 ? -77.352 17.186 143.453 1.00 88.94 677 VAL A CA 1
ATOM 5243 C C . VAL A 1 677 ? -78.608 17.114 144.339 1.00 88.94 677 VAL A C 1
ATOM 5245 O O . VAL A 1 677 ? -79.058 18.125 144.889 1.00 88.94 677 VAL A O 1
ATOM 5248 N N . ASN A 1 678 ? -79.177 15.915 144.512 1.00 87.19 678 ASN A N 1
ATOM 5249 C CA . ASN A 1 678 ? -80.403 15.721 145.290 1.00 87.19 678 ASN A CA 1
ATOM 5250 C C . ASN A 1 678 ? -80.167 15.848 146.808 1.00 87.19 678 ASN A C 1
ATOM 5252 O O . ASN A 1 678 ? -81.030 16.378 147.507 1.00 87.19 678 ASN A O 1
ATOM 5256 N N . GLN A 1 679 ? -79.018 15.402 147.326 1.00 86.25 679 GLN A N 1
ATOM 5257 C CA . GLN A 1 679 ? -78.648 15.558 148.741 1.00 86.25 679 GLN A CA 1
ATOM 5258 C C . GLN A 1 679 ? -78.361 17.023 149.093 1.00 86.25 679 GLN A C 1
ATOM 5260 O O . GLN A 1 679 ? -78.893 17.540 150.077 1.00 86.25 679 GLN A O 1
ATOM 5265 N N . ALA A 1 680 ? -77.587 17.715 148.256 1.00 86.50 680 ALA A N 1
ATOM 5266 C CA . ALA A 1 680 ? -77.302 19.139 148.388 1.00 86.50 680 ALA A CA 1
ATOM 5267 C C . ALA A 1 680 ? -78.588 19.983 148.413 1.00 86.50 680 ALA A C 1
ATOM 5269 O O . ALA A 1 680 ? -78.757 20.840 149.280 1.00 86.50 680 ALA A O 1
ATOM 5270 N N . SER A 1 681 ? -79.551 19.656 147.545 1.00 85.69 681 SER A N 1
ATOM 5271 C CA . SER A 1 681 ? -80.870 20.302 147.513 1.00 85.69 681 SER A CA 1
ATOM 5272 C C . SER A 1 681 ? -81.680 20.126 148.809 1.00 85.69 681 SER A C 1
ATOM 5274 O O . SER A 1 681 ? -82.474 21.000 149.156 1.00 85.69 681 SER A O 1
ATOM 5276 N N . GLN A 1 682 ? -81.493 19.026 149.553 1.00 84.00 682 GLN A N 1
ATOM 5277 C CA . GLN A 1 682 ? -82.179 18.794 150.834 1.00 84.00 682 GLN A CA 1
ATOM 5278 C C . GLN A 1 682 ? -81.533 19.548 152.005 1.00 84.00 682 GLN A C 1
ATOM 5280 O O . GLN A 1 682 ? -82.251 19.979 152.912 1.00 84.00 682 GLN A O 1
ATOM 5285 N N . ALA A 1 683 ? -80.209 19.751 151.975 1.00 83.25 683 ALA A N 1
ATOM 5286 C CA . ALA A 1 683 ? -79.462 20.437 153.036 1.00 83.25 683 ALA A CA 1
ATOM 5287 C C . ALA A 1 683 ? -79.989 21.858 153.316 1.00 83.25 683 ALA A C 1
ATOM 5289 O O . ALA A 1 683 ? -79.959 22.311 154.462 1.00 83.25 683 ALA A O 1
ATOM 5290 N N . LYS A 1 684 ? -80.565 22.513 152.298 1.00 82.88 684 LYS A N 1
ATOM 5291 C CA . LYS A 1 684 ? -81.174 23.852 152.363 1.00 82.88 684 LYS A CA 1
ATOM 5292 C C . LYS A 1 684 ? -82.255 24.033 153.437 1.00 82.88 684 LYS A C 1
ATOM 5294 O O . LYS A 1 684 ? -82.513 25.154 153.857 1.00 82.88 684 LYS A O 1
ATOM 5299 N N . ASN A 1 685 ? -82.891 22.948 153.882 1.00 79.44 685 ASN A N 1
ATOM 5300 C CA . ASN A 1 685 ? -83.942 22.997 154.906 1.00 79.44 685 ASN A CA 1
ATOM 5301 C C . ASN A 1 685 ? -83.404 22.914 156.349 1.00 79.44 685 ASN A C 1
ATOM 5303 O O . ASN A 1 685 ? -84.179 23.053 157.294 1.00 79.44 685 ASN A O 1
ATOM 5307 N N . THR A 1 686 ? -82.104 22.657 156.531 1.00 80.81 686 THR A N 1
ATOM 5308 C CA . THR A 1 686 ? -81.476 22.480 157.851 1.00 80.81 686 THR A CA 1
ATOM 5309 C C . THR A 1 686 ? -81.069 23.808 158.479 1.00 80.81 686 THR A C 1
ATOM 5311 O O . THR A 1 686 ? -80.699 24.748 157.777 1.00 80.81 686 THR A O 1
ATOM 5314 N N . ASP A 1 687 ? -81.052 23.879 159.809 1.00 74.44 687 ASP A N 1
ATOM 5315 C CA . ASP A 1 687 ? -80.609 25.084 160.527 1.00 74.44 687 ASP A CA 1
ATOM 5316 C C . ASP A 1 687 ? -79.111 25.364 160.300 1.00 74.44 687 ASP A C 1
ATOM 5318 O O . ASP A 1 687 ? -78.693 26.516 160.235 1.00 74.44 687 ASP A O 1
ATOM 5322 N N . THR A 1 688 ? -78.318 24.321 160.023 1.00 82.25 688 THR A N 1
ATOM 5323 C CA . THR A 1 688 ? -76.923 24.429 159.561 1.00 82.25 688 THR A CA 1
ATOM 5324 C C . THR A 1 688 ? -76.780 25.179 158.233 1.00 82.25 688 THR A C 1
ATOM 5326 O O . THR A 1 688 ? -75.741 25.797 158.014 1.00 82.25 688 THR A O 1
ATOM 5329 N N . TYR A 1 689 ? -77.804 25.171 157.368 1.00 82.62 689 TYR A N 1
ATOM 5330 C CA . TYR A 1 689 ? -77.874 26.031 156.180 1.00 82.62 689 TYR A CA 1
ATOM 5331 C C . TYR A 1 689 ? -78.510 27.392 156.491 1.00 82.62 689 TYR A C 1
ATOM 5333 O O . TYR A 1 689 ? -77.973 28.410 156.063 1.00 82.62 689 TYR A O 1
ATOM 5341 N N . LYS A 1 690 ? -79.625 27.449 157.238 1.00 81.50 690 LYS A N 1
ATOM 5342 C CA . LYS A 1 690 ? -80.304 28.724 157.562 1.00 81.50 690 LYS A CA 1
ATOM 5343 C C . LYS A 1 690 ? -79.367 29.708 158.270 1.00 81.50 690 LYS A C 1
ATOM 5345 O O . LYS A 1 690 ? -79.315 30.872 157.894 1.00 81.50 690 LYS A O 1
ATOM 5350 N N . ASN A 1 691 ? -78.587 29.206 159.229 1.00 75.69 691 ASN A N 1
ATOM 5351 C CA . ASN A 1 691 ? -77.749 29.991 160.136 1.00 75.69 691 ASN A CA 1
ATOM 5352 C C . ASN A 1 691 ? -76.275 30.065 159.665 1.00 75.69 691 ASN A C 1
ATOM 5354 O O . ASN A 1 691 ? -75.376 30.264 160.480 1.00 75.69 691 ASN A O 1
ATOM 5358 N N . THR A 1 692 ? -76.007 29.829 158.374 1.00 81.69 692 THR A N 1
ATOM 5359 C CA . THR A 1 692 ? -74.666 29.883 157.752 1.00 81.69 692 THR A CA 1
ATOM 5360 C C . THR A 1 692 ? -74.411 31.239 157.082 1.00 81.69 692 THR A C 1
ATOM 5362 O O . THR A 1 692 ? -75.352 31.975 156.789 1.00 81.69 692 THR A O 1
ATOM 5365 N N . ASP A 1 693 ? -73.151 31.559 156.769 1.00 84.31 693 ASP A N 1
ATOM 5366 C CA . ASP A 1 693 ? -72.819 32.785 156.027 1.00 84.31 693 ASP A CA 1
ATOM 5367 C C . ASP A 1 693 ? -73.465 32.789 154.618 1.00 84.31 693 ASP A C 1
ATOM 5369 O O . ASP A 1 693 ? -73.388 31.799 153.884 1.00 84.31 693 ASP A O 1
ATOM 5373 N N . SER A 1 694 ? -74.056 33.913 154.193 1.00 81.75 694 SER A N 1
ATOM 5374 C CA . SER A 1 694 ? -74.850 34.003 152.949 1.00 81.75 694 SER A CA 1
ATOM 5375 C C . SER A 1 694 ? -74.101 33.598 151.672 1.00 81.75 694 SER A C 1
ATOM 5377 O O . SER A 1 694 ? -74.699 33.062 150.738 1.00 81.75 694 SER A O 1
ATOM 5379 N N . ASP A 1 695 ? -72.784 33.800 151.622 1.00 81.62 695 ASP A N 1
ATOM 5380 C CA . ASP A 1 695 ? -71.970 33.425 150.460 1.00 81.62 695 ASP A CA 1
ATOM 5381 C C . ASP A 1 695 ? -71.863 31.898 150.291 1.00 81.62 695 ASP A C 1
ATOM 5383 O O . ASP A 1 695 ? -71.801 31.401 149.165 1.00 81.62 695 ASP A O 1
ATOM 5387 N N . LYS A 1 696 ? -71.929 31.131 151.389 1.00 88.38 696 LYS A N 1
ATOM 5388 C CA . LYS A 1 696 ? -71.930 29.656 151.368 1.00 88.38 696 LYS A CA 1
ATOM 5389 C C . LYS A 1 696 ? -73.274 29.097 150.924 1.00 88.38 696 LYS A C 1
ATOM 5391 O O . LYS A 1 696 ? -73.310 28.133 150.160 1.00 88.38 696 LYS A O 1
ATOM 5396 N N . GLN A 1 697 ? -74.373 29.747 151.323 1.00 84.81 697 GLN A N 1
ATOM 5397 C CA . GLN A 1 697 ? -75.704 29.446 150.787 1.00 84.81 697 GLN A CA 1
ATOM 5398 C C . GLN A 1 697 ? -75.713 29.560 149.256 1.00 84.81 697 GLN A C 1
ATOM 5400 O O . GLN A 1 697 ? -76.231 28.671 148.578 1.00 84.81 697 GLN A O 1
ATOM 5405 N N . LYS A 1 698 ? -75.091 30.620 148.717 1.00 87.75 698 LYS A N 1
ATOM 5406 C CA . LYS A 1 698 ? -74.976 30.840 147.271 1.00 87.75 698 LYS A CA 1
ATOM 5407 C C . LYS A 1 698 ? -74.035 29.843 146.585 1.00 87.75 698 LYS A C 1
ATOM 5409 O O . LYS A 1 698 ? -74.382 29.339 145.521 1.00 87.75 698 LYS A O 1
ATOM 5414 N N . ALA A 1 699 ? -72.875 29.545 147.175 1.00 87.38 699 ALA A N 1
ATOM 5415 C CA . ALA A 1 699 ? -71.913 28.598 146.603 1.00 87.38 699 ALA A CA 1
ATOM 5416 C C . ALA A 1 699 ? -72.528 27.201 146.399 1.00 87.38 699 ALA A C 1
ATOM 5418 O O . ALA A 1 699 ? -72.338 26.585 145.350 1.00 87.38 699 ALA A O 1
ATOM 5419 N N . LEU A 1 700 ? -73.326 26.737 147.369 1.00 89.31 700 LEU A N 1
ATOM 5420 C CA . LEU A 1 700 ? -74.067 25.483 147.262 1.00 89.31 700 LEU A CA 1
ATOM 5421 C C . LEU A 1 700 ? -75.119 25.518 146.140 1.00 89.31 700 LEU A C 1
ATOM 5423 O O . LEU A 1 700 ? -75.239 24.554 145.386 1.00 89.31 700 LEU A O 1
ATOM 5427 N N . ASP A 1 701 ? -75.836 26.632 145.984 1.00 89.00 701 ASP A N 1
ATOM 5428 C CA . ASP A 1 701 ? -76.851 26.796 144.937 1.00 89.00 701 ASP A CA 1
ATOM 5429 C C . ASP A 1 701 ? -76.264 26.833 143.518 1.00 89.00 701 ASP A C 1
ATOM 5431 O O . ASP A 1 701 ? -76.812 26.200 142.611 1.00 89.00 701 ASP A O 1
ATOM 5435 N N . ASP A 1 702 ? -75.135 27.520 143.314 1.00 90.38 702 ASP A N 1
ATOM 5436 C CA . ASP A 1 702 ? -74.438 27.524 142.021 1.00 90.38 702 ASP A CA 1
ATOM 5437 C C . ASP A 1 702 ? -73.894 26.123 141.674 1.00 90.38 702 ASP A C 1
ATOM 5439 O O . ASP A 1 702 ? -73.997 25.689 140.523 1.00 90.38 702 ASP A O 1
ATOM 5443 N N . ALA A 1 703 ? -73.365 25.388 142.662 1.00 90.62 703 ALA A N 1
ATOM 5444 C CA . ALA A 1 703 ? -72.861 24.028 142.471 1.00 90.62 703 ALA A CA 1
ATOM 5445 C C . ALA A 1 703 ? -73.986 23.039 142.111 1.00 90.62 703 ALA A C 1
ATOM 5447 O O . ALA A 1 703 ? -73.858 22.298 141.132 1.00 90.62 703 ALA A O 1
ATOM 5448 N N . ILE A 1 704 ? -75.118 23.075 142.833 1.00 89.25 704 ILE A N 1
ATOM 5449 C CA . ILE A 1 704 ? -76.330 22.300 142.503 1.00 89.25 704 ILE A CA 1
ATOM 5450 C C . ILE A 1 704 ? -76.759 22.589 141.061 1.00 89.25 704 ILE A C 1
ATOM 5452 O O . ILE A 1 704 ? -76.975 21.658 140.281 1.00 89.25 704 ILE A O 1
ATOM 5456 N N . LYS A 1 705 ? -76.839 23.873 140.685 1.00 92.06 705 LYS A N 1
ATOM 5457 C CA . LYS A 1 705 ? -77.233 24.295 139.337 1.00 92.06 705 LYS A CA 1
ATOM 5458 C C . LYS A 1 705 ? -76.299 23.731 138.264 1.00 92.06 705 LYS A C 1
ATOM 5460 O O . LYS A 1 705 ? -76.793 23.209 137.267 1.00 92.06 705 LYS A O 1
ATOM 5465 N N . HIS A 1 706 ? -74.982 23.801 138.457 1.00 90.06 706 HIS A N 1
ATOM 5466 C CA . HIS A 1 706 ? -74.031 23.277 137.476 1.00 90.06 706 HIS A CA 1
ATOM 5467 C C . HIS A 1 706 ? -74.105 21.747 137.348 1.00 90.06 706 HIS A C 1
ATOM 5469 O O . HIS A 1 706 ? -74.103 21.220 136.235 1.00 90.06 706 HIS A O 1
ATOM 5475 N N . GLY A 1 707 ? -74.283 21.023 138.459 1.00 90.06 707 GLY A N 1
ATOM 5476 C CA . GLY A 1 707 ? -74.559 19.585 138.408 1.00 90.06 707 GLY A CA 1
ATOM 5477 C C . GLY A 1 707 ? -75.851 19.255 137.658 1.00 90.06 707 GLY A C 1
ATOM 5478 O O . GLY A 1 707 ? -75.885 18.303 136.881 1.00 90.06 707 GLY A O 1
ATOM 5479 N N . GLN A 1 708 ? -76.892 20.079 137.805 1.00 89.50 708 GLN A N 1
ATOM 5480 C CA . GLN A 1 708 ? -78.122 19.968 137.017 1.00 89.50 708 GLN A CA 1
ATOM 5481 C C . GLN A 1 708 ? -77.873 20.180 135.511 1.00 89.50 708 GLN A C 1
ATOM 5483 O O . GLN A 1 708 ? -78.464 19.483 134.690 1.00 89.50 708 GLN A O 1
ATOM 5488 N N . GLU A 1 709 ? -77.007 21.120 135.127 1.00 91.94 709 GLU A N 1
ATOM 5489 C CA . GLU A 1 709 ? -76.634 21.365 133.725 1.00 91.94 709 GLU A CA 1
ATOM 5490 C C . GLU A 1 709 ? -75.874 20.166 133.134 1.00 91.94 709 GLU A C 1
ATOM 5492 O O . GLU A 1 709 ? -76.264 19.647 132.088 1.00 91.94 709 GLU A O 1
ATOM 5497 N N . VAL A 1 710 ? -74.865 19.652 133.847 1.00 89.56 710 VAL A N 1
ATOM 5498 C CA . VAL A 1 710 ? -74.058 18.496 133.416 1.00 89.56 710 VAL A CA 1
ATOM 5499 C C . VAL A 1 710 ? -74.858 17.187 133.407 1.00 89.56 710 VAL A C 1
ATOM 5501 O O . VAL A 1 710 ? -74.622 16.329 132.555 1.00 89.56 710 VAL A O 1
ATOM 5504 N N . LEU A 1 711 ? -75.864 17.028 134.275 1.00 87.94 711 LEU A N 1
ATOM 5505 C CA . LEU A 1 711 ? -76.826 15.921 134.182 1.00 87.94 711 LEU A CA 1
ATOM 5506 C C . LEU A 1 711 ? -77.598 15.949 132.857 1.00 87.94 711 LEU A C 1
ATOM 5508 O O . LEU A 1 711 ? -77.713 14.912 132.200 1.00 87.94 711 LEU A O 1
ATOM 5512 N N . ASN A 1 712 ? -78.070 17.129 132.451 1.00 87.56 712 ASN A N 1
ATOM 5513 C CA . ASN A 1 712 ? -78.935 17.312 131.285 1.00 87.56 712 ASN A CA 1
ATOM 5514 C C . ASN A 1 712 ? -78.205 17.290 129.927 1.00 87.56 712 ASN A C 1
ATOM 5516 O O . ASN A 1 712 ? -78.867 17.074 128.916 1.00 87.56 712 ASN A O 1
ATOM 5520 N N . ASP A 1 713 ? -76.883 17.483 129.872 1.00 84.62 713 ASP A N 1
ATOM 5521 C CA . ASP A 1 713 ? -76.105 17.400 128.623 1.00 84.62 713 ASP A CA 1
ATOM 5522 C C . ASP A 1 713 ? -75.920 15.934 128.159 1.00 84.62 713 ASP A C 1
ATOM 5524 O O . ASP A 1 713 ? -75.147 15.197 128.777 1.00 84.62 713 ASP A O 1
ATOM 5528 N N . PRO A 1 714 ? -76.557 15.469 127.066 1.00 77.81 714 PRO A N 1
ATOM 5529 C CA . PRO A 1 714 ? -76.421 14.088 126.594 1.00 77.81 714 PRO A CA 1
ATOM 5530 C C . PRO A 1 714 ? -75.057 13.783 125.947 1.00 77.81 714 PRO A C 1
ATOM 5532 O O . PRO A 1 714 ? -74.851 12.663 125.491 1.00 77.81 714 PRO A O 1
ATOM 5535 N N . THR A 1 715 ? -74.147 14.759 125.861 1.00 79.06 715 THR A N 1
ATOM 5536 C CA . THR A 1 715 ? -72.824 14.625 125.230 1.00 79.06 715 THR A CA 1
ATOM 5537 C C . THR A 1 715 ? -71.643 14.706 126.198 1.00 79.06 715 THR A C 1
ATOM 5539 O O . THR A 1 715 ? -70.511 14.487 125.761 1.00 79.06 715 THR A O 1
ATOM 5542 N N . ALA A 1 716 ? -71.897 14.966 127.486 1.00 81.19 716 ALA A N 1
ATOM 5543 C CA . ALA A 1 716 ? -70.875 15.033 128.529 1.00 81.19 716 ALA A CA 1
ATOM 5544 C C . ALA A 1 716 ? -70.073 13.720 128.656 1.00 81.19 716 ALA A C 1
ATOM 5546 O O . ALA A 1 716 ? -70.645 12.629 128.733 1.00 81.19 716 ALA A O 1
ATOM 5547 N N . ASP A 1 717 ? -68.745 13.840 128.721 1.00 82.75 717 ASP A N 1
ATOM 5548 C CA . ASP A 1 717 ? -67.843 12.734 129.055 1.00 82.75 717 ASP A CA 1
ATOM 5549 C C . ASP A 1 717 ? -67.833 12.461 130.573 1.00 82.75 717 ASP A C 1
ATOM 5551 O O . ASP A 1 717 ? -68.293 13.282 131.376 1.00 82.75 717 ASP A O 1
ATOM 5555 N N . GLN A 1 718 ? -67.294 11.308 130.988 1.00 85.38 718 GLN A N 1
ATOM 5556 C CA . GLN A 1 718 ? -67.231 10.951 132.414 1.00 85.38 718 GLN A CA 1
ATOM 5557 C C . GLN A 1 718 ? -66.477 12.008 133.234 1.00 85.38 718 GLN A C 1
ATOM 5559 O O . GLN A 1 718 ? -66.891 12.375 134.329 1.00 85.38 718 GLN A O 1
ATOM 5564 N N . LYS A 1 719 ? -65.410 12.571 132.663 1.00 84.06 719 LYS A N 1
ATOM 5565 C CA . LYS A 1 719 ? -64.573 13.591 133.299 1.00 84.06 719 LYS A CA 1
ATOM 5566 C C . LYS A 1 719 ? -65.344 14.879 133.620 1.00 84.06 719 LYS A C 1
ATOM 5568 O O . LYS A 1 719 ? -65.096 15.494 134.656 1.00 84.06 719 LYS A O 1
ATOM 5573 N N . THR A 1 720 ? -66.268 15.289 132.754 1.00 86.69 720 THR A N 1
ATOM 5574 C CA . THR A 1 720 ? -67.156 16.442 132.974 1.00 86.69 720 THR A CA 1
ATOM 5575 C C . THR A 1 720 ? -68.152 16.157 134.097 1.00 86.69 720 THR A C 1
ATOM 5577 O O . THR A 1 720 ? -68.399 17.020 134.940 1.00 86.69 720 THR A O 1
ATOM 5580 N N . VAL A 1 721 ? -68.676 14.930 134.155 1.00 86.75 721 VAL A N 1
ATOM 5581 C CA . VAL A 1 721 ? -69.602 14.478 135.204 1.00 86.75 721 VAL A CA 1
ATOM 5582 C C . VAL A 1 721 ? -68.920 14.424 136.574 1.00 86.75 721 VAL A C 1
ATOM 5584 O O . VAL A 1 721 ? -69.436 15.011 137.526 1.00 86.75 721 VAL A O 1
ATOM 5587 N N . ASP A 1 722 ? -67.740 13.810 136.659 1.00 86.88 722 ASP A N 1
ATOM 5588 C CA . ASP A 1 722 ? -66.946 13.698 137.890 1.00 86.88 722 ASP A CA 1
ATOM 5589 C C . ASP A 1 722 ? -66.552 15.082 138.446 1.00 86.88 722 ASP A C 1
ATOM 5591 O O . ASP A 1 722 ? -66.561 15.311 139.658 1.00 86.88 722 ASP A O 1
ATOM 5595 N N . ALA A 1 723 ? -66.241 16.043 137.566 1.00 87.00 723 ALA A N 1
ATOM 5596 C CA . ALA A 1 723 ? -65.886 17.406 137.964 1.00 87.00 723 ALA A CA 1
ATOM 5597 C C . ALA A 1 723 ? -67.061 18.165 138.612 1.00 87.00 723 ALA A C 1
ATOM 5599 O O . ALA A 1 723 ? -66.871 18.850 139.621 1.00 87.00 723 ALA A O 1
ATOM 5600 N N . ALA A 1 724 ? -68.276 18.026 138.071 1.00 88.62 724 ALA A N 1
ATOM 5601 C CA . ALA A 1 724 ? -69.476 18.625 138.658 1.00 88.62 724 ALA A CA 1
ATOM 5602 C C . ALA A 1 724 ? -69.890 17.934 139.973 1.00 88.62 724 ALA A C 1
ATOM 5604 O O . ALA A 1 724 ? -70.370 18.589 140.900 1.00 88.62 724 ALA A O 1
ATOM 5605 N N . ASP A 1 725 ? -69.663 16.622 140.072 1.00 89.06 725 ASP A N 1
ATOM 5606 C CA . ASP A 1 725 ? -69.965 15.799 141.248 1.00 89.06 725 ASP A CA 1
ATOM 5607 C C . ASP A 1 725 ? -69.079 16.165 142.452 1.00 89.06 725 ASP A C 1
ATOM 5609 O O . ASP A 1 725 ? -69.555 16.250 143.590 1.00 89.06 725 ASP A O 1
ATOM 5613 N N . GLN A 1 726 ? -67.801 16.460 142.197 1.00 89.00 726 GLN A N 1
ATOM 5614 C CA . GLN A 1 726 ? -66.866 16.958 143.205 1.00 89.00 726 GLN A CA 1
ATOM 5615 C C . GLN A 1 726 ? -67.226 18.379 143.678 1.00 89.00 726 GLN A C 1
ATOM 5617 O O . GLN A 1 726 ? -67.245 18.633 144.883 1.00 89.00 726 GLN A O 1
ATOM 5622 N N . ALA A 1 727 ? -67.585 19.287 142.760 1.00 89.50 727 ALA A N 1
ATOM 5623 C CA . ALA A 1 727 ? -67.918 20.677 143.094 1.00 89.50 727 ALA A CA 1
ATOM 5624 C C . ALA A 1 727 ? -69.090 20.802 144.090 1.00 89.50 727 ALA A C 1
ATOM 5626 O O . ALA A 1 727 ? -69.087 21.682 144.952 1.00 89.50 727 ALA A O 1
ATOM 5627 N N . ILE A 1 728 ? -70.073 19.899 144.012 1.00 88.94 728 ILE A N 1
ATOM 5628 C CA . ILE A 1 728 ? -71.209 19.858 144.947 1.00 88.94 728 ILE A CA 1
ATOM 5629 C C . ILE A 1 728 ? -70.783 19.364 146.332 1.00 88.94 728 ILE A C 1
ATOM 5631 O O . ILE A 1 728 ? -71.170 19.966 147.336 1.00 88.94 728 ILE A O 1
ATOM 5635 N N . LYS A 1 729 ? -69.959 18.308 146.402 1.00 88.69 729 LYS A N 1
ATOM 5636 C CA . LYS A 1 729 ? -69.440 17.773 147.674 1.00 88.69 729 LYS A CA 1
ATOM 5637 C C . LYS A 1 729 ? -68.660 18.823 148.456 1.00 88.69 729 LYS A C 1
ATOM 5639 O O . LYS A 1 729 ? -68.826 18.922 149.671 1.00 88.69 729 LYS A O 1
ATOM 5644 N N . ASP A 1 730 ? -67.831 19.601 147.764 1.00 88.31 730 ASP A N 1
ATOM 5645 C CA . ASP A 1 730 ? -67.052 20.666 148.390 1.00 88.31 730 ASP A CA 1
ATOM 5646 C C . ASP A 1 730 ? -67.964 21.801 148.886 1.00 88.31 730 ASP A C 1
ATOM 5648 O O . ASP A 1 730 ? -67.869 22.194 150.047 1.00 88.31 730 ASP A O 1
ATOM 5652 N N . ALA A 1 731 ? -68.938 22.247 148.084 1.00 89.31 731 ALA A N 1
ATOM 5653 C CA . ALA A 1 731 ? -69.868 23.301 148.499 1.00 89.31 731 ALA A CA 1
ATOM 5654 C C . ALA A 1 731 ? -70.796 22.895 149.669 1.00 89.31 731 ALA A C 1
ATOM 5656 O O . ALA A 1 731 ? -71.137 23.734 150.503 1.00 89.31 731 ALA A O 1
ATOM 5657 N N . GLN A 1 732 ? -71.188 21.617 149.783 1.00 85.00 732 GLN A N 1
ATOM 5658 C CA . GLN A 1 732 ? -71.958 21.118 150.937 1.00 85.00 732 GLN A CA 1
ATOM 5659 C C . GLN A 1 732 ? -71.164 21.164 152.251 1.00 85.00 732 GLN A C 1
ATOM 5661 O O . GLN A 1 732 ? -71.751 21.288 153.326 1.00 85.00 732 GLN A O 1
ATOM 5666 N N . LYS A 1 733 ? -69.840 21.007 152.171 1.00 87.38 733 LYS A N 1
ATOM 5667 C CA . LYS A 1 733 ? -68.948 20.811 153.319 1.00 87.38 733 LYS A CA 1
ATOM 5668 C C . LYS A 1 733 ? -68.614 22.107 154.064 1.00 87.38 733 LYS A C 1
ATOM 5670 O O . LYS A 1 733 ? -68.274 22.044 155.243 1.00 87.38 733 LYS A O 1
ATOM 5675 N N . ASP A 1 734 ? -68.736 23.255 153.401 1.00 87.81 734 ASP A N 1
ATOM 5676 C CA . ASP A 1 734 ? -68.337 24.561 153.944 1.00 87.81 734 ASP A CA 1
ATOM 5677 C C . ASP A 1 734 ? -69.426 25.260 154.794 1.00 87.81 734 ASP A C 1
ATOM 5679 O O . ASP A 1 734 ? -69.155 26.302 155.405 1.00 87.81 734 ASP A O 1
ATOM 5683 N N . LEU A 1 735 ? -70.637 24.688 154.878 1.00 86.31 735 LEU A N 1
ATOM 5684 C CA . LEU A 1 735 ? -71.734 25.168 155.735 1.00 86.31 735 LEU A CA 1
ATOM 5685 C C . LEU A 1 735 ? -71.339 25.151 157.227 1.00 86.31 735 LEU A C 1
ATOM 5687 O O . LEU A 1 735 ? -70.756 24.185 157.717 1.00 86.31 735 LEU A O 1
ATOM 5691 N N . ASN A 1 736 ? -71.681 26.210 157.971 1.00 83.75 736 ASN A N 1
ATOM 5692 C CA . ASN A 1 736 ? -71.216 26.436 159.353 1.00 83.75 736 ASN A CA 1
ATOM 5693 C C . ASN A 1 736 ? -72.300 26.776 160.399 1.00 83.75 736 ASN A C 1
ATOM 5695 O O . ASN A 1 736 ? -71.949 27.013 161.559 1.00 83.75 736 ASN A O 1
ATOM 5699 N N . GLY A 1 737 ? -73.587 26.793 160.037 1.00 77.44 737 GLY A N 1
ATOM 5700 C CA . GLY A 1 737 ? -74.656 27.206 160.954 1.00 77.44 737 GLY A CA 1
ATOM 5701 C C . GLY A 1 737 ? -74.826 26.303 162.184 1.00 77.44 737 GLY A C 1
ATOM 5702 O O . GLY A 1 737 ? -74.661 25.084 162.112 1.00 77.44 737 GLY A O 1
ATOM 5703 N N . GLN A 1 738 ? -75.171 26.914 163.321 1.00 75.25 738 GLN A N 1
ATOM 5704 C CA . GLN A 1 738 ? -75.461 26.230 164.590 1.00 75.25 738 GLN A CA 1
ATOM 5705 C C . GLN A 1 738 ? -76.976 26.124 164.840 1.00 75.25 738 GLN A C 1
ATOM 5707 O O . GLN A 1 738 ? -77.764 26.826 164.208 1.00 75.25 738 GLN A O 1
ATOM 5712 N N . ALA A 1 739 ? -77.383 25.251 165.765 1.00 76.19 739 ALA A N 1
ATOM 5713 C CA . ALA A 1 739 ? -78.777 25.110 166.195 1.00 76.19 739 ALA A CA 1
ATOM 5714 C C . ALA A 1 739 ? -79.154 26.144 167.276 1.00 76.19 739 ALA A C 1
ATOM 5716 O O . ALA A 1 739 ? -78.305 26.519 168.082 1.00 76.19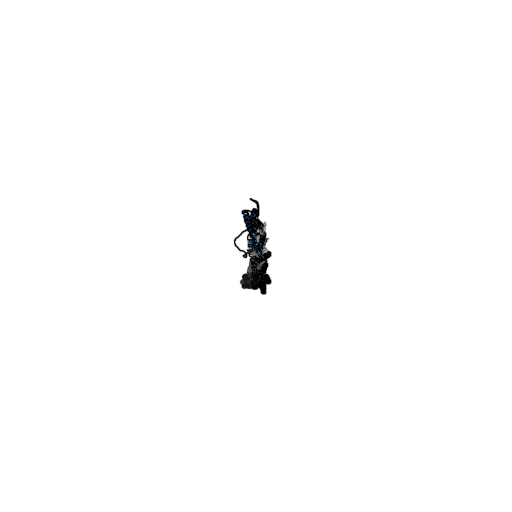 739 ALA A O 1
ATOM 5717 N N . THR A 1 740 ? -80.426 26.554 167.313 1.00 73.50 740 THR A N 1
ATOM 5718 C CA . THR A 1 740 ? -80.969 27.490 168.313 1.00 73.50 740 THR A CA 1
ATOM 5719 C C . THR A 1 740 ? -80.983 26.887 169.725 1.00 73.50 740 THR A C 1
ATOM 5721 O O . THR A 1 740 ? -81.575 25.824 169.935 1.00 73.50 740 THR A O 1
ATOM 5724 N N . ASP A 1 741 ? -80.416 27.584 170.713 1.00 75.94 741 ASP A N 1
ATOM 5725 C CA . ASP A 1 741 ? -80.558 27.264 172.139 1.00 75.94 741 ASP A CA 1
ATOM 5726 C C . ASP A 1 741 ? -81.717 28.053 172.768 1.00 75.94 741 ASP A C 1
ATOM 5728 O O . ASP A 1 741 ? -81.805 29.272 172.654 1.00 75.94 741 ASP A O 1
ATOM 5732 N N . LYS A 1 742 ? -82.595 27.333 173.471 1.00 75.06 742 LYS A N 1
ATOM 5733 C CA . LYS A 1 742 ? -83.788 27.838 174.170 1.00 75.06 742 LYS A CA 1
ATOM 5734 C C . LYS A 1 742 ? -83.733 27.664 175.692 1.00 75.06 742 LYS A C 1
ATOM 5736 O O . LYS A 1 742 ? -84.686 28.017 176.392 1.00 75.06 742 LYS A O 1
ATOM 5741 N N . GLY A 1 743 ? -82.647 27.098 176.223 1.00 74.94 743 GLY A N 1
ATOM 5742 C CA . GLY A 1 743 ? -82.540 26.695 177.624 1.00 74.94 743 GLY A CA 1
ATOM 5743 C C . GLY A 1 743 ? -82.681 27.856 178.608 1.00 74.94 743 GLY A C 1
ATOM 5744 O O . GLY A 1 743 ? -83.360 27.713 179.626 1.00 74.94 743 GLY A O 1
ATOM 5745 N N . GLN A 1 744 ? -82.096 29.015 178.294 1.00 72.62 744 GLN A N 1
ATOM 5746 C CA . GLN A 1 744 ? -82.134 30.182 179.177 1.00 72.62 744 GLN A CA 1
ATOM 5747 C C . GLN A 1 744 ? -83.549 30.773 179.283 1.00 72.62 744 GLN A C 1
ATOM 5749 O O . GLN A 1 744 ? -84.101 30.825 180.382 1.00 72.62 744 GLN A O 1
ATOM 5754 N N . LEU A 1 745 ? -84.193 31.063 178.147 1.00 77.81 745 LEU A N 1
ATOM 5755 C CA . LEU A 1 745 ? -85.585 31.527 178.089 1.00 77.81 745 LEU A CA 1
ATOM 5756 C C . LEU A 1 745 ? -86.547 30.601 178.860 1.00 77.81 745 LEU A C 1
ATOM 5758 O O . LEU A 1 745 ? -87.443 31.062 179.572 1.00 77.81 745 LEU A O 1
ATOM 5762 N N . GLN A 1 746 ? -86.339 29.282 178.775 1.00 78.56 746 GLN A N 1
ATOM 5763 C CA . GLN A 1 746 ? -87.137 28.301 179.513 1.00 78.56 746 GLN A CA 1
ATOM 5764 C C . GLN A 1 746 ? -86.947 28.405 181.034 1.00 78.56 746 GLN A C 1
ATOM 5766 O O . GLN A 1 746 ? -87.916 28.218 181.779 1.00 78.56 746 GLN A O 1
ATOM 5771 N N . ASN A 1 747 ? -85.744 28.722 181.513 1.00 75.12 747 ASN A N 1
ATOM 5772 C CA . ASN A 1 747 ? -85.488 28.958 182.934 1.00 75.12 747 ASN A CA 1
ATOM 5773 C C . ASN A 1 747 ? -86.154 30.252 183.418 1.00 75.12 747 ASN A C 1
ATOM 5775 O O . ASN A 1 747 ? -86.802 30.241 184.468 1.00 75.12 747 ASN A O 1
ATOM 5779 N N . ASP A 1 748 ? -86.072 31.326 182.635 1.00 76.88 748 ASP A N 1
ATOM 5780 C CA . ASP A 1 748 ? -86.602 32.642 183.009 1.00 76.88 748 ASP A CA 1
ATOM 5781 C C . ASP A 1 748 ? -88.141 32.638 183.060 1.00 76.88 748 ASP A C 1
ATOM 5783 O O . ASP A 1 748 ? -88.733 33.090 184.046 1.00 76.88 748 ASP A O 1
ATOM 5787 N N . VAL A 1 749 ? -88.801 31.979 182.093 1.00 78.56 749 VAL A N 1
ATOM 5788 C CA . VAL A 1 749 ? -90.242 31.647 182.147 1.00 78.56 749 VAL A CA 1
ATOM 5789 C C . VAL A 1 749 ? -90.601 30.928 183.453 1.00 78.56 749 VAL A C 1
ATOM 5791 O O . VAL A 1 749 ? -91.603 31.253 184.101 1.00 78.56 749 VAL A O 1
ATOM 5794 N N . ASN A 1 750 ? -89.812 29.928 183.851 1.00 80.50 750 ASN A N 1
ATOM 5795 C CA . ASN A 1 750 ? -90.100 29.111 185.031 1.00 80.50 750 ASN A CA 1
ATOM 5796 C C . ASN A 1 750 ? -89.906 29.895 186.338 1.00 80.50 750 ASN A C 1
ATOM 5798 O O . ASN A 1 750 ? -90.718 29.763 187.257 1.00 80.50 750 ASN A O 1
ATOM 5802 N N . GLN A 1 751 ? -88.873 30.735 186.419 1.00 76.50 751 GLN A N 1
ATOM 5803 C CA . GLN A 1 751 ? -88.595 31.570 187.588 1.00 76.50 751 GLN A CA 1
ATOM 5804 C C . GLN A 1 751 ? -89.687 32.636 187.788 1.00 76.50 751 GLN A C 1
ATOM 5806 O O . GLN A 1 751 ? -90.200 32.799 188.901 1.00 76.50 751 GLN A O 1
ATOM 5811 N N . ALA A 1 752 ? -90.148 33.264 186.704 1.00 75.56 752 ALA A N 1
ATOM 5812 C CA . ALA A 1 752 ? -91.249 34.223 186.726 1.00 75.56 752 ALA A CA 1
ATOM 5813 C C . ALA A 1 752 ? -92.565 33.596 187.232 1.00 75.56 752 ALA A C 1
ATOM 5815 O O . ALA A 1 752 ? -93.261 34.172 188.076 1.00 75.56 752 ALA A O 1
ATOM 5816 N N . ASN A 1 753 ? -92.874 32.368 186.799 1.00 80.62 753 ASN A N 1
ATOM 5817 C CA . ASN A 1 753 ? -94.041 31.620 187.276 1.00 80.62 753 ASN A CA 1
ATOM 5818 C C . ASN A 1 753 ? -93.979 31.265 188.776 1.00 80.62 753 ASN A C 1
ATOM 5820 O O . ASN A 1 753 ? -95.026 31.154 189.419 1.00 80.62 753 ASN A O 1
ATOM 5824 N N . GLN A 1 754 ? -92.791 31.120 189.374 1.00 76.00 754 GLN A N 1
ATOM 5825 C CA . GLN A 1 754 ? -92.673 30.945 190.829 1.00 76.00 754 GLN A CA 1
ATOM 5826 C C . GLN A 1 754 ? -92.988 32.245 191.578 1.00 76.00 754 GLN A C 1
ATOM 5828 O O . GLN A 1 754 ? -93.776 32.228 192.526 1.00 76.00 754 GLN A O 1
ATOM 5833 N N . ILE A 1 755 ? -92.441 33.376 191.114 1.00 75.88 755 ILE A N 1
ATOM 5834 C CA . ILE A 1 755 ? -92.676 34.705 191.704 1.00 75.88 755 ILE A CA 1
ATOM 5835 C C . ILE A 1 755 ? -94.179 35.023 191.745 1.00 75.88 755 ILE A C 1
ATOM 5837 O O . ILE A 1 755 ? -94.683 35.433 192.793 1.00 75.88 755 ILE A O 1
ATOM 5841 N N . LYS A 1 756 ? -94.909 34.727 190.660 1.00 73.88 756 LYS A N 1
ATOM 5842 C CA . LYS A 1 756 ? -96.371 34.892 190.544 1.00 73.88 756 LYS A CA 1
ATOM 5843 C C . LYS A 1 756 ? -97.188 34.220 191.659 1.00 73.88 756 LYS A C 1
ATOM 5845 O O . LYS A 1 756 ? -98.241 34.719 192.046 1.00 73.88 756 LYS A O 1
ATOM 5850 N N . ASN A 1 757 ? -96.727 33.084 192.180 1.00 73.06 757 ASN A N 1
ATOM 5851 C CA . ASN A 1 757 ? -97.451 32.320 193.203 1.00 73.06 757 ASN A CA 1
ATOM 5852 C C . ASN A 1 757 ? -97.098 32.738 194.648 1.00 73.06 757 ASN A C 1
ATOM 5854 O O . ASN A 1 757 ? -97.793 32.356 195.598 1.00 73.06 757 ASN A O 1
ATOM 5858 N N . GLY A 1 758 ? -96.030 33.522 194.827 1.00 76.56 758 GLY A N 1
ATOM 5859 C CA . GLY A 1 758 ? -95.513 33.939 196.130 1.00 76.56 758 GLY A CA 1
ATOM 5860 C C . GLY A 1 758 ? -96.293 35.080 196.792 1.00 76.56 758 GLY A C 1
ATOM 5861 O O . GLY A 1 758 ? -97.044 35.821 196.158 1.00 76.56 758 GLY A O 1
ATOM 5862 N N . ASP A 1 759 ? -96.074 35.266 198.095 1.00 67.94 759 ASP A N 1
ATOM 5863 C CA . ASP A 1 759 ? -96.717 36.347 198.858 1.00 67.94 759 ASP A CA 1
ATOM 5864 C C . ASP A 1 759 ? -96.220 37.745 198.451 1.00 67.94 759 ASP A C 1
ATOM 5866 O O . ASP A 1 759 ? -96.954 38.719 198.596 1.00 67.94 759 ASP A O 1
ATOM 5870 N N . ALA A 1 760 ? -95.027 37.843 197.852 1.00 72.94 760 ALA A N 1
ATOM 5871 C CA . ALA A 1 760 ? -94.539 39.073 197.230 1.00 72.94 760 ALA A CA 1
ATOM 5872 C C . ALA A 1 760 ? -95.489 39.560 196.119 1.00 72.94 760 ALA A C 1
ATOM 5874 O O . ALA A 1 760 ? -95.930 40.703 196.156 1.00 72.94 760 ALA A O 1
ATOM 5875 N N . TYR A 1 761 ? -95.908 38.679 195.201 1.00 73.62 761 TYR A N 1
ATOM 5876 C CA . TYR A 1 761 ? -96.867 39.022 194.143 1.00 73.62 761 TYR A CA 1
ATOM 5877 C C . TYR A 1 761 ? -98.237 39.417 194.715 1.00 73.62 761 TYR A C 1
ATOM 5879 O O . TYR A 1 761 ? -98.833 40.388 194.254 1.00 73.62 761 TYR A O 1
ATOM 5887 N N . LYS A 1 762 ? -98.721 38.729 195.761 1.00 71.50 762 LYS A N 1
ATOM 5888 C CA . LYS A 1 762 ? -100.004 39.047 196.429 1.00 71.50 762 LYS A CA 1
ATOM 5889 C C . LYS A 1 762 ? -100.006 40.420 197.111 1.00 71.50 762 LYS A C 1
ATOM 5891 O O . LYS A 1 762 ? -101.058 41.048 197.179 1.00 71.50 762 LYS A O 1
ATOM 5896 N N . ASN A 1 763 ? -98.847 40.864 197.599 1.00 67.06 763 ASN A N 1
ATOM 5897 C CA . ASN A 1 763 ? -98.659 42.166 198.240 1.00 67.06 763 ASN A CA 1
ATOM 5898 C C . ASN A 1 763 ? -98.227 43.274 197.252 1.00 67.06 763 ASN A C 1
ATOM 5900 O O . ASN A 1 763 ? -98.236 44.446 197.621 1.00 67.06 763 ASN A O 1
ATOM 5904 N N . ALA A 1 764 ? -97.855 42.923 196.016 1.00 77.94 764 ALA A N 1
ATOM 5905 C CA . ALA A 1 764 ? -97.447 43.859 194.969 1.00 77.94 764 ALA A CA 1
ATOM 5906 C C . ALA A 1 764 ? -98.639 44.559 194.285 1.00 77.94 764 ALA A C 1
ATOM 5908 O O . ALA A 1 764 ? -99.798 44.155 194.403 1.00 77.94 764 ALA A O 1
ATOM 5909 N N . SER A 1 765 ? -98.347 45.619 193.524 1.00 79.00 765 SER A N 1
ATOM 5910 C CA . SER A 1 765 ? -99.364 46.377 192.789 1.00 79.00 765 SER A CA 1
ATOM 5911 C C . SER A 1 765 ? -99.924 45.604 191.585 1.00 79.00 765 SER A C 1
ATOM 5913 O O . SER A 1 765 ? -99.221 44.833 190.928 1.00 79.00 765 SER A O 1
ATOM 5915 N N . GLN A 1 766 ? -101.183 45.880 191.224 1.00 69.75 766 GLN A N 1
ATOM 5916 C CA . GLN A 1 766 ? -101.841 45.281 190.050 1.00 69.75 766 GLN A CA 1
ATOM 5917 C C . GLN A 1 766 ? -101.099 45.552 188.725 1.00 69.75 766 GLN A C 1
ATOM 5919 O O . GLN A 1 766 ? -101.240 44.786 187.773 1.00 69.75 766 GLN A O 1
ATOM 5924 N N . ALA A 1 767 ? -100.303 46.625 188.652 1.00 63.81 767 ALA A N 1
ATOM 5925 C CA . ALA A 1 767 ? -99.488 46.941 187.481 1.00 63.81 767 ALA A CA 1
ATOM 5926 C C . ALA A 1 767 ? -98.293 45.981 187.345 1.00 63.81 767 ALA A C 1
ATOM 5928 O O . ALA A 1 767 ? -98.105 45.396 186.279 1.00 63.81 767 ALA A O 1
ATOM 5929 N N . ALA A 1 768 ? -97.540 45.761 188.430 1.00 69.19 768 ALA A N 1
ATOM 5930 C CA . ALA A 1 768 ? -96.411 44.829 188.443 1.00 69.19 768 ALA A CA 1
ATOM 5931 C C . ALA A 1 768 ? -96.872 43.379 188.212 1.00 69.19 768 ALA A C 1
ATOM 5933 O O . ALA A 1 768 ? -96.274 42.658 187.415 1.00 69.19 768 ALA A O 1
ATOM 5934 N N . GLN A 1 769 ? -97.997 42.989 188.825 1.00 74.50 769 GLN A N 1
ATOM 5935 C CA . GLN A 1 769 ? -98.644 41.693 188.593 1.00 74.50 769 GLN A CA 1
ATOM 5936 C C . GLN A 1 769 ? -98.918 41.441 187.098 1.00 74.50 769 GLN A C 1
ATOM 5938 O O . GLN A 1 769 ? -98.582 40.387 186.563 1.00 74.50 769 GLN A O 1
ATOM 5943 N N . LYS A 1 770 ? -99.488 42.433 186.398 1.00 71.88 770 LYS A N 1
ATOM 5944 C CA . LYS A 1 770 ? -99.858 42.309 184.981 1.00 71.88 770 LYS A CA 1
ATOM 5945 C C . LYS A 1 770 ? -98.656 42.312 184.025 1.00 71.88 770 LYS A C 1
ATOM 5947 O O . LYS A 1 770 ? -98.726 41.673 182.979 1.00 71.88 770 LYS A O 1
ATOM 5952 N N . ALA A 1 771 ? -97.572 43.011 184.364 1.00 69.19 771 ALA A N 1
ATOM 5953 C CA . ALA A 1 771 ? -96.345 42.997 183.564 1.00 69.19 771 ALA A CA 1
ATOM 5954 C C . ALA A 1 771 ? -95.708 41.596 183.540 1.00 69.19 771 ALA A C 1
ATOM 5956 O O . ALA A 1 771 ? -95.380 41.086 182.468 1.00 69.19 771 ALA A O 1
ATOM 5957 N N . LEU A 1 772 ? -95.621 40.949 184.709 1.00 78.25 772 LEU A N 1
ATOM 5958 C CA . LEU A 1 772 ? -95.103 39.586 184.854 1.00 78.25 772 LEU A CA 1
ATOM 5959 C C . LEU A 1 772 ? -95.912 38.569 184.035 1.00 78.25 772 LEU A C 1
ATOM 5961 O O . LEU A 1 772 ? -95.335 37.740 183.334 1.00 78.25 772 LEU A O 1
ATOM 5965 N N . ASP A 1 773 ? -97.242 38.678 184.066 1.00 77.25 773 ASP A N 1
ATOM 5966 C CA . ASP A 1 773 ? -98.148 37.802 183.313 1.00 77.25 773 ASP A CA 1
ATOM 5967 C C . ASP A 1 773 ? -97.978 37.899 181.791 1.00 77.25 773 ASP A C 1
ATOM 5969 O O . ASP A 1 773 ? -98.068 36.882 181.101 1.00 77.25 773 ASP A O 1
ATOM 5973 N N . ASN A 1 774 ? -97.704 39.096 181.265 1.00 75.00 774 ASN A N 1
ATOM 5974 C CA . ASN A 1 774 ? -97.461 39.292 179.836 1.00 75.00 774 ASN A CA 1
ATOM 5975 C C . ASN A 1 774 ? -96.112 38.699 179.399 1.00 75.00 774 ASN A C 1
ATOM 5977 O O . ASN A 1 774 ? -96.071 37.961 178.416 1.00 75.00 774 ASN A O 1
ATOM 5981 N N . ALA A 1 775 ? -95.029 38.985 180.129 1.00 73.88 775 ALA A N 1
ATOM 5982 C CA . ALA A 1 775 ? -93.690 38.520 179.761 1.00 73.88 775 ALA A CA 1
ATOM 5983 C C . ALA A 1 775 ? -93.570 36.986 179.853 1.00 73.88 775 ALA A C 1
ATOM 5985 O O . ALA A 1 775 ? -93.024 36.350 178.953 1.00 73.88 775 ALA A O 1
ATOM 5986 N N . ILE A 1 776 ? -94.185 36.369 180.877 1.00 78.19 776 ILE A N 1
ATOM 5987 C CA . ILE A 1 776 ? -94.349 34.906 180.961 1.00 78.19 776 ILE A CA 1
ATOM 5988 C C . ILE A 1 776 ? -94.977 34.347 179.684 1.00 78.19 776 ILE A C 1
ATOM 5990 O O . ILE A 1 776 ? -94.505 33.330 179.177 1.00 78.19 776 ILE A O 1
ATOM 5994 N N . LYS A 1 777 ? -96.028 34.994 179.163 1.00 80.38 777 LYS A N 1
ATOM 5995 C CA . LYS A 1 777 ? -96.703 34.526 177.953 1.00 80.38 777 LYS A CA 1
ATOM 5996 C C . LYS A 1 777 ? -95.797 34.637 176.725 1.00 80.38 777 LYS A C 1
ATOM 5998 O O . LYS A 1 777 ? -95.714 33.666 175.984 1.00 80.38 777 LYS A O 1
ATOM 6003 N N . HIS A 1 778 ? -95.111 35.763 176.520 1.00 77.62 778 HIS A N 1
ATOM 6004 C CA . HIS A 1 778 ? -94.267 35.940 175.332 1.00 77.62 778 HIS A CA 1
ATOM 6005 C C . HIS A 1 778 ? -93.107 34.934 175.301 1.00 77.62 778 HIS A C 1
ATOM 6007 O O . HIS A 1 778 ? -92.926 34.241 174.300 1.00 77.62 778 HIS A O 1
ATOM 6013 N N . GLY A 1 779 ? -92.412 34.738 176.428 1.00 74.62 779 GLY A N 1
ATOM 6014 C CA . GLY A 1 779 ? -91.392 33.693 176.524 1.00 74.62 779 GLY A CA 1
ATOM 6015 C C . GLY A 1 779 ? -91.953 32.287 176.295 1.00 74.62 779 GLY A C 1
ATOM 6016 O O . GLY A 1 779 ? -91.323 31.475 175.626 1.00 74.62 779 GLY A O 1
ATOM 6017 N N . GLN A 1 780 ? -93.169 31.994 176.768 1.00 78.31 780 GLN A N 1
ATOM 6018 C CA . GLN A 1 780 ? -93.845 30.730 176.455 1.00 78.31 780 GLN A CA 1
ATOM 6019 C C . GLN A 1 780 ? -94.201 30.597 174.967 1.00 78.31 780 GLN A C 1
ATOM 6021 O O . GLN A 1 780 ? -94.056 29.506 174.422 1.00 78.31 780 GLN A O 1
ATOM 6026 N N . ASP A 1 781 ? -94.637 31.661 174.292 1.00 81.19 781 ASP A N 1
ATOM 6027 C CA . ASP A 1 781 ? -94.942 31.624 172.856 1.00 81.19 781 ASP A CA 1
ATOM 6028 C C . ASP A 1 781 ? -93.673 31.313 172.036 1.00 81.19 781 ASP A C 1
ATOM 6030 O O . ASP A 1 781 ? -93.669 30.371 171.242 1.00 81.19 781 ASP A O 1
ATOM 6034 N N . VAL A 1 782 ? -92.571 32.028 172.296 1.00 75.19 782 VAL A N 1
ATOM 6035 C CA . VAL A 1 782 ? -91.289 31.867 171.584 1.00 75.19 782 VAL A CA 1
ATOM 6036 C C . VAL A 1 782 ? -90.622 30.520 171.866 1.00 75.19 782 VAL A C 1
ATOM 6038 O O . VAL A 1 782 ? -90.043 29.915 170.962 1.00 75.19 782 VAL A O 1
ATOM 6041 N N . LEU A 1 783 ? -90.740 29.973 173.081 1.00 77.19 783 LEU A N 1
ATOM 6042 C CA . LEU A 1 783 ? -90.282 28.607 173.366 1.00 77.19 783 LEU A CA 1
ATOM 6043 C C . LEU A 1 783 ? -90.998 27.569 172.495 1.00 77.19 783 LEU A C 1
ATOM 6045 O O . LEU A 1 783 ? -90.349 26.655 171.981 1.00 77.19 783 LEU A O 1
ATOM 6049 N N . ASN A 1 784 ? -92.308 27.740 172.300 1.00 78.69 784 ASN A N 1
ATOM 6050 C CA . ASN A 1 784 ? -93.171 26.785 171.609 1.00 78.69 784 ASN A CA 1
ATOM 6051 C C . ASN A 1 784 ? -93.088 26.831 170.070 1.00 78.69 784 ASN A C 1
ATOM 6053 O O . ASN A 1 784 ? -93.557 25.881 169.445 1.00 78.69 784 ASN A O 1
ATOM 6057 N N . ASP A 1 785 ? -92.503 27.860 169.443 1.00 76.38 785 ASP A N 1
ATOM 6058 C CA . ASP A 1 785 ? -92.282 27.863 167.985 1.00 76.38 785 ASP A CA 1
ATOM 6059 C C . ASP A 1 785 ? -91.071 26.984 167.601 1.00 76.38 785 ASP A C 1
ATOM 6061 O O . ASP A 1 785 ? -89.933 27.344 167.921 1.00 76.38 785 ASP A O 1
ATOM 6065 N N . PRO A 1 786 ? -91.249 25.849 166.897 1.00 69.62 786 PRO A N 1
ATOM 6066 C CA . PRO A 1 786 ? -90.139 24.983 166.503 1.00 69.62 786 PRO A CA 1
ATOM 6067 C C . PRO A 1 786 ? -89.208 25.585 165.433 1.00 69.62 786 PRO A C 1
ATOM 6069 O O . PRO A 1 786 ? -88.208 24.951 165.114 1.00 69.62 786 PRO A O 1
ATOM 6072 N N . ASN A 1 787 ? -89.514 26.763 164.874 1.00 70.06 787 ASN A N 1
ATOM 6073 C CA . ASN A 1 787 ? -88.699 27.441 163.858 1.00 70.06 787 ASN A CA 1
ATOM 6074 C C . ASN A 1 787 ? -88.036 28.736 164.348 1.00 70.06 787 ASN A C 1
ATOM 6076 O O . ASN A 1 787 ? -87.389 29.396 163.539 1.00 70.06 787 ASN A O 1
ATOM 6080 N N . ALA A 1 788 ? -88.189 29.108 165.624 1.00 74.81 788 ALA A N 1
ATOM 6081 C CA . ALA A 1 788 ? -87.508 30.284 166.163 1.00 74.81 788 ALA A CA 1
ATOM 6082 C C . ALA A 1 788 ? -85.979 30.144 166.023 1.00 74.81 788 ALA A C 1
ATOM 6084 O O . ALA A 1 788 ? -85.385 29.146 166.453 1.00 74.81 788 ALA A O 1
ATOM 6085 N N . ASP A 1 789 ? -85.358 31.154 165.425 1.00 73.38 789 ASP A N 1
ATOM 6086 C CA . ASP A 1 789 ? -83.911 31.360 165.424 1.00 73.38 789 ASP A CA 1
ATOM 6087 C C . ASP A 1 789 ? -83.425 31.890 166.789 1.00 73.38 789 ASP A C 1
ATOM 6089 O O . ASP A 1 789 ? -84.206 32.061 167.729 1.00 73.38 789 ASP A O 1
ATOM 6093 N N . GLN A 1 790 ? -82.114 32.100 166.928 1.00 75.06 790 GLN A N 1
ATOM 6094 C CA . GLN A 1 790 ? -81.535 32.588 168.183 1.00 75.06 790 GLN A CA 1
ATOM 6095 C C . GLN A 1 790 ? -81.941 34.034 168.498 1.00 75.06 790 GLN A C 1
ATOM 6097 O O . GLN A 1 790 ? -82.109 34.374 169.665 1.00 75.06 790 GLN A O 1
ATOM 6102 N N . GLU A 1 791 ? -82.139 34.869 167.476 1.00 73.88 791 GLU A N 1
ATOM 6103 C CA . GLU A 1 791 ? -82.459 36.289 167.641 1.00 73.88 791 GLU A CA 1
ATOM 6104 C C . GLU A 1 791 ? -83.854 36.458 168.266 1.00 73.88 791 GLU A C 1
ATOM 6106 O O . GLU A 1 791 ? -84.006 37.166 169.263 1.00 73.88 791 GLU A O 1
ATOM 6111 N N . ALA A 1 792 ? -84.841 35.694 167.784 1.00 74.94 792 ALA A N 1
ATOM 6112 C CA . ALA A 1 792 ? -86.179 35.637 168.374 1.00 74.94 792 ALA A CA 1
ATOM 6113 C C . ALA A 1 792 ? -86.191 35.098 169.821 1.00 74.94 792 ALA A C 1
ATOM 6115 O O . ALA A 1 792 ? -87.026 35.506 170.631 1.00 74.94 792 ALA A O 1
ATOM 6116 N N . VAL A 1 793 ? -85.288 34.170 170.162 1.00 74.06 793 VAL A N 1
ATOM 6117 C CA . VAL A 1 793 ? -85.214 33.563 171.504 1.00 74.06 793 VAL A CA 1
ATOM 6118 C C . VAL A 1 793 ? -84.581 34.498 172.532 1.00 74.06 793 VAL A C 1
ATOM 6120 O O . VAL A 1 793 ? -85.085 34.596 173.656 1.00 74.06 793 VAL A O 1
ATOM 6123 N N . ASP A 1 794 ? -83.514 35.197 172.153 1.00 77.25 794 ASP A N 1
ATOM 6124 C CA . ASP A 1 794 ? -82.786 36.094 173.050 1.00 77.25 794 ASP A CA 1
ATOM 6125 C C . ASP A 1 794 ? -83.628 37.341 173.404 1.00 77.25 794 ASP A C 1
ATOM 6127 O O . ASP A 1 794 ? -83.612 37.792 174.555 1.00 77.25 794 ASP A O 1
ATOM 6131 N N . GLU A 1 795 ? -84.441 37.854 172.467 1.00 75.19 795 GLU A N 1
ATOM 6132 C CA . GLU A 1 795 ? -85.355 38.987 172.701 1.00 75.19 795 GLU A CA 1
ATOM 6133 C C . GLU A 1 795 ? -86.394 38.681 173.798 1.00 75.19 795 GLU A C 1
ATOM 6135 O O . GLU A 1 795 ? -86.557 39.450 174.753 1.00 75.19 795 GLU A O 1
ATOM 6140 N N . ALA A 1 796 ? -87.055 37.520 173.727 1.00 74.12 796 ALA A N 1
ATOM 6141 C CA . ALA A 1 796 ? -88.098 37.143 174.684 1.00 74.12 796 ALA A CA 1
ATOM 6142 C C . ALA A 1 796 ? -87.568 36.875 176.110 1.00 74.12 796 ALA A C 1
ATOM 6144 O O . ALA A 1 796 ? -88.333 36.945 177.079 1.00 74.12 796 ALA A O 1
ATOM 6145 N N . ALA A 1 797 ? -86.269 36.593 176.271 1.00 75.44 797 ALA A N 1
ATOM 6146 C CA . ALA A 1 797 ? -85.653 36.399 177.586 1.00 75.44 797 ALA A CA 1
ATOM 6147 C C . ALA A 1 797 ? -85.469 37.739 178.321 1.00 75.44 797 ALA A C 1
ATOM 6149 O O . ALA A 1 797 ? -85.733 37.844 179.524 1.00 75.44 797 ALA A O 1
ATOM 6150 N N . ALA A 1 798 ? -85.093 38.789 177.584 1.00 75.00 798 ALA A N 1
ATOM 6151 C CA . ALA A 1 798 ? -84.857 40.121 178.131 1.00 75.00 798 ALA A CA 1
ATOM 6152 C C . ALA A 1 798 ? -86.128 40.765 178.723 1.00 75.00 798 ALA A C 1
ATOM 6154 O O . ALA A 1 798 ? -86.057 41.418 179.770 1.00 75.00 798 ALA A O 1
ATOM 6155 N N . GLU A 1 799 ? -87.300 40.562 178.108 1.00 75.88 799 GLU A N 1
ATOM 6156 C CA . GLU A 1 799 ? -88.579 41.052 178.652 1.00 75.88 799 GLU A CA 1
ATOM 6157 C C . GLU A 1 799 ? -88.940 40.390 179.994 1.00 75.88 799 GLU A C 1
ATOM 6159 O O . GLU A 1 799 ? -89.431 41.042 180.924 1.00 75.88 799 GLU A O 1
ATOM 6164 N N . LEU A 1 800 ? -88.669 39.088 180.112 1.00 80.50 800 LEU A N 1
ATOM 6165 C CA . LEU A 1 800 ? -88.968 38.284 181.296 1.00 80.50 800 LEU A CA 1
ATOM 6166 C C . LEU A 1 800 ? -88.162 38.712 182.519 1.00 80.50 800 LEU A C 1
ATOM 6168 O O . LEU A 1 800 ? -88.724 38.863 183.609 1.00 80.50 800 LEU A O 1
ATOM 6172 N N . GLU A 1 801 ? -86.865 38.960 182.342 1.00 75.19 801 GLU A N 1
ATOM 6173 C CA . GLU A 1 801 ? -85.998 39.378 183.442 1.00 75.19 801 GLU A CA 1
ATOM 6174 C C . GLU A 1 801 ? -86.383 40.767 183.987 1.00 75.19 801 GLU A C 1
ATOM 6176 O O . GLU A 1 801 ? -86.339 40.997 185.201 1.00 75.19 801 GLU A O 1
ATOM 6181 N N . GLN A 1 802 ? -86.828 41.687 183.119 1.00 76.94 802 GLN A N 1
ATOM 6182 C CA . GLN A 1 802 ? -87.336 42.998 183.541 1.00 76.94 802 GLN A CA 1
ATOM 6183 C C . GLN A 1 802 ? -88.619 42.871 184.371 1.00 76.94 802 GLN A C 1
ATOM 6185 O O . GLN A 1 802 ? -88.730 43.480 185.440 1.00 76.94 802 GLN A O 1
ATOM 6190 N N . ALA A 1 803 ? -89.576 42.054 183.921 1.00 72.44 803 ALA A N 1
ATOM 6191 C CA . ALA A 1 803 ? -90.863 41.909 184.593 1.00 72.44 803 ALA A CA 1
ATOM 6192 C C . ALA A 1 803 ? -90.750 41.232 185.976 1.00 72.44 803 ALA A C 1
ATOM 6194 O O . ALA A 1 803 ? -91.478 41.598 186.903 1.00 72.44 803 ALA A O 1
ATOM 6195 N N . MET A 1 804 ? -89.809 40.295 186.155 1.00 79.12 804 MET A N 1
ATOM 6196 C CA . MET A 1 804 ? -89.549 39.639 187.447 1.00 79.12 804 MET A CA 1
ATOM 6197 C C . MET A 1 804 ? -89.072 40.604 188.542 1.00 79.12 804 MET A C 1
ATOM 6199 O O . MET A 1 804 ? -89.476 40.476 189.703 1.00 79.12 804 MET A O 1
ATOM 6203 N N . LYS A 1 805 ? -88.226 41.580 188.190 1.00 79.06 805 LYS A N 1
ATOM 6204 C CA . LYS A 1 805 ? -87.570 42.485 189.153 1.00 79.06 805 LYS A CA 1
ATOM 6205 C C . LYS A 1 805 ? -88.549 43.427 189.870 1.00 79.06 805 LYS A C 1
ATOM 6207 O O . LYS A 1 805 ? -88.268 43.857 190.986 1.00 79.06 805 LYS A O 1
ATOM 6212 N N . ALA A 1 806 ? -89.722 43.691 189.293 1.00 69.19 806 ALA A N 1
ATOM 6213 C CA . ALA A 1 806 ? -90.707 44.653 189.802 1.00 69.19 806 ALA A CA 1
ATOM 6214 C C . ALA A 1 806 ? -91.513 44.209 191.052 1.00 69.19 806 ALA A C 1
ATOM 6216 O O . ALA A 1 806 ? -92.409 44.936 191.479 1.00 69.19 806 ALA A O 1
ATOM 6217 N N . ILE A 1 807 ? -91.255 43.023 191.624 1.00 73.25 807 ILE A N 1
ATOM 6218 C CA . ILE A 1 807 ? -92.143 42.387 192.624 1.00 73.25 807 ILE A CA 1
ATOM 6219 C C . ILE A 1 807 ? -91.596 42.379 194.074 1.00 73.25 807 ILE A C 1
ATOM 6221 O O . ILE A 1 807 ? -92.374 42.157 195.001 1.00 73.25 807 ILE A O 1
ATOM 6225 N N . GLN A 1 808 ? -90.292 42.581 194.323 1.00 66.62 808 GLN A N 1
ATOM 6226 C CA . GLN A 1 808 ? -89.660 42.048 195.554 1.00 66.62 808 GLN A CA 1
ATOM 6227 C C . GLN A 1 808 ? -89.309 43.002 196.726 1.00 66.62 808 GLN A C 1
ATOM 6229 O O . GLN A 1 808 ? -88.957 42.480 197.786 1.00 66.62 808 GLN A O 1
ATOM 6234 N N . GLY A 1 809 ? -89.425 44.337 196.651 1.00 55.16 809 GLY A N 1
ATOM 6235 C CA . GLY A 1 809 ? -89.181 45.174 197.848 1.00 55.16 809 GLY A CA 1
ATOM 6236 C C . GLY A 1 809 ? -89.254 46.699 197.684 1.00 55.16 809 GLY A C 1
ATOM 6237 O O . GLY A 1 809 ? -89.227 47.181 196.562 1.00 55.16 809 GLY A O 1
ATOM 6238 N N . ASN A 1 810 ? -89.354 47.391 198.836 1.00 54.69 810 ASN A N 1
ATOM 6239 C CA . ASN A 1 810 ? -89.390 48.847 199.124 1.00 54.69 810 ASN A CA 1
ATOM 6240 C C . ASN A 1 810 ? -89.529 49.849 197.951 1.00 54.69 810 ASN A C 1
ATOM 6242 O O . ASN A 1 810 ? -88.692 49.900 197.058 1.00 54.69 810 ASN A O 1
ATOM 6246 N N . ASP A 1 811 ? -90.535 50.727 198.060 1.00 61.38 811 ASP A N 1
ATOM 6247 C CA . ASP A 1 811 ? -91.078 51.569 196.981 1.00 61.38 811 ASP A CA 1
ATOM 6248 C C . ASP A 1 811 ? -90.101 52.433 196.148 1.00 61.38 811 ASP A C 1
ATOM 6250 O O . ASP A 1 811 ? -89.226 53.122 196.669 1.00 61.38 811 ASP A O 1
ATOM 6254 N N . SER A 1 812 ? -90.449 52.489 194.853 1.00 35.50 812 SER A N 1
ATOM 6255 C CA . SER A 1 812 ? -90.074 53.427 193.775 1.00 35.50 812 SER A CA 1
ATOM 6256 C C . SER A 1 812 ? -88.622 53.516 193.250 1.00 35.50 812 SER A C 1
ATOM 6258 O O . SER A 1 812 ? -87.728 54.086 193.865 1.00 35.50 812 SER A O 1
ATOM 6260 N N . GLU A 1 813 ? -88.522 53.145 191.962 1.00 54.81 813 GLU A N 1
ATOM 6261 C CA . GLU A 1 813 ? -87.847 53.865 190.852 1.00 54.81 813 GLU A CA 1
ATOM 6262 C C . GLU A 1 813 ? -86.405 53.491 190.387 1.00 54.81 813 GLU A C 1
ATOM 6264 O O . GLU A 1 813 ? -85.378 53.898 190.921 1.00 54.81 813 GLU A O 1
ATOM 6269 N N . ILE A 1 814 ? -86.411 52.749 189.264 1.00 54.44 814 ILE A N 1
ATOM 6270 C CA . ILE A 1 814 ? -85.385 52.312 188.273 1.00 54.44 814 ILE A CA 1
ATOM 6271 C C . ILE A 1 814 ? -85.012 53.453 187.270 1.00 54.44 814 ILE A C 1
ATOM 6273 O O . ILE A 1 814 ? -85.939 54.218 186.986 1.00 54.44 814 ILE A O 1
ATOM 6277 N N . PRO A 1 815 ? -83.756 53.619 186.716 1.00 58.84 815 PRO A N 1
ATOM 6278 C CA . PRO A 1 815 ? -83.481 53.511 185.222 1.00 58.84 815 PRO A CA 1
ATOM 6279 C C . PRO A 1 815 ? -82.009 53.395 184.587 1.00 58.84 815 PRO A C 1
ATOM 6281 O O . PRO A 1 815 ? -81.130 54.163 184.958 1.00 58.84 815 PRO A O 1
ATOM 6284 N N . ASN A 1 816 ? -81.810 52.531 183.539 1.00 51.94 816 ASN A N 1
ATOM 6285 C CA . ASN A 1 816 ? -81.358 52.685 182.075 1.00 51.94 816 ASN A CA 1
ATOM 6286 C C . ASN A 1 816 ? -79.932 53.076 181.397 1.00 51.94 816 ASN A C 1
ATOM 6288 O O . ASN A 1 816 ? -79.222 53.907 181.949 1.00 51.94 816 ASN A O 1
ATOM 6292 N N . ASP A 1 817 ? -79.626 52.575 180.128 1.00 57.09 817 ASP A N 1
ATOM 6293 C CA . ASP A 1 817 ? -79.037 53.188 178.815 1.00 57.09 817 ASP A CA 1
ATOM 6294 C C . ASP A 1 817 ? -77.597 52.993 178.056 1.00 57.09 817 ASP A C 1
ATOM 6296 O O . ASP A 1 817 ? -76.552 53.154 178.679 1.00 57.09 817 ASP A O 1
ATOM 6300 N N . ASN A 1 818 ? -77.575 52.820 176.671 1.00 51.41 818 ASN A N 1
ATOM 6301 C CA . ASN A 1 818 ? -76.660 53.209 175.460 1.00 51.41 818 ASN A CA 1
ATOM 6302 C C . ASN A 1 818 ? -75.300 52.562 174.828 1.00 51.41 818 ASN A C 1
ATOM 6304 O O . ASN A 1 818 ? -74.629 51.782 175.496 1.00 51.41 818 ASN A O 1
ATOM 6308 N N . GLY A 1 819 ? -74.868 52.886 173.533 1.00 46.22 819 GLY A N 1
ATOM 6309 C CA . GLY A 1 819 ? -73.642 52.402 172.698 1.00 46.22 819 GLY A CA 1
ATOM 6310 C C . GLY A 1 819 ? -73.259 53.066 171.262 1.00 46.22 819 GLY A C 1
ATOM 6311 O O . GLY A 1 819 ? -73.935 54.041 170.961 1.00 46.22 819 GLY A O 1
ATOM 6312 N N . THR A 1 820 ? -72.213 52.675 170.392 1.00 47.56 820 THR A N 1
ATOM 6313 C CA . THR A 1 820 ? -71.925 53.006 168.861 1.00 47.56 820 THR A CA 1
ATOM 6314 C C . THR A 1 820 ? -70.484 52.796 168.091 1.00 47.56 820 THR A C 1
ATOM 6316 O O . THR A 1 820 ? -69.465 52.916 168.759 1.00 47.56 820 THR A O 1
ATOM 6319 N N . ASN A 1 821 ? -70.380 52.665 166.690 1.00 48.00 821 ASN A N 1
ATOM 6320 C CA . ASN A 1 821 ? -69.285 52.941 165.575 1.00 48.00 821 ASN A CA 1
ATOM 6321 C C . ASN A 1 821 ? -68.004 52.008 165.180 1.00 48.00 821 ASN A C 1
ATOM 6323 O O . ASN A 1 821 ? -67.709 51.185 166.033 1.00 48.00 821 ASN A O 1
ATOM 6327 N N . GLN A 1 822 ? -67.107 51.992 164.081 1.00 51.06 822 GLN A N 1
ATOM 6328 C CA . GLN A 1 822 ? -66.775 52.427 162.601 1.00 51.06 822 GLN A CA 1
ATOM 6329 C C . GLN A 1 822 ? -65.329 51.865 162.039 1.00 51.06 822 GLN A C 1
ATOM 6331 O O . GLN A 1 822 ? -64.697 51.293 162.919 1.00 51.06 822 GLN A O 1
ATOM 6336 N N . ASN A 1 823 ? -64.580 51.890 160.836 1.00 47.81 823 ASN A N 1
ATOM 6337 C CA . ASN A 1 823 ? -64.470 52.298 159.329 1.00 47.81 823 ASN A CA 1
ATOM 6338 C C . ASN A 1 823 ? -63.165 51.714 158.483 1.00 47.81 823 ASN A C 1
ATOM 6340 O O . ASN A 1 823 ? -62.332 51.117 159.159 1.00 47.81 823 ASN A O 1
ATOM 6344 N N . GLY A 1 824 ? -62.868 51.881 157.116 1.00 51.09 824 GLY A N 1
ATOM 6345 C CA . GLY A 1 824 ? -61.613 51.399 156.298 1.00 51.09 824 GLY A CA 1
ATOM 6346 C C . GLY A 1 824 ? -61.306 51.727 154.720 1.00 51.09 824 GLY A C 1
ATOM 6347 O O . GLY A 1 824 ? -62.159 52.368 154.116 1.00 51.09 824 GLY A O 1
ATOM 6348 N N . ASN A 1 825 ? -60.135 51.362 154.022 1.00 47.03 825 ASN A N 1
ATOM 6349 C CA . ASN A 1 825 ? -59.711 51.608 152.526 1.00 47.03 825 ASN A CA 1
ATOM 6350 C C . ASN A 1 825 ? -58.358 50.958 151.868 1.00 47.03 825 ASN A C 1
ATOM 6352 O O . ASN A 1 825 ? -57.380 50.919 152.611 1.00 47.03 825 ASN A O 1
ATOM 6356 N N . SER A 1 826 ? -58.205 50.619 150.515 1.00 45.78 826 SER A N 1
ATOM 6357 C CA . SER A 1 826 ? -56.990 50.750 149.526 1.00 45.78 826 SER A CA 1
ATOM 6358 C C . SER A 1 826 ? -56.490 49.653 148.439 1.00 45.78 826 SER A C 1
ATOM 6360 O O . SER A 1 826 ? -56.245 48.514 148.803 1.00 45.78 826 SER A O 1
ATOM 6362 N N . GLN A 1 827 ? -56.170 50.067 147.158 1.00 43.09 827 GLN A N 1
ATOM 6363 C CA . GLN A 1 827 ? -55.086 49.777 146.084 1.00 43.09 827 GLN A CA 1
ATOM 6364 C C . GLN A 1 827 ? -54.668 48.451 145.249 1.00 43.09 827 GLN A C 1
ATOM 6366 O O . GLN A 1 827 ? -54.132 47.502 145.801 1.00 43.09 827 GLN A O 1
ATOM 6371 N N . SER A 1 828 ? -54.673 48.541 143.872 1.00 42.50 828 SER A N 1
ATOM 6372 C CA . SER A 1 828 ? -53.776 48.064 142.706 1.00 42.50 828 SER A CA 1
ATOM 6373 C C . SER A 1 828 ? -53.449 46.613 142.141 1.00 42.50 828 SER A C 1
ATOM 6375 O O . SER A 1 828 ? -52.884 45.802 142.861 1.00 42.50 828 SER A O 1
ATOM 6377 N N . ALA A 1 829 ? -53.508 46.461 140.772 1.00 38.56 829 ALA A N 1
ATOM 6378 C CA . ALA A 1 829 ? -52.545 45.834 139.770 1.00 38.56 829 ALA A CA 1
ATOM 6379 C C . ALA A 1 829 ? -52.837 44.532 138.899 1.00 38.56 829 ALA A C 1
ATOM 6381 O O . ALA A 1 829 ? -53.317 43.534 139.414 1.00 38.56 829 ALA A O 1
ATOM 6382 N N . ALA A 1 830 ? -52.366 44.542 137.613 1.00 37.53 830 ALA A N 1
ATOM 6383 C CA . ALA A 1 830 ? -51.880 43.442 136.693 1.00 37.53 830 ALA A CA 1
ATOM 6384 C C . ALA A 1 830 ? -52.735 42.662 135.604 1.00 37.53 830 ALA A C 1
ATOM 6386 O O . ALA A 1 830 ? -53.783 42.100 135.881 1.00 37.53 830 ALA A O 1
ATOM 6387 N N . THR A 1 831 ? -52.136 42.531 134.386 1.00 34.34 831 THR A N 1
ATOM 6388 C CA . THR A 1 831 ? -52.107 41.429 133.341 1.00 34.34 831 THR A CA 1
ATOM 6389 C C . THR A 1 831 ? -53.292 40.875 132.475 1.00 34.34 831 THR A C 1
ATOM 6391 O O . THR A 1 831 ? -54.264 40.358 132.997 1.00 34.34 831 THR A O 1
ATOM 6394 N N . ALA A 1 832 ? -52.997 40.741 131.153 1.00 35.25 832 ALA A N 1
ATOM 6395 C CA . ALA A 1 832 ? -53.264 39.621 130.188 1.00 35.25 832 ALA A CA 1
ATOM 6396 C C . ALA A 1 832 ? -54.562 39.476 129.309 1.00 35.25 832 ALA A C 1
ATOM 6398 O O . ALA A 1 832 ? -55.621 39.995 129.622 1.00 35.25 832 ALA A O 1
ATOM 6399 N N . THR A 1 833 ? -54.354 38.770 128.169 1.00 33.50 833 THR A N 1
ATOM 6400 C CA . THR A 1 833 ? -55.178 38.154 127.062 1.00 33.50 833 THR A CA 1
ATOM 6401 C C . THR A 1 833 ? -56.706 37.926 127.235 1.00 33.50 833 THR A C 1
ATOM 6403 O O . THR A 1 833 ? -57.164 37.808 128.359 1.00 33.50 833 THR A O 1
ATOM 6406 N N . ASP A 1 834 ? -57.566 37.781 126.195 1.00 34.34 834 ASP A N 1
ATOM 6407 C CA . ASP A 1 834 ? -57.520 36.796 125.071 1.00 34.34 834 ASP A CA 1
ATOM 6408 C C . ASP A 1 834 ? -58.616 36.983 123.947 1.00 34.34 834 ASP A C 1
ATOM 6410 O O . ASP A 1 834 ? -59.557 37.746 124.128 1.00 34.34 834 ASP A O 1
ATOM 6414 N N . SER A 1 835 ? -58.529 36.186 122.856 1.00 31.22 835 SER A N 1
ATOM 6415 C CA . SER A 1 835 ? -59.609 35.550 122.032 1.00 31.22 835 SER A CA 1
ATOM 6416 C C . SER A 1 835 ? -60.562 36.300 121.052 1.00 31.22 835 SER A C 1
ATOM 6418 O O . SER A 1 835 ? -61.349 37.141 121.463 1.00 31.22 835 SER A O 1
ATOM 6420 N N . LYS A 1 836 ? -60.663 35.727 119.818 1.00 31.31 836 LYS A N 1
ATOM 6421 C CA . LYS A 1 836 ? -61.889 35.424 118.989 1.00 31.31 836 LYS A CA 1
ATOM 6422 C C . LYS A 1 836 ? -62.746 36.600 118.432 1.00 31.31 836 LYS A C 1
ATOM 6424 O O . LYS A 1 836 ? -62.810 37.649 119.047 1.00 31.31 836 LYS A O 1
ATOM 6429 N N . SER A 1 837 ? -63.512 36.530 117.322 1.00 28.22 837 SER A N 1
ATOM 6430 C CA . SER A 1 837 ? -63.675 35.661 116.109 1.00 28.22 837 SER A CA 1
ATOM 6431 C C . SER A 1 837 ? -64.642 36.440 115.125 1.00 28.22 837 SER A C 1
ATOM 6433 O O . SER A 1 837 ? -64.742 37.649 115.321 1.00 28.22 837 SER A O 1
ATOM 6435 N N . GLN A 1 838 ? -65.399 36.008 114.085 1.00 32.28 838 GLN A N 1
ATOM 6436 C CA . GLN A 1 838 ? -65.758 34.728 113.422 1.00 32.28 838 GLN A CA 1
ATOM 6437 C C . GLN A 1 838 ? -66.479 34.981 112.050 1.00 32.28 838 GLN A C 1
ATOM 6439 O O . GLN A 1 838 ? -67.285 35.905 112.003 1.00 32.28 838 GLN A O 1
ATOM 6444 N N . ASN A 1 839 ? -66.320 34.105 111.029 1.00 30.34 839 ASN A N 1
ATOM 6445 C CA . ASN A 1 839 ? -67.214 33.868 109.841 1.00 30.34 839 ASN A CA 1
ATOM 6446 C C . ASN A 1 839 ? -67.486 35.035 108.833 1.00 30.34 839 ASN A C 1
ATOM 6448 O O . ASN A 1 839 ? -67.263 36.192 109.165 1.00 30.34 839 ASN A O 1
ATOM 6452 N N . ASN A 1 840 ? -67.983 34.877 107.584 1.00 32.62 840 ASN A N 1
ATOM 6453 C CA . ASN A 1 840 ? -68.192 33.773 106.597 1.00 32.62 840 ASN A CA 1
ATOM 6454 C C . ASN A 1 840 ? -68.181 34.411 105.159 1.00 32.62 840 ASN A C 1
ATOM 6456 O O . ASN A 1 840 ? -68.083 35.633 105.073 1.00 32.62 840 ASN A O 1
ATOM 6460 N N . ASP A 1 841 ? -68.269 33.750 103.988 1.00 30.92 841 ASP A N 1
ATOM 6461 C CA . ASP A 1 841 ? -68.751 32.407 103.590 1.00 30.92 841 ASP A CA 1
ATOM 6462 C C . ASP A 1 841 ? -68.143 31.931 102.230 1.00 30.92 841 ASP A C 1
ATOM 6464 O O . ASP A 1 841 ? -67.666 32.773 101.478 1.00 30.92 841 ASP A O 1
ATOM 6468 N N . SER A 1 842 ? -68.237 30.619 101.923 1.00 33.16 842 SER A N 1
ATOM 6469 C CA . SER A 1 842 ? -68.389 29.914 100.606 1.00 33.16 842 SER A CA 1
ATOM 6470 C C . SER A 1 842 ? -67.719 30.449 99.305 1.00 33.16 842 SER A C 1
ATOM 6472 O O . SER A 1 842 ? -67.841 31.620 98.976 1.00 33.16 842 SER A O 1
ATOM 6474 N N . THR A 1 843 ? -67.118 29.681 98.370 1.00 31.86 843 THR A N 1
ATOM 6475 C CA . THR A 1 843 ? -66.958 28.222 98.045 1.00 31.86 843 THR A CA 1
ATOM 6476 C C . THR A 1 843 ? -66.018 28.119 96.796 1.00 31.86 843 THR A C 1
ATOM 6478 O O . THR A 1 843 ? -65.849 29.141 96.139 1.00 31.86 843 THR A O 1
ATOM 6481 N N . ALA A 1 844 ? -65.428 27.009 96.297 1.00 30.66 844 ALA A N 1
ATOM 6482 C CA . ALA A 1 844 ? -65.219 25.608 96.727 1.00 30.66 844 ALA A CA 1
ATOM 6483 C C . ALA A 1 844 ? -64.246 24.841 95.763 1.00 30.66 844 ALA A C 1
ATOM 6485 O O . ALA A 1 844 ? -64.042 25.271 94.636 1.00 30.66 844 ALA A O 1
ATOM 6486 N N . ILE A 1 845 ? -63.765 23.660 96.201 1.00 30.38 845 ILE A N 1
ATOM 6487 C CA . ILE A 1 845 ? -63.432 22.420 95.432 1.00 30.38 845 ILE A CA 1
ATOM 6488 C C . ILE A 1 845 ? -62.276 22.396 94.379 1.00 30.38 845 ILE A C 1
ATOM 6490 O O . ILE A 1 845 ? -62.433 22.785 93.230 1.00 30.38 845 ILE A O 1
ATOM 6494 N N . GLN A 1 846 ? -61.166 21.764 94.814 1.00 30.56 846 GLN A N 1
ATOM 6495 C CA . GLN A 1 846 ? -60.334 20.692 94.193 1.00 30.56 846 GLN A CA 1
ATOM 6496 C C . GLN A 1 846 ? -59.613 20.824 92.819 1.00 30.56 846 GLN A C 1
ATOM 6498 O O . GLN A 1 846 ? -59.954 21.587 91.925 1.00 30.56 846 GLN A O 1
ATOM 6503 N N . ALA A 1 847 ? -58.577 19.981 92.694 1.00 29.59 847 ALA A N 1
ATOM 6504 C CA . ALA A 1 847 ? -57.755 19.617 91.523 1.00 29.59 847 ALA A CA 1
ATOM 6505 C C . ALA A 1 847 ? -57.699 18.051 91.457 1.00 29.59 847 ALA A C 1
ATOM 6507 O O . ALA A 1 847 ? -58.411 17.451 92.268 1.00 29.59 847 ALA A O 1
ATOM 6508 N N . PRO A 1 848 ? -56.872 17.337 90.641 1.00 55.34 848 PRO A N 1
ATOM 6509 C CA . PRO A 1 848 ? -55.902 17.754 89.607 1.00 55.34 848 PRO A CA 1
ATOM 6510 C C . PRO A 1 848 ? -55.931 16.898 88.292 1.00 55.34 848 PRO A C 1
ATOM 6512 O O . PRO A 1 848 ? -56.831 16.092 88.085 1.00 55.34 848 PRO A O 1
ATOM 6515 N N . ASN A 1 849 ? -54.853 17.000 87.485 1.00 28.84 849 ASN A N 1
ATOM 6516 C CA . ASN A 1 849 ? -54.254 15.957 86.606 1.00 28.84 849 ASN A CA 1
ATOM 6517 C C . ASN A 1 849 ? -54.537 15.937 85.069 1.00 28.84 849 ASN A C 1
ATOM 6519 O O . ASN A 1 849 ? -55.608 16.289 84.590 1.00 28.84 849 ASN A O 1
ATOM 6523 N N . SER A 1 850 ? -53.549 15.393 84.333 1.00 27.67 850 SER A N 1
ATOM 6524 C CA . SER A 1 850 ? -53.544 14.789 82.974 1.00 27.67 850 SER A CA 1
ATOM 6525 C C . SER A 1 850 ? -53.404 15.614 81.656 1.00 27.67 850 SER A C 1
ATOM 6527 O O . SER A 1 850 ? -54.256 16.401 81.269 1.00 27.67 850 SER A O 1
ATOM 6529 N N . GLN A 1 851 ? -52.328 15.254 80.925 1.00 29.19 851 GLN A N 1
ATOM 6530 C CA . GLN A 1 851 ? -52.151 15.023 79.465 1.00 29.19 851 GLN A CA 1
ATOM 6531 C C . GLN A 1 851 ? -52.092 16.112 78.350 1.00 29.19 851 GLN A C 1
ATOM 6533 O O . GLN A 1 851 ? -53.016 16.877 78.097 1.00 29.19 851 GLN A O 1
ATOM 6538 N N . SER A 1 852 ? -51.071 15.898 77.489 1.00 28.45 852 SER A N 1
ATOM 6539 C CA . SER A 1 852 ? -50.914 16.308 76.070 1.00 28.45 852 SER A CA 1
ATOM 6540 C C . SER A 1 852 ? -50.580 17.796 75.796 1.00 28.45 852 SER A C 1
ATOM 6542 O O . SER A 1 852 ? -50.929 18.662 76.585 1.00 28.45 852 SER A O 1
ATOM 6544 N N . SER A 1 853 ? -49.863 18.188 74.730 1.00 28.34 853 SER A N 1
ATOM 6545 C CA . SER A 1 853 ? -49.400 17.480 73.515 1.00 28.34 853 SER A CA 1
ATOM 6546 C C . SER A 1 853 ? -47.945 17.853 73.118 1.00 28.34 853 SER A C 1
ATOM 6548 O O . SER A 1 853 ? -47.275 18.593 73.829 1.00 28.34 853 SER A O 1
ATOM 6550 N N . ALA A 1 854 ? -47.490 17.304 71.982 1.00 28.11 854 ALA A N 1
ATOM 6551 C CA . ALA A 1 854 ? -46.240 17.496 71.218 1.00 28.11 854 ALA A CA 1
ATOM 6552 C C . ALA A 1 854 ? -45.647 18.945 71.142 1.00 28.11 854 ALA A C 1
ATOM 6554 O O . ALA A 1 854 ? -46.339 19.914 71.428 1.00 28.11 854 ALA A O 1
ATOM 6555 N N . GLU A 1 855 ? -44.394 19.197 70.713 1.00 27.06 855 GLU A N 1
ATOM 6556 C CA . GLU A 1 855 ? -43.526 18.413 69.810 1.00 27.06 855 GLU A CA 1
ATOM 6557 C C . GLU A 1 855 ? -42.025 18.841 69.838 1.00 27.06 855 GLU A C 1
ATOM 6559 O O . GLU A 1 855 ? -41.676 19.915 70.315 1.00 27.06 855 GLU A O 1
ATOM 6564 N N . ASN A 1 856 ? -41.181 18.028 69.185 1.00 26.23 856 ASN A N 1
ATOM 6565 C CA . ASN A 1 856 ? -39.970 18.376 68.410 1.00 26.23 856 ASN A CA 1
ATOM 6566 C C . ASN A 1 856 ? -38.600 18.743 69.062 1.00 26.23 856 ASN A C 1
ATOM 6568 O O . ASN A 1 856 ? -38.347 19.846 69.530 1.00 26.23 856 ASN A O 1
ATOM 6572 N N . GLN A 1 857 ? -37.655 17.819 68.808 1.00 30.73 857 GLN A N 1
ATOM 6573 C CA . GLN A 1 857 ? -36.229 17.985 68.452 1.00 30.73 857 GLN A CA 1
ATOM 6574 C C . GLN A 1 857 ? -35.137 18.368 69.479 1.00 30.73 857 GLN A C 1
ATOM 6576 O O . GLN A 1 857 ? -35.314 19.096 70.449 1.00 30.73 857 GLN A O 1
ATOM 6581 N N . LYS A 1 858 ? -33.960 17.758 69.244 1.00 30.61 858 LYS A N 1
ATOM 6582 C CA . LYS A 1 858 ? -32.810 17.642 70.158 1.00 30.61 858 LYS A CA 1
ATOM 6583 C C . LYS A 1 858 ? -31.778 18.762 69.969 1.00 30.61 858 LYS A C 1
ATOM 6585 O O . LYS A 1 858 ? -31.672 19.368 68.909 1.00 30.61 858 LYS A O 1
ATOM 6590 N N . GLN A 1 859 ? -30.977 18.977 71.011 1.00 30.11 859 GLN A N 1
ATOM 6591 C CA . GLN A 1 859 ? -29.922 19.991 71.093 1.00 30.11 859 GLN A CA 1
ATOM 6592 C C . GLN A 1 859 ? -28.532 19.465 70.677 1.00 30.11 859 GLN A C 1
ATOM 6594 O O . GLN A 1 859 ? -28.272 18.276 70.819 1.00 30.11 859 GLN A O 1
ATOM 6599 N N . ASN A 1 860 ? -27.632 20.413 70.363 1.00 29.92 860 ASN A N 1
ATOM 6600 C CA . ASN A 1 860 ? -26.171 20.425 70.604 1.00 29.92 860 ASN A CA 1
ATOM 6601 C C . ASN A 1 860 ? -25.249 19.334 69.984 1.00 29.92 860 ASN A C 1
ATOM 6603 O O . ASN A 1 860 ? -25.590 18.165 69.898 1.00 29.92 860 ASN A O 1
ATOM 6607 N N . GLY A 1 861 ? -24.001 19.663 69.608 1.00 28.75 861 GLY A N 1
ATOM 6608 C CA . GLY A 1 861 ? -23.372 20.996 69.580 1.00 28.75 861 GLY A CA 1
ATOM 6609 C C . GLY A 1 861 ? -21.832 20.994 69.466 1.00 28.75 861 GLY A C 1
ATOM 6610 O O . GLY A 1 861 ? -21.223 19.972 69.181 1.00 28.75 861 GLY A O 1
ATOM 6611 N N . GLN A 1 862 ? -21.231 22.158 69.759 1.00 30.27 862 GLN A N 1
ATOM 6612 C CA . GLN A 1 862 ? -19.790 22.418 69.996 1.00 30.27 862 GLN A CA 1
ATOM 6613 C C . GLN A 1 862 ? -18.808 22.474 68.797 1.00 30.27 862 GLN A C 1
ATOM 6615 O O . GLN A 1 862 ? -17.906 21.661 68.635 1.00 30.27 862 GLN A O 1
ATOM 6620 N N . SER A 1 863 ? -18.927 23.567 68.037 1.00 29.31 863 SER A N 1
ATOM 6621 C CA . SER A 1 863 ? -17.853 24.537 67.702 1.00 29.31 863 SER A CA 1
ATOM 6622 C C . SER A 1 863 ? -16.379 24.270 68.096 1.00 29.31 863 SER A C 1
ATOM 6624 O O . SER A 1 863 ? -16.105 24.034 69.274 1.00 29.31 863 SER A O 1
ATOM 6626 N N . ASN A 1 864 ? -15.426 24.642 67.212 1.00 28.94 864 ASN A N 1
ATOM 6627 C CA . ASN A 1 864 ? -14.282 25.480 67.638 1.00 28.94 864 ASN A CA 1
ATOM 6628 C C . ASN A 1 864 ? -13.523 26.275 66.533 1.00 28.94 864 ASN A C 1
ATOM 6630 O O . ASN A 1 864 ? -13.285 25.777 65.442 1.00 28.94 864 ASN A O 1
ATOM 6634 N N . MET A 1 865 ? -13.126 27.504 66.902 1.00 27.91 865 MET A N 1
ATOM 6635 C CA . MET A 1 865 ? -11.993 28.373 66.479 1.00 27.91 865 MET A CA 1
ATOM 6636 C C . MET A 1 865 ? -11.501 28.549 65.006 1.00 27.91 865 MET A C 1
ATOM 6638 O O . MET A 1 865 ? -10.788 27.725 64.454 1.00 27.91 865 MET A O 1
ATOM 6642 N N . GLN A 1 866 ? -11.714 29.780 64.502 1.00 29.56 866 GLN A N 1
ATOM 6643 C CA . GLN A 1 866 ? -10.704 30.794 64.077 1.00 29.56 866 GLN A CA 1
ATOM 6644 C C . GLN A 1 866 ? -9.668 30.553 62.934 1.00 29.56 866 GLN A C 1
ATOM 6646 O O . GLN A 1 866 ? -8.656 29.881 63.084 1.00 29.56 866 GLN A O 1
ATOM 6651 N N . THR A 1 867 ? -9.866 31.326 61.850 1.00 30.11 867 THR A N 1
ATOM 6652 C CA . THR A 1 867 ? -8.913 32.199 61.088 1.00 30.11 867 THR A CA 1
ATOM 6653 C C . THR A 1 867 ? -7.539 32.509 61.731 1.00 30.11 867 THR A C 1
ATOM 6655 O O . THR A 1 867 ? -7.508 32.675 62.947 1.00 30.11 867 THR A O 1
ATOM 6658 N N . LEU A 1 868 ? -6.403 32.811 61.060 1.00 29.70 868 LEU A N 1
ATOM 6659 C CA . LEU A 1 868 ? -5.949 33.165 59.671 1.00 29.70 868 LEU A CA 1
ATOM 6660 C C . LEU A 1 868 ? -4.361 33.192 59.711 1.00 29.70 868 LEU A C 1
ATOM 6662 O O . LEU A 1 868 ? -3.859 32.732 60.739 1.00 29.70 868 LEU A O 1
ATOM 6666 N N . PRO A 1 869 ? -3.511 33.743 58.778 1.00 52.34 869 PRO A N 1
ATOM 6667 C CA . PRO A 1 869 ? -3.684 34.319 57.417 1.00 52.34 869 PRO A CA 1
ATOM 6668 C C . PRO A 1 869 ? -2.658 33.910 56.300 1.00 52.34 869 PRO A C 1
ATOM 6670 O O . PRO A 1 869 ? -1.555 33.468 56.590 1.00 52.34 869 PRO A O 1
ATOM 6673 N N . GLN A 1 870 ? -2.976 34.291 55.040 1.00 31.05 870 GLN A N 1
ATOM 6674 C CA . GLN A 1 870 ? -2.060 34.682 53.920 1.00 31.05 870 GLN A CA 1
ATOM 6675 C C . GLN A 1 870 ? -1.113 33.619 53.285 1.00 31.05 870 GLN A C 1
ATOM 6677 O O . GLN A 1 870 ? -0.765 32.632 53.913 1.00 31.05 870 GLN A O 1
ATOM 6682 N N . THR A 1 871 ? -0.671 33.730 52.015 1.00 32.34 871 THR A N 1
ATOM 6683 C CA . THR A 1 871 ? -0.646 34.838 51.014 1.00 32.34 871 THR A CA 1
ATOM 6684 C C . THR A 1 871 ? -1.201 34.422 49.622 1.00 32.34 871 THR A C 1
ATOM 6686 O O . THR A 1 871 ? -1.329 33.232 49.357 1.00 32.34 871 THR A O 1
ATOM 6689 N N . GLY A 1 872 ? -1.469 35.376 48.702 1.00 31.20 872 GLY A N 1
ATOM 6690 C CA . GLY A 1 872 ? -1.551 35.091 47.244 1.00 31.20 872 GLY A CA 1
ATOM 6691 C C . GLY A 1 872 ? -2.652 35.787 46.411 1.00 31.20 872 GLY A C 1
ATOM 6692 O O . GLY A 1 872 ? -3.710 35.212 46.186 1.00 31.20 872 GLY A O 1
ATOM 6693 N N . ASN A 1 873 ? -2.369 36.982 45.878 1.00 31.92 873 ASN A N 1
ATOM 6694 C CA . ASN A 1 873 ? -3.101 37.651 44.774 1.00 31.92 873 ASN A CA 1
ATOM 6695 C C . ASN A 1 873 ? -2.642 37.083 43.396 1.00 31.92 873 ASN A C 1
ATOM 6697 O O . ASN A 1 873 ? -1.539 36.547 43.335 1.00 31.92 873 ASN A O 1
ATOM 6701 N N . GLN A 1 874 ? -3.331 37.205 42.245 1.00 29.98 874 GLN A N 1
ATOM 6702 C CA . GLN A 1 874 ? -4.682 37.701 41.903 1.00 29.98 874 GLN A CA 1
ATOM 6703 C C . GLN A 1 874 ? -5.168 37.067 40.565 1.00 29.98 874 GLN A C 1
ATOM 6705 O O . GLN A 1 874 ? -4.559 36.131 40.055 1.00 29.98 874 GLN A O 1
ATOM 6710 N N . GLU A 1 875 ? -6.260 37.594 40.003 1.00 31.47 875 GLU A N 1
ATOM 6711 C CA . GLU A 1 875 ? -6.923 37.202 38.751 1.00 31.47 875 GLU A CA 1
ATOM 6712 C C . GLU A 1 875 ? -6.031 37.258 37.493 1.00 31.47 875 GLU A C 1
ATOM 6714 O O . GLU A 1 875 ? -5.165 38.122 37.357 1.00 31.47 875 GLU A O 1
ATOM 6719 N N . GLY A 1 876 ? -6.331 36.398 36.512 1.00 28.50 876 GLY A N 1
ATOM 6720 C CA . GLY A 1 876 ? -5.736 36.452 35.175 1.00 28.50 876 GLY A CA 1
ATOM 6721 C C . GLY A 1 876 ? -6.221 35.322 34.264 1.00 28.50 876 GLY A C 1
ATOM 6722 O O . GLY A 1 876 ? -5.711 34.209 34.326 1.00 28.50 876 GLY A O 1
ATOM 6723 N N . ALA A 1 877 ? -7.200 35.598 33.401 1.00 31.27 877 ALA A N 1
ATOM 6724 C CA . ALA A 1 877 ? -7.531 34.701 32.290 1.00 31.27 877 ALA A CA 1
ATOM 6725 C C . ALA A 1 877 ? -6.516 34.874 31.147 1.00 31.27 877 ALA A C 1
ATOM 6727 O O . ALA A 1 877 ? -6.061 35.997 30.953 1.00 31.27 877 ALA A O 1
ATOM 6728 N N . TRP A 1 878 ? -6.237 33.820 30.362 1.00 27.14 878 TRP A N 1
ATOM 6729 C CA . TRP A 1 878 ? -6.111 33.866 28.887 1.00 27.14 878 TRP A CA 1
ATOM 6730 C C . TRP A 1 878 ? -5.805 32.485 28.260 1.00 27.14 878 TRP A C 1
ATOM 6732 O O . TRP A 1 878 ? -5.197 31.625 28.885 1.00 27.14 878 TRP A O 1
ATOM 6742 N N . THR A 1 879 ? -6.200 32.336 26.989 1.00 29.55 879 THR A N 1
ATOM 6743 C CA . THR A 1 879 ? -5.762 31.349 25.969 1.00 29.55 879 THR A CA 1
ATOM 6744 C C . THR A 1 879 ? -5.717 29.840 26.261 1.00 29.55 879 THR A C 1
ATOM 6746 O O . THR A 1 879 ? -4.858 29.315 26.960 1.00 29.55 879 THR A O 1
ATOM 6749 N N . VAL A 1 880 ? -6.548 29.140 25.480 1.00 31.58 880 VAL A N 1
ATOM 6750 C CA . VAL A 1 880 ? -6.335 27.793 24.922 1.00 31.58 880 VAL A CA 1
ATOM 6751 C C . VAL A 1 880 ? -4.868 27.537 24.540 1.00 31.58 880 VAL A C 1
ATOM 6753 O O . VAL A 1 880 ? -4.276 28.337 23.815 1.00 31.58 880 VAL A O 1
ATOM 6756 N N . LEU A 1 881 ? -4.328 26.377 24.927 1.00 27.45 881 LEU A N 1
ATOM 6757 C CA . LEU A 1 881 ? -3.043 25.867 24.440 1.00 27.45 881 LEU A CA 1
ATOM 6758 C C . LEU A 1 881 ? -3.276 24.812 23.343 1.00 27.45 881 LEU A C 1
ATOM 6760 O O . LEU A 1 881 ? -3.468 23.632 23.631 1.00 27.45 881 LEU A O 1
ATOM 6764 N N . THR A 1 882 ? -3.287 25.233 22.077 1.00 31.30 882 THR A N 1
ATOM 6765 C CA . THR A 1 882 ? -3.288 24.311 20.931 1.00 31.30 882 THR A CA 1
ATOM 6766 C C . THR A 1 882 ? -1.933 23.610 20.789 1.00 31.30 882 THR A C 1
ATOM 6768 O O . THR A 1 882 ? -0.882 24.184 21.071 1.00 31.30 882 THR A O 1
ATOM 6771 N N . GLY A 1 883 ? -1.962 22.337 20.384 1.00 30.66 883 GLY A N 1
ATOM 6772 C CA . GLY A 1 883 ? -0.788 21.462 20.402 1.00 30.66 883 GLY A CA 1
ATOM 6773 C C . GLY A 1 883 ? 0.280 21.787 19.353 1.00 30.66 883 GLY A C 1
ATOM 6774 O O . GLY A 1 883 ? -0.006 22.331 18.287 1.00 30.66 883 GLY A O 1
ATOM 6775 N N . LEU A 1 884 ? 1.516 21.374 19.648 1.00 28.64 884 LEU A N 1
ATOM 6776 C CA . LEU A 1 884 ? 2.677 21.522 18.772 1.00 28.64 884 LEU A CA 1
ATOM 6777 C C . LEU A 1 884 ? 3.461 20.199 18.704 1.00 28.64 884 LEU A C 1
ATOM 6779 O O . LEU A 1 884 ? 4.298 19.933 19.559 1.00 28.64 884 LEU A O 1
ATOM 6783 N N . MET A 1 885 ? 3.180 19.374 17.689 1.00 29.19 885 MET A N 1
ATOM 6784 C CA . MET A 1 885 ? 4.159 18.495 17.022 1.00 29.19 885 MET A CA 1
ATOM 6785 C C . MET A 1 885 ? 3.514 17.798 15.813 1.00 29.19 885 MET A C 1
ATOM 6787 O O . MET A 1 885 ? 2.792 16.816 15.959 1.00 29.19 885 MET A O 1
ATOM 6791 N N . ALA A 1 886 ? 3.797 18.306 14.614 1.00 31.23 886 ALA A N 1
ATOM 6792 C CA . ALA A 1 886 ? 3.541 17.625 13.347 1.00 31.23 886 ALA A CA 1
ATOM 6793 C C . ALA A 1 886 ? 4.502 18.173 12.280 1.00 31.23 886 ALA A C 1
ATOM 6795 O O . ALA A 1 886 ? 4.402 19.337 11.894 1.00 31.23 886 ALA A O 1
ATOM 6796 N N . THR A 1 887 ? 5.435 17.347 11.807 1.00 32.59 887 THR A N 1
ATOM 6797 C CA . THR A 1 887 ? 6.319 17.648 10.671 1.00 32.59 887 THR A CA 1
ATOM 6798 C C . THR A 1 887 ? 6.680 16.364 9.924 1.00 32.59 887 THR A C 1
ATOM 6800 O O . THR A 1 887 ? 6.761 15.295 10.522 1.00 32.59 887 THR A O 1
ATOM 6803 N N . MET A 1 888 ? 6.969 16.523 8.625 1.00 29.00 888 MET A N 1
ATOM 6804 C CA . MET A 1 888 ? 7.297 15.488 7.627 1.00 29.00 888 MET A CA 1
ATOM 6805 C C . MET A 1 888 ? 6.113 14.648 7.100 1.00 29.00 888 MET A C 1
ATOM 6807 O O . MET A 1 888 ? 5.250 14.246 7.866 1.00 29.00 888 MET A O 1
ATOM 6811 N N . LEU A 1 889 ? 6.036 14.326 5.799 1.00 31.50 889 LEU A N 1
ATOM 6812 C CA . LEU A 1 889 ? 6.715 14.900 4.614 1.00 31.50 889 LEU A CA 1
ATOM 6813 C C . LEU A 1 889 ? 5.935 14.534 3.330 1.00 31.50 889 LEU A C 1
ATOM 6815 O O . LEU A 1 889 ? 5.241 13.523 3.302 1.00 31.50 889 LEU A O 1
ATOM 6819 N N . GLY A 1 890 ? 6.133 15.301 2.251 1.00 28.55 890 GLY A N 1
ATOM 6820 C CA . GLY A 1 890 ? 5.581 15.034 0.912 1.00 28.55 890 GLY A CA 1
ATOM 6821 C C . GLY A 1 890 ? 4.593 16.118 0.445 1.00 28.55 890 GLY A C 1
ATOM 6822 O O . GLY A 1 890 ? 3.795 16.596 1.238 1.00 28.55 890 GLY A O 1
ATOM 6823 N N . SER A 1 891 ? 4.598 16.560 -0.817 1.00 28.83 891 SER A N 1
ATOM 6824 C CA . SER A 1 891 ? 5.480 16.203 -1.944 1.00 28.83 891 SER A CA 1
ATOM 6825 C C . SER A 1 891 ? 5.552 17.352 -2.975 1.00 28.83 891 SER A C 1
ATOM 6827 O O . SER A 1 891 ? 4.948 18.398 -2.759 1.00 28.83 891 SER A O 1
ATOM 6829 N N . LEU A 1 892 ? 6.287 17.133 -4.078 1.00 28.78 892 LEU A N 1
ATOM 6830 C CA . LEU A 1 892 ? 6.622 18.078 -5.162 1.00 28.78 892 LEU A CA 1
ATOM 6831 C C . LEU A 1 892 ? 7.527 19.270 -4.745 1.00 28.78 892 LEU A C 1
ATOM 6833 O O . LEU A 1 892 ? 7.395 19.845 -3.674 1.00 28.78 892 LEU A O 1
ATOM 6837 N N . GLY A 1 893 ? 8.487 19.708 -5.567 1.00 30.47 893 GLY A N 1
ATOM 6838 C CA . GLY A 1 893 ? 8.970 19.082 -6.803 1.00 30.47 893 GLY A CA 1
ATOM 6839 C C . GLY A 1 893 ? 9.597 20.070 -7.783 1.00 30.47 893 GLY A C 1
ATOM 6840 O O . GLY A 1 893 ? 8.887 20.574 -8.642 1.00 30.47 893 GLY A O 1
ATOM 6841 N N . LEU A 1 894 ? 10.909 20.325 -7.675 1.00 30.86 894 LEU A N 1
ATOM 6842 C CA . LEU A 1 894 ? 11.740 20.951 -8.721 1.00 30.86 894 LEU A CA 1
ATOM 6843 C C . LEU A 1 894 ? 13.229 20.925 -8.319 1.00 30.86 894 LEU A C 1
ATOM 6845 O O . LEU A 1 894 ? 13.646 21.644 -7.414 1.00 30.86 894 LEU A O 1
ATOM 6849 N N . MET A 1 895 ? 14.051 20.141 -9.019 1.00 29.81 895 MET A N 1
ATOM 6850 C CA . MET A 1 895 ? 15.506 20.340 -9.077 1.00 29.81 895 MET A CA 1
ATOM 6851 C C . MET A 1 895 ? 16.005 20.016 -10.482 1.00 29.81 895 MET A C 1
ATOM 6853 O O . MET A 1 895 ? 15.745 18.934 -11.004 1.00 29.81 895 MET A O 1
ATOM 6857 N N . LEU A 1 896 ? 16.741 20.952 -11.085 1.00 35.19 896 LEU A N 1
ATOM 6858 C CA . LEU A 1 896 ? 17.410 20.723 -12.361 1.00 35.19 896 LEU A CA 1
ATOM 6859 C C . LEU A 1 896 ? 18.633 19.815 -12.162 1.00 35.19 896 LEU A C 1
ATOM 6861 O O . LEU A 1 896 ? 19.368 19.940 -11.179 1.00 35.19 896 LEU A O 1
ATOM 6865 N N . GLY A 1 897 ? 18.869 18.924 -13.126 1.00 34.69 897 GLY A N 1
ATOM 6866 C CA . GLY A 1 897 ? 20.050 18.064 -13.152 1.00 34.69 897 GLY A CA 1
ATOM 6867 C C . GLY A 1 897 ? 21.350 18.867 -13.273 1.00 34.69 897 GLY A C 1
ATOM 6868 O O . GLY A 1 897 ? 21.445 19.825 -14.039 1.00 34.69 897 GLY A O 1
ATOM 6869 N N . LYS A 1 898 ? 22.374 18.465 -12.516 1.00 34.06 898 LYS A N 1
ATOM 6870 C CA . LYS A 1 898 ? 23.700 19.101 -12.530 1.00 34.06 898 LYS A CA 1
ATOM 6871 C C . LYS A 1 898 ? 24.428 18.832 -13.852 1.00 34.06 898 LYS A C 1
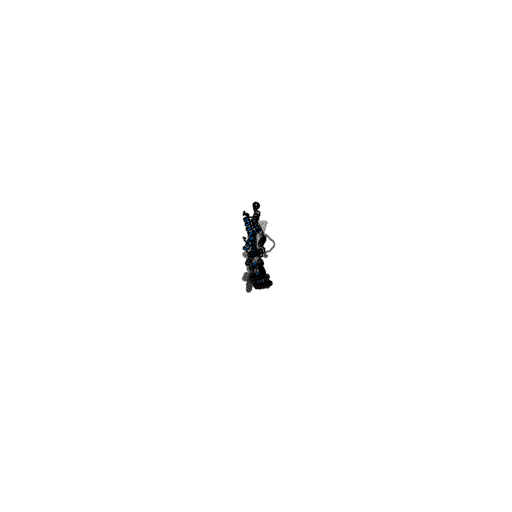ATOM 6873 O O . LYS A 1 898 ? 24.543 17.678 -14.254 1.00 34.06 898 LYS A O 1
ATOM 6878 N N . LYS A 1 899 ? 25.125 19.842 -14.375 1.00 30.11 899 LYS A N 1
ATOM 6879 C CA . LYS A 1 899 ? 26.450 19.654 -14.989 1.00 30.11 899 LYS A CA 1
ATOM 6880 C C . LYS A 1 899 ? 27.402 20.733 -14.474 1.00 30.11 899 LYS A C 1
ATOM 6882 O O . LYS A 1 899 ? 27.191 21.917 -14.702 1.00 30.11 899 LYS A O 1
ATOM 6887 N N . LYS A 1 900 ? 28.449 20.300 -13.770 1.00 35.25 900 LYS A N 1
ATOM 6888 C CA . LYS A 1 900 ? 29.674 21.071 -13.537 1.00 35.25 900 LYS A CA 1
ATOM 6889 C C . LYS A 1 900 ? 30.788 20.302 -14.239 1.00 35.25 900 LYS A C 1
ATOM 6891 O O . LYS A 1 900 ? 31.134 19.216 -13.781 1.00 35.25 900 LYS A O 1
ATOM 6896 N N . GLY A 1 901 ? 31.292 20.834 -15.347 1.00 34.81 901 GLY A N 1
ATOM 6897 C CA . GLY A 1 901 ? 32.621 20.465 -15.824 1.00 34.81 901 GLY A CA 1
ATOM 6898 C C . GLY A 1 901 ? 33.672 21.136 -14.938 1.00 34.81 901 GLY A C 1
ATOM 6899 O O . GLY A 1 901 ? 33.430 22.229 -14.420 1.00 34.81 901 GLY A O 1
ATOM 6900 N N . HIS A 1 902 ? 34.807 20.472 -14.746 1.00 34.62 902 HIS A N 1
ATOM 6901 C CA . HIS A 1 902 ? 36.067 21.175 -14.537 1.00 34.62 902 HIS A CA 1
ATOM 6902 C C . HIS A 1 902 ? 36.763 21.192 -15.890 1.00 34.62 902 HIS A C 1
ATOM 6904 O O . HIS A 1 902 ? 37.002 20.120 -16.436 1.00 34.62 902 HIS A O 1
ATOM 6910 N N . ASP A 1 903 ? 37.118 22.378 -16.361 1.00 41.78 903 ASP A N 1
ATOM 6911 C CA . ASP A 1 903 ? 38.148 22.569 -17.372 1.00 41.78 903 ASP A CA 1
ATOM 6912 C C . ASP A 1 903 ? 39.183 23.514 -16.750 1.00 41.78 903 ASP A C 1
ATOM 6914 O O . ASP A 1 903 ? 38.831 24.592 -16.265 1.00 41.78 903 ASP A O 1
ATOM 6918 N N . GLU A 1 904 ? 40.443 23.083 -16.695 1.00 44.47 904 GLU A N 1
ATOM 6919 C CA . GLU A 1 904 ? 41.582 23.951 -16.391 1.00 44.47 904 GLU A CA 1
ATOM 6920 C C . GLU A 1 904 ? 42.277 24.293 -17.711 1.00 44.47 904 GLU A C 1
ATOM 6922 O O . GLU A 1 904 ? 42.677 23.397 -18.454 1.00 44.47 904 GLU A O 1
ATOM 6927 N N . GLU A 1 905 ? 42.445 25.581 -18.012 1.00 43.66 905 GLU A N 1
ATOM 6928 C CA . GLU A 1 905 ? 43.192 26.012 -19.195 1.00 43.66 905 GLU A CA 1
ATOM 6929 C C . GLU A 1 905 ? 44.690 25.694 -19.062 1.00 43.66 905 GLU A C 1
ATOM 6931 O O . GLU A 1 905 ? 45.324 26.064 -18.065 1.00 43.66 905 GLU A O 1
ATOM 6936 N N . LYS A 1 906 ? 45.286 25.122 -20.119 1.00 45.88 906 LYS A N 1
ATOM 6937 C CA . LYS A 1 906 ? 46.688 25.382 -20.492 1.00 45.88 906 LYS A CA 1
ATOM 6938 C C . LYS A 1 906 ? 47.016 24.943 -21.922 1.00 45.88 906 LYS A C 1
ATOM 6940 O O . LYS A 1 906 ? 46.989 23.751 -22.207 1.00 45.88 906 LYS A O 1
ATOM 6945 N N . ASN A 1 907 ? 47.463 25.932 -22.706 1.00 37.22 907 ASN A N 1
ATOM 6946 C CA . ASN A 1 907 ? 47.886 25.896 -24.117 1.00 37.22 907 ASN A CA 1
ATOM 6947 C C . ASN A 1 907 ? 46.778 25.604 -25.138 1.00 37.22 907 ASN A C 1
ATOM 6949 O O . ASN A 1 907 ? 46.448 24.419 -25.336 1.00 37.22 907 ASN A O 1
#